Protein 4Q75 (pdb70)

Foldseek 3Di:
DALLVVQLVQFPVQQDDFLRARAQEQACLVFHTAGVLLVVLLVCLVVPQDDFEDPPPDDSRVVLNVLLLVLLVLVCVQQVPVDSLLKAKFLWLLVLLLQCLVWVLLVPAAAQAEEEEELLDDCSQVVSNVVSCVVHNYYYDYFYADPQQDGDVVSVLVVADLSYAEYEYEQAGSAQQFGDPLQVVQVSQVVNNHAYEYADAQPSLAARHHCVSSVHAKYWYGLSSNADRRIIIIGGDQVSQQVTAEDDDAPQQFDDDDPVDTHGDGGPSVHAHPGGPSSRSSSSSSSSVVCVVCNNVSQNVLQQVQLLLLVVLQVVDPQKDWRHHDDDPPTGGGSKTWIDGPPDAQVLLQVQCCNPHNYHWDKAPSSQSSCVSVPHGITIMGHDGSSHDSVSSVSSSVSSVVSVVVVVVVD/DALLVVQLVQFPVQQDAALNARAQEQACLVFNTAGPLLVVLLVCLVVPQDDFEDPDPDDSRVVLNVLLLVLLVLVCVQQVPVDSLLKAKDLWLLVLLLQCLPFVLLVPAAALAEEEEELLDDVSQVVSVVVSCVRHNYYYDYFYADPQQHGDVVVVLVPADLSYAEYEYEQAGSAQLFGDPQLVSCVSQVVSPHAYEYADAQPSLAARHHCVSSVHAKYWYGLSSNFDRRIIIIGGDQVSQQPTAEDDDAPQQFPDDDPVDTHGDGGPSVHPHPGGPSSRSSSSSSSSVVDVVCNSVSFNVSQQVQLLLLLVLQVVDPQKDWHGHHDDPVTTGGSKTWIDGPPDAQVLLQVQCCNPHSYHWDKAPSSQSSQVSVPHGITIMGHDGSNHDSVSSVSVSVSSVVSVCVVVVVD

InterPro domains:
  IPR000192 Aminotransferase class V domain [PF00266] (74-448)
  IPR010970 Cysteine desulfurase, SufS [TIGR01979] (56-459)
  IPR010970 Cysteine desulfurase, SufS [cd06453] (74-452)
  IPR015421 Pyridoxal phosphate-dependent transferase, major domain [G3DSA:3.40.640.10] (85-345)
  IPR015422 Pyridoxal phosphate-dependent transferase, small domain [G3DSA:3.90.1150.10] (57-452)
  IPR015424 Pyridoxal phosphate-dependent transferase [SSF53383] (56-455)

CATH classification: 3.90.1150.10 (+1 more: 3.40.640.10)

Solvent-accessible surface area: 27135 Å² total

GO terms:
  GO:0031071 cysteine desulfurase activity (F, EXP)
  GO:0009000 selenocysteine lyase activity (F, EXP)
  GO:0001887 selenium compound metabolic process (P, IDA)
  GO:0009507 chloroplast (C, IDA)
  GO:0031071 cysteine desulfurase activity (F, IDA)
  GO:0009000 selenocysteine lyase activity (F, IDA)
  GO:0018283 iron incorporation into metallo-sulfur cluster (P, IDA)
  GO:0006790 sulfur compound metabolic process (P, IDA)
  GO:0009507 chloroplast (C, HDA)
  GO:0010269 response to selenium ion (P, IMP)

Radius of gyration: 27.17 Å; Cα contacts (8 Å, |Δi|>4): 1907; chains: 2; bounding box: 59×78×80 Å

Structure (mmCIF, N/CA/C/O backbone):
data_4Q75
#
_entry.id   4Q75
#
_cell.length_a   81.567
_cell.length_b   68.205
_cell.length_c   87.066
_cell.angle_alpha   90.00
_cell.angle_beta   94.76
_cell.angle_gamma   90.00
#
_symmetry.space_group_name_H-M   'P 1 21 1'
#
loop_
_entity.id
_entity.type
_entity.pdbx_description
1 polymer 'Cysteine desulfurase 2, chloroplastic'
2 water water
#
loop_
_atom_site.group_PDB
_atom_site.id
_atom_site.type_symbol
_atom_site.label_atom_id
_atom_site.label_alt_id
_atom_site.label_comp_id
_atom_site.label_asym_id
_atom_site.label_entity_id
_atom_site.label_seq_id
_atom_site.pdbx_PDB_ins_code
_atom_site.Cartn_x
_atom_site.Cartn_y
_atom_site.Cartn_z
_atom_site.occupancy
_atom_site.B_iso_or_equiv
_atom_site.auth_seq_id
_atom_site.auth_comp_id
_atom_site.auth_asym_id
_atom_site.auth_atom_id
_atom_site.pdbx_PDB_model_num
ATOM 1 N N . VAL A 1 17 ? 41.943 -0.240 51.568 1.00 31.78 17 VAL A N 1
ATOM 2 C CA . VAL A 1 17 ? 41.525 0.558 50.413 1.00 29.52 17 VAL A CA 1
ATOM 3 C C . VAL A 1 17 ? 40.079 0.251 50.030 1.00 28.36 17 VAL A C 1
ATOM 4 O O . VAL A 1 17 ? 39.727 -0.901 49.766 1.00 28.15 17 VAL A O 1
ATOM 8 N N . SER A 1 18 ? 39.240 1.287 50.003 1.00 20.38 18 SER A N 1
ATOM 9 C CA . SER A 1 18 ? 37.814 1.089 49.791 1.00 18.76 18 SER A CA 1
ATOM 10 C C . SER A 1 18 ? 37.526 0.629 48.378 1.00 18.61 18 SER A C 1
ATOM 11 O O . SER A 1 18 ? 38.382 0.733 47.492 1.00 18.20 18 SER A O 1
ATOM 14 N N . LEU A 1 19 ? 36.306 0.138 48.176 1.00 16.59 19 LEU A N 1
ATOM 15 C CA . LEU A 1 19 ? 35.876 -0.363 46.876 1.00 15.61 19 LEU A CA 1
ATOM 16 C C . LEU A 1 19 ? 36.084 0.685 45.786 1.00 15.26 19 LEU A C 1
ATOM 17 O O . LEU A 1 19 ? 36.652 0.393 44.742 1.00 14.10 19 LEU A O 1
ATOM 22 N N . GLY A 1 20 ? 35.612 1.906 46.026 1.00 16.47 20 GLY A N 1
ATOM 23 C CA . GLY A 1 20 ? 35.754 2.968 45.043 1.00 13.71 20 GLY A CA 1
ATOM 24 C C . GLY A 1 20 ? 37.207 3.222 44.667 1.00 14.67 20 GLY A C 1
ATOM 25 O O . GLY A 1 20 ? 37.547 3.384 43.492 1.00 14.83 20 GLY A O 1
ATOM 26 N N . HIS A 1 21 ? 38.084 3.221 45.663 1.00 14.15 21 HIS A N 1
ATOM 27 C CA . HIS A 1 21 ? 39.492 3.486 45.391 1.00 14.45 21 HIS A CA 1
ATOM 28 C C . HIS A 1 21 ? 40.173 2.316 44.672 1.00 15.47 21 HIS A C 1
ATOM 29 O O . HIS A 1 21 ? 41.169 2.501 43.972 1.00 16.00 21 HIS A O 1
ATOM 36 N N . ARG A 1 22 ? 39.619 1.121 44.837 1.00 15.15 22 ARG A N 1
ATOM 37 C CA . ARG A 1 22 ? 40.151 -0.070 44.175 1.00 15.16 22 ARG A CA 1
ATOM 38 C C . ARG A 1 22 ? 39.716 -0.171 42.701 1.00 14.25 22 ARG A C 1
ATOM 39 O O . ARG A 1 22 ? 40.488 -0.641 41.852 1.00 15.12 22 ARG A O 1
ATOM 47 N N . VAL A 1 23 ? 38.500 0.280 42.390 1.00 14.77 23 VAL A N 1
ATOM 48 C CA . VAL A 1 23 ? 37.964 0.123 41.035 1.00 15.08 23 VAL A CA 1
ATOM 49 C C . VAL A 1 23 ? 38.129 1.359 40.143 1.00 12.50 23 VAL A C 1
ATOM 50 O O . VAL A 1 23 ? 37.987 1.265 38.916 1.00 11.99 23 VAL A O 1
ATOM 54 N N . ARG A 1 24 ? 38.420 2.516 40.738 1.00 14.94 24 ARG A N 1
ATOM 55 C CA . ARG A 1 24 ? 38.474 3.767 39.964 1.00 14.33 24 ARG A CA 1
ATOM 56 C C . ARG A 1 24 ? 39.369 3.651 38.730 1.00 14.11 24 ARG A C 1
ATOM 57 O O . ARG A 1 24 ? 39.044 4.165 37.657 1.00 13.71 24 ARG A O 1
ATOM 65 N N . LYS A 1 25 ? 40.483 2.949 38.889 1.00 13.80 25 LYS A N 1
ATOM 66 C CA . LYS A 1 25 ? 41.425 2.695 37.808 1.00 14.45 25 LYS A CA 1
ATOM 67 C C . LYS A 1 25 ? 40.785 2.095 36.546 1.00 13.15 25 LYS A C 1
ATOM 68 O O . LYS A 1 25 ? 41.307 2.271 35.448 1.00 13.37 25 LYS A O 1
ATOM 74 N N . ASP A 1 26 ? 39.685 1.363 36.707 1.00 11.14 26 ASP A N 1
ATOM 75 C CA . ASP A 1 26 ? 39.072 0.655 35.595 1.00 10.63 26 ASP A CA 1
ATOM 76 C C . ASP A 1 26 ? 38.321 1.620 34.678 1.00 9.84 26 ASP A C 1
ATOM 77 O O . ASP A 1 26 ? 38.005 1.287 33.535 1.00 10.21 26 ASP A O 1
ATOM 82 N N . PHE A 1 27 ? 38.012 2.798 35.201 1.00 9.37 27 PHE A N 1
ATOM 83 C CA . PHE A 1 27 ? 37.126 3.744 34.516 1.00 8.76 27 PHE A CA 1
ATOM 84 C C . PHE A 1 27 ? 37.932 4.929 34.008 1.00 9.13 27 PHE A C 1
ATOM 85 O O . PHE A 1 27 ? 38.176 5.883 34.747 1.00 9.47 27 PHE A O 1
ATOM 93 N N . ARG A 1 28 ? 38.345 4.850 32.745 1.00 9.61 28 ARG A N 1
ATOM 94 C CA . ARG A 1 28 ? 39.256 5.837 32.156 1.00 10.00 28 ARG A CA 1
ATOM 95 C C . ARG A 1 28 ? 38.717 7.257 32.248 1.00 9.64 28 ARG A C 1
ATOM 96 O O . ARG A 1 28 ? 39.468 8.202 32.465 1.00 10.70 28 ARG A O 1
ATOM 104 N N . ILE A 1 29 ? 37.407 7.391 32.115 1.00 9.19 29 ILE A N 1
ATOM 105 C CA . ILE A 1 29 ? 36.770 8.694 32.026 1.00 8.93 29 ILE A CA 1
ATOM 106 C C . ILE A 1 29 ? 36.898 9.514 33.310 1.00 9.18 29 ILE A C 1
ATOM 107 O O . ILE A 1 29 ? 36.867 10.736 33.276 1.00 9.71 29 ILE A O 1
ATOM 112 N N . LEU A 1 30 ? 37.028 8.841 34.447 1.00 9.11 30 LEU A N 1
ATOM 113 C CA . LEU A 1 30 ? 37.162 9.554 35.716 1.00 9.57 30 LEU A CA 1
ATOM 114 C C . LEU A 1 30 ? 38.483 10.302 35.892 1.00 11.82 30 LEU A C 1
ATOM 115 O O . LEU A 1 30 ? 38.579 11.170 36.755 1.00 12.99 30 LEU A O 1
ATOM 120 N N . HIS A 1 31 ? 39.495 9.969 35.095 1.00 10.93 31 HIS A N 1
ATOM 121 C CA . HIS A 1 31 ? 40.834 10.514 35.299 1.00 11.92 31 HIS A CA 1
ATOM 122 C C . HIS A 1 31 ? 41.124 11.629 34.320 1.00 13.66 31 HIS A C 1
ATOM 123 O O . HIS A 1 31 ? 41.957 11.500 33.421 1.00 13.80 31 HIS A O 1
ATOM 130 N N . GLN A 1 32 ? 40.408 12.728 34.518 1.00 12.87 32 GLN A N 1
ATOM 131 C CA . GLN A 1 32 ? 40.585 13.912 33.701 1.00 13.49 32 GLN A CA 1
ATOM 132 C C . GLN A 1 32 ? 40.170 15.158 34.466 1.00 14.58 32 GLN A C 1
ATOM 133 O O . GLN A 1 32 ? 39.529 15.078 35.519 1.00 13.89 32 GLN A O 1
ATOM 139 N N . GLU A 1 33 ? 40.573 16.304 33.935 1.00 18.93 33 GLU A N 1
ATOM 140 C CA . GLU A 1 33 ? 40.169 17.584 34.480 1.00 19.51 33 GLU A CA 1
ATOM 141 C C . GLU A 1 33 ? 39.125 18.198 33.569 1.00 20.18 33 GLU A C 1
ATOM 142 O O . GLU A 1 33 ? 39.261 18.140 32.343 1.00 20.47 33 GLU A O 1
ATOM 148 N N . VAL A 1 34 ? 38.080 18.767 34.160 1.00 21.25 34 VAL A N 1
ATOM 149 C CA . VAL A 1 34 ? 37.097 19.529 33.398 1.00 21.33 34 VAL A CA 1
ATOM 150 C C . VAL A 1 34 ? 37.036 20.955 33.967 1.00 22.66 34 VAL A C 1
ATOM 151 O O . VAL A 1 34 ? 37.007 21.148 35.187 1.00 22.96 34 VAL A O 1
ATOM 155 N N . ASN A 1 35 ? 37.067 21.947 33.085 1.00 29.25 35 ASN A N 1
ATOM 156 C CA . ASN A 1 35 ? 37.045 23.341 33.500 1.00 31.71 35 ASN A CA 1
ATOM 157 C C . ASN A 1 35 ? 38.113 23.701 34.554 1.00 32.91 35 ASN A C 1
ATOM 158 O O . ASN A 1 35 ? 37.883 24.542 35.428 1.00 34.54 35 ASN A O 1
ATOM 163 N N . GLY A 1 36 ? 39.268 23.045 34.485 1.00 32.00 36 GLY A N 1
ATOM 164 C CA . GLY A 1 36 ? 40.366 23.323 35.405 1.00 32.14 36 GLY A CA 1
ATOM 165 C C . GLY A 1 36 ? 40.434 22.498 36.689 1.00 31.64 36 GLY A C 1
ATOM 166 O O . GLY A 1 36 ? 41.424 22.564 37.414 1.00 33.06 36 GLY A O 1
ATOM 167 N N . SER A 1 37 ? 39.402 21.705 36.970 1.00 22.18 37 SER A N 1
ATOM 168 C CA . SER A 1 37 ? 39.328 20.970 38.236 1.00 21.45 37 SER A CA 1
ATOM 169 C C . SER A 1 37 ? 39.315 19.471 37.984 1.00 19.85 37 SER A C 1
ATOM 170 O O . SER A 1 37 ? 38.941 19.041 36.904 1.00 19.66 37 SER A O 1
ATOM 173 N N . LYS A 1 38 ? 39.715 18.679 38.974 1.00 17.87 38 LYS A N 1
ATOM 174 C CA . LYS A 1 38 ? 39.558 17.227 38.867 1.00 17.06 38 LYS A CA 1
ATOM 175 C C . LYS A 1 38 ? 38.072 16.926 38.736 1.00 15.72 38 LYS A C 1
ATOM 176 O O . LYS A 1 38 ? 37.263 17.446 39.514 1.00 15.54 38 LYS A O 1
ATOM 182 N N . LEU A 1 39 ? 37.699 16.122 37.742 1.00 14.50 39 LEU A N 1
ATOM 183 C CA . LEU A 1 39 ? 36.304 15.719 37.599 1.00 13.22 39 LEU A CA 1
ATOM 184 C C . LEU A 1 39 ? 35.835 14.975 38.839 1.00 12.91 39 LEU A C 1
ATOM 185 O O . LEU A 1 39 ? 36.540 14.103 39.347 1.00 13.05 39 LEU A O 1
ATOM 190 N N . VAL A 1 40 ? 34.657 15.357 39.331 1.00 13.11 40 VAL A N 1
ATOM 191 C CA . VAL A 1 40 ? 33.930 14.579 40.325 1.00 12.79 40 VAL A CA 1
ATOM 192 C C . VAL A 1 40 ? 32.585 14.230 39.709 1.00 11.74 40 VAL A C 1
ATOM 193 O O . VAL A 1 40 ? 31.719 15.095 39.573 1.00 11.83 40 VAL A O 1
ATOM 197 N N . TYR A 1 41 ? 32.415 12.975 39.316 1.00 10.19 41 TYR A N 1
ATOM 198 C CA . TYR A 1 41 ? 31.198 12.569 38.625 1.00 9.30 41 TYR A CA 1
ATOM 199 C C . TYR A 1 41 ? 30.159 12.034 39.600 1.00 9.30 41 TYR A C 1
ATOM 200 O O . TYR A 1 41 ? 30.348 10.979 40.218 1.00 9.29 41 TYR A O 1
ATOM 209 N N . LEU A 1 42 ? 29.063 12.778 39.737 1.00 9.80 42 LEU A N 1
ATOM 210 C CA . LEU A 1 42 ? 27.996 12.418 40.665 1.00 10.08 42 LEU A CA 1
ATOM 211 C C . LEU A 1 42 ? 26.657 12.405 39.932 1.00 9.71 42 LEU A C 1
ATOM 212 O O . LEU A 1 42 ? 25.656 12.902 40.436 1.00 10.29 42 LEU A O 1
ATOM 217 N N . ASP A 1 43 ? 26.649 11.805 38.745 1.00 12.55 43 ASP A N 1
ATOM 218 C CA . ASP A 1 43 ? 25.443 11.750 37.927 1.00 12.14 43 ASP A CA 1
ATOM 219 C C . ASP A 1 43 ? 25.173 10.326 37.433 1.00 11.44 43 ASP A C 1
ATOM 220 O O . ASP A 1 43 ? 24.664 10.136 36.325 1.00 11.27 43 ASP A O 1
ATOM 225 N N . SER A 1 44 ? 25.500 9.322 38.247 1.00 12.01 44 SER A N 1
ATOM 226 C CA . SER A 1 44 ? 25.353 7.936 37.787 1.00 12.05 44 SER A CA 1
ATOM 227 C C . SER A 1 44 ? 23.899 7.521 37.636 1.00 12.40 44 SER A C 1
ATOM 228 O O . SER A 1 44 ? 23.593 6.608 36.877 1.00 12.08 44 SER A O 1
ATOM 231 N N . ALA A 1 45 ? 22.984 8.198 38.326 1.00 13.82 45 ALA A N 1
ATOM 232 C CA . ALA A 1 45 ? 21.572 7.899 38.108 1.00 14.60 45 ALA A CA 1
ATOM 233 C C . ALA A 1 45 ? 21.102 8.307 36.710 1.00 14.18 45 ALA A C 1
ATOM 234 O O . ALA A 1 45 ? 20.125 7.774 36.206 1.00 14.81 45 ALA A O 1
ATOM 236 N N . ALA A 1 46 ? 21.782 9.255 36.080 1.00 11.32 46 ALA A N 1
ATOM 237 C CA . ALA A 1 46 ? 21.440 9.620 34.707 1.00 11.06 46 ALA A CA 1
ATOM 238 C C . ALA A 1 46 ? 22.071 8.609 33.745 1.00 10.96 46 ALA A C 1
ATOM 239 O O . ALA A 1 46 ? 21.407 8.077 32.850 1.00 11.26 46 ALA A O 1
ATOM 241 N N . THR A 1 47 ? 23.357 8.344 33.931 1.00 10.70 47 THR A N 1
ATOM 242 C CA . THR A 1 47 ? 24.001 7.218 33.251 1.00 9.99 47 THR A CA 1
ATOM 243 C C . THR A 1 47 ? 25.290 6.844 33.947 1.00 9.78 47 THR A C 1
ATOM 244 O O . THR A 1 47 ? 25.899 7.685 34.591 1.00 10.02 47 THR A O 1
ATOM 248 N N . SER A 1 48 ? 25.705 5.580 33.818 1.00 8.98 48 SER A N 1
ATOM 249 C CA . SER A 1 48 ? 26.911 5.105 34.483 1.00 9.35 48 SER A CA 1
ATOM 250 C C . SER A 1 48 ? 28.099 5.148 33.547 1.00 8.77 48 SER A C 1
ATOM 251 O O . SER A 1 48 ? 27.930 5.241 32.330 1.00 8.65 48 SER A O 1
ATOM 254 N N . GLN A 1 49 ? 29.291 5.087 34.137 1.00 8.69 49 GLN A N 1
ATOM 255 C CA . GLN A 1 49 ? 30.533 4.964 33.401 1.00 8.66 49 GLN A CA 1
ATOM 256 C C . GLN A 1 49 ? 30.955 3.493 33.213 1.00 8.66 49 GLN A C 1
ATOM 257 O O . GLN A 1 49 ? 30.412 2.602 33.876 1.00 8.98 49 GLN A O 1
ATOM 263 N N . LYS A 1 50 ? 31.872 3.252 32.279 1.00 8.02 50 LYS A N 1
ATOM 264 C CA . LYS A 1 50 ? 32.159 1.885 31.818 1.00 8.02 50 LYS A CA 1
ATOM 265 C C . LYS A 1 50 ? 33.573 1.473 32.161 1.00 8.43 50 LYS A C 1
ATOM 266 O O . LYS A 1 50 ? 34.511 2.238 31.936 1.00 8.46 50 LYS A O 1
ATOM 272 N N . PRO A 1 51 ? 33.739 0.261 32.718 1.00 9.06 51 PRO A N 1
ATOM 273 C CA . PRO A 1 51 ? 35.087 -0.249 32.993 1.00 9.75 51 PRO A CA 1
ATOM 274 C C . PRO A 1 51 ? 35.734 -0.773 31.725 1.00 9.80 51 PRO A C 1
ATOM 275 O O . PRO A 1 51 ? 35.029 -1.096 30.762 1.00 9.35 51 PRO A O 1
ATOM 279 N N . ALA A 1 52 ? 37.061 -0.853 31.731 1.00 10.68 52 ALA A N 1
ATOM 280 C CA . ALA A 1 52 ? 37.814 -1.268 30.556 1.00 11.01 52 ALA A CA 1
ATOM 281 C C . ALA A 1 52 ? 37.338 -2.611 30.034 1.00 10.78 52 ALA A C 1
ATOM 282 O O . ALA A 1 52 ? 37.303 -2.834 28.825 1.00 10.77 52 ALA A O 1
ATOM 284 N N . ALA A 1 53 ? 36.952 -3.495 30.948 1.00 12.82 53 ALA A N 1
ATOM 285 C CA . ALA A 1 53 ? 36.530 -4.843 30.568 1.00 12.98 53 ALA A CA 1
ATOM 286 C C . ALA A 1 53 ? 35.371 -4.802 29.576 1.00 12.02 53 ALA A C 1
ATOM 287 O O . ALA A 1 53 ? 35.319 -5.585 28.629 1.00 12.22 53 ALA A O 1
ATOM 289 N N . VAL A 1 54 ? 34.461 -3.862 29.781 1.00 9.21 54 VAL A N 1
ATOM 290 C CA . VAL A 1 54 ? 33.274 -3.755 28.952 1.00 8.43 54 VAL A CA 1
ATOM 291 C C . VAL A 1 54 ? 33.633 -3.182 27.582 1.00 8.31 54 VAL A C 1
ATOM 292 O O . VAL A 1 54 ? 33.221 -3.688 26.548 1.00 8.07 54 VAL A O 1
ATOM 296 N N . LEU A 1 55 ? 34.417 -2.122 27.601 1.00 9.36 55 LEU A N 1
ATOM 297 C CA . LEU A 1 55 ? 34.869 -1.477 26.374 1.00 9.03 55 LEU A CA 1
ATOM 298 C C . LEU A 1 55 ? 35.720 -2.439 25.562 1.00 9.18 55 LEU A C 1
ATOM 299 O O . LEU A 1 55 ? 35.598 -2.479 24.335 1.00 9.15 55 LEU A O 1
ATOM 304 N N . ASP A 1 56 ? 36.553 -3.220 26.255 1.00 10.64 56 ASP A N 1
ATOM 305 C CA . ASP A 1 56 ? 37.384 -4.252 25.608 1.00 11.24 56 ASP A CA 1
ATOM 306 C C . ASP A 1 56 ? 36.523 -5.293 24.885 1.00 10.88 56 ASP A C 1
ATOM 307 O O . ASP A 1 56 ? 36.847 -5.710 23.763 1.00 10.94 56 ASP A O 1
ATOM 312 N N . ALA A 1 57 ? 35.438 -5.719 25.538 1.00 10.99 57 ALA A N 1
ATOM 313 C CA . ALA A 1 57 ? 34.520 -6.724 24.991 1.00 11.30 57 ALA A CA 1
ATOM 314 C C . ALA A 1 57 ? 33.898 -6.215 23.712 1.00 10.76 57 ALA A C 1
ATOM 315 O O . ALA A 1 57 ? 33.786 -6.950 22.728 1.00 10.78 57 ALA A O 1
ATOM 317 N N . LEU A 1 58 ? 33.516 -4.943 23.747 1.00 10.13 58 LEU A N 1
ATOM 318 C CA . LEU A 1 58 ? 32.892 -4.267 22.626 1.00 10.07 58 LEU A CA 1
ATOM 319 C C . LEU A 1 58 ? 33.838 -4.168 21.436 1.00 9.74 58 LEU A C 1
ATOM 320 O O . LEU A 1 58 ? 33.459 -4.501 20.308 1.00 10.13 58 LEU A O 1
ATOM 325 N N . GLN A 1 59 ? 35.085 -3.778 21.692 1.00 8.34 59 GLN A N 1
ATOM 326 C CA . GLN A 1 59 ? 36.078 -3.675 20.631 1.00 8.82 59 GLN A CA 1
ATOM 327 C C . GLN A 1 59 ? 36.474 -5.035 20.086 1.00 8.53 59 GLN A C 1
ATOM 328 O O . GLN A 1 59 ? 36.627 -5.202 18.891 1.00 8.90 59 GLN A O 1
ATOM 334 N N . ASN A 1 60 ? 36.595 -6.021 20.964 1.00 7.63 60 ASN A N 1
ATOM 335 C CA . ASN A 1 60 ? 36.889 -7.368 20.522 1.00 8.01 60 ASN A CA 1
ATOM 336 C C . ASN A 1 60 ? 35.813 -7.935 19.587 1.00 7.94 60 ASN A C 1
ATOM 337 O O . ASN A 1 60 ? 36.127 -8.631 18.613 1.00 8.10 60 ASN A O 1
ATOM 342 N N . TYR A 1 61 ? 34.552 -7.643 19.885 1.00 8.75 61 TYR A N 1
ATOM 343 C CA . TYR A 1 61 ? 33.453 -8.079 19.027 1.00 8.54 61 TYR A CA 1
ATOM 344 C C . TYR A 1 61 ? 33.616 -7.514 17.613 1.00 8.38 61 TYR A C 1
ATOM 345 O O . TYR A 1 61 ? 33.614 -8.247 16.626 1.00 8.54 61 TYR A O 1
ATOM 354 N N . TYR A 1 62 ? 33.758 -6.196 17.518 1.00 8.98 62 TYR A N 1
ATOM 355 C CA . TYR A 1 62 ? 33.817 -5.557 16.211 1.00 8.92 62 TYR A CA 1
ATOM 356 C C . TYR A 1 62 ? 35.076 -5.901 15.444 1.00 9.61 62 TYR A C 1
ATOM 357 O O . TYR A 1 62 ? 35.042 -6.036 14.215 1.00 9.98 62 TYR A O 1
ATOM 366 N N . GLU A 1 63 ? 36.192 -6.028 16.159 1.00 7.53 63 GLU A N 1
ATOM 367 C CA . GLU A 1 63 ? 37.465 -6.346 15.515 1.00 7.87 63 GLU A CA 1
ATOM 368 C C . GLU A 1 63 ? 37.628 -7.797 15.081 1.00 8.22 63 GLU A C 1
ATOM 369 O O . GLU A 1 63 ? 38.369 -8.081 14.152 1.00 9.09 63 GLU A O 1
ATOM 375 N N . PHE A 1 64 ? 36.950 -8.727 15.746 1.00 9.47 64 PHE A N 1
ATOM 376 C CA . PHE A 1 64 ? 37.276 -10.133 15.522 1.00 9.77 64 PHE A CA 1
ATOM 377 C C . PHE A 1 64 ? 36.148 -11.048 15.089 1.00 9.68 64 PHE A C 1
ATOM 378 O O . PHE A 1 64 ? 36.397 -12.033 14.383 1.00 10.28 64 PHE A O 1
ATOM 386 N N . TYR A 1 65 ? 34.911 -10.756 15.482 1.00 10.43 65 TYR A N 1
ATOM 387 C CA . TYR A 1 65 ? 33.859 -11.686 15.088 1.00 10.35 65 TYR A CA 1
ATOM 388 C C . TYR A 1 65 ? 32.474 -11.112 14.782 1.00 9.79 65 TYR A C 1
ATOM 389 O O . TYR A 1 65 ? 31.496 -11.855 14.749 1.00 10.67 65 TYR A O 1
ATOM 398 N N . ASN A 1 66 ? 32.400 -9.814 14.494 1.00 8.43 66 ASN A N 1
ATOM 399 C CA . ASN A 1 66 ? 31.161 -9.208 14.012 1.00 8.01 66 ASN A CA 1
ATOM 400 C C . ASN A 1 66 ? 30.593 -9.920 12.777 1.00 8.34 66 ASN A C 1
ATOM 401 O O . ASN A 1 66 ? 31.297 -10.122 11.795 1.00 8.79 66 ASN A O 1
ATOM 406 N N . SER A 1 67 ? 29.307 -10.258 12.844 1.00 8.44 67 SER A N 1
ATOM 407 C CA . SER A 1 67 ? 28.563 -10.861 11.745 1.00 8.84 67 SER A CA 1
ATOM 408 C C . SER A 1 67 ? 27.123 -10.939 12.219 1.00 8.40 67 SER A C 1
ATOM 409 O O . SER A 1 67 ? 26.857 -10.859 13.424 1.00 8.48 67 SER A O 1
ATOM 412 N N . ASN A 1 68 ? 26.181 -11.072 11.299 1.00 12.09 68 ASN A N 1
ATOM 413 C CA . ASN A 1 68 ? 24.794 -11.087 11.758 1.00 12.37 68 ASN A CA 1
ATOM 414 C C . ASN A 1 68 ? 24.506 -12.438 12.408 1.00 13.39 68 ASN A C 1
ATOM 415 O O . ASN A 1 68 ? 25.193 -13.423 12.143 1.00 14.12 68 ASN A O 1
ATOM 420 N N . VAL A 1 69 ? 23.531 -12.458 13.302 1.00 11.68 69 VAL A N 1
ATOM 421 C CA . VAL A 1 69 ? 23.288 -13.612 14.157 1.00 12.55 69 VAL A CA 1
ATOM 422 C C . VAL A 1 69 ? 22.080 -14.436 13.711 1.00 13.77 69 VAL A C 1
ATOM 423 O O . VAL A 1 69 ? 21.159 -13.905 13.073 1.00 13.93 69 VAL A O 1
ATOM 427 N N . HIS A 1 70 ? 22.105 -15.723 14.063 1.00 20.36 70 HIS A N 1
ATOM 428 C CA . HIS A 1 70 ? 21.050 -16.698 13.723 1.00 21.82 70 HIS A CA 1
ATOM 429 C C . HIS A 1 70 ? 21.062 -17.068 12.222 1.00 23.23 70 HIS A C 1
ATOM 430 O O . HIS A 1 70 ? 21.265 -16.209 11.373 1.00 23.80 70 HIS A O 1
ATOM 437 N N . ARG A 1 71 ? 20.867 -18.346 11.903 1.00 44.87 71 ARG A N 1
ATOM 438 C CA . ARG A 1 71 ? 20.789 -18.804 10.504 1.00 46.33 71 ARG A CA 1
ATOM 439 C C . ARG A 1 71 ? 22.070 -18.606 9.684 1.00 45.66 71 ARG A C 1
ATOM 440 O O . ARG A 1 71 ? 22.063 -18.834 8.477 1.00 45.91 71 ARG A O 1
ATOM 448 N N . GLY A 1 72 ? 23.161 -18.191 10.321 1.00 33.97 72 GLY A N 1
ATOM 449 C CA . GLY A 1 72 ? 24.329 -17.712 9.591 1.00 32.76 72 GLY A CA 1
ATOM 450 C C . GLY A 1 72 ? 25.303 -18.713 8.993 1.00 33.26 72 GLY A C 1
ATOM 451 O O . GLY A 1 72 ? 25.865 -18.454 7.920 1.00 33.17 72 GLY A O 1
ATOM 452 N N . ILE A 1 73 ? 25.532 -19.824 9.695 1.00 25.09 73 ILE A N 1
ATOM 453 C CA . ILE A 1 73 ? 26.394 -20.914 9.223 1.00 25.52 73 ILE A CA 1
ATOM 454 C C . ILE A 1 73 ? 27.909 -20.677 9.332 1.00 24.27 73 ILE A C 1
ATOM 455 O O . ILE A 1 73 ? 28.617 -21.502 9.922 1.00 24.71 73 ILE A O 1
ATOM 460 N N . HIS A 1 74 ? 28.407 -19.554 8.809 1.00 14.69 74 HIS A N 1
ATOM 461 C CA . HIS A 1 74 ? 29.859 -19.359 8.711 1.00 14.08 74 HIS A CA 1
ATOM 462 C C . HIS A 1 74 ? 30.518 -19.036 10.053 1.00 13.42 74 HIS A C 1
ATOM 463 O O . HIS A 1 74 ? 29.838 -18.656 10.993 1.00 13.10 74 HIS A O 1
ATOM 470 N N . TYR A 1 75 ? 31.831 -19.234 10.134 1.00 13.80 75 TYR A N 1
ATOM 471 C CA . TYR A 1 75 ? 32.545 -19.183 11.410 1.00 13.43 75 TYR A CA 1
ATOM 472 C C . TYR A 1 75 ? 32.265 -17.934 12.246 1.00 12.30 75 TYR A C 1
ATOM 473 O O . TYR A 1 75 ? 31.950 -18.042 13.442 1.00 13.18 75 TYR A O 1
ATOM 482 N N . LEU A 1 76 ? 32.375 -16.753 11.633 1.00 10.46 76 LEU A N 1
ATOM 483 C CA . LEU A 1 76 ? 32.167 -15.515 12.374 1.00 9.27 76 LEU A CA 1
ATOM 484 C C . LEU A 1 76 ? 30.727 -15.410 12.859 1.00 9.21 76 LEU A C 1
ATOM 485 O O . LEU A 1 76 ? 30.479 -14.989 13.997 1.00 9.25 76 LEU A O 1
ATOM 490 N N . SER A 1 77 ? 29.786 -15.797 11.999 1.00 9.78 77 SER A N 1
ATOM 491 C CA . SER A 1 77 ? 28.359 -15.704 12.339 1.00 10.50 77 SER A CA 1
ATOM 492 C C . SER A 1 77 ? 28.023 -16.677 13.484 1.00 10.77 77 SER A C 1
ATOM 493 O O . SER A 1 77 ? 27.291 -16.355 14.425 1.00 10.76 77 SER A O 1
ATOM 496 N N . ALA A 1 78 ? 28.590 -17.868 13.414 1.00 12.05 78 ALA A N 1
ATOM 497 C CA . ALA A 1 78 ? 28.400 -18.825 14.491 1.00 13.00 78 ALA A CA 1
ATOM 498 C C . ALA A 1 78 ? 28.921 -18.295 15.826 1.00 12.53 78 ALA A C 1
ATOM 499 O O . ALA A 1 78 ? 28.275 -18.457 16.865 1.00 12.90 78 ALA A O 1
ATOM 501 N N . LYS A 1 79 ? 30.086 -17.655 15.808 1.00 11.44 79 LYS A N 1
ATOM 502 C CA . LYS A 1 79 ? 30.671 -17.134 17.041 1.00 11.57 79 LYS A CA 1
ATOM 503 C C . LYS A 1 79 ? 29.871 -15.957 17.569 1.00 10.68 79 LYS A C 1
ATOM 504 O O . LYS A 1 79 ? 29.603 -15.853 18.779 1.00 10.96 79 LYS A O 1
ATOM 510 N N . ALA A 1 80 ? 29.497 -15.068 16.655 1.00 11.58 80 ALA A N 1
ATOM 511 C CA . ALA A 1 80 ? 28.671 -13.921 17.034 1.00 10.94 80 ALA A CA 1
ATOM 512 C C . ALA A 1 80 ? 27.348 -14.398 17.654 1.00 11.67 80 ALA A C 1
ATOM 513 O O . ALA A 1 80 ? 26.921 -13.897 18.696 1.00 11.63 80 ALA A O 1
ATOM 515 N N . THR A 1 81 ? 26.728 -15.413 17.056 1.00 11.58 81 THR A N 1
ATOM 516 C CA . THR A 1 81 ? 25.466 -15.931 17.591 1.00 12.46 81 THR A CA 1
ATOM 517 C C . THR A 1 81 ? 25.649 -16.567 18.967 1.00 13.08 81 THR A C 1
ATOM 518 O O . THR A 1 81 ? 24.855 -16.334 19.885 1.00 13.31 81 THR A O 1
ATOM 522 N N . ASP A 1 82 ? 26.702 -17.359 19.107 1.00 10.83 82 ASP A N 1
ATOM 523 C CA . ASP A 1 82 ? 27.009 -17.996 20.385 1.00 11.55 82 ASP A CA 1
ATOM 524 C C . ASP A 1 82 ? 27.196 -16.953 21.487 1.00 11.47 82 ASP A C 1
ATOM 525 O O . ASP A 1 82 ? 26.655 -17.087 22.599 1.00 11.59 82 ASP A O 1
ATOM 530 N N . GLU A 1 83 ? 27.966 -15.908 21.196 1.00 12.25 83 GLU A N 1
ATOM 531 C CA . GLU A 1 83 ? 28.227 -14.900 22.217 1.00 11.27 83 GLU A CA 1
ATOM 532 C C . GLU A 1 83 ? 27.005 -14.056 22.536 1.00 11.50 83 GLU A C 1
ATOM 533 O O . GLU A 1 83 ? 26.825 -13.646 23.662 1.00 11.23 83 GLU A O 1
ATOM 539 N N . PHE A 1 84 ? 26.198 -13.771 21.518 1.00 9.78 84 PHE A N 1
ATOM 540 C CA . PHE A 1 84 ? 24.971 -13.000 21.692 1.00 9.67 84 PHE A CA 1
ATOM 541 C C . PHE A 1 84 ? 24.028 -13.763 22.617 1.00 10.61 84 PHE A C 1
ATOM 542 O O . PHE A 1 84 ? 23.540 -13.221 23.606 1.00 10.64 84 PHE A O 1
ATOM 550 N N . GLU A 1 85 ? 23.829 -15.045 22.334 1.00 12.46 85 GLU A N 1
ATOM 551 C CA . GLU A 1 85 ? 22.940 -15.864 23.161 1.00 13.02 85 GLU A CA 1
ATOM 552 C C . GLU A 1 85 ? 23.518 -16.169 24.551 1.00 13.13 85 GLU A C 1
ATOM 553 O O . GLU A 1 85 ? 22.775 -16.295 25.528 1.00 13.49 85 GLU A O 1
ATOM 559 N N . LEU A 1 86 ? 24.840 -16.248 24.659 1.00 12.20 86 LEU A N 1
ATOM 560 C CA . LEU A 1 86 ? 25.441 -16.406 25.979 1.00 12.67 86 LEU A CA 1
ATOM 561 C C . LEU A 1 86 ? 25.194 -15.148 26.825 1.00 12.37 86 LEU A C 1
ATOM 562 O O . LEU A 1 86 ? 24.930 -15.244 28.025 1.00 12.61 86 LEU A O 1
ATOM 567 N N . ALA A 1 87 ? 25.269 -13.975 26.201 1.00 10.61 87 ALA A N 1
ATOM 568 C CA . ALA A 1 87 ? 24.958 -12.727 26.900 1.00 10.15 87 ALA A CA 1
ATOM 569 C C . ALA A 1 87 ? 23.529 -12.717 27.459 1.00 10.56 87 ALA A C 1
ATOM 570 O O . ALA A 1 87 ? 23.311 -12.256 28.583 1.00 10.66 87 ALA A O 1
ATOM 572 N N . ARG A 1 88 ? 22.573 -13.244 26.689 1.00 11.03 88 ARG A N 1
ATOM 573 C CA . ARG A 1 88 ? 21.190 -13.370 27.161 1.00 11.70 88 ARG A CA 1
ATOM 574 C C . ARG A 1 88 ? 21.146 -14.264 28.413 1.00 12.40 88 ARG A C 1
ATOM 575 O O . ARG A 1 88 ? 20.459 -13.961 29.386 1.00 12.63 88 ARG A O 1
ATOM 583 N N . LYS A 1 89 ? 21.906 -15.353 28.398 1.00 14.29 89 LYS A N 1
ATOM 584 C CA . LYS A 1 89 ? 21.995 -16.209 29.582 1.00 14.81 89 LYS A CA 1
ATOM 585 C C . LYS A 1 89 ? 22.649 -15.516 30.764 1.00 14.64 89 LYS A C 1
ATOM 586 O O . LYS A 1 89 ? 22.265 -15.741 31.910 1.00 15.37 89 LYS A O 1
ATOM 592 N N . LYS A 1 90 ? 23.657 -14.699 30.489 1.00 13.23 90 LYS A N 1
ATOM 593 C CA . LYS A 1 90 ? 24.315 -13.961 31.560 1.00 13.09 90 LYS A CA 1
ATOM 594 C C . LYS A 1 90 ? 23.342 -13.031 32.260 1.00 12.90 90 LYS A C 1
ATOM 595 O O . LYS A 1 90 ? 23.332 -12.967 33.481 1.00 13.29 90 LYS A O 1
ATOM 601 N N . VAL A 1 91 ? 22.516 -12.326 31.482 1.00 11.44 91 VAL A N 1
ATOM 602 C CA . VAL A 1 91 ? 21.498 -11.438 32.052 1.00 11.35 91 VAL A CA 1
ATOM 603 C C . VAL A 1 91 ? 20.469 -12.254 32.836 1.00 12.20 91 VAL A C 1
ATOM 604 O O . VAL A 1 91 ? 20.068 -11.877 33.940 1.00 12.41 91 VAL A O 1
ATOM 608 N N . ALA A 1 92 ? 20.059 -13.385 32.270 1.00 16.69 92 ALA A N 1
ATOM 609 C CA . ALA A 1 92 ? 19.109 -14.276 32.933 1.00 17.58 92 ALA A CA 1
ATOM 610 C C . ALA A 1 92 ? 19.619 -14.677 34.310 1.00 18.48 92 ALA A C 1
ATOM 611 O O . ALA A 1 92 ? 18.892 -14.592 35.309 1.00 18.97 92 ALA A O 1
ATOM 613 N N A ARG A 1 93 ? 20.877 -15.102 34.359 0.44 15.86 93 ARG A N 1
ATOM 614 N N B ARG A 1 93 ? 20.876 -15.101 34.370 0.56 15.87 93 ARG A N 1
ATOM 615 C CA A ARG A 1 93 ? 21.490 -15.540 35.605 0.44 16.81 93 ARG A CA 1
ATOM 616 C CA B ARG A 1 93 ? 21.453 -15.546 35.632 0.56 16.82 93 ARG A CA 1
ATOM 617 C C A ARG A 1 93 ? 21.588 -14.397 36.602 0.44 16.50 93 ARG A C 1
ATOM 618 C C B ARG A 1 93 ? 21.626 -14.400 36.619 0.56 16.49 93 ARG A C 1
ATOM 619 O O A ARG A 1 93 ? 21.346 -14.582 37.791 0.44 17.26 93 ARG A O 1
ATOM 620 O O B ARG A 1 93 ? 21.474 -14.587 37.821 0.56 17.26 93 ARG A O 1
ATOM 635 N N . PHE A 1 94 ? 21.936 -13.214 36.103 1.00 16.18 94 PHE A N 1
ATOM 636 C CA . PHE A 1 94 ? 22.112 -12.024 36.938 1.00 15.83 94 PHE A CA 1
ATOM 637 C C . PHE A 1 94 ? 20.878 -11.683 37.783 1.00 16.12 94 PHE A C 1
ATOM 638 O O . PHE A 1 94 ? 21.001 -11.311 38.961 1.00 16.43 94 PHE A O 1
ATOM 646 N N . ILE A 1 95 ? 19.694 -11.813 37.187 1.00 14.60 95 ILE A N 1
ATOM 647 C CA . ILE A 1 95 ? 18.455 -11.519 37.891 1.00 15.30 95 ILE A CA 1
ATOM 648 C C . ILE A 1 95 ? 17.726 -12.780 38.371 1.00 16.11 95 ILE A C 1
ATOM 649 O O . ILE A 1 95 ? 16.600 -12.705 38.877 1.00 16.64 95 ILE A O 1
ATOM 654 N N . ASN A 1 96 ? 18.391 -13.921 38.229 1.00 21.23 96 ASN A N 1
ATOM 655 C CA . ASN A 1 96 ? 17.816 -15.217 38.589 1.00 22.85 96 ASN A CA 1
ATOM 656 C C . ASN A 1 96 ? 16.531 -15.557 37.843 1.00 23.32 96 ASN A C 1
ATOM 657 O O . ASN A 1 96 ? 15.610 -16.134 38.420 1.00 24.56 96 ASN A O 1
ATOM 662 N N . ALA A 1 97 ? 16.464 -15.218 36.560 1.00 17.90 97 ALA A N 1
ATOM 663 C CA . ALA A 1 97 ? 15.391 -15.761 35.721 1.00 18.38 97 ALA A CA 1
ATOM 664 C C . ALA A 1 97 ? 15.536 -17.288 35.624 1.00 18.84 97 ALA A C 1
ATOM 665 O O . ALA A 1 97 ? 16.637 -17.798 35.594 1.00 18.74 97 ALA A O 1
ATOM 667 N N . SER A 1 98 ? 14.431 -18.020 35.587 1.00 22.07 98 SER A N 1
ATOM 668 C CA . SER A 1 98 ? 14.517 -19.480 35.529 1.00 23.37 98 SER A CA 1
ATOM 669 C C . SER A 1 98 ? 15.010 -19.958 34.166 1.00 23.32 98 SER A C 1
ATOM 670 O O . SER A 1 98 ? 15.607 -21.026 34.051 1.00 23.92 98 SER A O 1
ATOM 673 N N . ASP A 1 99 ? 14.777 -19.144 33.142 1.00 25.59 99 ASP A N 1
ATOM 674 C CA . ASP A 1 99 ? 15.024 -19.534 31.761 1.00 24.94 99 ASP A CA 1
ATOM 675 C C . ASP A 1 99 ? 15.502 -18.316 30.995 1.00 23.88 99 ASP A C 1
ATOM 676 O O . ASP A 1 99 ? 14.927 -17.237 31.115 1.00 23.94 99 ASP A O 1
ATOM 681 N N . SER A 1 100 ? 16.558 -18.486 30.205 1.00 20.02 100 SER A N 1
ATOM 682 C CA . SER A 1 100 ? 17.118 -17.377 29.434 1.00 19.51 100 SER A CA 1
ATOM 683 C C . SER A 1 100 ? 16.126 -16.904 28.379 1.00 18.74 100 SER A C 1
ATOM 684 O O . SER A 1 100 ? 16.215 -15.779 27.884 1.00 18.00 100 SER A O 1
ATOM 687 N N . ARG A 1 101 ? 15.155 -17.750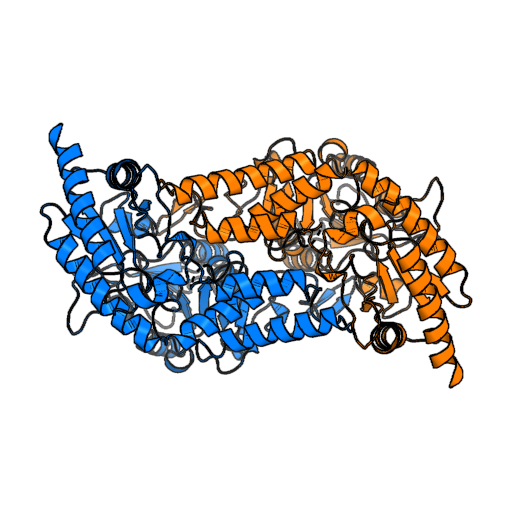 28.048 1.00 17.85 101 ARG A N 1
ATOM 688 C CA . ARG A 1 101 ? 14.170 -17.359 27.047 1.00 17.37 101 ARG A CA 1
ATOM 689 C C . ARG A 1 101 ? 13.166 -16.339 27.595 1.00 17.75 101 ARG A C 1
ATOM 690 O O . ARG A 1 101 ? 12.314 -15.851 26.860 1.00 17.70 101 ARG A O 1
ATOM 698 N N . GLU A 1 102 ? 13.280 -16.012 28.883 1.00 16.63 102 GLU A N 1
ATOM 699 C CA . GLU A 1 102 ? 12.422 -15.000 29.493 1.00 16.38 102 GLU A CA 1
ATOM 700 C C . GLU A 1 102 ? 13.059 -13.606 29.404 1.00 15.89 102 GLU A C 1
ATOM 701 O O . GLU A 1 102 ? 12.493 -12.630 29.895 1.00 15.70 102 GLU A O 1
ATOM 707 N N . ILE A 1 103 ? 14.227 -13.521 28.765 1.00 13.62 103 ILE A N 1
ATOM 708 C CA . ILE A 1 103 ? 14.922 -12.236 28.580 1.00 12.54 103 ILE A CA 1
ATOM 709 C C . ILE A 1 103 ? 14.753 -11.751 27.136 1.00 12.16 103 ILE A C 1
ATOM 710 O O . ILE A 1 103 ? 15.147 -12.447 26.202 1.00 12.24 103 ILE A O 1
ATOM 715 N N . VAL A 1 104 ? 14.160 -10.568 26.966 1.00 13.13 104 VAL A N 1
ATOM 716 C CA . VAL A 1 104 ? 13.992 -9.920 25.659 1.00 12.79 104 VAL A CA 1
ATOM 717 C C . VAL A 1 104 ? 14.866 -8.651 25.544 1.00 11.90 104 VAL A C 1
ATOM 718 O O . VAL A 1 104 ? 14.817 -7.791 26.408 1.00 11.74 104 VAL A O 1
ATOM 722 N N . PHE A 1 105 ? 15.636 -8.522 24.467 1.00 12.73 105 PHE A N 1
ATOM 723 C CA . PHE A 1 105 ? 16.508 -7.361 24.298 1.00 12.37 105 PHE A CA 1
ATOM 724 C C . PHE A 1 105 ? 15.779 -6.209 23.625 1.00 12.50 105 PHE A C 1
ATOM 725 O O . PHE A 1 105 ? 15.150 -6.388 22.575 1.00 12.44 105 PHE A O 1
ATOM 733 N N . THR A 1 106 ? 15.872 -5.031 24.245 1.00 9.49 106 THR A N 1
ATOM 734 C CA . THR A 1 106 ? 15.332 -3.786 23.718 1.00 9.48 106 THR A CA 1
ATOM 735 C C . THR A 1 106 ? 16.441 -2.729 23.649 1.00 8.80 106 THR A C 1
ATOM 736 O O . THR A 1 106 ? 17.606 -3.053 23.870 1.00 8.32 106 THR A O 1
ATOM 740 N N . ARG A 1 107 ? 16.079 -1.487 23.313 1.00 11.35 107 ARG A N 1
ATOM 741 C CA . ARG A 1 107 ? 17.041 -0.375 23.268 1.00 10.83 107 ARG A CA 1
ATOM 742 C C . ARG A 1 107 ? 17.329 0.137 24.672 1.00 11.12 107 ARG A C 1
ATOM 743 O O . ARG A 1 107 ? 18.438 0.599 24.977 1.00 10.68 107 ARG A O 1
ATOM 751 N N . ASN A 1 108 ? 16.299 0.080 25.510 1.00 11.04 108 ASN A N 1
ATOM 752 C CA . ASN A 1 108 ? 16.364 0.588 26.878 1.00 11.39 108 ASN A CA 1
ATOM 753 C C . ASN A 1 108 ? 15.183 0.095 27.678 1.00 11.71 108 ASN A C 1
ATOM 754 O O . ASN A 1 108 ? 14.285 -0.562 27.144 1.00 12.04 108 ASN A O 1
ATOM 759 N N . ALA A 1 109 ? 15.172 0.405 28.967 1.00 13.85 109 ALA A N 1
ATOM 760 C CA . ALA A 1 109 ? 14.046 0.010 29.800 1.00 14.23 109 ALA A CA 1
ATOM 761 C C . ALA A 1 109 ? 12.764 0.630 29.284 1.00 14.64 109 ALA A C 1
ATOM 762 O O . ALA A 1 109 ? 11.698 0.013 29.368 1.00 15.05 109 ALA A O 1
ATOM 764 N N . THR A 1 110 ? 12.868 1.844 28.741 1.00 12.14 110 THR A N 1
ATOM 765 C CA . THR A 1 110 ? 11.685 2.556 28.245 1.00 12.54 110 THR A CA 1
ATOM 766 C C . THR A 1 110 ? 10.970 1.740 27.176 1.00 12.97 110 THR A C 1
ATOM 767 O O . THR A 1 110 ? 9.757 1.508 27.259 1.00 13.67 110 THR A O 1
ATOM 771 N N . GLU A 1 111 ? 11.719 1.305 26.168 1.00 11.87 111 GLU A N 1
ATOM 772 C CA . GLU A 1 111 ? 11.113 0.478 25.127 1.00 12.32 111 GLU A CA 1
ATOM 773 C C . GLU A 1 111 ? 10.539 -0.819 25.704 1.00 12.61 111 GLU A C 1
ATOM 774 O O . GLU A 1 111 ? 9.458 -1.263 25.300 1.00 13.20 111 GLU A O 1
ATOM 780 N N . ALA A 1 112 ? 11.241 -1.415 26.663 1.00 14.34 112 ALA A N 1
ATOM 781 C CA . ALA A 1 112 ? 10.730 -2.617 27.338 1.00 14.60 112 ALA A CA 1
ATOM 782 C C . ALA A 1 112 ? 9.349 -2.412 28.010 1.00 15.70 112 ALA A C 1
ATOM 783 O O . ALA A 1 112 ? 8.474 -3.269 27.916 1.00 16.17 112 ALA A O 1
ATOM 785 N N . ILE A 1 113 ? 9.143 -1.272 28.665 1.00 11.37 113 ILE A N 1
ATOM 786 C CA . ILE A 1 113 ? 7.828 -0.962 29.233 1.00 12.18 113 ILE A CA 1
ATOM 787 C C . ILE A 1 113 ? 6.760 -0.792 28.152 1.00 13.12 113 ILE A C 1
ATOM 788 O O . ILE A 1 113 ? 5.625 -1.266 28.305 1.00 14.10 113 ILE A O 1
ATOM 793 N N . ASN A 1 114 ? 7.131 -0.110 27.072 1.00 15.19 114 ASN A N 1
ATOM 794 C CA . ASN A 1 114 ? 6.272 0.053 25.910 1.00 15.92 114 ASN A CA 1
ATOM 795 C C . ASN A 1 114 ? 5.899 -1.290 25.300 1.00 16.62 114 ASN A C 1
ATOM 796 O O . ASN A 1 114 ? 4.744 -1.481 24.897 1.00 16.94 114 ASN A O 1
ATOM 801 N N . LEU A 1 115 ? 6.858 -2.220 25.253 1.00 16.68 115 LEU A N 1
ATOM 802 C CA . LEU A 1 115 ? 6.569 -3.571 24.753 1.00 17.39 115 LEU A CA 1
ATOM 803 C C . LEU A 1 115 ? 5.420 -4.185 25.552 1.00 18.49 115 LEU A C 1
ATOM 804 O O . LEU A 1 115 ? 4.445 -4.697 24.985 1.00 19.35 115 LEU A O 1
ATOM 809 N N . VAL A 1 116 ? 5.534 -4.126 26.872 1.00 18.12 116 VAL A N 1
ATOM 810 C CA . VAL A 1 116 ? 4.490 -4.640 27.747 1.00 19.46 116 VAL A CA 1
ATOM 811 C C . VAL A 1 116 ? 3.156 -3.934 27.526 1.00 20.29 116 VAL A C 1
ATOM 812 O O . VAL A 1 116 ? 2.100 -4.575 27.473 1.00 21.39 116 VAL A O 1
ATOM 816 N N . ALA A 1 117 ? 3.214 -2.612 27.393 1.00 18.61 117 ALA A N 1
ATOM 817 C CA . ALA A 1 117 ? 2.020 -1.789 27.249 1.00 19.43 117 ALA A CA 1
ATOM 818 C C . ALA A 1 117 ? 1.261 -2.112 25.960 1.00 20.16 117 ALA A C 1
ATOM 819 O O . ALA A 1 117 ? 0.035 -2.273 25.972 1.00 22.10 117 ALA A O 1
ATOM 821 N N . TYR A 1 118 ? 1.987 -2.222 24.855 1.00 22.61 118 TYR A N 1
ATOM 822 C CA . TYR A 1 118 ? 1.370 -2.521 23.570 1.00 23.44 118 TYR A CA 1
ATOM 823 C C . TYR A 1 118 ? 0.958 -3.985 23.470 1.00 24.68 118 TYR A C 1
ATOM 824 O O . TYR A 1 118 ? -0.186 -4.295 23.144 1.00 25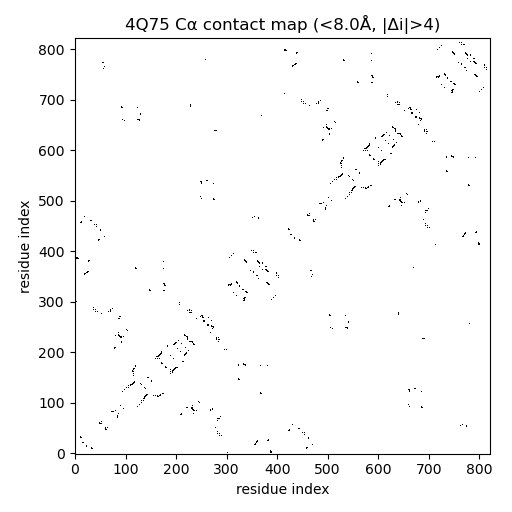.85 118 TYR A O 1
ATOM 833 N N . SER A 1 119 ? 1.891 -4.889 23.744 1.00 24.09 119 SER A N 1
ATOM 834 C CA . SER A 1 119 ? 1.624 -6.308 23.559 1.00 24.64 119 SER A CA 1
ATOM 835 C C . SER A 1 119 ? 0.689 -6.865 24.629 1.00 26.32 119 SER A C 1
ATOM 836 O O . SER A 1 119 ? -0.350 -7.448 24.308 1.00 27.80 119 SER A O 1
ATOM 839 N N . TRP A 1 120 ? 1.043 -6.687 25.895 1.00 23.19 120 TRP A N 1
ATOM 840 C CA . TRP A 1 120 ? 0.196 -7.188 26.975 1.00 24.52 120 TRP A CA 1
ATOM 841 C C . TRP A 1 120 ? -0.992 -6.281 27.300 1.00 25.81 120 TRP A C 1
ATOM 842 O O . TRP A 1 120 ? -2.120 -6.763 27.471 1.00 27.16 120 TRP A O 1
ATOM 853 N N . GLY A 1 121 ? -0.738 -4.979 27.413 1.00 25.91 121 GLY A N 1
ATOM 854 C CA . GLY A 1 121 ? -1.770 -4.044 27.831 1.00 26.64 121 GLY A CA 1
ATOM 855 C C . GLY A 1 121 ? -2.930 -3.920 26.857 1.00 27.92 121 GLY A C 1
ATOM 856 O O . GLY A 1 121 ? -4.090 -4.067 27.249 1.00 29.41 121 GLY A O 1
ATOM 857 N N . LEU A 1 122 ? -2.629 -3.649 25.589 1.00 29.24 122 LEU A N 1
ATOM 858 C CA . LEU A 1 122 ? -3.682 -3.477 24.590 1.00 30.33 122 LEU A CA 1
ATOM 859 C C . LEU A 1 122 ? -4.532 -4.739 24.409 1.00 31.81 122 LEU A C 1
ATOM 860 O O . LEU A 1 122 ? -5.703 -4.661 24.021 1.00 32.88 122 LEU A O 1
ATOM 865 N N . SER A 1 123 ? -3.966 -5.901 24.720 1.00 33.75 123 SER A N 1
ATOM 866 C CA . SER A 1 123 ? -4.702 -7.155 24.530 1.00 34.58 123 SER A CA 1
ATOM 867 C C . SER A 1 123 ? -5.380 -7.700 25.801 1.00 35.85 123 SER A C 1
ATOM 868 O O . SER A 1 123 ? -6.186 -8.635 25.723 1.00 36.73 123 SER A O 1
ATOM 871 N N . ASN A 1 124 ? -5.076 -7.126 26.964 1.00 41.51 124 ASN A N 1
ATOM 872 C CA . ASN A 1 124 ? -5.678 -7.617 28.208 1.00 42.27 124 ASN A CA 1
ATOM 873 C C . ASN A 1 124 ? -6.595 -6.633 28.953 1.00 43.29 124 ASN A C 1
ATOM 874 O O . ASN A 1 124 ? -7.542 -7.051 29.617 1.00 44.69 124 ASN A O 1
ATOM 879 N N . LEU A 1 125 ? -6.323 -5.337 28.839 1.00 36.64 125 LEU A N 1
ATOM 880 C CA . LEU A 1 125 ? -7.087 -4.327 29.572 1.00 36.98 125 LEU A CA 1
ATOM 881 C C . LEU A 1 125 ? -8.419 -3.970 28.905 1.00 38.74 125 LEU A C 1
ATOM 882 O O . LEU A 1 125 ? -8.489 -3.760 27.693 1.00 38.59 125 LEU A O 1
ATOM 887 N N . LYS A 1 126 ? -9.465 -3.902 29.723 1.00 34.54 126 LYS A N 1
ATOM 888 C CA . LYS A 1 126 ? -10.810 -3.567 29.279 1.00 36.08 126 LYS A CA 1
ATOM 889 C C . LYS A 1 126 ? -11.274 -2.290 29.984 1.00 35.96 126 LYS A C 1
ATOM 890 O O . LYS A 1 126 ? -10.654 -1.861 30.951 1.00 35.27 126 LYS A O 1
ATOM 896 N N . PRO A 1 127 ? -12.367 -1.668 29.502 1.00 42.93 127 PRO A N 1
ATOM 897 C CA . PRO A 1 127 ? -12.846 -0.456 30.178 1.00 43.16 127 PRO A CA 1
ATOM 898 C C . PRO A 1 127 ? -13.173 -0.697 31.653 1.00 43.92 127 PRO A C 1
ATOM 899 O O . PRO A 1 127 ? -13.893 -1.638 31.988 1.00 44.82 127 PRO A O 1
ATOM 903 N N . GLY A 1 128 ? -12.630 0.149 32.520 1.00 42.39 128 GLY A N 1
ATOM 904 C CA . GLY A 1 128 ? -12.834 0.012 33.948 1.00 43.36 128 GLY A CA 1
ATOM 905 C C . GLY A 1 128 ? -11.709 -0.725 34.651 1.00 42.39 128 GLY A C 1
ATOM 906 O O . GLY A 1 128 ? -11.607 -0.679 35.875 1.00 42.69 128 GLY A O 1
ATOM 907 N N . ASP A 1 129 ? -10.865 -1.413 33.886 1.00 37.32 129 ASP A N 1
ATOM 908 C CA . ASP A 1 129 ? -9.734 -2.110 34.477 1.00 36.39 129 ASP A CA 1
ATOM 909 C C . ASP A 1 129 ? -8.782 -1.073 35.034 1.00 35.30 129 ASP A C 1
ATOM 910 O O . ASP A 1 129 ? -8.609 -0.010 34.443 1.00 34.72 129 ASP A O 1
ATOM 915 N N . GLU A 1 130 ? -8.174 -1.379 36.173 1.00 30.97 130 GLU A N 1
ATOM 916 C CA . GLU A 1 130 ? -7.340 -0.402 36.857 1.00 30.06 130 GLU A CA 1
ATOM 917 C C . GLU A 1 130 ? -5.866 -0.785 36.818 1.00 28.65 130 GLU A C 1
ATOM 918 O O . GLU A 1 130 ? -5.509 -1.958 36.960 1.00 28.59 130 GLU A O 1
ATOM 924 N N . VAL A 1 131 ? -5.023 0.223 36.604 1.00 27.32 131 VAL A N 1
ATOM 925 C CA . VAL A 1 131 ? -3.578 0.065 36.669 1.00 26.19 131 VAL A CA 1
ATOM 926 C C . VAL A 1 131 ? -3.020 0.972 37.762 1.00 25.46 131 VAL A C 1
ATOM 927 O O . VAL A 1 131 ? -3.253 2.185 37.764 1.00 25.37 131 VAL A O 1
ATOM 931 N N . ILE A 1 132 ? -2.279 0.387 38.696 1.00 26.93 132 ILE A N 1
ATOM 932 C CA . ILE A 1 132 ? -1.754 1.159 39.813 1.00 26.56 132 ILE A CA 1
ATOM 933 C C . ILE A 1 132 ? -0.291 1.581 39.640 1.00 25.01 132 ILE A C 1
ATOM 934 O O . ILE A 1 132 ? 0.596 0.752 39.425 1.00 24.30 132 ILE A O 1
ATOM 939 N N . LEU A 1 133 ? -0.061 2.886 39.738 1.00 22.58 133 LEU A N 1
ATOM 940 C CA . LEU A 1 133 ? 1.276 3.466 39.728 1.00 21.25 133 LEU A CA 1
ATOM 941 C C . LEU A 1 133 ? 1.412 4.302 40.990 1.00 21.23 133 LEU A C 1
ATOM 942 O O . LEU A 1 133 ? 0.449 4.422 41.751 1.00 22.32 133 LEU A O 1
ATOM 947 N N . THR A 1 134 ? 2.593 4.863 41.229 1.00 22.68 134 THR A N 1
ATOM 948 C CA . THR A 1 134 ? 2.749 5.849 42.300 1.00 22.60 134 THR A CA 1
ATOM 949 C C . THR A 1 134 ? 3.040 7.213 41.699 1.00 22.52 134 THR A C 1
ATOM 950 O O . THR A 1 134 ? 3.423 7.310 40.531 1.00 21.35 134 THR A O 1
ATOM 954 N N . VAL A 1 135 ? 2.879 8.269 42.495 1.00 20.63 135 VAL A N 1
ATOM 955 C CA . VAL A 1 135 ? 3.202 9.608 42.009 1.00 19.90 135 VAL A CA 1
ATOM 956 C C . VAL A 1 135 ? 4.700 9.816 41.815 1.00 18.52 135 VAL A C 1
ATOM 957 O O . VAL A 1 135 ? 5.119 10.832 41.257 1.00 18.03 135 VAL A O 1
ATOM 961 N N . ALA A 1 136 ? 5.509 8.863 42.276 1.00 20.31 136 ALA A N 1
ATOM 962 C CA . ALA A 1 136 ? 6.963 8.966 42.116 1.00 18.75 136 ALA A CA 1
ATOM 963 C C . ALA A 1 136 ? 7.462 8.256 40.866 1.00 18.33 136 ALA A C 1
ATOM 964 O O . ALA A 1 136 ? 8.675 8.122 40.647 1.00 18.13 136 ALA A O 1
ATOM 966 N N . GLU A 1 137 ? 6.538 7.818 40.030 1.00 18.32 137 GLU A N 1
ATOM 967 C CA . GLU A 1 137 ? 6.936 7.062 38.846 1.00 17.85 137 GLU A CA 1
ATOM 968 C C . GLU A 1 137 ? 7.719 7.881 37.800 1.00 16.73 137 GLU A C 1
ATOM 969 O O . GLU A 1 137 ? 7.416 9.050 37.523 1.00 16.70 137 GLU A O 1
ATOM 975 N N . HIS A 1 138 ? 8.742 7.252 37.233 1.00 18.60 138 HIS A N 1
ATOM 976 C CA . HIS A 1 138 ? 9.466 7.781 36.097 1.00 18.27 138 HIS A CA 1
ATOM 977 C C . HIS A 1 138 ? 8.534 7.905 34.879 1.00 18.15 138 HIS A C 1
ATOM 978 O O . HIS A 1 138 ? 7.632 7.093 34.708 1.00 19.34 138 HIS A O 1
ATOM 985 N N . HIS A 1 139 ? 8.761 8.913 34.035 1.00 12.91 139 HIS A N 1
ATOM 986 C CA . HIS A 1 139 ? 7.930 9.148 32.842 1.00 13.30 139 HIS A CA 1
ATOM 987 C C . HIS A 1 139 ? 7.756 7.907 31.956 1.00 13.52 139 HIS A C 1
ATOM 988 O O . HIS A 1 139 ? 6.703 7.709 31.342 1.00 14.64 139 HIS A O 1
ATOM 995 N N A SER A 1 140 ? 8.783 7.072 31.885 0.60 12.73 140 SER A N 1
ATOM 996 N N B SER A 1 140 ? 8.794 7.080 31.902 0.40 12.74 140 SER A N 1
ATOM 997 C CA A SER A 1 140 ? 8.694 5.886 31.039 0.60 13.21 140 SER A CA 1
ATOM 998 C CA B SER A 1 140 ? 8.771 5.866 31.091 0.40 13.18 140 SER A CA 1
ATOM 999 C C A SER A 1 140 ? 7.732 4.853 31.604 0.60 14.10 140 SER A C 1
ATOM 1000 C C B SER A 1 140 ? 7.750 4.864 31.608 0.40 14.11 140 SER A C 1
ATOM 1001 O O A SER A 1 140 ? 7.321 3.928 30.902 0.60 14.38 140 SER A O 1
ATOM 1002 O O B SER A 1 140 ? 7.321 3.967 30.883 0.40 14.40 140 SER A O 1
ATOM 1007 N N . CYS A 1 141 ? 7.383 5.014 32.874 1.00 28.26 141 CYS A N 1
ATOM 1008 C CA . CYS A 1 141 ? 6.449 4.112 33.511 1.00 30.15 141 CYS A CA 1
ATOM 1009 C C . CYS A 1 141 ? 5.056 4.748 33.549 1.00 31.98 141 CYS A C 1
ATOM 1010 O O . CYS A 1 141 ? 4.060 4.063 33.783 1.00 34.60 141 CYS A O 1
ATOM 1013 N N . ILE A 1 142 ? 4.988 6.052 33.290 1.00 18.18 142 ILE A N 1
ATOM 1014 C CA . ILE A 1 142 ? 3.710 6.772 33.287 1.00 18.88 142 ILE A CA 1
ATOM 1015 C C . ILE A 1 142 ? 3.113 6.903 31.888 1.00 19.35 142 ILE A C 1
ATOM 1016 O O . ILE A 1 142 ? 1.977 6.474 31.638 1.00 20.74 142 ILE A O 1
ATOM 1021 N N . VAL A 1 143 ? 3.869 7.509 30.986 1.00 20.59 143 VAL A N 1
ATOM 1022 C CA . VAL A 1 143 ? 3.363 7.831 29.650 1.00 20.68 143 VAL A CA 1
ATOM 1023 C C . VAL A 1 143 ? 2.793 6.645 28.840 1.00 21.63 143 VAL A C 1
ATOM 1024 O O . VAL A 1 143 ? 1.689 6.758 28.294 1.00 22.53 143 VAL A O 1
ATOM 1028 N N . PRO A 1 144 ? 3.518 5.505 28.769 1.00 18.19 144 PRO A N 1
ATOM 1029 C CA . PRO A 1 144 ? 2.970 4.342 28.051 1.00 19.17 144 PRO A CA 1
ATOM 1030 C C . PRO A 1 144 ? 1.631 3.856 28.615 1.00 20.25 144 PRO A C 1
ATOM 1031 O O . PRO A 1 144 ? 0.785 3.370 27.857 1.00 20.92 144 PRO A O 1
ATOM 1035 N N . TRP A 1 145 ? 1.445 3.985 29.927 1.00 21.17 145 TRP A N 1
ATOM 1036 C CA . TRP A 1 145 ? 0.228 3.489 30.563 1.00 22.33 145 TRP A CA 1
ATOM 1037 C C . TRP A 1 145 ? -0.911 4.494 30.476 1.00 23.03 145 TRP A C 1
ATOM 1038 O O . TRP A 1 145 ? -2.080 4.110 30.497 1.00 24.30 145 TRP A O 1
ATOM 1049 N N . GLN A 1 146 ? -0.568 5.771 30.334 1.00 23.92 146 GLN A N 1
ATOM 1050 C CA . GLN A 1 146 ? -1.558 6.771 29.960 1.00 24.61 146 GLN A CA 1
ATOM 1051 C C . GLN A 1 146 ? -2.095 6.454 28.564 1.00 25.25 146 GLN A C 1
ATOM 1052 O O . GLN A 1 146 ? -3.298 6.469 28.334 1.00 26.11 146 GLN A O 1
ATOM 1058 N N . ILE A 1 147 ? -1.192 6.149 27.640 1.00 26.71 147 ILE A N 1
ATOM 1059 C CA . ILE A 1 147 ? -1.572 5.892 26.252 1.00 27.29 147 ILE A CA 1
ATOM 1060 C C . ILE A 1 147 ? -2.465 4.652 26.123 1.00 28.28 147 ILE A C 1
ATOM 1061 O O . ILE A 1 147 ? -3.490 4.671 25.430 1.00 29.26 147 ILE A O 1
ATOM 1066 N N . VAL A 1 148 ? -2.088 3.584 26.817 1.00 28.39 148 VAL A N 1
ATOM 1067 C CA . VAL A 1 148 ? -2.909 2.383 26.884 1.00 28.96 148 VAL A CA 1
ATOM 1068 C C . VAL A 1 148 ? -4.275 2.704 27.491 1.00 30.47 148 VAL A C 1
ATOM 1069 O O . VAL A 1 148 ? -5.304 2.248 26.996 1.00 31.86 148 VAL A O 1
ATOM 1073 N N . SER A 1 149 ? -4.279 3.496 28.558 1.00 29.94 149 SER A N 1
ATOM 1074 C CA . SER A 1 149 ? -5.524 3.916 29.214 1.00 31.84 149 SER A CA 1
ATOM 1075 C C . SER A 1 149 ? -6.470 4.646 28.262 1.00 32.32 149 SER A C 1
ATOM 1076 O O . SER A 1 149 ? -7.682 4.409 28.252 1.00 33.57 149 SER A O 1
ATOM 1079 N N . GLN A 1 150 ? -5.903 5.547 27.471 1.00 36.07 150 GLN A N 1
ATOM 1080 C CA . GLN A 1 150 ? -6.662 6.284 26.471 1.00 36.61 150 GLN A CA 1
ATOM 1081 C C . GLN A 1 150 ? -7.231 5.359 25.397 1.00 37.32 150 GLN A C 1
ATOM 1082 O O . GLN A 1 150 ? -8.314 5.609 24.858 1.00 38.08 150 GLN A O 1
ATOM 1088 N N . LYS A 1 151 ? -6.508 4.284 25.094 1.00 32.27 151 LYS A N 1
ATOM 1089 C CA . LYS A 1 151 ? -6.938 3.369 24.049 1.00 33.19 151 LYS A CA 1
ATOM 1090 C C . LYS A 1 151 ? -7.898 2.281 24.512 1.00 34.60 151 LYS A C 1
ATOM 1091 O O . LYS A 1 151 ? -8.650 1.752 23.698 1.00 35.79 151 LYS A O 1
ATOM 1097 N N . THR A 1 152 ? -7.872 1.935 25.799 1.00 31.57 152 THR A N 1
ATOM 1098 C CA . THR A 1 152 ? -8.640 0.780 26.267 1.00 32.63 152 THR A CA 1
ATOM 1099 C C . THR A 1 152 ? -9.784 1.152 27.202 1.00 34.17 152 THR A C 1
ATOM 1100 O O . THR A 1 152 ? -10.676 0.342 27.455 1.00 35.19 152 THR A O 1
ATOM 1104 N N . GLY A 1 153 ? -9.749 2.376 27.715 1.00 33.27 153 GLY A N 1
ATOM 1105 C CA . GLY A 1 153 ? -10.704 2.807 28.718 1.00 34.40 153 GLY A CA 1
ATOM 1106 C C . GLY A 1 153 ? -10.283 2.404 30.119 1.00 34.37 153 GLY A C 1
ATOM 1107 O O . GLY A 1 153 ? -11.023 2.612 31.077 1.00 35.31 153 GLY A O 1
ATOM 1108 N N . ALA A 1 154 ? -9.096 1.816 30.244 1.00 35.87 154 ALA A N 1
ATOM 1109 C CA . ALA A 1 154 ? -8.559 1.478 31.560 1.00 35.99 154 ALA A CA 1
ATOM 1110 C C . ALA A 1 154 ? -8.276 2.763 32.329 1.00 35.52 154 ALA A C 1
ATOM 1111 O O . ALA A 1 154 ? -8.114 3.826 31.732 1.00 35.23 154 ALA A O 1
ATOM 1113 N N . VAL A 1 155 ? -8.214 2.670 33.653 1.00 34.20 155 VAL A N 1
ATOM 1114 C CA . VAL A 1 155 ? -7.994 3.859 34.477 1.00 33.64 155 VAL A CA 1
ATOM 1115 C C . VAL A 1 155 ? -6.753 3.742 35.362 1.00 32.09 155 VAL A C 1
ATOM 1116 O O . VAL A 1 155 ? -6.500 2.705 35.972 1.00 32.38 155 VAL A O 1
ATOM 1120 N N . LEU A 1 156 ? -5.965 4.811 35.412 1.00 29.57 156 LEU A N 1
ATOM 1121 C CA . LEU A 1 156 ? -4.772 4.824 36.242 1.00 28.87 156 LEU A CA 1
ATOM 1122 C C . LEU A 1 156 ? -5.113 5.263 37.662 1.00 29.28 156 LEU A C 1
ATOM 1123 O O . LEU A 1 156 ? -5.797 6.268 37.865 1.00 30.31 156 LEU A O 1
ATOM 1128 N N . LYS A 1 157 ? -4.660 4.492 38.643 1.00 30.33 157 LYS A N 1
ATOM 1129 C CA . LYS A 1 157 ? -4.839 4.865 40.038 1.00 31.11 157 LYS A CA 1
ATOM 1130 C C . LYS A 1 157 ? -3.472 5.223 40.573 1.00 30.22 157 LYS A C 1
ATOM 1131 O O . LYS A 1 157 ? -2.567 4.393 40.528 1.00 29.00 157 LYS A O 1
ATOM 1137 N N . PHE A 1 158 ? -3.316 6.451 41.070 1.00 31.61 158 PHE A N 1
ATOM 1138 C CA . PHE A 1 158 ? -2.022 6.888 41.592 1.00 29.91 158 PHE A CA 1
ATOM 1139 C C . PHE A 1 158 ? -1.942 6.829 43.109 1.00 30.08 158 PHE A C 1
ATOM 1140 O O . PHE A 1 158 ? -2.846 7.277 43.818 1.00 31.13 158 PHE A O 1
ATOM 1148 N N . VAL A 1 159 ? -0.847 6.251 43.585 1.00 27.98 159 VAL A N 1
ATOM 1149 C CA . VAL A 1 159 ? -0.521 6.176 45.004 1.00 28.48 159 VAL A CA 1
ATOM 1150 C C . VAL A 1 159 ? 0.298 7.395 45.424 1.00 27.55 159 VAL A C 1
ATOM 1151 O O . VAL A 1 159 ? 1.416 7.596 44.952 1.00 25.71 159 VAL A O 1
ATOM 1155 N N . THR A 1 160 ? -0.253 8.207 46.321 1.00 26.41 160 THR A N 1
ATOM 1156 C CA . THR A 1 160 ? 0.468 9.377 46.826 1.00 25.66 160 THR A CA 1
ATOM 1157 C C . THR A 1 160 ? 1.461 9.015 47.924 1.00 24.75 160 THR A C 1
ATOM 1158 O O . THR A 1 160 ? 1.566 7.853 48.319 1.00 24.53 160 THR A O 1
ATOM 1162 N N . LEU A 1 161 ? 2.172 10.026 48.422 1.00 29.12 161 LEU A N 1
ATOM 1163 C CA . LEU A 1 161 ? 3.260 9.829 49.373 1.00 28.22 161 LEU A CA 1
ATOM 1164 C C . LEU A 1 161 ? 2.795 9.988 50.815 1.00 29.25 161 LEU A C 1
ATOM 1165 O O . LEU A 1 161 ? 1.806 10.675 51.101 1.00 30.74 161 LEU A O 1
ATOM 1170 N N . ASN A 1 162 ? 3.517 9.355 51.730 1.00 29.27 162 ASN A N 1
ATOM 1171 C CA . ASN A 1 162 ? 3.254 9.570 53.144 1.00 30.47 162 ASN A CA 1
ATOM 1172 C C . ASN A 1 162 ? 4.065 10.745 53.690 1.00 29.31 162 ASN A C 1
ATOM 1173 O O . ASN A 1 162 ? 4.687 11.486 52.926 1.00 28.88 162 ASN A O 1
ATOM 1178 N N . GLU A 1 163 ? 4.068 10.921 55.004 1.00 25.26 163 GLU A N 1
ATOM 1179 C CA . GLU A 1 163 ? 4.817 12.035 55.593 1.00 25.07 163 GLU A CA 1
ATOM 1180 C C . GLU A 1 163 ? 6.338 11.866 55.512 1.00 23.63 163 GLU A C 1
ATOM 1181 O O . GLU A 1 163 ? 7.082 12.845 55.605 1.00 22.35 163 GLU A O 1
ATOM 1187 N N . ASP A 1 164 ? 6.794 10.628 55.324 1.00 28.66 164 ASP A N 1
ATOM 1188 C CA . ASP A 1 164 ? 8.228 10.351 55.191 1.00 27.52 164 ASP A CA 1
ATOM 1189 C C . ASP A 1 164 ? 8.676 10.395 53.727 1.00 26.29 164 ASP A C 1
ATOM 1190 O O . ASP A 1 164 ? 9.799 10.014 53.401 1.00 25.31 164 ASP A O 1
ATOM 1195 N N . GLU A 1 165 ? 7.784 10.878 52.864 1.00 25.74 165 GLU A N 1
ATOM 1196 C CA . GLU A 1 165 ? 8.049 11.049 51.440 1.00 25.00 165 GLU A CA 1
ATOM 1197 C C . GLU A 1 165 ? 8.401 9.727 50.742 1.00 24.66 165 GLU A C 1
ATOM 1198 O O . GLU A 1 165 ? 9.348 9.641 49.959 1.00 23.43 165 GLU A O 1
ATOM 1204 N N . VAL A 1 166 ? 7.607 8.700 51.035 1.00 23.10 166 VAL A N 1
ATOM 1205 C CA . VAL A 1 166 ? 7.692 7.410 50.347 1.00 22.84 166 VAL A CA 1
ATOM 1206 C C . VAL A 1 166 ? 6.264 7.075 49.947 1.00 24.03 166 VAL A C 1
ATOM 1207 O O . VAL A 1 166 ? 5.336 7.435 50.672 1.00 24.49 166 VAL A O 1
ATOM 1211 N N . PRO A 1 167 ? 6.066 6.421 48.783 1.00 25.34 167 PRO A N 1
ATOM 1212 C CA . PRO A 1 167 ? 4.733 5.928 48.420 1.00 26.16 167 PRO A CA 1
ATOM 1213 C C . PRO A 1 167 ? 4.011 5.292 49.606 1.00 27.01 167 PRO A C 1
ATOM 1214 O O . PRO A 1 167 ? 4.585 4.466 50.305 1.00 27.34 167 PRO A O 1
ATOM 1218 N N . ASP A 1 168 ? 2.777 5.715 49.850 1.00 24.35 168 ASP A N 1
ATOM 1219 C CA . ASP A 1 168 ? 2.024 5.232 50.998 1.00 26.26 168 ASP A CA 1
ATOM 1220 C C . ASP A 1 168 ? 1.573 3.809 50.722 1.00 26.37 168 ASP A C 1
ATOM 1221 O O . ASP A 1 168 ? 0.619 3.591 49.979 1.00 26.88 168 ASP A O 1
ATOM 1226 N N . ILE A 1 169 ? 2.263 2.849 51.335 1.00 28.00 169 ILE A N 1
ATOM 1227 C CA . ILE A 1 169 ? 2.030 1.434 51.064 1.00 28.54 169 ILE A CA 1
ATOM 1228 C C . ILE A 1 169 ? 0.662 0.957 51.560 1.00 30.76 169 ILE A C 1
ATOM 1229 O O . ILE A 1 169 ? 0.077 0.041 50.983 1.00 30.83 169 ILE A O 1
ATOM 1234 N N . ASN A 1 170 ? 0.165 1.589 52.620 1.00 37.96 170 ASN A N 1
ATOM 1235 C CA . ASN A 1 170 ? -1.193 1.366 53.088 1.00 39.40 170 ASN A CA 1
ATOM 1236 C C . ASN A 1 170 ? -2.176 1.807 52.009 1.00 39.04 170 ASN A C 1
ATOM 1237 O O . ASN A 1 170 ? -3.225 1.183 51.811 1.00 39.51 170 ASN A O 1
ATOM 1242 N N . LYS A 1 171 ? -1.825 2.895 51.326 1.00 38.32 171 LYS A N 1
ATOM 1243 C CA . LYS A 1 171 ? -2.654 3.477 50.278 1.00 38.80 171 LYS A CA 1
ATOM 1244 C C . LYS A 1 171 ? -2.521 2.723 48.956 1.00 38.40 171 LYS A C 1
ATOM 1245 O O . LYS A 1 171 ? -3.364 2.858 48.078 1.00 39.42 171 LYS A O 1
ATOM 1251 N N A LEU A 1 172 ? -1.468 1.922 48.833 0.50 32.68 172 LEU A N 1
ATOM 1252 N N B LEU A 1 172 ? -1.475 1.917 48.818 0.50 32.68 172 LEU A N 1
ATOM 1253 C CA A LEU A 1 172 ? -1.310 1.014 47.703 0.50 32.33 172 LEU A CA 1
ATOM 1254 C CA B LEU A 1 172 ? -1.373 1.028 47.669 0.50 32.33 172 LEU A CA 1
ATOM 1255 C C A LEU A 1 172 ? -2.206 -0.204 47.910 0.50 33.48 172 LEU A C 1
ATOM 1256 C C B LEU A 1 172 ? -2.241 -0.203 47.909 0.50 33.48 172 LEU A C 1
ATOM 1257 O O A LEU A 1 172 ? -2.925 -0.624 47.000 0.50 33.56 172 LEU A O 1
ATOM 1258 O O B LEU A 1 172 ? -2.970 -0.640 47.015 0.50 33.56 172 LEU A O 1
ATOM 1267 N N . ARG A 1 173 ? -2.169 -0.752 49.120 1.00 34.58 173 ARG A N 1
ATOM 1268 C CA . ARG A 1 173 ? -2.913 -1.976 49.463 1.00 36.30 173 ARG A CA 1
ATOM 1269 C C . ARG A 1 173 ? -4.401 -1.966 49.163 1.00 37.56 173 ARG A C 1
ATOM 1270 O O . ARG A 1 173 ? -4.904 -2.866 48.500 1.00 38.24 173 ARG A O 1
ATOM 1278 N N . GLU A 1 174 ? -5.108 -0.967 49.686 1.00 41.61 174 GLU A N 1
ATOM 1279 C CA . GLU A 1 174 ? -6.571 -0.935 49.594 1.00 42.97 174 GLU A CA 1
ATOM 1280 C C . GLU A 1 174 ? -6.972 -0.354 48.257 1.00 43.21 174 GLU A C 1
ATOM 1281 O O . GLU A 1 174 ? -8.161 -0.177 47.989 1.00 44.39 174 GLU A O 1
ATOM 1287 N N . LEU A 1 175 ? -5.976 -0.042 47.425 1.00 36.85 175 LEU A N 1
ATOM 1288 C CA . LEU A 1 175 ? -6.238 0.319 46.036 1.00 36.39 175 LEU A CA 1
ATOM 1289 C C . LEU A 1 175 ? -6.378 -0.964 45.228 1.00 36.46 175 LEU A C 1
ATOM 1290 O O . LEU A 1 175 ? -7.091 -1.007 44.232 1.00 36.67 175 LEU A O 1
ATOM 1295 N N . ILE A 1 176 ? -5.696 -2.012 45.677 1.00 34.91 176 ILE A N 1
ATOM 1296 C CA . ILE A 1 176 ? -5.791 -3.318 45.042 1.00 35.08 176 ILE A CA 1
ATOM 1297 C C . ILE A 1 176 ? -7.162 -3.940 45.287 1.00 36.61 176 ILE A C 1
ATOM 1298 O O . ILE A 1 176 ? -7.589 -4.089 46.436 1.00 37.56 176 ILE A O 1
ATOM 1303 N N . SER A 1 177 ? -7.839 -4.289 44.196 1.00 35.01 177 SER A N 1
ATOM 1304 C CA . SER A 1 177 ? -9.174 -4.879 44.238 1.00 36.59 177 SER A CA 1
ATOM 1305 C C . SER A 1 177 ? -9.299 -5.883 43.093 1.00 36.58 177 SER A C 1
ATOM 1306 O O . SER A 1 177 ? -8.364 -6.048 42.314 1.00 35.36 177 SER A O 1
ATOM 1309 N N . PRO A 1 178 ? -10.447 -6.578 42.990 1.00 36.49 178 PRO A N 1
ATOM 1310 C CA . PRO A 1 178 ? -10.627 -7.433 41.809 1.00 36.51 178 PRO A CA 1
ATOM 1311 C C . PRO A 1 178 ? -10.630 -6.674 40.473 1.00 35.78 178 PRO A C 1
ATOM 1312 O O . PRO A 1 178 ? -10.576 -7.310 39.423 1.00 35.54 178 PRO A O 1
ATOM 1316 N N . LYS A 1 179 ? -10.687 -5.344 40.513 1.00 35.45 179 LYS A N 1
ATOM 1317 C CA . LYS A 1 179 ? -10.655 -4.535 39.297 1.00 34.75 179 LYS A CA 1
ATOM 1318 C C . LYS A 1 179 ? -9.221 -4.223 38.876 1.00 33.03 179 LYS A C 1
ATOM 1319 O O . LYS A 1 179 ? -8.976 -3.826 37.737 1.00 32.28 179 LYS A O 1
ATOM 1325 N N . THR A 1 180 ? -8.281 -4.411 39.796 1.00 32.46 180 THR A N 1
ATOM 1326 C CA . THR A 1 180 ? -6.873 -4.206 39.484 1.00 30.88 180 THR A CA 1
ATOM 1327 C C . THR A 1 180 ? -6.354 -5.313 38.584 1.00 30.34 180 THR A C 1
ATOM 1328 O O . THR A 1 180 ? -6.489 -6.497 38.904 1.00 30.93 180 THR A O 1
ATOM 1332 N N . LYS A 1 181 ? -5.753 -4.923 37.461 1.00 29.68 181 LYS A N 1
ATOM 1333 C CA . LYS A 1 181 ? -5.192 -5.897 36.533 1.00 29.10 181 LYS A CA 1
ATOM 1334 C C . LYS A 1 181 ? -3.687 -5.738 36.421 1.00 27.54 181 LYS A C 1
ATOM 1335 O O . LYS A 1 181 ? -3.001 -6.638 35.946 1.00 27.04 181 LYS A O 1
ATOM 1341 N N . LEU A 1 182 ? -3.168 -4.595 36.860 1.00 26.89 182 LEU A N 1
ATOM 1342 C CA . LEU A 1 182 ? -1.722 -4.394 36.816 1.00 25.43 182 LEU A CA 1
ATOM 1343 C C . LEU A 1 182 ? -1.208 -3.373 37.806 1.00 25.11 182 LEU A C 1
ATOM 1344 O O . LEU A 1 182 ? -1.781 -2.293 37.972 1.00 25.31 182 LEU A O 1
ATOM 1349 N N . VAL A 1 183 ? -0.113 -3.731 38.464 1.00 24.84 183 VAL A N 1
ATOM 1350 C CA . VAL A 1 183 ? 0.646 -2.777 39.240 1.00 23.74 183 VAL A CA 1
ATOM 1351 C C . VAL A 1 183 ? 1.968 -2.546 38.522 1.00 22.22 183 VAL A C 1
ATOM 1352 O O . VAL A 1 183 ? 2.668 -3.506 38.186 1.00 21.73 183 VAL A O 1
ATOM 1356 N N . ALA A 1 184 ? 2.307 -1.282 38.274 1.00 21.10 184 ALA A N 1
ATOM 1357 C CA . ALA A 1 184 ? 3.542 -0.949 37.549 1.00 19.68 184 ALA A CA 1
ATOM 1358 C C . ALA A 1 184 ? 4.313 0.105 38.311 1.00 18.99 184 ALA A C 1
ATOM 1359 O O . ALA A 1 184 ? 3.957 1.284 38.271 1.00 19.10 184 ALA A O 1
ATOM 1361 N N . VAL A 1 185 ? 5.346 -0.318 39.033 1.00 19.04 185 VAL A N 1
ATOM 1362 C CA . VAL A 1 185 ? 6.000 0.569 39.989 1.00 18.48 185 VAL A CA 1
ATOM 1363 C C . VAL A 1 185 ? 7.498 0.306 40.085 1.00 17.61 185 VAL A C 1
ATOM 1364 O O . VAL A 1 185 ? 7.968 -0.805 39.801 1.00 17.28 185 VAL A O 1
ATOM 1368 N N . HIS A 1 186 ? 8.235 1.340 40.480 1.00 16.96 186 HIS A N 1
ATOM 1369 C CA . HIS A 1 186 ? 9.680 1.244 40.673 1.00 15.80 186 HIS A CA 1
ATOM 1370 C C . HIS A 1 186 ? 10.054 0.279 41.787 1.00 16.15 186 HIS A C 1
ATOM 1371 O O . HIS A 1 186 ? 9.344 0.150 42.799 1.00 17.65 186 HIS A O 1
ATOM 1378 N N . HIS A 1 187 ? 11.174 -0.401 41.601 1.00 17.90 187 HIS A N 1
ATOM 1379 C CA . HIS A 1 187 ? 11.816 -1.110 42.696 1.00 18.44 187 HIS A CA 1
ATOM 1380 C C . HIS A 1 187 ? 12.453 -0.077 43.624 1.00 17.56 187 HIS A C 1
ATOM 1381 O O . HIS A 1 187 ? 12.244 -0.105 44.840 1.00 18.62 187 HIS A O 1
ATOM 1388 N N . VAL A 1 188 ? 13.203 0.846 43.028 1.00 14.84 188 VAL A N 1
ATOM 1389 C CA . VAL A 1 188 ? 13.850 1.958 43.735 1.00 14.40 188 VAL A CA 1
ATOM 1390 C C . VAL A 1 188 ? 13.590 3.263 42.984 1.00 13.74 188 VAL A C 1
ATOM 1391 O O . VAL A 1 188 ? 13.679 3.308 41.757 1.00 13.46 188 VAL A O 1
ATOM 1395 N N . SER A 1 189 ? 13.258 4.324 43.713 1.00 18.53 189 SER A N 1
ATOM 1396 C CA . SER A 1 189 ? 12.964 5.609 43.082 1.00 18.07 189 SER A CA 1
ATOM 1397 C C . SER A 1 189 ? 14.232 6.346 42.647 1.00 16.79 189 SER A C 1
ATOM 1398 O O . SER A 1 189 ? 15.197 6.460 43.398 1.00 16.35 189 SER A O 1
ATOM 1401 N N . ASN A 1 190 ? 14.209 6.877 41.435 1.00 16.30 190 ASN A N 1
ATOM 1402 C CA . ASN A 1 190 ? 15.363 7.601 40.917 1.00 14.43 190 ASN A CA 1
ATOM 1403 C C . ASN A 1 190 ? 15.488 9.027 41.478 1.00 13.98 190 ASN A C 1
ATOM 1404 O O . ASN A 1 190 ? 16.429 9.752 41.139 1.00 13.74 190 ASN A O 1
ATOM 1409 N N . VAL A 1 191 ? 14.544 9.423 42.325 1.00 13.92 191 VAL A N 1
ATOM 1410 C CA . VAL A 1 191 ? 14.531 10.775 42.883 1.00 13.72 191 VAL A CA 1
ATOM 1411 C C . VAL A 1 191 ? 14.515 10.709 44.408 1.00 14.85 191 VAL A C 1
ATOM 1412 O O . VAL A 1 191 ? 15.328 11.363 45.080 1.00 14.27 191 VAL A O 1
ATOM 1416 N N . LEU A 1 192 ? 13.597 9.905 44.944 1.00 16.81 192 LEU A N 1
ATOM 1417 C CA . LEU A 1 192 ? 13.433 9.752 46.388 1.00 17.07 192 LEU A CA 1
ATOM 1418 C C . LEU A 1 192 ? 14.484 8.834 46.991 1.00 16.91 192 LEU A C 1
ATOM 1419 O O . LEU A 1 192 ? 14.791 8.932 48.169 1.00 17.73 192 LEU A O 1
ATOM 1424 N N . ALA A 1 193 ? 15.002 7.922 46.172 1.00 16.03 193 ALA A N 1
ATOM 1425 C CA . ALA A 1 193 ? 15.968 6.892 46.589 1.00 15.52 193 ALA A CA 1
ATOM 1426 C C . ALA A 1 193 ? 15.390 5.801 47.491 1.00 16.60 193 ALA A C 1
ATOM 1427 O O . ALA A 1 193 ? 16.122 4.932 47.977 1.00 17.19 193 ALA A O 1
ATOM 1429 N N . SER A 1 194 ? 14.078 5.835 47.691 1.00 20.15 194 SER A N 1
ATOM 1430 C CA . SER A 1 194 ? 13.388 4.871 48.532 1.00 21.74 194 SER A CA 1
ATOM 1431 C C . SER A 1 194 ? 12.997 3.631 47.737 1.00 22.44 194 SER A C 1
ATOM 1432 O O . SER A 1 194 ? 12.874 3.684 46.513 1.00 22.27 194 SER A O 1
ATOM 1435 N N . SER A 1 195 ? 12.791 2.518 48.430 1.00 22.55 195 SER A N 1
ATOM 1436 C CA . SER A 1 195 ? 12.367 1.295 47.761 1.00 22.37 195 SER A CA 1
ATOM 1437 C C . SER A 1 195 ? 10.912 0.950 48.050 1.00 23.56 195 SER A C 1
ATOM 1438 O O . SER A 1 195 ? 10.285 1.511 48.951 1.00 24.02 195 SER A O 1
ATOM 1441 N N . LEU A 1 196 ? 10.365 0.051 47.249 1.00 22.89 196 LEU A N 1
ATOM 1442 C CA . LEU A 1 196 ? 9.057 -0.510 47.547 1.00 24.55 196 LEU A CA 1
ATOM 1443 C C . LEU A 1 196 ? 9.278 -1.969 47.883 1.00 25.22 196 LEU A C 1
ATOM 1444 O O . LEU A 1 196 ? 10.204 -2.584 47.358 1.00 24.80 196 LEU A O 1
ATOM 1449 N N . PRO A 1 197 ? 8.446 -2.519 48.784 1.00 20.88 197 PRO A N 1
ATOM 1450 C CA . PRO A 1 197 ? 8.443 -3.947 49.096 1.00 21.73 197 PRO A CA 1
ATOM 1451 C C . PRO A 1 197 ? 7.752 -4.706 47.964 1.00 21.93 197 PRO A C 1
ATOM 1452 O O . PRO A 1 197 ? 6.569 -5.055 48.060 1.00 23.20 197 PRO A O 1
ATOM 1456 N N . ILE A 1 198 ? 8.486 -4.934 46.882 1.00 22.32 198 ILE A N 1
ATOM 1457 C CA . ILE A 1 198 ? 7.915 -5.556 45.697 1.00 21.98 198 ILE A CA 1
ATOM 1458 C C . ILE A 1 198 ? 7.343 -6.934 46.001 1.00 23.12 198 ILE A C 1
ATOM 1459 O O . ILE A 1 198 ? 6.252 -7.272 45.541 1.00 23.87 198 ILE A O 1
ATOM 1464 N N . GLU A 1 199 ? 8.060 -7.721 46.796 1.00 24.95 199 GLU A N 1
ATOM 1465 C CA . GLU A 1 199 ? 7.633 -9.104 47.047 1.00 26.15 199 GLU A CA 1
ATOM 1466 C C . GLU A 1 199 ? 6.239 -9.202 47.677 1.00 27.44 199 GLU A C 1
ATOM 1467 O O . GLU A 1 199 ? 5.425 -10.044 47.284 1.00 27.22 199 GLU A O 1
ATOM 1473 N N . GLU A 1 200 ? 5.968 -8.329 48.644 1.00 27.60 200 GLU A N 1
ATOM 1474 C CA . GLU A 1 200 ? 4.662 -8.263 49.281 1.00 28.97 200 GLU A CA 1
ATOM 1475 C C . GLU A 1 200 ? 3.612 -7.798 48.287 1.00 28.48 200 GLU A C 1
ATOM 1476 O O . GLU A 1 200 ? 2.555 -8.406 48.153 1.00 29.98 200 GLU A O 1
ATOM 1482 N N . ILE A 1 201 ? 3.924 -6.702 47.602 1.00 25.68 201 ILE A N 1
ATOM 1483 C CA . ILE A 1 201 ? 3.064 -6.138 46.566 1.00 25.67 201 ILE A CA 1
ATOM 1484 C C . ILE A 1 201 ? 2.648 -7.186 45.548 1.00 25.97 201 ILE A C 1
ATOM 1485 O O . ILE A 1 201 ? 1.475 -7.281 45.184 1.00 26.79 201 ILE A O 1
ATOM 1490 N N . VAL A 1 202 ? 3.603 -7.996 45.111 1.00 24.85 202 VAL A N 1
ATOM 1491 C CA . VAL A 1 202 ? 3.299 -9.043 44.142 1.00 25.06 202 VAL A CA 1
ATOM 1492 C C . VAL A 1 202 ? 2.297 -10.060 44.709 1.00 26.96 202 VAL A C 1
ATOM 1493 O O . VAL A 1 202 ? 1.409 -10.532 43.990 1.00 27.18 202 VAL A O 1
ATOM 1497 N N . VAL A 1 203 ? 2.430 -10.388 45.993 1.00 26.88 203 VAL A N 1
ATOM 1498 C CA . VAL A 1 203 ? 1.479 -11.307 46.639 1.00 28.41 203 VAL A CA 1
ATOM 1499 C C . VAL A 1 203 ? 0.062 -10.733 46.642 1.00 29.30 203 VAL A C 1
ATOM 1500 O O . VAL A 1 203 ? -0.898 -11.425 46.302 1.00 30.32 203 VAL A O 1
ATOM 1504 N N . TRP A 1 204 ? -0.060 -9.463 47.021 1.00 32.49 204 TRP A N 1
ATOM 1505 C CA . TRP A 1 204 ? -1.357 -8.796 47.073 1.00 33.35 204 TRP A CA 1
ATOM 1506 C C . TRP A 1 204 ? -1.970 -8.698 45.681 1.00 33.31 204 TRP A C 1
ATOM 1507 O O . TRP A 1 204 ? -3.178 -8.844 45.509 1.00 34.19 204 TRP A O 1
ATOM 1518 N N . ALA A 1 205 ? -1.123 -8.439 44.691 1.00 33.33 205 ALA A N 1
ATOM 1519 C CA . ALA A 1 205 ? -1.577 -8.315 43.309 1.00 32.99 205 ALA A CA 1
ATOM 1520 C C . ALA A 1 205 ? -2.045 -9.649 42.739 1.00 33.25 205 ALA A C 1
ATOM 1521 O O . ALA A 1 205 ? -3.070 -9.711 42.067 1.00 34.34 205 ALA A O 1
ATOM 1523 N N . HIS A 1 206 ? -1.278 -10.708 42.987 1.00 29.14 206 HIS A N 1
ATOM 1524 C CA . HIS A 1 206 ? -1.625 -12.040 42.504 1.00 29.78 206 HIS A CA 1
ATOM 1525 C C . HIS A 1 206 ? -2.914 -12.537 43.155 1.00 31.45 206 HIS A C 1
ATOM 1526 O O . HIS A 1 206 ? -3.648 -13.325 42.558 1.00 32.19 206 HIS A O 1
ATOM 1533 N N . ASP A 1 207 ? -3.176 -12.063 44.370 1.00 33.92 207 ASP A N 1
ATOM 1534 C CA . ASP A 1 207 ? -4.367 -12.470 45.114 1.00 36.58 207 ASP A CA 1
ATOM 1535 C C . ASP A 1 207 ? -5.656 -12.024 44.426 1.00 37.05 207 ASP A C 1
ATOM 1536 O O . ASP A 1 207 ? -6.723 -12.572 44.687 1.00 38.75 207 ASP A O 1
ATOM 1541 N N . VAL A 1 208 ? -5.554 -11.037 43.541 1.00 35.92 208 VAL A N 1
ATOM 1542 C CA . VAL A 1 208 ? -6.719 -10.563 42.802 1.00 36.45 208 VAL A CA 1
ATOM 1543 C C . VAL A 1 208 ? -6.581 -10.800 41.301 1.00 36.14 208 VAL A C 1
ATOM 1544 O O . VAL A 1 208 ? -7.443 -10.394 40.519 1.00 37.04 208 VAL A O 1
ATOM 1548 N N . GLY A 1 209 ? -5.500 -11.461 40.906 1.00 32.29 209 GLY A N 1
ATOM 1549 C CA . GLY A 1 209 ? -5.295 -11.803 39.514 1.00 31.69 209 GLY A CA 1
ATOM 1550 C C . GLY A 1 209 ? -4.562 -10.734 38.720 1.00 30.36 209 GLY A C 1
ATOM 1551 O O . GLY A 1 209 ? -4.435 -10.843 37.502 1.00 29.89 209 GLY A O 1
ATOM 1552 N N . ALA A 1 210 ? -4.086 -9.697 39.399 1.00 30.54 210 ALA A N 1
ATOM 1553 C CA . ALA A 1 210 ? -3.354 -8.627 38.724 1.00 29.27 210 ALA A CA 1
ATOM 1554 C C . ALA A 1 210 ? -1.919 -9.054 38.475 1.00 27.92 210 ALA A C 1
ATOM 1555 O O . ALA A 1 210 ? -1.385 -9.902 39.191 1.00 27.91 210 ALA A O 1
ATOM 1557 N N . LYS A 1 211 ? -1.303 -8.467 37.449 1.00 27.24 211 LYS A N 1
ATOM 1558 C CA . LYS A 1 211 ? 0.101 -8.705 37.148 1.00 25.74 211 LYS A CA 1
ATOM 1559 C C . LYS A 1 211 ? 0.918 -7.557 37.725 1.00 24.91 211 LYS A C 1
ATOM 1560 O O . LYS A 1 211 ? 0.377 -6.478 37.981 1.00 25.42 211 LYS A O 1
ATOM 1566 N N . VAL A 1 212 ? 2.207 -7.790 37.955 1.00 24.91 212 VAL A N 1
ATOM 1567 C CA . VAL A 1 212 ? 3.106 -6.731 38.420 1.00 23.91 212 VAL A CA 1
ATOM 1568 C C . VAL A 1 212 ? 4.286 -6.515 37.471 1.00 22.49 212 VAL A C 1
ATOM 1569 O O . VAL A 1 212 ? 5.023 -7.449 37.151 1.00 22.02 212 VAL A O 1
ATOM 1573 N N . LEU A 1 213 ? 4.436 -5.277 37.013 1.00 20.05 213 LEU A N 1
ATOM 1574 C CA . LEU A 1 213 ? 5.597 -4.864 36.244 1.00 18.83 213 LEU A CA 1
ATOM 1575 C C . LEU A 1 213 ? 6.509 -4.103 37.197 1.00 17.92 213 LEU A C 1
ATOM 1576 O O . LEU A 1 213 ? 6.077 -3.150 37.859 1.00 18.23 213 LEU A O 1
ATOM 1581 N N . VAL A 1 214 ? 7.767 -4.533 37.279 1.00 21.75 214 VAL A N 1
ATOM 1582 C CA . VAL A 1 214 ? 8.745 -3.866 38.132 1.00 21.01 214 VAL A CA 1
ATOM 1583 C C . VAL A 1 214 ? 9.732 -3.040 37.328 1.00 19.74 214 VAL A C 1
ATOM 1584 O O . VAL A 1 214 ? 10.502 -3.571 36.519 1.00 19.16 214 VAL A O 1
ATOM 1588 N N . ASP A 1 215 ? 9.705 -1.735 37.563 1.00 15.40 215 ASP A N 1
ATOM 1589 C CA . ASP A 1 215 ? 10.671 -0.839 36.972 1.00 14.17 215 ASP A CA 1
ATOM 1590 C C . ASP A 1 215 ? 11.926 -0.934 37.845 1.00 13.42 215 ASP A C 1
ATOM 1591 O O . ASP A 1 215 ? 12.033 -0.272 38.888 1.00 13.89 215 ASP A O 1
ATOM 1596 N N . ALA A 1 216 ? 12.869 -1.764 37.407 1.00 19.13 216 ALA A N 1
ATOM 1597 C CA . ALA A 1 216 ? 14.047 -2.096 38.205 1.00 18.44 216 ALA A CA 1
ATOM 1598 C C . ALA A 1 216 ? 15.326 -1.392 37.749 1.00 17.46 216 ALA A C 1
ATOM 1599 O O . ALA A 1 216 ? 16.436 -1.848 38.041 1.00 17.31 216 ALA A O 1
ATOM 1601 N N . CYS A 1 217 ? 15.167 -0.260 37.069 1.00 15.33 217 CYS A N 1
ATOM 1602 C CA . CYS A 1 217 ? 16.291 0.509 36.549 1.00 14.02 217 CYS A CA 1
ATOM 1603 C C . CYS A 1 217 ? 17.299 0.971 37.584 1.00 13.14 217 CYS A C 1
ATOM 1604 O O . CYS A 1 217 ? 18.473 1.144 37.259 1.00 12.98 217 CYS A O 1
ATOM 1607 N N . GLN A 1 218 ? 16.830 1.216 38.806 1.00 16.81 218 GLN A N 1
ATOM 1608 C CA . GLN A 1 218 ? 17.672 1.690 39.894 1.00 17.46 218 GLN A CA 1
ATOM 1609 C C . GLN A 1 218 ? 17.999 0.614 40.923 1.00 18.26 218 GLN A C 1
ATOM 1610 O O . GLN A 1 218 ? 18.634 0.907 41.932 1.00 18.09 218 GLN A O 1
ATOM 1616 N N . SER A 1 219 ? 17.568 -0.623 40.685 1.00 15.77 219 SER A N 1
ATOM 1617 C CA . SER A 1 219 ? 17.928 -1.707 41.599 1.00 16.58 219 SER A CA 1
ATOM 1618 C C . SER A 1 219 ? 18.907 -2.679 40.952 1.00 16.40 219 SER A C 1
ATOM 1619 O O . SER A 1 219 ? 19.898 -3.069 41.570 1.00 15.91 219 SER A O 1
ATOM 1622 N N . VAL A 1 220 ? 18.623 -3.060 39.706 1.00 15.51 220 VAL A N 1
ATOM 1623 C CA . VAL A 1 220 ? 19.502 -3.953 38.952 1.00 14.79 220 VAL A CA 1
ATOM 1624 C C . VAL A 1 220 ? 20.993 -3.535 38.933 1.00 13.61 220 VAL A C 1
ATOM 1625 O O . VAL A 1 220 ? 21.874 -4.391 39.066 1.00 14.06 220 VAL A O 1
ATOM 1629 N N . PRO A 1 221 ? 21.289 -2.230 38.796 1.00 13.19 221 PRO A N 1
ATOM 1630 C CA . PRO A 1 221 ? 22.712 -1.844 38.825 1.00 12.59 221 PRO A CA 1
ATOM 1631 C C . PRO A 1 221 ? 23.343 -1.892 40.222 1.00 13.21 221 PRO A C 1
ATOM 1632 O O . PRO A 1 221 ? 24.575 -1.871 40.316 1.00 12.72 221 PRO A O 1
ATOM 1636 N N . HIS A 1 222 ? 22.525 -1.957 41.275 1.00 13.59 222 HIS A N 1
ATOM 1637 C CA . HIS A 1 222 ? 22.973 -1.529 42.606 1.00 13.67 222 HIS A CA 1
ATOM 1638 C C . HIS A 1 222 ? 22.829 -2.552 43.736 1.00 15.03 222 HIS A C 1
ATOM 1639 O O . HIS A 1 222 ? 23.473 -2.420 44.779 1.00 15.45 222 HIS A O 1
ATOM 1646 N N . MET A 1 223 ? 21.974 -3.547 43.540 1.00 13.89 223 MET A N 1
ATOM 1647 C CA . MET A 1 223 ? 21.729 -4.556 44.567 1.00 15.23 223 MET A CA 1
ATOM 1648 C C . MET A 1 223 ? 21.356 -5.878 43.907 1.00 16.12 223 MET A C 1
ATOM 1649 O O . MET A 1 223 ? 21.022 -5.916 42.714 1.00 15.21 223 MET A O 1
ATOM 1654 N N . VAL A 1 224 ? 21.418 -6.962 44.680 1.00 18.13 224 VAL A N 1
ATOM 1655 C CA . VAL A 1 224 ? 20.967 -8.263 44.184 1.00 18.69 224 VAL A CA 1
ATOM 1656 C C . VAL A 1 224 ? 19.499 -8.187 43.819 1.00 19.01 224 VAL A C 1
ATOM 1657 O O . VAL A 1 224 ? 18.683 -7.729 44.616 1.00 20.20 224 VAL A O 1
ATOM 1661 N N . VAL A 1 225 ? 19.170 -8.622 42.606 1.00 18.36 225 VAL A N 1
ATOM 1662 C CA . VAL A 1 225 ? 17.778 -8.722 42.170 1.00 18.74 225 VAL A CA 1
ATOM 1663 C C . VAL A 1 225 ? 17.468 -10.178 41.819 1.00 19.83 225 VAL A C 1
ATOM 1664 O O . VAL A 1 225 ? 18.174 -10.783 41.026 1.00 18.88 225 VAL A O 1
ATOM 1668 N N . ASP A 1 226 ? 16.421 -10.733 42.430 1.00 16.76 226 ASP A N 1
ATOM 1669 C CA . ASP A 1 226 ? 16.027 -12.132 42.218 1.00 17.72 226 ASP A CA 1
ATOM 1670 C C . ASP A 1 226 ? 14.577 -12.156 41.771 1.00 18.09 226 ASP A C 1
ATOM 1671 O O . ASP A 1 226 ? 13.680 -12.048 42.598 1.00 19.00 226 ASP A O 1
ATOM 1676 N N . VAL A 1 227 ? 14.339 -12.291 40.467 1.00 16.99 227 VAL A N 1
ATOM 1677 C CA . VAL A 1 227 ? 12.975 -12.191 39.951 1.00 17.36 227 VAL A CA 1
ATOM 1678 C C . VAL A 1 227 ? 12.096 -13.370 40.386 1.00 18.72 227 VAL A C 1
ATOM 1679 O O . VAL A 1 227 ? 10.868 -13.276 40.401 1.00 19.93 227 VAL A O 1
ATOM 1683 N N . GLN A 1 228 ? 12.722 -14.485 40.729 1.00 18.86 228 GLN A N 1
ATOM 1684 C CA . GLN A 1 228 ? 11.942 -15.617 41.217 1.00 20.14 228 GLN A CA 1
ATOM 1685 C C . GLN A 1 228 ? 11.529 -15.381 42.665 1.00 21.09 228 GLN A C 1
ATOM 1686 O O . GLN A 1 228 ? 10.430 -15.761 43.074 1.00 22.65 228 GLN A O 1
ATOM 1692 N N . LYS A 1 229 ? 12.404 -14.747 43.435 1.00 25.07 229 LYS A N 1
ATOM 1693 C CA . LYS A 1 229 ? 12.073 -14.381 44.806 1.00 25.68 229 LYS A CA 1
ATOM 1694 C C . LYS A 1 229 ? 10.957 -13.342 44.808 1.00 25.95 229 LYS A C 1
ATOM 1695 O O . LYS A 1 229 ? 9.994 -13.473 45.549 1.00 27.14 229 LYS A O 1
ATOM 1701 N N . LEU A 1 230 ? 11.081 -12.319 43.965 1.00 24.40 230 LEU A N 1
ATOM 1702 C CA . LEU A 1 230 ? 10.043 -11.292 43.866 1.00 24.85 230 LEU A CA 1
ATOM 1703 C C . LEU A 1 230 ? 8.752 -11.870 43.327 1.00 25.26 230 LEU A C 1
ATOM 1704 O O . LEU A 1 230 ? 7.654 -11.454 43.713 1.00 26.58 230 LEU A O 1
ATOM 1709 N N . ASN A 1 231 ? 8.906 -12.840 42.431 1.00 24.69 231 ASN A N 1
ATOM 1710 C CA . ASN A 1 231 ? 7.802 -13.448 41.694 1.00 25.41 231 ASN A CA 1
ATOM 1711 C C . ASN A 1 231 ? 7.108 -12.463 40.755 1.00 25.04 231 ASN A C 1
ATOM 1712 O O . ASN A 1 231 ? 5.964 -12.679 40.352 1.00 26.19 231 ASN A O 1
ATOM 1717 N N . ALA A 1 232 ? 7.815 -11.390 40.411 1.00 23.40 232 ALA A N 1
ATOM 1718 C CA . ALA A 1 232 ? 7.312 -10.376 39.490 1.00 22.68 232 ALA A CA 1
ATOM 1719 C C . ALA A 1 232 ? 6.987 -10.981 38.136 1.00 22.28 232 ALA A C 1
ATOM 1720 O O . ALA A 1 232 ? 7.653 -11.912 37.692 1.00 21.66 232 ALA A O 1
ATOM 1722 N N . ASP A 1 233 ? 5.974 -10.430 37.477 1.00 23.33 233 ASP A N 1
ATOM 1723 C CA . ASP A 1 233 ? 5.563 -10.913 36.163 1.00 23.70 233 ASP A CA 1
ATOM 1724 C C . ASP A 1 233 ? 6.386 -10.301 35.037 1.00 21.61 233 ASP A C 1
ATOM 1725 O O . ASP A 1 233 ? 6.708 -10.971 34.056 1.00 21.55 233 ASP A O 1
ATOM 1730 N N . PHE A 1 234 ? 6.664 -9.015 35.161 1.00 18.33 234 PHE A N 1
ATOM 1731 C CA . PHE A 1 234 ? 7.555 -8.332 34.237 1.00 17.09 234 PHE A CA 1
ATOM 1732 C C . PHE A 1 234 ? 8.615 -7.564 35.039 1.00 16.19 234 PHE A C 1
ATOM 1733 O O . PHE A 1 234 ? 8.347 -7.086 36.143 1.00 16.59 234 PHE A O 1
ATOM 1741 N N . LEU A 1 235 ? 9.817 -7.440 34.487 1.00 15.98 235 LEU A N 1
ATOM 1742 C CA . LEU A 1 235 ? 10.839 -6.584 35.091 1.00 15.04 235 LEU A CA 1
ATOM 1743 C C . LEU A 1 235 ? 11.654 -5.925 33.993 1.00 13.88 235 LEU A C 1
ATOM 1744 O O . LEU A 1 235 ? 11.983 -6.560 33.003 1.00 13.54 235 LEU A O 1
ATOM 1749 N N . VAL A 1 236 ? 11.971 -4.650 34.173 1.00 12.47 236 VAL A N 1
ATOM 1750 C CA . VAL A 1 236 ? 12.708 -3.896 33.162 1.00 11.40 236 VAL A CA 1
ATOM 1751 C C . VAL A 1 236 ? 13.962 -3.209 33.721 1.00 10.37 236 VAL A C 1
ATOM 1752 O O . VAL A 1 236 ? 13.998 -2.831 34.896 1.00 10.52 236 VAL A O 1
ATOM 1756 N N . ALA A 1 237 ? 14.958 -3.048 32.842 1.00 11.31 237 ALA A N 1
ATOM 1757 C CA . ALA A 1 237 ? 16.251 -2.410 33.154 1.00 10.38 237 ALA A CA 1
ATOM 1758 C C . ALA A 1 237 ? 17.008 -1.946 31.903 1.00 9.46 237 ALA A C 1
ATOM 1759 O O . ALA A 1 237 ? 16.764 -2.440 30.798 1.00 9.49 237 ALA A O 1
ATOM 1761 N N . SER A 1 238 ? 17.920 -0.985 32.085 1.00 12.82 238 SER A N 1
ATOM 1762 C CA . SER A 1 238 ? 18.736 -0.455 31.000 1.00 12.20 238 SER A CA 1
ATOM 1763 C C . SER A 1 238 ? 20.204 -0.727 31.245 1.00 11.27 238 SER A C 1
ATOM 1764 O O . SER A 1 238 ? 20.696 -0.565 32.362 1.00 11.32 238 SER A O 1
ATOM 1767 N N . SER A 1 239 ? 20.894 -1.095 30.173 1.00 7.80 239 SER A N 1
ATOM 1768 C CA . SER A 1 239 ? 22.316 -1.376 30.205 1.00 7.46 239 SER A CA 1
ATOM 1769 C C . SER A 1 239 ? 23.128 -0.157 30.608 1.00 6.86 239 SER A C 1
ATOM 1770 O O . SER A 1 239 ? 24.107 -0.284 31.341 1.00 6.86 239 SER A O 1
ATOM 1773 N N . HIS A 1 240 ? 22.711 1.031 30.166 1.00 8.28 240 HIS A N 1
ATOM 1774 C CA . HIS A 1 240 ? 23.577 2.208 30.332 1.00 8.17 240 HIS A CA 1
ATOM 1775 C C . HIS A 1 240 ? 23.739 2.643 31.788 1.00 8.48 240 HIS A C 1
ATOM 1776 O O . HIS A 1 240 ? 24.673 3.340 32.126 1.00 8.00 240 HIS A O 1
ATOM 1807 N N . MET A 1 242 ? 24.130 0.341 34.200 1.00 10.16 242 MET A N 1
ATOM 1808 C CA . MET A 1 242 ? 24.795 -0.751 34.921 1.00 10.57 242 MET A CA 1
ATOM 1809 C C . MET A 1 242 ? 26.128 -1.115 34.291 1.00 10.53 242 MET A C 1
ATOM 1810 O O . MET A 1 242 ? 26.447 -2.289 34.143 1.00 10.05 242 MET A O 1
ATOM 1815 N N . CYS A 1 243 ? 26.898 -0.084 33.934 1.00 9.36 243 CYS A N 1
ATOM 1816 C CA . CYS A 1 243 ? 28.246 -0.233 33.354 1.00 9.00 243 CYS A CA 1
ATOM 1817 C C . CYS A 1 243 ? 28.276 -0.795 31.932 1.00 8.94 243 CYS A C 1
ATOM 1818 O O . CYS A 1 243 ? 29.346 -1.142 31.431 1.00 8.70 243 CYS A O 1
ATOM 1821 N N . GLY A 1 244 ? 27.119 -0.869 31.289 1.00 8.59 244 GLY A N 1
ATOM 1822 C CA . GLY A 1 244 ? 27.051 -1.409 29.944 1.00 8.92 244 GLY A CA 1
ATOM 1823 C C . GLY A 1 244 ? 26.874 -0.308 28.917 1.00 8.36 244 GLY A C 1
ATOM 1824 O O . GLY A 1 244 ? 26.683 0.848 29.270 1.00 7.73 244 GLY A O 1
ATOM 1825 N N . PRO A 1 245 ? 26.914 -0.677 27.634 1.00 5.85 245 PRO A N 1
ATOM 1826 C CA . PRO A 1 245 ? 26.821 0.314 26.565 1.00 5.51 245 PRO A CA 1
ATOM 1827 C C . PRO A 1 245 ? 25.419 0.890 26.510 1.00 5.68 245 PRO A C 1
ATOM 1828 O O . PRO A 1 245 ? 24.460 0.291 27.021 1.00 6.13 245 PRO A O 1
ATOM 1832 N N . THR A 1 246 ? 25.319 2.054 25.889 1.00 11.41 246 THR A N 1
ATOM 1833 C CA . THR A 1 246 ? 24.032 2.598 25.557 1.00 10.95 246 THR A CA 1
ATOM 1834 C C . THR A 1 246 ? 23.468 1.738 24.411 1.00 11.12 246 THR A C 1
ATOM 1835 O O . THR A 1 246 ? 24.184 0.914 23.805 1.00 12.29 246 THR A O 1
ATOM 1839 N N . GLY A 1 247 ? 22.183 1.876 24.146 1.00 11.54 247 GLY A N 1
ATOM 1840 C CA . GLY A 1 247 ? 21.573 1.189 23.024 1.00 11.30 247 GLY A CA 1
ATOM 1841 C C . GLY A 1 247 ? 21.016 -0.187 23.330 1.00 12.00 247 GLY A C 1
ATOM 1842 O O . GLY A 1 247 ? 20.480 -0.853 22.439 1.00 12.80 247 GLY A O 1
ATOM 1843 N N . ILE A 1 248 ? 21.128 -0.628 24.577 1.00 9.20 248 ILE A N 1
ATOM 1844 C CA . ILE A 1 248 ? 20.477 -1.887 24.922 1.00 9.96 248 ILE A CA 1
ATOM 1845 C C . ILE A 1 248 ? 19.869 -1.862 26.324 1.00 10.75 248 ILE A C 1
ATOM 1846 O O . ILE A 1 248 ? 20.294 -1.095 27.179 1.00 10.11 248 ILE A O 1
ATOM 1851 N N . GLY A 1 249 ? 18.811 -2.643 26.505 1.00 9.93 249 GLY A N 1
ATOM 1852 C CA . GLY A 1 249 ? 18.200 -2.874 27.799 1.00 10.36 249 GLY A CA 1
ATOM 1853 C C . GLY A 1 249 ? 17.468 -4.186 27.684 1.00 10.93 249 GLY A C 1
ATOM 1854 O O . GLY A 1 249 ? 17.624 -4.898 26.693 1.00 10.79 249 GLY A O 1
ATOM 1855 N N . PHE A 1 250 ? 16.643 -4.509 28.672 1.00 9.16 250 PHE A N 1
ATOM 1856 C CA . PHE A 1 250 ? 15.887 -5.766 28.564 1.00 10.04 250 PHE A CA 1
ATOM 1857 C C . PHE A 1 250 ? 14.553 -5.737 29.262 1.00 10.99 250 PHE A C 1
ATOM 1858 O O . PHE A 1 250 ? 14.321 -4.918 30.165 1.00 11.14 250 PHE A O 1
ATOM 1866 N N . LEU A 1 251 ? 13.676 -6.630 28.794 1.00 12.67 251 LEU A N 1
ATOM 1867 C CA . LEU A 1 251 ? 12.432 -7.000 29.458 1.00 14.21 251 LEU A CA 1
ATOM 1868 C C . LEU A 1 251 ? 12.555 -8.414 29.958 1.00 14.35 251 LEU A C 1
ATOM 1869 O O . LEU A 1 251 ? 12.792 -9.322 29.169 1.00 14.25 251 LEU A O 1
ATOM 1874 N N . TYR A 1 252 ? 12.397 -8.602 31.260 1.00 12.65 252 TYR A N 1
ATOM 1875 C CA . TYR A 1 252 ? 12.152 -9.933 31.788 1.00 13.35 252 TYR A CA 1
ATOM 1876 C C . TYR A 1 252 ? 10.642 -10.148 31.840 1.00 14.52 252 TYR A C 1
ATOM 1877 O O . TYR A 1 252 ? 9.911 -9.254 32.262 1.00 14.94 252 TYR A O 1
ATOM 1886 N N . GLY A 1 253 ? 10.169 -11.326 31.431 1.00 18.08 253 GLY A N 1
ATOM 1887 C CA . GLY A 1 253 ? 8.768 -11.675 31.617 1.00 19.45 253 GLY A CA 1
ATOM 1888 C C . GLY A 1 253 ? 8.590 -13.176 31.812 1.00 20.00 253 GLY A C 1
ATOM 1889 O O . GLY A 1 253 ? 9.306 -13.969 31.200 1.00 19.58 253 GLY A O 1
ATOM 1890 N N . LYS A 1 254 ? 7.660 -13.566 32.676 1.00 21.92 254 LYS A N 1
ATOM 1891 C CA . LYS A 1 254 ? 7.408 -14.987 32.893 1.00 23.25 254 LYS A CA 1
ATOM 1892 C C . LYS A 1 254 ? 7.123 -15.657 31.556 1.00 22.96 254 LYS A C 1
ATOM 1893 O O . LYS A 1 254 ? 6.378 -15.120 30.739 1.00 23.04 254 LYS A O 1
ATOM 1899 N N . SER A 1 255 ? 7.738 -16.816 31.330 1.00 27.46 255 SER A N 1
ATOM 1900 C CA . SER A 1 255 ? 7.589 -17.538 30.066 1.00 27.59 255 SER A CA 1
ATOM 1901 C C . SER A 1 255 ? 6.131 -17.645 29.630 1.00 28.86 255 SER A C 1
ATOM 1902 O O . SER A 1 255 ? 5.789 -17.280 28.506 1.00 28.25 255 SER A O 1
ATOM 1905 N N . ASP A 1 256 ? 5.280 -18.125 30.536 1.00 27.88 256 ASP A N 1
ATOM 1906 C CA . ASP A 1 256 ? 3.858 -18.318 30.251 1.00 29.49 256 ASP A CA 1
ATOM 1907 C C . ASP A 1 256 ? 3.189 -17.036 29.770 1.00 29.72 256 ASP A C 1
ATOM 1908 O O . ASP A 1 256 ? 2.278 -17.075 28.939 1.00 30.30 256 ASP A O 1
ATOM 1913 N N . LEU A 1 257 ? 3.638 -15.898 30.295 1.00 22.91 257 LEU A N 1
ATOM 1914 C CA . LEU A 1 257 ? 3.066 -14.620 29.905 1.00 22.26 257 LEU A CA 1
ATOM 1915 C C . LEU A 1 257 ? 3.579 -14.205 28.545 1.00 21.69 257 LEU A C 1
ATOM 1916 O O . LEU A 1 257 ? 2.808 -13.773 27.692 1.00 22.08 257 LEU A O 1
ATOM 1921 N N . LEU A 1 258 ? 4.889 -14.318 28.355 1.00 21.62 258 LEU A N 1
ATOM 1922 C CA . LEU A 1 258 ? 5.492 -13.988 27.066 1.00 21.11 258 LEU A CA 1
ATOM 1923 C C . LEU A 1 258 ? 4.836 -14.807 25.977 1.00 21.27 258 LEU A C 1
ATOM 1924 O O . LEU A 1 258 ? 4.517 -14.293 24.911 1.00 20.95 258 LEU A O 1
ATOM 1929 N N . HIS A 1 259 ? 4.609 -16.083 26.261 1.00 20.98 259 HIS A N 1
ATOM 1930 C CA . HIS A 1 259 ? 3.998 -16.963 25.277 1.00 21.49 259 HIS A CA 1
ATOM 1931 C C . HIS A 1 259 ? 2.574 -16.535 24.930 1.00 22.50 259 HIS A C 1
ATOM 1932 O O . HIS A 1 259 ? 2.115 -16.740 23.807 1.00 22.64 259 HIS A O 1
ATOM 1939 N N . SER A 1 260 ? 1.890 -15.927 25.889 1.00 24.37 260 SER A N 1
ATOM 1940 C CA . SER A 1 260 ? 0.521 -15.484 25.673 1.00 25.34 260 SER A CA 1
ATOM 1941 C C . SER A 1 260 ? 0.475 -14.190 24.883 1.00 24.45 260 SER A C 1
ATOM 1942 O O . SER A 1 260 ? -0.556 -13.832 24.341 1.00 25.51 260 SER A O 1
ATOM 1945 N N . MET A 1 261 ? 1.596 -13.485 24.819 1.00 22.05 261 MET A N 1
ATOM 1946 C CA . MET A 1 261 ? 1.621 -12.153 24.213 1.00 21.74 261 MET A CA 1
ATOM 1947 C C . MET A 1 261 ? 1.873 -12.105 22.697 1.00 21.14 261 MET A C 1
ATOM 1948 O O . MET A 1 261 ? 2.745 -12.801 22.172 1.00 20.43 261 MET A O 1
ATOM 1953 N N . PRO A 1 262 ? 1.115 -11.254 21.992 1.00 22.14 262 PRO A N 1
ATOM 1954 C CA . PRO A 1 262 ? 1.287 -11.077 20.545 1.00 21.86 262 PRO A CA 1
ATOM 1955 C C . PRO A 1 262 ? 2.500 -10.202 20.237 1.00 20.86 262 PRO A C 1
ATOM 1956 O O . PRO A 1 262 ? 2.978 -9.490 21.127 1.00 19.86 262 PRO A O 1
ATOM 1960 N N . PRO A 1 263 ? 2.986 -10.243 18.987 1.00 24.02 263 PRO A N 1
ATOM 1961 C CA . PRO A 1 263 ? 4.147 -9.431 18.619 1.00 22.69 263 PRO A CA 1
ATOM 1962 C C . PRO A 1 263 ? 3.902 -7.948 18.800 1.00 22.90 263 PRO A C 1
ATOM 1963 O O . PRO A 1 263 ? 2.778 -7.456 18.662 1.00 23.70 263 PRO A O 1
ATOM 1967 N N . PHE A 1 264 ? 4.971 -7.248 19.135 1.00 21.25 264 PHE A N 1
ATOM 1968 C CA . PHE A 1 264 ? 4.990 -5.799 19.141 1.00 21.56 264 PHE A CA 1
ATOM 1969 C C . PHE A 1 264 ? 5.547 -5.352 17.791 1.00 20.48 264 PHE A C 1
ATOM 1970 O O . PHE A 1 264 ? 4.792 -5.022 16.876 1.00 21.59 264 PHE A O 1
ATOM 1978 N N . LEU A 1 265 ? 6.867 -5.378 17.655 1.00 15.80 265 LEU A N 1
ATOM 1979 C CA . LEU A 1 265 ? 7.518 -4.972 16.406 1.00 15.21 265 LEU A CA 1
ATOM 1980 C C . LEU A 1 265 ? 7.535 -6.145 15.442 1.00 15.59 265 LEU A C 1
ATOM 1981 O O . LEU A 1 265 ? 7.802 -7.277 15.847 1.00 15.66 265 LEU A O 1
ATOM 1986 N N . GLY A 1 266 ? 7.245 -5.878 14.173 1.00 16.65 266 GLY A N 1
ATOM 1987 C CA . GLY A 1 266 ? 7.250 -6.929 13.173 1.00 16.86 266 GLY A CA 1
ATOM 1988 C C . GLY A 1 266 ? 8.394 -6.849 12.179 1.00 15.84 266 GLY A C 1
ATOM 1989 O O . GLY A 1 266 ? 8.918 -5.773 11.885 1.00 15.27 266 GLY A O 1
ATOM 1990 N N . GLY A 1 267 ? 8.787 -8.004 11.652 1.00 14.71 267 GLY A N 1
ATOM 1991 C CA . GLY A 1 267 ? 9.786 -8.034 10.607 1.00 14.00 267 GLY A CA 1
ATOM 1992 C C . GLY A 1 267 ? 10.652 -9.264 10.608 1.00 13.83 267 GLY A C 1
ATOM 1993 O O . GLY A 1 267 ? 10.229 -10.344 11.029 1.00 14.07 267 GLY A O 1
ATOM 1994 N N . GLY A 1 268 ? 11.877 -9.094 10.128 1.00 17.27 268 GLY A N 1
ATOM 1995 C CA . GLY A 1 268 ? 12.850 -10.159 10.123 1.00 16.75 268 GLY A CA 1
ATOM 1996 C C . GLY A 1 268 ? 13.057 -10.767 11.491 1.00 15.98 268 GLY A C 1
ATOM 1997 O O . GLY A 1 268 ? 12.888 -10.101 12.534 1.00 16.10 268 GLY A O 1
ATOM 1998 N N . GLU A 1 269 ? 13.396 -12.049 11.474 1.00 21.62 269 GLU A N 1
ATOM 1999 C CA . GLU A 1 269 ? 13.873 -12.771 12.645 1.00 22.05 269 GLU A CA 1
ATOM 2000 C C . GLU A 1 269 ? 12.795 -13.159 13.653 1.00 23.00 269 GLU A C 1
ATOM 2001 O O . GLU A 1 269 ? 12.889 -14.221 14.271 1.00 23.90 269 GLU A O 1
ATOM 2007 N N . MET A 1 270 ? 11.776 -12.315 13.819 1.00 16.55 270 MET A N 1
ATOM 2008 C CA . MET A 1 270 ? 10.667 -12.630 14.723 1.00 17.06 270 MET A CA 1
ATOM 2009 C C . MET A 1 270 ? 9.562 -13.524 14.128 1.00 18.25 270 MET A C 1
ATOM 2010 O O . MET A 1 270 ? 8.617 -13.903 14.825 1.00 19.61 270 MET A O 1
ATOM 2015 N N . ILE A 1 271 ? 9.674 -13.847 12.844 1.00 12.87 271 ILE A N 1
ATOM 2016 C CA . ILE A 1 271 ? 8.683 -14.688 12.182 1.00 13.82 271 ILE A CA 1
ATOM 2017 C C . ILE A 1 271 ? 9.124 -16.147 12.157 1.00 13.84 271 ILE A C 1
ATOM 2018 O O . ILE A 1 271 ? 10.309 -16.454 12.359 1.00 13.03 271 ILE A O 1
ATOM 2023 N N . SER A 1 272 ? 8.191 -17.040 11.859 1.00 19.66 272 SER A N 1
ATOM 2024 C CA . SER A 1 272 ? 8.547 -18.419 11.549 1.00 20.04 272 SER A CA 1
ATOM 2025 C C . SER A 1 272 ? 8.477 -18.603 10.045 1.00 20.16 272 SER A C 1
ATOM 2026 O O . SER A 1 272 ? 9.443 -19.034 9.411 1.00 19.83 272 SER A O 1
ATOM 2029 N N . ASP A 1 273 ? 7.320 -18.269 9.485 1.00 16.77 273 ASP A N 1
ATOM 2030 C CA . ASP A 1 273 ? 7.141 -18.205 8.047 1.00 16.94 273 ASP A CA 1
ATOM 2031 C C . ASP A 1 273 ? 6.390 -16.937 7.670 1.00 17.58 273 ASP A C 1
ATOM 2032 O O . ASP A 1 273 ? 5.535 -16.447 8.426 1.00 18.11 273 ASP A O 1
ATOM 2037 N N . VAL A 1 274 ? 6.734 -16.407 6.502 1.00 16.56 274 VAL A N 1
ATOM 2038 C CA . VAL A 1 274 ? 6.078 -15.247 5.922 1.00 16.84 274 VAL A CA 1
ATOM 2039 C C . VAL A 1 274 ? 5.461 -15.618 4.574 1.00 17.46 274 VAL A C 1
ATOM 2040 O O . VAL A 1 274 ? 6.149 -16.080 3.664 1.00 17.07 274 VAL A O 1
ATOM 2044 N N . PHE A 1 275 ? 4.152 -15.441 4.466 1.00 18.74 275 PHE A N 1
ATOM 2045 C CA . PHE A 1 275 ? 3.455 -15.607 3.199 1.00 19.42 275 PHE A CA 1
ATOM 2046 C C . PHE A 1 275 ? 2.917 -14.237 2.814 1.00 19.67 275 PHE A C 1
ATOM 2047 O O . PHE A 1 275 ? 2.902 -13.323 3.644 1.00 19.46 275 PHE A O 1
ATOM 2055 N N . LEU A 1 276 ? 2.503 -14.078 1.561 1.00 25.81 276 LEU A N 1
ATOM 2056 C CA . LEU A 1 276 ? 1.983 -12.791 1.111 1.00 26.20 276 LEU A CA 1
ATOM 2057 C C . LEU A 1 276 ? 0.784 -12.353 1.950 1.00 27.19 276 LEU A C 1
ATOM 2058 O O . LEU A 1 276 ? 0.675 -11.192 2.327 1.00 26.90 276 LEU A O 1
ATOM 2063 N N . ASP A 1 277 ? -0.100 -13.300 2.249 1.00 28.51 277 ASP A N 1
ATOM 2064 C CA . ASP A 1 277 ? -1.356 -13.011 2.937 1.00 30.12 277 ASP A CA 1
ATOM 2065 C C . ASP A 1 277 ? -1.240 -12.877 4.458 1.00 29.61 277 ASP A C 1
ATOM 2066 O O . ASP A 1 277 ? -2.014 -12.142 5.078 1.00 29.83 277 ASP A O 1
ATOM 2071 N N . HIS A 1 278 ? -0.269 -13.572 5.053 1.00 24.58 278 HIS A N 1
ATOM 2072 C CA . HIS A 1 278 ? -0.082 -13.546 6.507 1.00 24.02 278 HIS A CA 1
ATOM 2073 C C . HIS A 1 278 ? 1.274 -14.142 6.904 1.00 22.21 278 HIS A C 1
ATOM 2074 O O . HIS A 1 278 ? 1.921 -14.815 6.106 1.00 21.83 278 HIS A O 1
ATOM 2081 N N . SER A 1 279 ? 1.703 -13.881 8.135 1.00 20.04 279 SER A N 1
ATOM 2082 C CA . SER A 1 279 ? 2.902 -14.515 8.655 1.00 19.10 279 SER A CA 1
ATOM 2083 C C . SER A 1 279 ? 2.594 -15.212 9.972 1.00 19.62 279 SER A C 1
ATOM 2084 O O . SER A 1 279 ? 1.650 -14.845 10.672 1.00 20.59 279 SER A O 1
ATOM 2087 N N . THR A 1 280 ? 3.390 -16.225 10.294 1.00 20.75 280 THR A N 1
ATOM 2088 C CA . THR A 1 280 ? 3.356 -16.856 11.600 1.00 21.32 280 THR A CA 1
ATOM 2089 C C . THR A 1 280 ? 4.593 -16.425 12.377 1.00 20.40 280 THR A C 1
ATOM 2090 O O . THR A 1 280 ? 5.601 -16.003 11.794 1.00 19.32 280 THR A O 1
ATOM 2094 N N . TYR A 1 281 ? 4.518 -16.541 13.696 1.00 18.30 281 TYR A N 1
ATOM 2095 C CA . TYR A 1 281 ? 5.502 -15.900 14.548 1.00 17.32 281 TYR A CA 1
ATOM 2096 C C . TYR A 1 281 ? 6.268 -16.915 15.364 1.00 17.26 281 TYR A C 1
ATOM 2097 O O . TYR A 1 281 ? 5.738 -17.972 15.721 1.00 18.01 281 TYR A O 1
ATOM 2106 N N . ALA A 1 282 ? 7.524 -16.587 15.632 1.00 16.31 282 ALA A N 1
ATOM 2107 C CA . ALA A 1 282 ? 8.381 -17.410 16.465 1.00 16.27 282 ALA A CA 1
ATOM 2108 C C . ALA A 1 282 ? 7.890 -17.347 17.905 1.00 16.56 282 ALA A C 1
ATOM 2109 O O . ALA A 1 282 ? 7.074 -16.501 18.252 1.00 17.05 282 ALA A O 1
ATOM 2111 N N . GLU A 1 283 ? 8.392 -18.245 18.742 1.00 17.85 283 GLU A N 1
ATOM 2112 C CA . GLU A 1 283 ? 8.105 -18.197 20.174 1.00 18.40 283 GLU A CA 1
ATOM 2113 C C . GLU A 1 283 ? 9.031 -17.181 20.863 1.00 17.55 283 GLU A C 1
ATOM 2114 O O . GLU A 1 283 ? 10.021 -16.747 20.267 1.00 16.34 283 GLU A O 1
ATOM 2120 N N . PRO A 1 284 ? 8.707 -16.792 22.115 1.00 17.67 284 PRO A N 1
ATOM 2121 C CA . PRO A 1 284 ? 9.602 -15.889 22.850 1.00 16.89 284 PRO A CA 1
ATOM 2122 C C . PRO A 1 284 ? 10.973 -16.525 23.070 1.00 16.25 284 PRO A C 1
ATOM 2123 O O . PRO A 1 284 ? 11.070 -17.746 23.189 1.00 16.64 284 PRO A O 1
ATOM 2127 N N . PRO A 1 285 ? 12.032 -15.709 23.142 1.00 14.37 285 PRO A N 1
ATOM 2128 C CA . PRO A 1 285 ? 12.014 -14.242 23.084 1.00 13.82 285 PRO A CA 1
ATOM 2129 C C . PRO A 1 285 ? 12.114 -13.726 21.659 1.00 13.32 285 PRO A C 1
ATOM 2130 O O . PRO A 1 285 ? 11.974 -12.532 21.430 1.00 13.04 285 PRO A O 1
ATOM 2134 N N . SER A 1 286 ? 12.344 -14.626 20.709 1.00 14.98 286 SER A N 1
ATOM 2135 C CA . SER A 1 286 ? 12.563 -14.223 19.325 1.00 15.13 286 SER A CA 1
ATOM 2136 C C . SER A 1 286 ? 11.370 -13.462 18.742 1.00 16.05 286 SER A C 1
ATOM 2137 O O . SER A 1 286 ? 11.540 -12.559 17.913 1.00 15.60 286 SER A O 1
ATOM 2140 N N . ARG A 1 287 ? 10.174 -13.847 19.188 1.00 13.68 287 ARG A N 1
ATOM 2141 C CA . ARG A 1 287 ? 8.921 -13.224 18.785 1.00 14.45 287 ARG A CA 1
ATOM 2142 C C . ARG A 1 287 ? 8.966 -11.709 18.945 1.00 14.03 287 ARG A C 1
ATOM 2143 O O . ARG A 1 287 ? 8.278 -10.981 18.228 1.00 14.29 287 ARG A O 1
ATOM 2151 N N . PHE A 1 288 ? 9.783 -11.252 19.888 1.00 13.56 288 PHE A N 1
ATOM 2152 C CA . PHE A 1 288 ? 9.780 -9.859 20.303 1.00 13.07 288 PHE A CA 1
ATOM 2153 C C . PHE A 1 288 ? 11.040 -9.126 19.873 1.00 11.91 288 PHE A C 1
ATOM 2154 O O . PHE A 1 288 ? 11.227 -7.979 20.252 1.00 12.17 288 PHE A O 1
ATOM 2162 N N . GLU A 1 289 ? 11.883 -9.785 19.082 1.00 13.95 289 GLU A N 1
ATOM 2163 C CA . GLU A 1 289 ? 13.151 -9.182 18.652 1.00 13.19 289 GLU A CA 1
ATOM 2164 C C . GLU A 1 289 ? 13.182 -9.060 17.132 1.00 13.18 289 GLU A C 1
ATOM 2165 O O . GLU A 1 289 ? 13.583 -9.989 16.437 1.00 13.54 289 GLU A O 1
ATOM 2171 N N . ALA A 1 290 ? 12.738 -7.908 16.630 1.00 12.86 290 ALA A N 1
ATOM 2172 C CA . ALA A 1 290 ? 12.529 -7.711 15.195 1.00 12.82 290 ALA A CA 1
ATOM 2173 C C . ALA A 1 290 ? 13.740 -7.087 14.527 1.00 11.89 290 ALA A C 1
ATOM 2174 O O . ALA A 1 290 ? 14.204 -6.014 14.943 1.00 11.23 290 ALA A O 1
ATOM 2176 N N . GLY A 1 291 ? 14.245 -7.773 13.499 1.00 13.06 291 GLY A N 1
ATOM 2177 C CA . GLY A 1 291 ? 15.396 -7.311 12.745 1.00 12.41 291 GLY A CA 1
ATOM 2178 C C . GLY A 1 291 ? 16.695 -7.482 13.499 1.00 12.43 291 GLY A C 1
ATOM 2179 O O . GLY A 1 291 ? 16.741 -8.073 14.584 1.00 12.75 291 GLY A O 1
ATOM 2180 N N . THR A 1 292 ? 17.763 -6.973 12.896 1.00 9.49 292 THR A N 1
ATOM 2181 C CA . THR A 1 292 ? 19.109 -7.174 13.412 1.00 9.61 292 THR A CA 1
ATOM 2182 C C . THR A 1 292 ? 19.230 -6.493 14.756 1.00 9.50 292 THR A C 1
ATOM 2183 O O . THR A 1 292 ? 19.030 -5.287 14.861 1.00 9.57 292 THR A O 1
ATOM 2187 N N . PRO A 1 293 ? 19.564 -7.262 15.790 1.00 10.06 293 PRO A N 1
ATOM 2188 C CA . PRO A 1 293 ? 19.638 -6.691 17.135 1.00 9.81 293 PRO A CA 1
ATOM 2189 C C . PRO A 1 293 ? 20.913 -5.884 17.384 1.00 9.09 293 PRO A C 1
ATOM 2190 O O . PRO A 1 293 ? 21.784 -5.781 16.518 1.00 9.16 293 PRO A O 1
ATOM 2194 N N . ALA A 1 294 ? 21.001 -5.286 18.564 1.00 10.13 294 ALA A N 1
ATOM 2195 C CA . ALA A 1 294 ? 22.227 -4.622 18.983 1.00 10.10 294 ALA A CA 1
ATOM 2196 C C . ALA A 1 294 ? 23.257 -5.670 19.446 1.00 9.66 294 ALA A C 1
ATOM 2197 O O . ALA A 1 294 ? 23.501 -5.838 20.643 1.00 9.92 294 ALA A O 1
ATOM 2199 N N . ILE A 1 295 ? 23.844 -6.392 18.486 1.00 8.57 295 ILE A N 1
ATOM 2200 C CA . ILE A 1 295 ? 24.677 -7.569 18.784 1.00 8.84 295 ILE A CA 1
ATOM 2201 C C . ILE A 1 295 ? 25.899 -7.244 19.640 1.00 8.74 295 ILE A C 1
ATOM 2202 O O . ILE A 1 295 ? 26.131 -7.858 20.673 1.00 8.89 295 ILE A O 1
ATOM 2207 N N . GLY A 1 296 ? 26.705 -6.295 19.185 1.00 8.81 296 GLY A N 1
ATOM 2208 C CA . GLY A 1 296 ? 27.895 -5.922 19.933 1.00 8.54 296 GLY A CA 1
ATOM 2209 C C . GLY A 1 296 ? 27.541 -5.418 21.318 1.00 8.84 296 GLY A C 1
ATOM 2210 O O . GLY A 1 296 ? 28.222 -5.705 22.304 1.00 9.31 296 GLY A O 1
ATOM 2211 N N . GLU A 1 297 ? 26.457 -4.666 21.391 1.00 7.34 297 GLU A N 1
ATOM 2212 C CA . GLU A 1 297 ? 26.066 -4.019 22.635 1.00 7.80 297 GLU A CA 1
ATOM 2213 C C . GLU A 1 297 ? 25.528 -5.052 23.627 1.00 7.90 297 GLU A C 1
ATOM 2214 O O . GLU A 1 297 ? 25.764 -4.956 24.829 1.00 8.05 297 GLU A O 1
ATOM 2220 N N . ALA A 1 298 ? 24.817 -6.051 23.113 1.00 7.85 298 ALA A N 1
ATOM 2221 C CA . ALA A 1 298 ? 24.374 -7.166 23.945 1.00 8.75 298 ALA A CA 1
ATOM 2222 C C . ALA A 1 298 ? 25.559 -7.904 24.540 1.00 8.59 298 ALA A C 1
ATOM 2223 O O . ALA A 1 298 ? 25.558 -8.243 25.724 1.00 8.67 298 ALA A O 1
ATOM 2225 N N . ILE A 1 299 ? 26.549 -8.198 23.701 1.00 7.01 299 ILE A N 1
ATOM 2226 C CA . ILE A 1 299 ? 27.765 -8.866 24.170 1.00 7.31 299 ILE A CA 1
ATOM 2227 C C . ILE A 1 299 ? 28.485 -8.052 25.261 1.00 7.90 299 ILE A C 1
ATOM 2228 O O . ILE A 1 299 ? 28.888 -8.608 26.291 1.00 8.32 299 ILE A O 1
ATOM 2233 N N . ALA A 1 300 ? 28.604 -6.743 25.056 1.00 8.26 300 ALA A N 1
ATOM 2234 C CA . ALA A 1 300 ? 29.213 -5.865 26.055 1.00 8.49 300 ALA A CA 1
ATOM 2235 C C . ALA A 1 300 ? 28.385 -5.758 27.343 1.00 8.83 300 ALA A C 1
ATOM 2236 O O . ALA A 1 300 ? 28.951 -5.562 28.420 1.00 9.15 300 ALA A O 1
ATOM 2238 N N . LEU A 1 301 ? 27.061 -5.877 27.236 1.00 7.22 301 LEU A N 1
ATOM 2239 C CA . LEU A 1 301 ? 26.207 -5.901 28.421 1.00 7.42 301 LEU A CA 1
ATOM 2240 C C . LEU A 1 301 ? 26.507 -7.161 29.225 1.00 8.23 301 LEU A C 1
ATOM 2241 O O . LEU A 1 301 ? 26.545 -7.129 30.456 1.00 8.61 301 LEU A O 1
ATOM 2246 N N . GLY A 1 302 ? 26.729 -8.268 28.517 1.00 8.88 302 GLY A N 1
ATOM 2247 C CA . GLY A 1 302 ? 27.135 -9.500 29.153 1.00 9.71 302 GLY A CA 1
ATOM 2248 C C . GLY A 1 302 ? 28.436 -9.308 29.901 1.00 9.70 302 GLY A C 1
ATOM 2249 O O . GLY A 1 302 ? 28.598 -9.800 31.015 1.00 10.15 302 GLY A O 1
ATOM 2250 N N . ALA A 1 303 ? 29.358 -8.568 29.294 1.00 8.69 303 ALA A N 1
ATOM 2251 C CA . ALA A 1 303 ? 30.623 -8.270 29.953 1.00 8.73 303 ALA A CA 1
ATOM 2252 C C . ALA A 1 303 ? 30.402 -7.394 31.181 1.00 8.78 303 ALA A C 1
ATOM 2253 O O . ALA A 1 303 ? 31.088 -7.553 32.192 1.00 9.15 303 ALA A O 1
ATOM 2255 N N . ALA A 1 304 ? 29.435 -6.485 31.111 1.00 8.48 304 ALA A N 1
ATOM 2256 C CA . ALA A 1 304 ? 29.120 -5.641 32.247 1.00 8.66 304 ALA A CA 1
ATOM 2257 C C . ALA A 1 304 ? 28.578 -6.485 33.402 1.00 9.28 304 ALA A C 1
ATOM 2258 O O . ALA A 1 304 ? 28.924 -6.276 34.554 1.00 9.62 304 ALA A O 1
ATOM 2260 N N . VAL A 1 305 ? 27.715 -7.438 33.074 1.00 8.95 305 VAL A N 1
ATOM 2261 C CA . VAL A 1 305 ? 27.217 -8.374 34.064 1.00 9.52 305 VAL A CA 1
ATOM 2262 C C . VAL A 1 305 ? 28.349 -9.165 34.725 1.00 9.81 305 VAL A C 1
ATOM 2263 O O . VAL A 1 305 ? 28.351 -9.328 35.955 1.00 10.31 305 VAL A O 1
ATOM 2267 N N . ASP A 1 306 ? 29.307 -9.637 33.924 1.00 13.22 306 ASP A N 1
ATOM 2268 C CA . ASP A 1 306 ? 30.447 -10.392 34.451 1.00 13.79 306 ASP A CA 1
ATOM 2269 C C . ASP A 1 306 ? 31.301 -9.529 35.375 1.00 13.79 306 ASP A C 1
ATOM 2270 O O . ASP A 1 306 ? 31.804 -10.013 36.394 1.00 14.44 306 ASP A O 1
ATOM 2275 N N . TYR A 1 307 ? 31.490 -8.270 34.974 1.00 10.34 307 TYR A N 1
ATOM 2276 C CA . TYR A 1 307 ? 32.247 -7.300 35.751 1.00 10.28 307 TYR A CA 1
ATOM 2277 C C . TYR A 1 307 ? 31.576 -7.057 37.116 1.00 11.00 307 TYR A C 1
ATOM 2278 O O . TYR A 1 307 ? 32.224 -7.143 38.164 1.00 11.57 307 TYR A O 1
ATOM 2287 N N . LEU A 1 308 ? 30.283 -6.734 37.103 1.00 11.39 308 LEU A N 1
ATOM 2288 C CA . LEU A 1 308 ? 29.561 -6.493 38.353 1.00 11.88 308 LEU A CA 1
ATOM 2289 C C . LEU A 1 308 ? 29.530 -7.737 39.231 1.00 12.50 308 LEU A C 1
ATOM 2290 O O . LEU A 1 308 ? 29.628 -7.638 40.456 1.00 13.17 308 LEU A O 1
ATOM 2295 N N . SER A 1 309 ? 29.350 -8.896 38.596 1.00 12.61 309 SER A N 1
ATOM 2296 C CA . SER A 1 309 ? 29.317 -10.174 39.308 1.00 13.19 309 SER A CA 1
ATOM 2297 C C . SER A 1 309 ? 30.666 -10.501 39.965 1.00 13.85 309 SER A C 1
ATOM 2298 O O . SER A 1 309 ? 30.715 -11.106 41.060 1.00 14.39 309 SER A O 1
ATOM 2301 N N . GLY A 1 310 ? 31.745 -10.088 39.301 1.00 17.74 310 GLY A N 1
ATOM 2302 C CA . GLY A 1 310 ? 33.098 -10.326 39.778 1.00 18.16 310 GLY A CA 1
ATOM 2303 C C . GLY A 1 310 ? 33.376 -9.534 41.043 1.00 18.95 310 GLY A C 1
ATOM 2304 O O . GLY A 1 310 ? 33.949 -10.050 42.006 1.00 20.08 310 GLY A O 1
ATOM 2305 N N . ILE A 1 311 ? 32.972 -8.268 41.046 1.00 16.16 311 ILE A N 1
ATOM 2306 C CA . ILE A 1 311 ? 33.022 -7.485 42.273 1.00 16.37 311 ILE A CA 1
ATOM 2307 C C . ILE A 1 311 ? 32.113 -8.139 43.310 1.00 17.14 311 ILE A C 1
ATOM 2308 O O . ILE A 1 311 ? 32.525 -8.423 44.445 1.00 18.06 311 ILE A O 1
ATOM 2313 N N . GLY A 1 312 ? 30.878 -8.400 42.899 1.00 15.38 312 GLY A N 1
ATOM 2314 C CA . GLY A 1 312 ? 29.885 -9.020 43.749 1.00 16.84 312 GLY A CA 1
ATOM 2315 C C . GLY A 1 312 ? 28.802 -8.024 44.097 1.00 16.03 312 GLY A C 1
ATOM 2316 O O . GLY A 1 312 ? 29.086 -6.975 44.653 1.00 16.07 312 GLY A O 1
ATOM 2317 N N . MET A 1 313 ? 27.552 -8.345 43.775 1.00 19.53 313 MET A N 1
ATOM 2318 C CA . MET A 1 313 ? 26.457 -7.415 44.053 1.00 19.33 313 MET A CA 1
ATOM 2319 C C . MET A 1 313 ? 26.193 -7.167 45.550 1.00 20.00 313 MET A C 1
ATOM 2320 O O . MET A 1 313 ? 25.878 -6.034 45.930 1.00 20.51 313 MET A O 1
ATOM 2325 N N . PRO A 1 314 ? 26.309 -8.209 46.407 1.00 18.15 314 PRO A N 1
ATOM 2326 C CA . PRO A 1 314 ? 26.226 -7.877 47.837 1.00 18.85 314 PRO A CA 1
ATOM 2327 C C . PRO A 1 314 ? 27.280 -6.853 48.257 1.00 18.74 314 PRO A C 1
ATOM 2328 O O . PRO A 1 314 ? 26.958 -5.911 48.981 1.00 18.96 314 PRO A O 1
ATOM 2332 N N . LYS A 1 315 ? 28.509 -7.027 47.794 1.00 20.47 315 LYS A N 1
ATOM 2333 C CA . LYS A 1 315 ? 29.596 -6.090 48.087 1.00 20.91 315 LYS A CA 1
ATOM 2334 C C . LYS A 1 315 ? 29.314 -4.658 47.579 1.00 20.27 315 LYS A C 1
ATOM 2335 O O . LYS A 1 315 ? 29.537 -3.673 48.286 1.00 20.09 315 LYS A O 1
ATOM 2341 N N . ILE A 1 316 ? 28.838 -4.554 46.343 1.00 18.53 316 ILE A N 1
ATOM 2342 C CA . ILE A 1 316 ? 28.448 -3.263 45.768 1.00 17.48 316 ILE A CA 1
ATOM 2343 C C . ILE A 1 316 ? 27.371 -2.591 46.627 1.00 17.75 316 ILE A C 1
ATOM 2344 O O . ILE A 1 316 ? 27.507 -1.424 47.016 1.00 17.19 316 ILE A O 1
ATOM 2349 N N . HIS A 1 317 ? 26.335 -3.350 46.975 1.00 18.34 317 HIS A N 1
ATOM 2350 C CA . HIS A 1 317 ? 25.227 -2.821 47.768 1.00 18.66 317 HIS A CA 1
ATOM 2351 C C . HIS A 1 317 ? 25.627 -2.358 49.175 1.00 19.37 317 HIS A C 1
ATOM 2352 O O . HIS A 1 317 ? 25.179 -1.307 49.650 1.00 19.59 317 HIS A O 1
ATOM 2359 N N . GLU A 1 318 ? 26.466 -3.139 49.844 1.00 20.52 318 GLU A N 1
ATOM 2360 C CA . GLU A 1 318 ? 26.913 -2.763 51.177 1.00 21.65 318 GLU A CA 1
ATOM 2361 C C . GLU A 1 318 ? 27.744 -1.485 51.088 1.00 21.29 318 GLU A C 1
ATOM 2362 O O . GLU A 1 318 ? 27.605 -0.586 51.924 1.00 21.19 318 GLU A O 1
ATOM 2368 N N . TYR A 1 319 ? 28.578 -1.394 50.056 1.00 19.85 319 TYR A N 1
ATOM 2369 C CA . TYR A 1 319 ? 29.393 -0.203 49.832 1.00 19.70 319 TYR A CA 1
ATOM 2370 C C . TYR A 1 319 ? 28.527 1.021 49.545 1.00 19.26 319 TYR A C 1
ATOM 2371 O O . TYR A 1 319 ? 28.782 2.103 50.067 1.00 18.90 319 TYR A O 1
ATOM 2380 N N . GLU A 1 320 ? 27.494 0.838 48.725 1.00 18.81 320 GLU A N 1
ATOM 2381 C CA . GLU A 1 320 ? 26.592 1.929 48.381 1.00 17.62 320 GLU A CA 1
ATOM 2382 C C . GLU A 1 320 ? 25.802 2.406 49.592 1.00 18.70 320 GLU A C 1
ATOM 2383 O O . GLU A 1 320 ? 25.542 3.600 49.735 1.00 18.72 320 GLU A O 1
ATOM 2389 N N . VAL A 1 321 ? 25.410 1.472 50.458 1.00 18.51 321 VAL A N 1
ATOM 2390 C CA . VAL A 1 321 ? 24.704 1.832 51.681 1.00 19.06 321 VAL A CA 1
ATOM 2391 C C . VAL A 1 321 ? 25.556 2.802 52.495 1.00 19.07 321 VAL A C 1
ATOM 2392 O O . VAL A 1 321 ? 25.065 3.830 52.950 1.00 19.52 321 VAL A O 1
ATOM 2396 N N . GLU A 1 322 ? 26.837 2.485 52.627 1.00 23.56 322 GLU A N 1
ATOM 2397 C CA . GLU A 1 322 ? 27.775 3.302 53.397 1.00 24.76 322 GLU A CA 1
ATOM 2398 C C . GLU A 1 322 ? 28.013 4.688 52.798 1.00 23.88 322 GLU A C 1
ATOM 2399 O O . GLU A 1 322 ? 27.896 5.697 53.493 1.00 23.77 322 GLU A O 1
ATOM 2405 N N . ILE A 1 323 ? 28.371 4.747 51.517 1.00 21.28 323 ILE A N 1
ATOM 2406 C CA . ILE A 1 323 ? 28.596 6.050 50.897 1.00 19.67 323 ILE A CA 1
ATOM 2407 C C . ILE A 1 323 ? 27.293 6.829 50.744 1.00 19.55 323 ILE A C 1
ATOM 2408 O O . ILE A 1 323 ? 27.294 8.047 50.822 1.00 19.56 323 ILE A O 1
ATOM 2413 N N . GLY A 1 324 ? 26.184 6.126 50.539 1.00 19.46 324 GLY A N 1
ATOM 2414 C CA . GLY A 1 324 ? 24.889 6.779 50.479 1.00 19.76 324 GLY A CA 1
ATOM 2415 C C . GLY A 1 324 ? 24.541 7.476 51.782 1.00 20.39 324 GLY A C 1
ATOM 2416 O O . GLY A 1 324 ? 24.124 8.630 51.783 1.00 20.03 324 GLY A O 1
ATOM 2417 N N . LYS A 1 325 ? 24.719 6.766 52.891 1.00 19.66 325 LYS A N 1
ATOM 2418 C CA . LYS A 1 325 ? 24.480 7.332 54.209 1.00 20.77 325 LYS A CA 1
ATOM 2419 C C . LYS A 1 325 ? 25.378 8.546 54.411 1.00 20.18 325 LYS A C 1
ATOM 2420 O O . LYS A 1 325 ? 24.926 9.591 54.868 1.00 19.89 325 LYS A O 1
ATOM 2426 N N . TYR A 1 326 ? 26.644 8.399 54.027 1.00 20.85 326 TYR A N 1
ATOM 2427 C CA . TYR A 1 326 ? 27.634 9.453 54.187 1.00 20.49 326 TYR A CA 1
ATOM 2428 C C . TYR A 1 326 ? 27.208 10.713 53.432 1.00 19.97 326 TYR A C 1
ATOM 2429 O O . TYR A 1 326 ? 27.221 11.817 53.985 1.00 20.02 326 TYR A O 1
ATOM 2438 N N . LEU A 1 327 ? 26.800 10.533 52.179 1.00 18.15 327 LEU A N 1
ATOM 2439 C CA . LEU A 1 327 ? 26.285 11.634 51.373 1.00 18.04 327 LEU A CA 1
ATOM 2440 C C . LEU A 1 327 ? 25.078 12.278 52.037 1.00 18.12 327 LEU A C 1
ATOM 2441 O O . LEU A 1 327 ? 25.018 13.502 52.153 1.00 18.00 327 LEU A O 1
ATOM 2446 N N . TYR A 1 328 ? 24.129 11.461 52.487 1.00 19.60 328 TYR A N 1
ATOM 2447 C CA . TYR A 1 328 ? 22.916 11.984 53.110 1.00 19.61 328 TYR A CA 1
ATOM 2448 C C . TYR A 1 328 ? 23.246 12.793 54.357 1.00 20.21 328 TYR A C 1
ATOM 2449 O O . TYR A 1 328 ? 22.714 13.880 54.550 1.00 20.11 328 TYR A O 1
ATOM 2458 N N . GLU A 1 329 ? 24.122 12.255 55.199 1.00 17.32 329 GLU A N 1
ATOM 2459 C CA . GLU A 1 329 ? 24.460 12.902 56.464 1.00 18.28 329 GLU A CA 1
ATOM 2460 C C . GLU A 1 329 ? 25.147 14.239 56.231 1.00 17.68 329 GLU A C 1
ATOM 2461 O O . GLU A 1 329 ? 24.806 15.232 56.872 1.00 17.75 329 GLU A O 1
ATOM 2467 N N . LYS A 1 330 ? 26.104 14.262 55.306 1.00 20.94 330 LYS A N 1
ATOM 2468 C CA . LYS A 1 330 ? 26.889 15.468 55.069 1.00 20.49 330 LYS A CA 1
ATOM 2469 C C . LYS A 1 330 ? 26.075 16.532 54.356 1.00 19.82 330 LYS A C 1
ATOM 2470 O O . LYS A 1 330 ? 26.183 17.716 54.666 1.00 19.52 330 LYS A O 1
ATOM 2476 N N . LEU A 1 331 ? 25.260 16.099 53.402 1.00 17.88 331 LEU A N 1
ATOM 2477 C CA . LEU A 1 331 ? 24.397 17.009 52.671 1.00 17.07 331 LEU A CA 1
ATOM 2478 C C . LEU A 1 331 ? 23.388 17.654 53.621 1.00 17.74 331 LEU A C 1
ATOM 2479 O O . LEU A 1 331 ? 23.178 18.866 53.583 1.00 17.57 331 LEU A O 1
ATOM 2484 N N . SER A 1 332 ? 22.787 16.846 54.486 1.00 24.73 332 SER A N 1
ATOM 2485 C CA . SER A 1 332 ? 21.727 17.326 55.370 1.00 25.96 332 SER A CA 1
ATOM 2486 C C . SER A 1 332 ? 22.258 18.205 56.501 1.00 26.33 332 SER A C 1
ATOM 2487 O O . SER A 1 332 ? 21.488 18.883 57.188 1.00 27.50 332 SER A O 1
ATOM 2490 N N . SER A 1 333 ? 23.572 18.199 56.696 1.00 30.28 333 SER A N 1
ATOM 2491 C CA . SER A 1 333 ? 24.171 19.020 57.741 1.00 30.98 333 SER A CA 1
ATOM 2492 C C . SER A 1 333 ? 24.349 20.464 57.279 1.00 30.49 333 SER A C 1
ATOM 2493 O O . SER A 1 333 ? 24.608 21.355 58.085 1.00 31.46 333 SER A O 1
ATOM 2496 N N . LEU A 1 334 ? 24.207 20.702 55.980 1.00 24.00 334 LEU A N 1
ATOM 2497 C CA . LEU A 1 334 ? 24.302 22.057 55.462 1.00 23.44 334 LEU A CA 1
ATOM 2498 C C . LEU A 1 334 ? 22.983 22.763 55.704 1.00 24.31 334 LEU A C 1
ATOM 2499 O O . LEU A 1 334 ? 21.927 22.215 55.411 1.00 24.09 334 LEU A O 1
ATOM 2504 N N . PRO A 1 335 ? 23.035 23.985 56.256 1.00 25.84 335 PRO A N 1
ATOM 2505 C CA . PRO A 1 335 ? 21.784 24.710 56.477 1.00 26.68 335 PRO A CA 1
ATOM 2506 C C . PRO A 1 335 ? 21.112 25.048 55.154 1.00 25.69 335 PRO A C 1
ATOM 2507 O O . PRO A 1 335 ? 21.795 25.158 54.133 1.00 25.45 335 PRO A O 1
ATOM 2511 N N . ASP A 1 336 ? 19.790 25.177 55.188 1.00 23.94 336 ASP A N 1
ATOM 2512 C CA . ASP A 1 336 ? 18.974 25.524 54.026 1.00 24.00 336 ASP A CA 1
ATOM 2513 C C . ASP A 1 336 ? 18.827 24.405 53.001 1.00 22.71 336 ASP A C 1
ATOM 2514 O O . ASP A 1 336 ? 18.221 24.606 51.961 1.00 22.24 336 ASP A O 1
ATOM 2519 N N . VAL A 1 337 ? 19.394 23.242 53.283 1.00 21.88 337 VAL A N 1
ATOM 2520 C CA . VAL A 1 337 ? 19.220 22.082 52.401 1.00 21.71 337 VAL A CA 1
ATOM 2521 C C . VAL A 1 337 ? 18.000 21.249 52.795 1.00 22.09 337 VAL A C 1
ATOM 2522 O O . VAL A 1 337 ? 17.799 20.935 53.967 1.00 23.43 337 VAL A O 1
ATOM 2526 N N . ARG A 1 338 ? 17.172 20.908 51.817 1.00 15.93 338 ARG A N 1
ATOM 2527 C CA . ARG A 1 338 ? 16.149 19.890 52.027 1.00 16.53 338 ARG A CA 1
ATOM 2528 C C . ARG A 1 338 ? 16.414 18.737 51.081 1.00 16.18 338 ARG A C 1
ATOM 2529 O O . ARG A 1 338 ? 16.590 18.961 49.894 1.00 15.65 338 ARG A O 1
ATOM 2537 N N . ILE A 1 339 ? 16.464 17.519 51.613 1.00 17.57 339 ILE A N 1
ATOM 2538 C CA . ILE A 1 339 ? 16.648 16.326 50.785 1.00 17.17 339 ILE A CA 1
ATOM 2539 C C . ILE A 1 339 ? 15.313 15.612 50.717 1.00 17.79 339 ILE A C 1
ATOM 2540 O O . ILE A 1 339 ? 14.691 15.351 51.745 1.00 18.88 339 ILE A O 1
ATOM 2545 N N . TYR A 1 340 ? 14.870 15.300 49.508 1.00 15.43 340 TYR A N 1
ATOM 2546 C CA . TYR A 1 340 ? 13.556 14.701 49.341 1.00 16.26 340 TYR A CA 1
ATOM 2547 C C . TYR A 1 340 ? 13.623 13.213 49.635 1.00 17.03 340 TYR A C 1
ATOM 2548 O O . TYR A 1 340 ? 14.669 12.585 49.445 1.00 16.53 340 TYR A O 1
ATOM 2557 N N . GLY A 1 341 ? 12.516 12.644 50.108 1.00 17.68 341 GLY A N 1
ATOM 2558 C CA . GLY A 1 341 ? 12.489 11.233 50.451 1.00 18.08 341 GLY A CA 1
ATOM 2559 C C . GLY A 1 341 ? 12.720 10.928 51.928 1.00 18.86 341 GLY A C 1
ATOM 2560 O O . GLY A 1 341 ? 12.811 11.843 52.760 1.00 19.13 341 GLY A O 1
ATOM 2561 N N . PRO A 1 342 ? 12.825 9.628 52.263 1.00 20.44 342 PRO A N 1
ATOM 2562 C CA . PRO A 1 342 ? 12.896 9.124 53.640 1.00 21.48 342 PRO A CA 1
ATOM 2563 C C . PRO A 1 342 ? 14.249 9.348 54.309 1.00 21.14 342 PRO A C 1
ATOM 2564 O O . PRO A 1 342 ? 15.260 9.508 53.630 1.00 20.45 342 PRO A O 1
ATOM 2568 N N . ARG A 1 343 ? 14.257 9.394 55.640 1.00 28.22 343 ARG A N 1
ATOM 2569 C CA . ARG A 1 343 ? 15.514 9.381 56.385 1.00 29.04 343 ARG A CA 1
ATOM 2570 C C . ARG A 1 343 ? 16.064 7.961 56.459 1.00 29.15 343 ARG A C 1
ATOM 2571 O O . ARG A 1 343 ? 15.318 7.015 56.698 1.00 30.18 343 ARG A O 1
ATOM 2579 N N . PRO A 1 344 ? 17.377 7.802 56.249 1.00 31.08 344 PRO A N 1
ATOM 2580 C CA . PRO A 1 344 ? 17.962 6.462 56.341 1.00 32.14 344 PRO A CA 1
ATOM 2581 C C . PRO A 1 344 ? 17.984 5.988 57.792 1.00 33.08 344 PRO A C 1
ATOM 2582 O O . PRO A 1 344 ? 18.119 6.807 58.703 1.00 33.20 344 PRO A O 1
ATOM 2586 N N . SER A 1 345 ? 17.837 4.684 57.996 1.00 44.87 345 SER A N 1
ATOM 2587 C CA . SER A 1 345 ? 17.857 4.109 59.333 1.00 45.84 345 SER A CA 1
ATOM 2588 C C . SER A 1 345 ? 18.000 2.597 59.256 1.00 46.80 345 SER A C 1
ATOM 2589 O O . SER A 1 345 ? 18.259 2.037 58.191 1.00 46.86 345 SER A O 1
ATOM 2592 N N . GLU A 1 346 ? 17.820 1.945 60.398 1.00 55.07 346 GLU A N 1
ATOM 2593 C CA . GLU A 1 346 ? 17.915 0.497 60.489 1.00 55.77 346 GLU A CA 1
ATOM 2594 C C . GLU A 1 346 ? 16.884 -0.190 59.594 1.00 55.17 346 GLU A C 1
ATOM 2595 O O . GLU A 1 346 ? 17.138 -1.264 59.043 1.00 55.02 346 GLU A O 1
ATOM 2601 N N . SER A 1 347 ? 15.730 0.450 59.435 1.00 56.57 347 SER A N 1
ATOM 2602 C CA . SER A 1 347 ? 14.586 -0.164 58.772 1.00 56.58 347 SER A CA 1
ATOM 2603 C C . SER A 1 347 ? 14.379 0.333 57.344 1.00 55.88 347 SER A C 1
ATOM 2604 O O . SER A 1 347 ? 13.920 -0.418 56.481 1.00 56.15 347 SER A O 1
ATOM 2607 N N . VAL A 1 348 ? 14.729 1.592 57.096 1.00 42.72 348 VAL A N 1
ATOM 2608 C CA . VAL A 1 348 ? 14.433 2.227 55.815 1.00 41.48 348 VAL A CA 1
ATOM 2609 C C . VAL A 1 348 ? 15.686 2.438 54.968 1.00 41.18 348 VAL A C 1
ATOM 2610 O O . VAL A 1 348 ? 16.613 3.142 55.369 1.00 41.06 348 VAL A O 1
ATOM 2614 N N . HIS A 1 349 ? 15.698 1.817 53.793 1.00 42.18 349 HIS A N 1
ATOM 2615 C CA . HIS A 1 349 ? 16.855 1.833 52.910 1.00 42.04 349 HIS A CA 1
ATOM 2616 C C . HIS A 1 349 ? 16.805 3.006 51.942 1.00 40.66 349 HIS A C 1
ATOM 2617 O O . HIS A 1 349 ? 15.733 3.392 51.475 1.00 40.74 349 HIS A O 1
ATOM 2624 N N . ARG A 1 350 ? 17.970 3.581 51.656 1.00 22.80 350 ARG A N 1
ATOM 2625 C CA . ARG A 1 350 ? 18.085 4.591 50.608 1.00 22.09 350 ARG A CA 1
ATOM 2626 C C . ARG A 1 350 ? 19.111 4.155 49.573 1.00 21.14 350 ARG A C 1
ATOM 2627 O O . ARG A 1 350 ? 20.186 3.663 49.922 1.00 21.44 350 ARG A O 1
ATOM 2635 N N . GLY A 1 351 ? 18.778 4.340 48.302 1.00 18.00 351 GLY A N 1
ATOM 2636 C CA . GLY A 1 351 ? 19.771 4.236 47.253 1.00 16.97 351 GLY A CA 1
ATOM 2637 C C . GLY A 1 351 ? 20.820 5.321 47.446 1.00 16.98 351 GLY A C 1
ATOM 2638 O O . GLY A 1 351 ? 20.628 6.251 48.233 1.00 17.07 351 GLY A O 1
ATOM 2639 N N . ALA A 1 352 ? 21.926 5.222 46.716 1.00 18.19 352 ALA A N 1
ATOM 2640 C CA . ALA A 1 352 ? 23.046 6.140 46.902 1.00 17.87 352 ALA A CA 1
ATOM 2641 C C . ALA A 1 352 ? 22.864 7.407 46.086 1.00 15.86 352 ALA A C 1
ATOM 2642 O O . ALA A 1 352 ? 23.716 7.763 45.272 1.00 14.91 352 ALA A O 1
ATOM 2644 N N . LEU A 1 353 ? 21.743 8.084 46.291 1.00 17.30 353 LEU A N 1
ATOM 2645 C CA . LEU A 1 353 ? 21.514 9.360 45.635 1.00 16.58 353 LEU A CA 1
ATOM 2646 C C . LEU A 1 353 ? 20.713 10.241 46.561 1.00 16.53 353 LEU A C 1
ATOM 2647 O O . LEU A 1 353 ? 19.985 9.748 47.427 1.00 17.13 353 LEU A O 1
ATOM 2652 N N . CYS A 1 354 ? 20.862 11.547 46.370 1.00 14.42 354 CYS A N 1
ATOM 2653 C CA . CYS A 1 354 ? 20.056 12.535 47.050 1.00 14.81 354 CYS A CA 1
ATOM 2654 C C . CYS A 1 354 ? 19.556 13.581 46.062 1.00 14.39 354 CYS A C 1
ATOM 2655 O O . CYS A 1 354 ? 20.339 14.187 45.330 1.00 14.35 354 CYS A O 1
ATOM 2658 N N . SER A 1 355 ? 18.250 13.791 46.051 1.00 15.71 355 SER A N 1
ATOM 2659 C CA . SER A 1 355 ? 17.667 14.874 45.285 1.00 15.72 355 SER A CA 1
ATOM 2660 C C . SER A 1 355 ? 17.330 15.953 46.308 1.00 16.20 355 SER A C 1
ATOM 2661 O O . SER A 1 355 ? 16.805 15.652 47.370 1.00 16.75 355 SER A O 1
ATOM 2664 N N . PHE A 1 356 ? 17.658 17.201 46.002 1.00 13.15 356 PHE A N 1
ATOM 2665 C CA . PHE A 1 356 ? 17.611 18.238 47.026 1.00 13.82 356 PHE A CA 1
ATOM 2666 C C . PHE A 1 356 ? 17.436 19.630 46.431 1.00 14.06 356 PHE A C 1
ATOM 2667 O O . PHE A 1 356 ? 17.598 19.837 45.229 1.00 13.64 356 PHE A O 1
ATOM 2675 N N . ASN A 1 357 ? 17.068 20.574 47.284 1.00 16.29 357 ASN A N 1
ATOM 2676 C CA . ASN A 1 357 ? 17.075 21.988 46.919 1.00 16.73 357 ASN A CA 1
ATOM 2677 C C . ASN A 1 357 ? 17.633 22.801 48.072 1.00 17.46 357 ASN A C 1
ATOM 2678 O O . ASN A 1 357 ? 17.668 22.326 49.207 1.00 17.94 357 ASN A O 1
ATOM 2683 N N . VAL A 1 358 ? 18.094 24.009 47.768 1.00 17.76 358 VAL A N 1
ATOM 2684 C CA . VAL A 1 358 ? 18.636 24.907 48.775 1.00 18.54 358 VAL A CA 1
ATOM 2685 C C . VAL A 1 358 ? 17.785 26.155 48.743 1.00 19.86 358 VAL A C 1
ATOM 2686 O O . VAL A 1 358 ? 17.486 26.677 47.672 1.00 19.37 358 VAL A O 1
ATOM 2690 N N . GLU A 1 359 ? 17.370 26.601 49.926 1.00 20.74 359 GLU A N 1
ATOM 2691 C CA . GLU A 1 359 ? 16.410 27.691 50.066 1.00 22.42 359 GLU A CA 1
ATOM 2692 C C . GLU A 1 359 ? 16.800 28.930 49.262 1.00 22.48 359 GLU A C 1
ATOM 2693 O O . GLU A 1 359 ? 17.934 29.415 49.350 1.00 21.98 359 GLU A O 1
ATOM 2699 N N . GLY A 1 360 ? 15.852 29.422 48.470 1.00 26.04 360 GLY A N 1
ATOM 2700 C CA . GLY A 1 360 ? 16.034 30.633 47.688 1.00 27.06 360 GLY A CA 1
ATOM 2701 C C . GLY A 1 360 ? 16.920 30.496 46.462 1.00 25.76 360 GLY A C 1
ATOM 2702 O O . GLY A 1 360 ? 17.123 31.470 45.733 1.00 25.79 360 GLY A O 1
ATOM 2703 N N . LEU A 1 361 ? 17.453 29.299 46.225 1.00 22.20 361 LEU A N 1
ATOM 2704 C CA . LEU A 1 361 ? 18.346 29.092 45.092 1.00 20.68 361 LEU A CA 1
ATOM 2705 C C . LEU A 1 361 ? 17.775 28.092 44.099 1.00 20.06 361 LEU A C 1
ATOM 2706 O O . LEU A 1 361 ? 17.163 27.106 44.490 1.00 19.69 361 LEU A O 1
ATOM 2711 N N 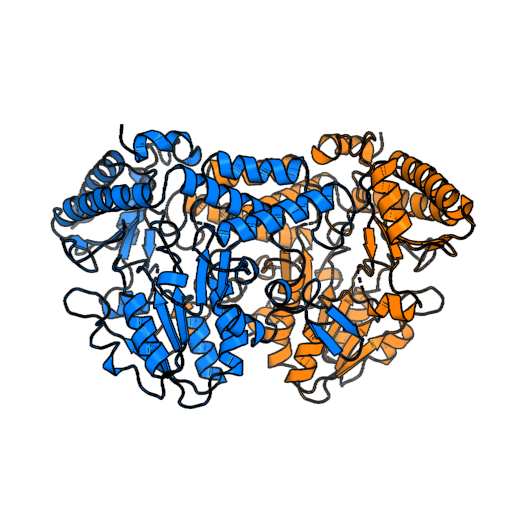. HIS A 1 362 ? 18.000 28.354 42.815 1.00 21.26 362 HIS A N 1
ATOM 2712 C CA . HIS A 1 362 ? 17.521 27.491 41.750 1.00 21.01 362 HIS A CA 1
ATOM 2713 C C . HIS A 1 362 ? 18.546 26.395 41.513 1.00 19.43 362 HIS A C 1
ATOM 2714 O O . HIS A 1 362 ? 19.729 26.690 41.351 1.00 18.73 362 HIS A O 1
ATOM 2721 N N . PRO A 1 363 ? 18.102 25.129 41.487 1.00 19.16 363 PRO A N 1
ATOM 2722 C CA . PRO A 1 363 ? 19.065 24.025 41.334 1.00 18.05 363 PRO A CA 1
ATOM 2723 C C . PRO A 1 363 ? 19.892 24.069 40.045 1.00 17.78 363 PRO A C 1
ATOM 2724 O O . PRO A 1 363 ? 20.992 23.519 40.019 1.00 17.05 363 PRO A O 1
ATOM 2728 N N . THR A 1 364 ? 19.376 24.689 38.989 1.00 18.39 364 THR A N 1
ATOM 2729 C CA . THR A 1 364 ? 20.159 24.826 37.765 1.00 18.55 364 THR A CA 1
ATOM 2730 C C . THR A 1 364 ? 21.369 25.748 37.976 1.00 18.09 364 THR A C 1
ATOM 2731 O O . THR A 1 364 ? 22.461 25.472 37.476 1.00 18.43 364 THR A O 1
ATOM 2735 N N . ASP A 1 365 ? 21.189 26.825 38.736 1.00 16.80 365 ASP A N 1
ATOM 2736 C CA . ASP A 1 365 ? 22.322 27.673 39.098 1.00 17.03 365 ASP A CA 1
ATOM 2737 C C . ASP A 1 365 ? 23.363 26.887 39.902 1.00 16.37 365 ASP A C 1
ATOM 2738 O O . ASP A 1 365 ? 24.572 27.022 39.676 1.00 16.19 365 ASP A O 1
ATOM 2743 N N . LEU A 1 366 ? 22.896 26.064 40.839 1.00 15.21 366 LEU A N 1
ATOM 2744 C CA . LEU A 1 366 ? 23.799 25.210 41.608 1.00 14.65 366 LEU A CA 1
ATOM 2745 C C . LEU A 1 366 ? 24.607 24.280 40.703 1.00 13.81 366 LEU A C 1
ATOM 2746 O O . LEU A 1 366 ? 25.829 24.219 40.796 1.00 13.95 366 LEU A O 1
ATOM 2751 N N . ALA A 1 367 ? 23.922 23.566 39.823 1.00 13.82 367 ALA A N 1
ATOM 2752 C CA . ALA A 1 367 ? 24.582 22.591 38.956 1.00 13.54 367 ALA A CA 1
ATOM 2753 C C . ALA A 1 367 ? 25.552 23.250 37.987 1.00 13.79 367 ALA A C 1
ATOM 2754 O O . ALA A 1 367 ? 26.647 22.723 37.742 1.00 13.50 367 ALA A O 1
ATOM 2756 N N . THR A 1 368 ? 25.160 24.408 37.445 1.00 12.75 368 THR A N 1
ATOM 2757 C CA . THR A 1 368 ? 26.004 25.124 36.500 1.00 13.10 368 THR A CA 1
ATOM 2758 C C . THR A 1 368 ? 27.308 25.607 37.143 1.00 13.09 368 THR A C 1
ATOM 2759 O O . THR A 1 368 ? 28.398 25.375 36.612 1.00 13.20 368 THR A O 1
ATOM 2763 N N . PHE A 1 369 ? 27.190 26.260 38.295 1.00 14.50 369 PHE A N 1
ATOM 2764 C CA . PHE A 1 369 ? 28.360 26.752 39.008 1.00 14.80 369 PHE A CA 1
ATOM 2765 C C . PHE A 1 369 ? 29.214 25.578 39.481 1.00 14.51 369 PHE A C 1
ATOM 2766 O O . PHE A 1 369 ? 30.434 25.630 39.394 1.00 14.80 369 PHE A O 1
ATOM 2774 N N . LEU A 1 370 ? 28.583 24.508 39.960 1.00 13.31 370 LEU A N 1
ATOM 2775 C CA . LEU A 1 370 ? 29.348 23.337 40.404 1.00 13.18 370 LEU A CA 1
ATOM 2776 C C . LEU A 1 370 ? 30.240 22.788 39.301 1.00 13.34 370 LEU A C 1
ATOM 2777 O O . LEU A 1 370 ? 31.388 22.446 39.547 1.00 13.32 370 LEU A O 1
ATOM 2782 N N . ASP A 1 371 ? 29.703 22.730 38.086 1.00 13.15 371 ASP A N 1
ATOM 2783 C CA . ASP A 1 371 ? 30.415 22.172 36.948 1.00 13.42 371 ASP A CA 1
ATOM 2784 C C . ASP A 1 371 ? 31.503 23.122 36.495 1.00 13.80 371 ASP A C 1
ATOM 2785 O O . ASP A 1 371 ? 32.673 22.748 36.370 1.00 13.97 371 ASP A O 1
ATOM 2790 N N . GLN A 1 372 ? 31.110 24.370 36.267 1.00 14.14 372 GLN A N 1
ATOM 2791 C CA . GLN A 1 372 ? 32.036 25.362 35.723 1.00 14.70 372 GLN A CA 1
ATOM 2792 C C . GLN A 1 372 ? 33.191 25.756 36.645 1.00 15.41 372 GLN A C 1
ATOM 2793 O O . GLN A 1 372 ? 34.297 26.013 36.162 1.00 15.60 372 GLN A O 1
ATOM 2799 N N . GLN A 1 373 ? 32.953 25.808 37.956 1.00 14.80 373 GLN A N 1
ATOM 2800 C CA . GLN A 1 373 ? 33.989 26.316 38.859 1.00 15.59 373 GLN A CA 1
ATOM 2801 C C . GLN A 1 373 ? 34.699 25.241 39.679 1.00 15.57 373 GLN A C 1
ATOM 2802 O O . GLN A 1 373 ? 35.819 25.461 40.181 1.00 15.93 373 GLN A O 1
ATOM 2808 N N . HIS A 1 374 ? 34.070 24.069 39.767 1.00 15.05 374 HIS A N 1
ATOM 2809 C CA . HIS A 1 374 ? 34.530 23.002 40.645 1.00 14.88 374 HIS A CA 1
ATOM 2810 C C . HIS A 1 374 ? 34.684 21.644 39.954 1.00 14.58 374 HIS A C 1
ATOM 2811 O O . HIS A 1 374 ? 35.231 20.702 40.536 1.00 14.61 374 HIS A O 1
ATOM 2818 N N . GLY A 1 375 ? 34.194 21.546 38.721 1.00 15.35 375 GLY A N 1
ATOM 2819 C CA . GLY A 1 375 ? 34.302 20.318 37.954 1.00 15.20 375 GLY A CA 1
ATOM 2820 C C . GLY A 1 375 ? 33.456 19.189 38.500 1.00 15.07 375 GLY A C 1
ATOM 2821 O O . GLY A 1 375 ? 33.696 18.016 38.207 1.00 14.55 375 GLY A O 1
ATOM 2822 N N . VAL A 1 376 ? 32.455 19.548 39.293 1.00 14.08 376 VAL A N 1
ATOM 2823 C CA . VAL A 1 376 ? 31.544 18.572 39.891 1.00 13.56 376 VAL A CA 1
ATOM 2824 C C . VAL A 1 376 ? 30.340 18.381 38.963 1.00 13.51 376 VAL A C 1
ATOM 2825 O O . VAL A 1 376 ? 29.704 19.362 38.548 1.00 13.72 376 VAL A O 1
ATOM 2829 N N . ALA A 1 377 ? 30.030 17.126 38.626 1.00 10.20 377 ALA A N 1
ATOM 2830 C CA . ALA A 1 377 ? 28.909 16.817 37.732 1.00 10.50 377 ALA A CA 1
ATOM 2831 C C . ALA A 1 377 ? 27.685 16.276 38.460 1.00 10.32 377 ALA A C 1
ATOM 2832 O O . ALA A 1 377 ? 27.676 15.135 38.904 1.00 10.22 377 ALA A O 1
ATOM 2834 N N . ILE A 1 378 ? 26.661 17.114 38.579 1.00 12.31 378 ILE A N 1
ATOM 2835 C CA . ILE A 1 378 ? 25.358 16.684 39.079 1.00 11.97 378 ILE A CA 1
ATOM 2836 C C . ILE A 1 378 ? 24.296 17.101 38.078 1.00 12.51 378 ILE A C 1
ATOM 2837 O O . ILE A 1 378 ? 24.602 17.673 37.028 1.00 12.87 378 ILE A O 1
ATOM 2842 N N . ARG A 1 379 ? 23.044 16.795 38.388 1.00 13.18 379 ARG A N 1
ATOM 2843 C CA . ARG A 1 379 ? 21.976 17.063 37.445 1.00 14.54 379 ARG A CA 1
ATOM 2844 C C . ARG A 1 379 ? 20.908 17.912 38.115 1.00 14.51 379 ARG A C 1
ATOM 2845 O O . ARG A 1 379 ? 20.699 17.828 39.334 1.00 14.79 379 ARG A O 1
ATOM 2853 N N . SER A 1 380 ? 20.280 18.769 37.322 1.00 15.66 380 SER A N 1
ATOM 2854 C CA . SER A 1 380 ? 19.193 19.617 37.785 1.00 16.07 380 SER A CA 1
ATOM 2855 C C . SER A 1 380 ? 18.027 19.462 36.818 1.00 16.61 380 SER A C 1
ATOM 2856 O O . SER A 1 380 ? 18.209 19.482 35.600 1.00 16.34 380 SER A O 1
ATOM 2859 N N . GLY A 1 381 ? 16.830 19.319 37.363 1.00 16.70 381 GLY A N 1
ATOM 2860 C CA . GLY A 1 381 ? 15.630 19.154 36.559 1.00 17.63 381 GLY A CA 1
ATOM 2861 C C . GLY A 1 381 ? 14.601 18.351 37.333 1.00 17.57 381 GLY A C 1
ATOM 2862 O O . GLY A 1 381 ? 14.708 18.218 38.558 1.00 17.84 381 GLY A O 1
ATOM 2863 N N . HIS A 1 382 ? 13.606 17.815 36.631 1.00 15.39 382 HIS A N 1
ATOM 2864 C CA . HIS A 1 382 ? 12.606 16.964 37.267 1.00 15.76 382 HIS A CA 1
ATOM 2865 C C . HIS A 1 382 ? 12.975 15.484 37.204 1.00 15.54 382 HIS A C 1
ATOM 2866 O O . HIS A 1 382 ? 12.249 14.647 37.728 1.00 16.44 382 HIS A O 1
ATOM 2873 N N . HIS A 1 383 ? 14.095 15.180 36.541 1.00 14.49 383 HIS A N 1
ATOM 2874 C CA . HIS A 1 383 ? 14.635 13.821 36.458 1.00 14.08 383 HIS A CA 1
ATOM 2875 C C . HIS A 1 383 ? 13.633 12.786 35.940 1.00 15.60 383 HIS A C 1
ATOM 2876 O O . HIS A 1 383 ? 13.631 11.634 36.389 1.00 14.74 383 HIS A O 1
ATOM 2890 N N . ALA A 1 385 ? 10.542 12.875 36.413 1.00 19.59 385 ALA A N 1
ATOM 2891 C CA . ALA A 1 385 ? 9.493 12.649 37.401 1.00 19.51 385 ALA A CA 1
ATOM 2892 C C . ALA A 1 385 ? 8.834 13.978 37.719 1.00 20.46 385 ALA A C 1
ATOM 2893 O O . ALA A 1 385 ? 8.904 14.495 38.846 1.00 20.21 385 ALA A O 1
ATOM 2895 N N . GLN A 1 386 ? 8.195 14.534 36.700 1.00 19.27 386 GLN A N 1
ATOM 2896 C CA . GLN A 1 386 ? 7.518 15.811 36.828 1.00 19.57 386 GLN A CA 1
ATOM 2897 C C . GLN A 1 386 ? 6.355 15.794 37.837 1.00 20.35 386 GLN A C 1
ATOM 2898 O O . GLN A 1 386 ? 6.267 16.703 38.663 1.00 20.36 386 GLN A O 1
ATOM 2904 N N . PRO A 1 387 ? 5.468 14.769 37.794 1.00 21.57 387 PRO A N 1
ATOM 2905 C CA . PRO A 1 387 ? 4.393 14.837 38.793 1.00 22.55 387 PRO A CA 1
ATOM 2906 C C . PRO A 1 387 ? 4.920 14.763 40.226 1.00 22.13 387 PRO A C 1
ATOM 2907 O O . PRO A 1 387 ? 4.322 15.374 41.122 1.00 22.55 387 PRO A O 1
ATOM 2911 N N . LEU A 1 388 ? 6.009 14.023 40.427 1.00 19.09 388 LEU A N 1
ATOM 2912 C CA . LEU A 1 388 ? 6.634 13.912 41.738 1.00 18.33 388 LEU A CA 1
ATOM 2913 C C . LEU A 1 388 ? 7.103 15.264 42.224 1.00 17.91 388 LEU A C 1
ATOM 2914 O O . LEU A 1 388 ? 6.869 15.626 43.372 1.00 18.40 388 LEU A O 1
ATOM 2919 N N . HIS A 1 389 ? 7.779 16.004 41.353 1.00 19.60 389 HIS A N 1
ATOM 2920 C CA . HIS A 1 389 ? 8.236 17.343 41.702 1.00 19.55 389 HIS A CA 1
ATOM 2921 C C . HIS A 1 389 ? 7.065 18.291 41.925 1.00 21.28 389 HIS A C 1
ATOM 2922 O O . HIS A 1 389 ? 7.110 19.139 42.818 1.00 21.27 389 HIS A O 1
ATOM 2929 N N . ARG A 1 390 ? 6.019 18.138 41.121 1.00 21.04 390 ARG A N 1
ATOM 2930 C CA . ARG A 1 390 ? 4.765 18.866 41.338 1.00 21.43 390 ARG A CA 1
ATOM 2931 C C . ARG A 1 390 ? 4.179 18.605 42.727 1.00 21.85 390 ARG A C 1
ATOM 2932 O O . ARG A 1 390 ? 3.795 19.546 43.444 1.00 22.46 390 ARG A O 1
ATOM 2940 N N . TYR A 1 391 ? 4.095 17.331 43.098 1.00 23.77 391 TYR A N 1
ATOM 2941 C CA . TYR A 1 391 ? 3.553 16.923 44.389 1.00 23.85 391 TYR A CA 1
ATOM 2942 C C . TYR A 1 391 ? 4.350 17.535 45.527 1.00 24.10 391 TYR A C 1
ATOM 2943 O O . TYR A 1 391 ? 3.781 17.960 46.527 1.00 24.81 391 TYR A O 1
ATOM 2952 N N . LEU A 1 392 ? 5.667 17.598 45.359 1.00 23.65 392 LEU A N 1
ATOM 2953 C CA . LEU A 1 392 ? 6.560 18.132 46.387 1.00 23.83 392 LEU A CA 1
ATOM 2954 C C . LEU A 1 392 ? 6.649 19.657 46.365 1.00 24.32 392 LEU A C 1
ATOM 2955 O O . LEU A 1 392 ? 7.368 20.254 47.174 1.00 24.24 392 LEU A O 1
ATOM 2960 N N . GLY A 1 393 ? 5.947 20.279 45.423 1.00 25.34 393 GLY A N 1
ATOM 2961 C CA . GLY A 1 393 ? 5.869 21.729 45.350 1.00 25.95 393 GLY A CA 1
ATOM 2962 C C . GLY A 1 393 ? 6.990 22.454 44.618 1.00 25.24 393 GLY A C 1
ATOM 2963 O O . GLY A 1 393 ? 7.170 23.662 44.804 1.00 25.63 393 GLY A O 1
ATOM 2964 N N . VAL A 1 394 ? 7.736 21.740 43.779 1.00 23.47 394 VAL A N 1
ATOM 2965 C CA . VAL A 1 394 ? 8.835 22.365 43.034 1.00 22.32 394 VAL A CA 1
ATOM 2966 C C . VAL A 1 394 ? 8.808 21.989 41.551 1.00 22.12 394 VAL A C 1
ATOM 2967 O O . VAL A 1 394 ? 8.120 21.049 41.164 1.00 22.06 394 VAL A O 1
ATOM 2971 N N . ASN A 1 395 ? 9.540 22.734 40.725 1.00 21.43 395 ASN A N 1
ATOM 2972 C CA . ASN A 1 395 ? 9.632 22.424 39.297 1.00 21.74 395 ASN A CA 1
ATOM 2973 C C . ASN A 1 395 ? 10.870 21.598 38.985 1.00 20.79 395 ASN A C 1
ATOM 2974 O O . ASN A 1 395 ? 10.943 20.916 37.957 1.00 20.73 395 ASN A O 1
ATOM 2979 N N . ALA A 1 396 ? 11.840 21.663 39.885 1.00 19.47 396 ALA A N 1
ATOM 2980 C CA . ALA A 1 396 ? 13.116 21.004 39.678 1.00 19.02 396 ALA A CA 1
ATOM 2981 C C . ALA A 1 396 ? 13.838 20.770 41.001 1.00 18.64 396 ALA A C 1
ATOM 2982 O O . ALA A 1 396 ? 13.545 21.417 42.019 1.00 18.79 396 ALA A O 1
ATOM 2984 N N . SER A 1 397 ? 14.783 19.834 40.969 1.00 16.05 397 SER A N 1
ATOM 2985 C CA . SER A 1 397 ? 15.642 19.572 42.110 1.00 16.43 397 SER A CA 1
ATOM 2986 C C . SER A 1 397 ? 17.059 19.308 41.616 1.00 14.96 397 SER A C 1
ATOM 2987 O O . SER A 1 397 ? 17.262 18.940 40.454 1.00 15.61 397 SER A O 1
ATOM 2990 N N . ALA A 1 398 ? 18.040 19.487 42.496 1.00 17.69 398 ALA A N 1
ATOM 2991 C CA . ALA A 1 398 ? 19.409 19.081 42.213 1.00 17.19 398 ALA A CA 1
ATOM 2992 C C . ALA A 1 398 ? 19.571 17.637 42.654 1.00 17.32 398 ALA A C 1
ATOM 2993 O O . ALA A 1 398 ? 19.014 17.236 43.677 1.00 17.89 398 ALA A O 1
ATOM 2995 N N . ARG A 1 399 ? 20.321 16.848 41.891 1.00 13.32 399 ARG A N 1
ATOM 2996 C CA . ARG A 1 399 ? 20.531 15.458 42.278 1.00 13.08 399 ARG A CA 1
ATOM 2997 C C . ARG A 1 399 ? 21.984 15.032 42.150 1.00 12.56 399 ARG A C 1
ATOM 2998 O O . ARG A 1 399 ? 22.586 15.122 41.068 1.00 12.77 399 ARG A O 1
ATOM 3006 N N . ALA A 1 400 ? 22.532 14.571 43.266 1.00 13.10 400 ALA A N 1
ATOM 3007 C CA . ALA A 1 400 ? 23.852 13.956 43.310 1.00 13.15 400 ALA A CA 1
ATOM 3008 C C . ALA A 1 400 ? 23.651 12.450 43.465 1.00 13.15 400 ALA A C 1
ATOM 3009 O O . ALA A 1 400 ? 23.023 11.987 44.422 1.00 13.50 400 ALA A O 1
ATOM 3011 N N . SER A 1 401 ? 24.172 11.680 42.521 1.00 14.86 401 SER A N 1
ATOM 3012 C CA . SER A 1 401 ? 23.958 10.248 42.561 1.00 15.08 401 SER A CA 1
ATOM 3013 C C . SER A 1 401 ? 25.275 9.492 42.415 1.00 15.30 401 SER A C 1
ATOM 3014 O O . SER A 1 401 ? 26.116 9.839 41.585 1.00 15.12 401 SER A O 1
ATOM 3017 N N . LEU A 1 402 ? 25.431 8.444 43.210 1.00 14.84 402 LEU A N 1
ATOM 3018 C CA . LEU A 1 402 ? 26.694 7.725 43.308 1.00 14.90 402 LEU A CA 1
ATOM 3019 C C . LEU A 1 402 ? 26.623 6.336 42.698 1.00 14.75 402 LEU A C 1
ATOM 3020 O O . LEU A 1 402 ? 25.543 5.764 42.520 1.00 14.89 402 LEU A O 1
ATOM 3025 N N . TYR A 1 403 ? 27.795 5.794 42.397 1.00 11.15 403 TYR A N 1
ATOM 3026 C CA . TYR A 1 403 ? 27.925 4.378 42.047 1.00 11.01 403 TYR A CA 1
ATOM 3027 C C . TYR A 1 403 ? 29.167 3.897 42.790 1.00 11.34 403 TYR A C 1
ATOM 3028 O O . TYR A 1 403 ? 29.779 4.671 43.528 1.00 11.48 403 TYR A O 1
ATOM 3037 N N . PHE A 1 404 ? 29.567 2.641 42.587 1.00 10.11 404 PHE A N 1
ATOM 3038 C CA . PHE A 1 404 ? 30.618 2.041 43.415 1.00 10.41 404 PHE A CA 1
ATOM 3039 C C . PHE A 1 404 ? 32.024 2.521 43.055 1.00 10.41 404 PHE A C 1
ATOM 3040 O O . PHE A 1 404 ? 32.984 2.225 43.771 1.00 10.95 404 PHE A O 1
ATOM 3048 N N . TYR A 1 405 ? 32.151 3.264 41.946 1.00 12.08 405 TYR A N 1
ATOM 3049 C CA . TYR A 1 405 ? 33.425 3.919 41.626 1.00 11.75 405 TYR A CA 1
ATOM 3050 C C . TYR A 1 405 ? 33.594 5.282 42.289 1.00 12.55 405 TYR A C 1
ATOM 3051 O O . TYR A 1 405 ? 34.641 5.910 42.137 1.00 12.70 405 TYR A O 1
ATOM 3060 N N . ASN A 1 406 ? 32.570 5.739 43.006 1.00 13.74 406 ASN A N 1
ATOM 3061 C CA . ASN A 1 406 ? 32.693 6.950 43.834 1.00 14.18 406 ASN A CA 1
ATOM 3062 C C . ASN A 1 406 ? 33.251 6.627 45.211 1.00 14.92 406 ASN A C 1
ATOM 3063 O O . ASN A 1 406 ? 33.223 5.474 45.651 1.00 14.80 406 ASN A O 1
ATOM 3068 N N . THR A 1 407 ? 33.742 7.653 45.891 1.00 14.54 407 THR A N 1
ATOM 3069 C CA . THR A 1 407 ? 34.396 7.489 47.182 1.00 14.78 407 THR A CA 1
ATOM 3070 C C . THR A 1 407 ? 33.911 8.553 48.164 1.00 15.59 407 THR A C 1
ATOM 3071 O O . THR A 1 407 ? 33.268 9.522 47.773 1.00 15.27 407 THR A O 1
ATOM 3075 N N . LYS A 1 408 ? 34.233 8.377 49.441 1.00 16.42 408 LYS A N 1
ATOM 3076 C CA . LYS A 1 408 ? 33.949 9.421 50.434 1.00 16.51 408 LYS A CA 1
ATOM 3077 C C . LYS A 1 408 ? 34.695 10.707 50.096 1.00 16.89 408 LYS A C 1
ATOM 3078 O O . LYS A 1 408 ? 34.215 11.812 50.387 1.00 17.12 408 LYS A O 1
ATOM 3084 N N . ASP A 1 409 ? 35.866 10.561 49.480 1.00 17.61 409 ASP A N 1
ATOM 3085 C CA . ASP A 1 409 ? 36.609 11.710 48.968 1.00 17.40 409 ASP A CA 1
ATOM 3086 C C . ASP A 1 409 ? 35.775 12.531 47.978 1.00 17.09 409 ASP A C 1
ATOM 3087 O O . ASP A 1 409 ? 35.793 13.764 48.024 1.00 16.85 409 ASP A O 1
ATOM 3092 N N . ASP A 1 410 ? 35.059 11.845 47.084 1.00 14.97 410 ASP A N 1
ATOM 3093 C CA . ASP A 1 410 ? 34.176 12.510 46.126 1.00 14.60 410 ASP A CA 1
ATOM 3094 C C . ASP A 1 410 ? 33.070 13.254 46.850 1.00 14.17 410 ASP A C 1
ATOM 3095 O O . ASP A 1 410 ? 32.732 14.387 46.496 1.00 14.11 410 ASP A O 1
ATOM 3100 N N . VAL A 1 411 ? 32.486 12.604 47.851 1.00 14.19 411 VAL A N 1
ATOM 3101 C CA . VAL A 1 411 ? 31.430 13.242 48.623 1.00 14.23 411 VAL A CA 1
ATOM 3102 C C . VAL A 1 411 ? 31.962 14.492 49.309 1.00 15.04 411 VAL A C 1
ATOM 3103 O O . VAL A 1 411 ? 31.318 15.550 49.280 1.00 14.77 411 VAL A O 1
ATOM 3107 N N . ASP A 1 412 ? 33.133 14.360 49.931 1.00 16.45 412 ASP A N 1
ATOM 3108 C CA . ASP A 1 412 ? 33.774 15.478 50.611 1.00 17.49 412 ASP A CA 1
ATOM 3109 C C . ASP A 1 412 ? 34.000 16.651 49.664 1.00 17.11 412 ASP A C 1
ATOM 3110 O O . ASP A 1 412 ? 33.713 17.788 50.009 1.00 16.97 412 ASP A O 1
ATOM 3115 N N . ALA A 1 413 ? 34.504 16.361 48.469 1.00 16.24 413 ALA A N 1
ATOM 3116 C CA . ALA A 1 413 ? 34.732 17.392 47.467 1.00 16.18 413 ALA A CA 1
ATOM 3117 C C . ALA A 1 413 ? 33.426 18.074 47.067 1.00 15.72 413 ALA A C 1
ATOM 3118 O O . ALA A 1 413 ? 33.375 19.293 46.953 1.00 16.00 413 ALA A O 1
ATOM 3120 N N . PHE A 1 414 ? 32.382 17.277 46.862 1.00 13.32 414 PHE A N 1
ATOM 3121 C CA . PHE A 1 414 ? 31.054 17.792 46.522 1.00 13.28 414 PHE A CA 1
ATOM 3122 C C . PHE A 1 414 ? 30.538 18.763 47.586 1.00 13.65 414 PHE A C 1
ATOM 3123 O O . PHE A 1 414 ? 30.045 19.852 47.270 1.00 13.83 414 PHE A O 1
ATOM 3131 N N . ILE A 1 415 ? 30.625 18.340 48.842 1.00 14.16 415 ILE A N 1
ATOM 3132 C CA . ILE A 1 415 ? 30.109 19.127 49.957 1.00 14.99 415 ILE A CA 1
ATOM 3133 C C . ILE A 1 415 ? 30.841 20.468 50.082 1.00 15.31 415 ILE A C 1
ATOM 3134 O O . ILE A 1 415 ? 30.210 21.512 50.267 1.00 15.96 415 ILE A O 1
ATOM 3139 N N . VAL A 1 416 ? 32.163 20.437 49.946 1.00 13.33 416 VAL A N 1
ATOM 3140 C CA . VAL A 1 416 ? 32.962 21.664 49.958 1.00 14.08 416 VAL A CA 1
ATOM 3141 C C . VAL A 1 416 ? 32.535 22.581 48.803 1.00 13.47 416 VAL A C 1
ATOM 3142 O O . VAL A 1 416 ? 32.299 23.777 49.005 1.00 14.03 416 VAL A O 1
ATOM 3146 N N . ALA A 1 417 ? 32.429 22.005 47.607 1.00 14.97 417 ALA A N 1
ATOM 3147 C CA . ALA A 1 417 ? 32.053 22.761 46.413 1.00 14.27 417 ALA A CA 1
ATOM 3148 C C . ALA A 1 417 ? 30.628 23.301 46.522 1.00 14.16 417 ALA A C 1
ATOM 3149 O O . ALA A 1 417 ? 30.359 24.435 46.127 1.00 14.58 417 ALA A O 1
ATOM 3151 N N . LEU A 1 418 ? 29.712 22.493 47.049 1.00 15.01 418 LEU A N 1
ATOM 3152 C CA . LEU A 1 418 ? 28.333 22.944 47.182 1.00 14.67 418 LEU A CA 1
ATOM 3153 C C . LEU A 1 418 ? 28.245 24.104 48.175 1.00 15.91 418 LEU A C 1
ATOM 3154 O O . LEU A 1 418 ? 27.577 25.112 47.914 1.00 16.25 418 LEU A O 1
ATOM 3159 N N . ALA A 1 419 ? 28.944 23.980 49.298 1.00 14.50 419 ALA A N 1
ATOM 3160 C CA . ALA A 1 419 ? 28.993 25.068 50.273 1.00 15.28 419 ALA A CA 1
ATOM 3161 C C . ALA A 1 419 ? 29.496 26.369 49.639 1.00 15.19 419 ALA A C 1
ATOM 3162 O O . ALA A 1 419 ? 28.947 27.441 49.897 1.00 15.80 419 ALA A O 1
ATOM 3164 N N . ASP A 1 420 ? 30.526 26.257 48.802 1.00 14.71 420 ASP A N 1
ATOM 3165 C CA . ASP A 1 420 ? 31.077 27.410 48.098 1.00 14.90 420 ASP A CA 1
ATOM 3166 C C . ASP A 1 420 ? 30.061 28.015 47.145 1.00 14.99 420 ASP A C 1
ATOM 3167 O O . ASP A 1 420 ? 29.885 29.230 47.087 1.00 15.22 420 ASP A O 1
ATOM 3172 N N . THR A 1 421 ? 29.385 27.143 46.407 1.00 15.55 421 THR A N 1
ATOM 3173 C CA . THR A 1 421 ? 28.388 27.561 45.426 1.00 15.49 421 THR A CA 1
ATOM 3174 C C . THR A 1 421 ? 27.212 28.300 46.075 1.00 16.76 421 THR A C 1
ATOM 3175 O O . THR A 1 421 ? 26.782 29.348 45.585 1.00 17.03 421 THR A O 1
ATOM 3179 N N . VAL A 1 422 ? 26.705 27.757 47.178 1.00 15.04 422 VAL A N 1
ATOM 3180 C CA . VAL A 1 422 ? 25.645 28.404 47.952 1.00 16.19 422 VAL A CA 1
ATOM 3181 C C . VAL A 1 422 ? 26.125 29.763 48.474 1.00 17.07 422 VAL A C 1
ATOM 3182 O O . VAL A 1 422 ? 25.410 30.764 48.399 1.00 17.54 422 VAL A O 1
ATOM 3186 N N . SER A 1 423 ? 27.349 29.790 48.989 1.00 14.73 423 SER A N 1
ATOM 3187 C CA . SER A 1 423 ? 27.946 31.032 49.460 1.00 15.77 423 SER A CA 1
ATOM 3188 C C . SER A 1 423 ? 27.980 32.079 48.349 1.00 15.67 423 SER A C 1
ATOM 3189 O O . SER A 1 423 ? 27.639 33.252 48.568 1.00 16.58 423 SER A O 1
ATOM 3192 N N . PHE A 1 424 ? 28.405 31.656 47.167 1.00 14.72 424 PHE A N 1
ATOM 3193 C CA . PHE A 1 424 ? 28.476 32.554 46.019 1.00 14.72 424 PHE A CA 1
ATOM 3194 C C . PHE A 1 424 ? 27.133 33.194 45.663 1.00 15.00 424 PHE A C 1
ATOM 3195 O O . PHE A 1 424 ? 27.031 34.420 45.580 1.00 15.81 424 PHE A O 1
ATOM 3203 N N . PHE A 1 425 ? 26.096 32.385 45.460 1.00 19.46 425 PHE A N 1
ATOM 3204 C CA . PHE A 1 425 ? 24.813 32.962 45.057 1.00 19.79 425 PHE A CA 1
ATOM 3205 C C . PHE A 1 425 ? 24.175 33.776 46.181 1.00 20.65 425 PHE A C 1
ATOM 3206 O O . PHE A 1 425 ? 23.496 34.764 45.921 1.00 21.73 425 PHE A O 1
ATOM 3214 N N . ASN A 1 426 ? 24.428 33.398 47.428 1.00 17.64 426 ASN A N 1
ATOM 3215 C CA . ASN A 1 426 ? 23.872 34.160 48.540 1.00 18.61 426 ASN A CA 1
ATOM 3216 C C . ASN A 1 426 ? 24.571 35.499 48.798 1.00 19.92 426 ASN A C 1
ATOM 3217 O O . ASN A 1 426 ? 24.018 36.379 49.460 1.00 21.00 426 ASN A O 1
ATOM 3222 N N . SER A 1 427 ? 25.771 35.658 48.246 1.00 19.70 427 SER A N 1
ATOM 3223 C CA . SER A 1 427 ? 26.546 36.877 48.438 1.00 20.58 427 SER A CA 1
ATOM 3224 C C . SER A 1 427 ? 25.924 38.102 47.764 1.00 22.44 427 SER A C 1
ATOM 3225 O O . SER A 1 427 ? 26.202 39.237 48.154 1.00 24.04 427 SER A O 1
ATOM 3228 N N . PHE A 1 428 ? 25.090 37.868 46.755 1.00 35.95 428 PHE A N 1
ATOM 3229 C CA . PHE A 1 428 ? 24.442 38.951 46.020 1.00 37.30 428 PHE A CA 1
ATOM 3230 C C . PHE A 1 428 ? 23.103 39.335 46.638 1.00 38.20 428 PHE A C 1
ATOM 3231 O O . PHE A 1 428 ? 22.412 40.218 46.132 1.00 39.60 428 PHE A O 1
ATOM 3239 N N . LYS A 1 429 ? 22.728 38.658 47.717 1.00 37.21 429 LYS A N 1
ATOM 3240 C CA . LYS A 1 429 ? 21.433 38.887 48.350 1.00 38.83 429 LYS A CA 1
ATOM 3241 C C . LYS A 1 429 ? 21.572 39.749 49.598 1.00 40.57 429 LYS A C 1
ATOM 3242 O O . LYS A 1 429 ? 22.570 39.664 50.312 1.00 41.07 429 LYS A O 1
ATOM 3248 N N . VAL B 1 17 ? 46.632 0.360 -7.425 1.00 30.53 17 VAL B N 1
ATOM 3249 C CA . VAL B 1 17 ? 46.041 -0.185 -6.195 1.00 27.44 17 VAL B CA 1
ATOM 3250 C C . VAL B 1 17 ? 44.539 0.069 -6.156 1.00 26.50 17 VAL B C 1
ATOM 3251 O O . VAL B 1 17 ? 44.104 1.219 -6.051 1.00 26.93 17 VAL B O 1
ATOM 3255 N N . SER B 1 18 ? 43.744 -0.999 -6.219 1.00 20.63 18 SER B N 1
ATOM 3256 C CA . SER B 1 18 ? 42.294 -0.840 -6.240 1.00 19.16 18 SER B CA 1
ATOM 3257 C C . SER B 1 18 ? 41.757 -0.312 -4.905 1.00 17.92 18 SER B C 1
ATOM 3258 O O . SER B 1 18 ? 42.455 -0.335 -3.888 1.00 17.70 18 SER B O 1
ATOM 3261 N N . LEU B 1 19 ? 40.516 0.162 -4.903 1.00 16.84 19 LEU B N 1
ATOM 3262 C CA . LEU B 1 19 ? 39.931 0.698 -3.676 1.00 15.69 19 LEU B CA 1
ATOM 3263 C C . LEU B 1 19 ? 39.953 -0.331 -2.537 1.00 15.67 19 LEU B C 1
ATOM 3264 O O . LEU B 1 19 ? 40.354 -0.017 -1.414 1.00 14.21 19 LEU B O 1
ATOM 3269 N N . GLY B 1 20 ? 39.506 -1.555 -2.831 1.00 14.75 20 GLY B N 1
ATOM 3270 C CA . GLY B 1 20 ? 39.524 -2.636 -1.858 1.00 12.78 20 GLY B CA 1
ATOM 3271 C C . GLY B 1 20 ? 40.897 -2.883 -1.259 1.00 14.26 20 GLY B C 1
ATOM 3272 O O . GLY B 1 20 ? 41.026 -3.070 -0.052 1.00 13.23 20 GLY B O 1
ATOM 3273 N N . HIS B 1 21 ? 41.934 -2.851 -2.095 1.00 13.18 21 HIS B N 1
ATOM 3274 C CA . HIS B 1 21 ? 43.276 -3.107 -1.601 1.00 13.82 21 HIS B CA 1
ATOM 3275 C C . HIS B 1 21 ? 43.811 -1.924 -0.797 1.00 13.80 21 HIS B C 1
ATOM 3276 O O . HIS B 1 21 ? 44.697 -2.094 0.031 1.00 14.58 21 HIS B O 1
ATOM 3283 N N . ARG B 1 22 ? 43.270 -0.733 -1.042 1.00 18.23 22 ARG B N 1
ATOM 3284 C CA . ARG B 1 22 ? 43.677 0.460 -0.297 1.00 17.98 22 ARG B CA 1
ATOM 3285 C C . ARG B 1 22 ? 43.023 0.536 1.095 1.00 17.76 22 ARG B C 1
ATOM 3286 O O . ARG B 1 22 ? 43.643 1.004 2.053 1.00 17.82 22 ARG B O 1
ATOM 3294 N N . VAL B 1 23 ? 41.782 0.077 1.209 1.00 11.94 23 VAL B N 1
ATOM 3295 C CA . VAL B 1 23 ? 41.044 0.241 2.461 1.00 11.03 23 VAL B CA 1
ATOM 3296 C C . VAL B 1 23 ? 41.073 -0.996 3.356 1.00 10.04 23 VAL B C 1
ATOM 3297 O O . VAL B 1 23 ? 40.784 -0.899 4.549 1.00 9.87 23 VAL B O 1
ATOM 3301 N N . ARG B 1 24 ? 41.421 -2.160 2.805 1.00 15.58 24 ARG B N 1
ATOM 3302 C CA . ARG B 1 24 ? 41.398 -3.405 3.595 1.00 14.34 24 ARG B CA 1
ATOM 3303 C C . ARG B 1 24 ? 42.116 -3.310 4.946 1.00 14.76 24 ARG B C 1
ATOM 3304 O O . ARG B 1 24 ? 41.686 -3.898 5.941 1.00 14.27 24 ARG B O 1
ATOM 3312 N N . LYS B 1 25 ? 43.211 -2.560 4.971 1.00 14.02 25 LYS B N 1
ATOM 3313 C CA . LYS B 1 25 ? 43.977 -2.330 6.186 1.00 14.05 25 LYS B CA 1
ATOM 3314 C C . LYS B 1 25 ? 43.148 -1.746 7.332 1.00 13.02 25 LYS B C 1
ATOM 3315 O O . LYS B 1 25 ? 43.501 -1.934 8.496 1.00 13.68 25 LYS B O 1
ATOM 3321 N N . ASP B 1 26 ? 42.078 -1.021 7.003 1.00 12.87 26 ASP B N 1
ATOM 3322 C CA . ASP B 1 26 ? 41.272 -0.313 8.000 1.00 12.45 26 ASP B CA 1
ATOM 3323 C C . ASP B 1 26 ? 40.399 -1.273 8.790 1.00 11.94 26 ASP B C 1
ATOM 3324 O O . ASP B 1 26 ? 39.904 -0.935 9.872 1.00 11.40 26 ASP B O 1
ATOM 3329 N N . PHE B 1 27 ? 40.193 -2.467 8.236 1.00 8.73 27 PHE B N 1
ATOM 3330 C CA . PHE B 1 27 ? 39.219 -3.409 8.789 1.00 7.79 27 PHE B CA 1
ATOM 3331 C C . PHE B 1 27 ? 39.925 -4.591 9.431 1.00 8.08 27 PHE B C 1
ATOM 3332 O O . PHE B 1 27 ? 40.285 -5.551 8.745 1.00 9.23 27 PHE B O 1
ATOM 3340 N N . ARG B 1 28 ? 40.130 -4.502 10.744 1.00 9.64 28 ARG B N 1
ATOM 3341 C CA . ARG B 1 28 ? 40.937 -5.488 11.470 1.00 10.01 28 ARG B CA 1
ATOM 3342 C C . ARG B 1 28 ? 40.449 -6.904 11.247 1.00 9.44 28 ARG B C 1
ATOM 3343 O O . ARG B 1 28 ? 41.252 -7.826 11.115 1.00 10.41 28 ARG B O 1
ATOM 3351 N N . ILE B 1 29 ? 39.134 -7.060 11.162 1.00 9.55 29 ILE B N 1
ATOM 3352 C CA . ILE B 1 29 ? 38.497 -8.372 11.118 1.00 9.76 29 ILE B CA 1
ATOM 3353 C C . ILE B 1 29 ? 38.838 -9.200 9.869 1.00 9.70 29 ILE B C 1
ATOM 3354 O O . ILE B 1 29 ? 38.757 -10.431 9.887 1.00 10.65 29 ILE B O 1
ATOM 3359 N N . LEU B 1 30 ? 39.193 -8.534 8.778 1.00 10.32 30 LEU B N 1
ATOM 3360 C CA . LEU B 1 30 ? 39.471 -9.267 7.547 1.00 10.84 30 LEU B CA 1
ATOM 3361 C C . LEU B 1 30 ? 40.817 -9.975 7.602 1.00 12.12 30 LEU B C 1
ATOM 3362 O O . LEU B 1 30 ? 41.110 -10.825 6.761 1.00 14.17 30 LEU B O 1
ATOM 3367 N N . HIS B 1 31 ? 41.654 -9.622 8.570 1.00 12.21 31 HIS B N 1
ATOM 3368 C CA . HIS B 1 31 ? 43.000 -10.193 8.586 1.00 13.42 31 HIS B CA 1
ATOM 3369 C C . HIS B 1 31 ? 43.108 -11.306 9.600 1.00 13.90 31 HIS B C 1
ATOM 3370 O O . HIS B 1 31 ? 43.776 -11.179 10.632 1.00 15.03 31 HIS B O 1
ATOM 3377 N N . GLN B 1 32 ? 42.422 -12.400 9.293 1.00 12.27 32 GLN B N 1
ATOM 3378 C CA . GLN B 1 32 ? 42.510 -13.589 10.115 1.00 13.13 32 GLN B CA 1
ATOM 3379 C C . GLN B 1 32 ? 42.260 -14.839 9.299 1.00 13.83 32 GLN B C 1
ATOM 3380 O O . GLN B 1 32 ? 41.801 -14.767 8.159 1.00 13.36 32 GLN B O 1
ATOM 3386 N N . GLU B 1 33 ? 42.602 -15.978 9.887 1.00 17.46 33 GLU B N 1
ATOM 3387 C CA . GLU B 1 33 ? 42.307 -17.263 9.288 1.00 18.80 33 GLU B CA 1
ATOM 3388 C C . GLU B 1 33 ? 41.127 -17.867 10.022 1.00 19.36 33 GLU B C 1
ATOM 3389 O O . GLU B 1 33 ? 41.017 -17.749 11.244 1.00 19.98 33 GLU B O 1
ATOM 3395 N N . VAL B 1 34 ? 40.235 -18.500 9.276 1.00 19.64 34 VAL B N 1
ATOM 3396 C CA . VAL B 1 34 ? 39.171 -19.270 9.896 1.00 19.34 34 VAL B CA 1
ATOM 3397 C C . VAL B 1 34 ? 39.219 -20.662 9.290 1.00 20.62 34 VAL B C 1
ATOM 3398 O O . VAL B 1 34 ? 39.368 -20.819 8.070 1.00 21.59 34 VAL B O 1
ATOM 3402 N N . ASN B 1 35 ? 39.160 -21.668 10.158 1.00 26.99 35 ASN B N 1
ATOM 3403 C CA . ASN B 1 35 ? 39.170 -23.062 9.742 1.00 29.49 35 ASN B CA 1
ATOM 3404 C C . ASN B 1 35 ? 40.398 -23.401 8.880 1.00 30.37 35 ASN B C 1
ATOM 3405 O O . ASN B 1 35 ? 40.328 -24.217 7.957 1.00 31.37 35 ASN B O 1
ATOM 3410 N N . GLY B 1 36 ? 41.520 -22.757 9.186 1.00 27.37 36 GLY B N 1
ATOM 3411 C CA . GLY B 1 36 ? 42.772 -23.016 8.493 1.00 27.58 36 GLY B CA 1
ATOM 3412 C C . GLY B 1 36 ? 42.969 -22.272 7.186 1.00 27.98 36 GLY B C 1
ATOM 3413 O O . GLY B 1 36 ? 44.002 -22.436 6.530 1.00 29.69 36 GLY B O 1
ATOM 3414 N N . SER B 1 37 ? 42.001 -21.440 6.806 1.00 23.62 37 SER B N 1
ATOM 3415 C CA . SER B 1 37 ? 42.059 -20.725 5.533 1.00 23.74 37 SER B CA 1
ATOM 3416 C C . SER B 1 37 ? 41.958 -19.222 5.763 1.00 22.63 37 SER B C 1
ATOM 3417 O O . SER B 1 37 ? 41.315 -18.787 6.715 1.00 22.35 37 SER B O 1
ATOM 3420 N N . LYS B 1 38 ? 42.580 -18.422 4.900 1.00 18.05 38 LYS B N 1
ATOM 3421 C CA . LYS B 1 38 ? 42.392 -16.979 5.026 1.00 17.24 38 LYS B CA 1
ATOM 3422 C C . LYS B 1 38 ? 40.907 -16.643 4.855 1.00 15.51 38 LYS B C 1
ATOM 3423 O O . LYS B 1 38 ? 40.249 -17.142 3.936 1.00 16.08 38 LYS B O 1
ATOM 3429 N N . LEU B 1 39 ? 40.371 -15.841 5.769 1.00 13.67 39 LEU B N 1
ATOM 3430 C CA . LEU B 1 39 ? 38.977 -15.413 5.660 1.00 12.38 39 LEU B CA 1
ATOM 3431 C C . LEU B 1 39 ? 38.714 -14.702 4.339 1.00 12.09 39 LEU B C 1
ATOM 3432 O O . LEU B 1 39 ? 39.492 -13.839 3.932 1.00 12.26 39 LEU B O 1
ATOM 3437 N N . VAL B 1 40 ? 37.618 -15.075 3.675 1.00 12.67 40 VAL B N 1
ATOM 3438 C CA . VAL B 1 40 ? 37.092 -14.316 2.555 1.00 12.32 40 VAL B CA 1
ATOM 3439 C C . VAL B 1 40 ? 35.665 -13.952 2.940 1.00 11.13 40 VAL B C 1
ATOM 3440 O O . VAL B 1 40 ? 34.779 -14.803 2.904 1.00 11.09 40 VAL B O 1
ATOM 3444 N N . TYR B 1 41 ? 35.453 -12.706 3.348 1.00 11.24 41 TYR B N 1
ATOM 3445 C CA . TYR B 1 41 ? 34.134 -12.275 3.798 1.00 10.21 41 TYR B CA 1
ATOM 3446 C C . TYR B 1 41 ? 33.293 -11.766 2.626 1.00 10.01 41 TYR B C 1
ATOM 3447 O O . TYR B 1 41 ? 33.594 -10.714 2.040 1.00 10.03 41 TYR B O 1
ATOM 3456 N N . LEU B 1 42 ? 32.237 -12.515 2.294 1.00 7.83 42 LEU B N 1
ATOM 3457 C CA . LEU B 1 42 ? 31.304 -12.125 1.239 1.00 7.78 42 LEU B CA 1
ATOM 3458 C C . LEU B 1 42 ? 29.865 -12.164 1.751 1.00 7.16 42 LEU B C 1
ATOM 3459 O O . LEU B 1 42 ? 28.971 -12.721 1.093 1.00 7.39 42 LEU B O 1
ATOM 3464 N N . ASP B 1 43 ? 29.635 -11.537 2.908 1.00 11.82 43 ASP B N 1
ATOM 3465 C CA . ASP B 1 43 ? 28.318 -11.515 3.535 1.00 11.54 43 ASP B CA 1
ATOM 3466 C C . ASP B 1 43 ? 27.959 -10.107 4.036 1.00 11.09 43 ASP B C 1
ATOM 3467 O O . ASP B 1 43 ? 27.310 -9.952 5.074 1.00 10.73 43 ASP B O 1
ATOM 3472 N N . SER B 1 44 ? 28.382 -9.080 3.299 1.00 11.66 44 SER B N 1
ATOM 3473 C CA . SER B 1 44 ? 28.153 -7.697 3.722 1.00 11.50 44 SER B CA 1
ATOM 3474 C C . SER B 1 44 ? 26.680 -7.280 3.649 1.00 11.24 44 SER B C 1
ATOM 3475 O O . SER B 1 44 ? 26.246 -6.368 4.368 1.00 11.03 44 SER B O 1
ATOM 3478 N N . ALA B 1 45 ? 25.892 -7.943 2.805 1.00 14.20 45 ALA B N 1
ATOM 3479 C CA . ALA B 1 45 ? 24.464 -7.651 2.809 1.00 14.32 45 ALA B CA 1
ATOM 3480 C C . ALA B 1 45 ? 23.778 -8.114 4.099 1.00 14.61 45 ALA B C 1
ATOM 3481 O O . ALA B 1 45 ? 22.735 -7.596 4.447 1.00 14.62 45 ALA B O 1
ATOM 3483 N N . ALA B 1 46 ? 24.347 -9.090 4.805 1.00 11.78 46 ALA B N 1
ATOM 3484 C CA . ALA B 1 46 ? 23.829 -9.449 6.121 1.00 11.54 46 ALA B CA 1
ATOM 3485 C C . ALA B 1 46 ? 24.315 -8.427 7.155 1.00 11.49 46 ALA B C 1
ATOM 3486 O O . ALA B 1 46 ? 23.534 -7.924 7.952 1.00 11.52 46 ALA B O 1
ATOM 3488 N N . THR B 1 47 ? 25.604 -8.118 7.130 1.00 8.20 47 THR B N 1
ATOM 3489 C CA . THR B 1 47 ? 26.117 -6.980 7.907 1.00 8.12 47 THR B CA 1
ATOM 3490 C C . THR B 1 47 ? 27.499 -6.598 7.417 1.00 8.30 47 THR B C 1
ATOM 3491 O O . THR B 1 47 ? 28.229 -7.445 6.913 1.00 8.58 47 THR B O 1
ATOM 3495 N N . SER B 1 48 ? 27.856 -5.326 7.569 1.00 7.56 48 SER B N 1
ATOM 3496 C CA . SER B 1 48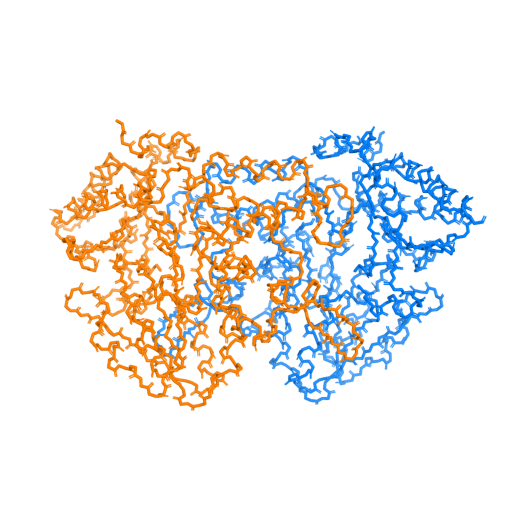 ? 29.162 -4.852 7.122 1.00 7.65 48 SER B CA 1
ATOM 3497 C C . SER B 1 48 ? 30.172 -4.904 8.253 1.00 7.69 48 SER B C 1
ATOM 3498 O O . SER B 1 48 ? 29.800 -5.005 9.428 1.00 7.69 48 SER B O 1
ATOM 3501 N N . GLN B 1 49 ? 31.448 -4.865 7.880 1.00 8.46 49 GLN B N 1
ATOM 3502 C CA . GLN B 1 49 ? 32.543 -4.709 8.818 1.00 8.59 49 GLN B CA 1
ATOM 3503 C C . GLN B 1 49 ? 32.896 -3.225 9.063 1.00 8.50 49 GLN B C 1
ATOM 3504 O O . GLN B 1 49 ? 32.459 -2.344 8.309 1.00 8.74 49 GLN B O 1
ATOM 3510 N N . LYS B 1 50 ? 33.659 -2.967 10.129 1.00 8.12 50 LYS B N 1
ATOM 3511 C CA . LYS B 1 50 ? 33.863 -1.606 10.630 1.00 8.11 50 LYS B CA 1
ATOM 3512 C C . LYS B 1 50 ? 35.326 -1.204 10.534 1.00 8.33 50 LYS B C 1
ATOM 3513 O O . LYS B 1 50 ? 36.214 -1.989 10.922 1.00 8.54 50 LYS B O 1
ATOM 3519 N N . PRO B 1 51 ? 35.593 0.013 9.999 1.00 7.32 51 PRO B N 1
ATOM 3520 C CA . PRO B 1 51 ? 36.960 0.539 9.953 1.00 7.96 51 PRO B CA 1
ATOM 3521 C C . PRO B 1 51 ? 37.396 1.065 11.311 1.00 7.91 51 PRO B C 1
ATOM 3522 O O . PRO B 1 51 ? 36.566 1.398 12.157 1.00 7.48 51 PRO B O 1
ATOM 3526 N N . ALA B 1 52 ? 38.701 1.131 11.516 1.00 10.40 52 ALA B N 1
ATOM 3527 C CA . ALA B 1 52 ? 39.228 1.560 12.802 1.00 10.55 52 ALA B CA 1
ATOM 3528 C C . ALA B 1 52 ? 38.696 2.925 13.217 1.00 10.46 52 ALA B C 1
ATOM 3529 O O . ALA B 1 52 ? 38.497 3.172 14.406 1.00 10.32 52 ALA B O 1
ATOM 3531 N N . ALA B 1 53 ? 38.459 3.804 12.245 1.00 11.60 53 ALA B N 1
ATOM 3532 C CA . ALA B 1 53 ? 37.974 5.154 12.551 1.00 11.86 53 ALA B CA 1
ATOM 3533 C C . ALA B 1 53 ? 36.678 5.125 13.338 1.00 10.64 53 ALA B C 1
ATOM 3534 O O . ALA B 1 53 ? 36.497 5.907 14.265 1.00 10.88 53 ALA B O 1
ATOM 3536 N N . VAL B 1 54 ? 35.792 4.206 12.970 1.00 9.30 54 VAL B N 1
ATOM 3537 C CA . VAL B 1 54 ? 34.492 4.055 13.618 1.00 8.58 54 VAL B CA 1
ATOM 3538 C C . VAL B 1 54 ? 34.650 3.465 15.012 1.00 8.55 54 VAL B C 1
ATOM 3539 O O . VAL B 1 54 ? 34.029 3.918 15.984 1.00 8.77 54 VAL B O 1
ATOM 3543 N N . LEU B 1 55 ? 35.516 2.472 15.118 1.00 9.23 55 LEU B N 1
ATOM 3544 C CA . LEU B 1 55 ? 35.710 1.815 16.403 1.00 9.32 55 LEU B CA 1
ATOM 3545 C C . LEU B 1 55 ? 36.376 2.768 17.391 1.00 9.66 55 LEU B C 1
ATOM 3546 O O . LEU B 1 55 ? 36.033 2.769 18.589 1.00 9.33 55 LEU B O 1
ATOM 3551 N N . ASP B 1 56 ? 37.290 3.595 16.869 1.00 12.07 56 ASP B N 1
ATOM 3552 C CA . ASP B 1 56 ? 37.980 4.624 17.650 1.00 12.51 56 ASP B CA 1
ATOM 3553 C C . ASP B 1 56 ? 36.988 5.635 18.218 1.00 12.83 56 ASP B C 1
ATOM 3554 O O . ASP B 1 56 ? 37.100 6.026 19.390 1.00 12.66 56 ASP B O 1
ATOM 3559 N N . ALA B 1 57 ? 36.051 6.080 17.373 1.00 9.89 57 ALA B N 1
ATOM 3560 C CA . ALA B 1 57 ? 35.026 7.051 17.779 1.00 9.83 57 ALA B CA 1
ATOM 3561 C C . ALA B 1 57 ? 34.201 6.508 18.930 1.00 9.03 57 ALA B C 1
ATOM 3562 O O . ALA B 1 57 ? 33.924 7.215 19.900 1.00 9.26 57 ALA B O 1
ATOM 3564 N N . LEU B 1 58 ? 33.827 5.236 18.819 1.00 11.06 58 LEU B N 1
ATOM 3565 C CA . LEU B 1 58 ? 33.026 4.567 19.827 1.00 11.10 58 LEU B CA 1
ATOM 3566 C C . LEU B 1 58 ? 33.785 4.494 21.155 1.00 10.90 58 LEU B C 1
ATOM 3567 O O . LEU B 1 58 ? 33.272 4.884 22.209 1.00 10.90 58 LEU B O 1
ATOM 3572 N N . GLN B 1 59 ? 35.031 4.041 21.090 1.00 8.93 59 GLN B N 1
ATOM 3573 C CA . GLN B 1 59 ? 35.876 3.966 22.278 1.00 9.05 59 GLN B CA 1
ATOM 3574 C C . GLN B 1 59 ? 36.160 5.324 22.892 1.00 9.33 59 GLN B C 1
ATOM 3575 O O . GLN B 1 59 ? 36.159 5.475 24.106 1.00 9.35 59 GLN B O 1
ATOM 3581 N N . ASN B 1 60 ? 36.379 6.319 22.041 1.00 9.29 60 ASN B N 1
ATOM 3582 C CA . ASN B 1 60 ? 36.686 7.645 22.526 1.00 9.72 60 ASN B CA 1
ATOM 3583 C C . ASN B 1 60 ? 35.483 8.227 23.280 1.00 9.27 60 ASN B C 1
ATOM 3584 O O . ASN B 1 60 ? 35.643 8.931 24.284 1.00 9.75 60 ASN B O 1
ATOM 3589 N N . TYR B 1 61 ? 34.283 7.906 22.799 1.00 7.43 61 TYR B N 1
ATOM 3590 C CA . TYR B 1 61 ? 33.053 8.348 23.440 1.00 7.12 61 TYR B CA 1
ATOM 3591 C C . TYR B 1 61 ? 32.996 7.799 24.857 1.00 7.12 61 TYR B C 1
ATOM 3592 O O . TYR B 1 61 ? 32.851 8.543 25.829 1.00 7.33 61 TYR B O 1
ATOM 3601 N N . TYR B 1 62 ? 33.119 6.479 24.973 1.00 9.97 62 TYR B N 1
ATOM 3602 C CA . TYR B 1 62 ? 32.963 5.843 26.273 1.00 10.23 62 TYR B CA 1
ATOM 3603 C C . TYR B 1 62 ? 34.065 6.191 27.263 1.00 10.93 62 TYR B C 1
ATOM 3604 O O . TYR B 1 62 ? 33.799 6.330 28.459 1.00 11.63 62 TYR B O 1
ATOM 3613 N N . GLU B 1 63 ? 35.296 6.314 26.770 1.00 8.56 63 GLU B N 1
ATOM 3614 C CA . GLU B 1 63 ? 36.438 6.664 27.621 1.00 8.95 63 GLU B CA 1
ATOM 3615 C C . GLU B 1 63 ? 36.484 8.116 28.045 1.00 9.20 63 GLU B C 1
ATOM 3616 O O . GLU B 1 63 ? 37.040 8.424 29.086 1.00 9.94 63 GLU B O 1
ATOM 3622 N N . PHE B 1 64 ? 35.923 9.019 27.252 1.00 8.01 64 PHE B N 1
ATOM 3623 C CA . PHE B 1 64 ? 36.173 10.433 27.522 1.00 8.87 64 PHE B CA 1
ATOM 3624 C C . PHE B 1 64 ? 34.973 11.337 27.769 1.00 8.59 64 PHE B C 1
ATOM 3625 O O . PHE B 1 64 ? 35.099 12.336 28.479 1.00 9.24 64 PHE B O 1
ATOM 3633 N N . TYR B 1 65 ? 33.813 11.043 27.196 1.00 9.43 65 TYR B N 1
ATOM 3634 C CA . TYR B 1 65 ? 32.716 11.986 27.430 1.00 9.76 65 TYR B CA 1
ATOM 3635 C C . TYR B 1 65 ? 31.310 11.394 27.482 1.00 9.13 65 TYR B C 1
ATOM 3636 O O . TYR B 1 65 ? 30.324 12.107 27.312 1.00 9.58 65 TYR B O 1
ATOM 3645 N N . ASN B 1 66 ? 31.216 10.100 27.767 1.00 9.54 66 ASN B N 1
ATOM 3646 C CA . ASN B 1 66 ? 29.916 9.470 28.005 1.00 9.56 66 ASN B CA 1
ATOM 3647 C C . ASN B 1 66 ? 29.164 10.161 29.154 1.00 10.24 66 ASN B C 1
ATOM 3648 O O . ASN B 1 66 ? 29.729 10.383 30.226 1.00 10.59 66 ASN B O 1
ATOM 3653 N N . SER B 1 67 ? 27.910 10.527 28.900 1.00 9.73 67 SER B N 1
ATOM 3654 C CA . SER B 1 67 ? 27.019 11.119 29.907 1.00 10.40 67 SER B CA 1
ATOM 3655 C C . SER B 1 67 ? 25.647 11.183 29.236 1.00 10.42 67 SER B C 1
ATOM 3656 O O . SER B 1 67 ? 25.558 11.128 28.012 1.00 10.10 67 SER B O 1
ATOM 3659 N N . ASN B 1 68 ? 24.569 11.270 30.001 1.00 11.66 68 ASN B N 1
ATOM 3660 C CA . ASN B 1 68 ? 23.281 11.269 29.325 1.00 11.70 68 ASN B CA 1
ATOM 3661 C C . ASN B 1 68 ? 23.085 12.605 28.607 1.00 12.09 68 ASN B C 1
ATOM 3662 O O . ASN B 1 68 ? 23.734 13.607 28.937 1.00 12.85 68 ASN B O 1
ATOM 3667 N N . VAL B 1 69 ? 22.213 12.609 27.611 1.00 14.47 69 VAL B N 1
ATOM 3668 C CA . VAL B 1 69 ? 22.080 13.752 26.723 1.00 14.82 69 VAL B CA 1
ATOM 3669 C C . VAL B 1 69 ? 20.802 14.553 26.940 1.00 16.06 69 VAL B C 1
ATOM 3670 O O . VAL B 1 69 ? 19.799 14.029 27.438 1.00 15.82 69 VAL B O 1
ATOM 3674 N N . HIS B 1 70 ? 20.871 15.832 26.571 1.00 19.10 70 HIS B N 1
ATOM 3675 C CA . HIS B 1 70 ? 19.775 16.782 26.755 1.00 21.13 70 HIS B CA 1
ATOM 3676 C C . HIS B 1 70 ? 19.534 17.072 28.252 1.00 22.55 70 HIS B C 1
ATOM 3677 O O . HIS B 1 70 ? 19.691 16.191 29.084 1.00 24.69 70 HIS B O 1
ATOM 3684 N N . ARG B 1 71 ? 19.160 18.303 28.585 1.00 35.29 71 ARG B N 1
ATOM 3685 C CA . ARG B 1 71 ? 18.869 18.706 29.974 1.00 37.41 71 ARG B CA 1
ATOM 3686 C C . ARG B 1 71 ? 20.061 18.596 30.935 1.00 36.89 71 ARG B C 1
ATOM 3687 O O . ARG B 1 71 ? 19.866 18.651 32.146 1.00 36.99 71 ARG B O 1
ATOM 3695 N N . GLY B 1 72 ? 21.279 18.448 30.415 1.00 33.94 72 GLY B N 1
ATOM 3696 C CA . GLY B 1 72 ? 22.393 17.961 31.223 1.00 33.31 72 GLY B CA 1
ATOM 3697 C C . GLY B 1 72 ? 23.299 18.924 31.979 1.00 35.01 72 GLY B C 1
ATOM 3698 O O . GLY B 1 72 ? 23.795 18.579 33.058 1.00 36.47 72 GLY B O 1
ATOM 3699 N N . ILE B 1 73 ? 23.543 20.100 31.404 1.00 27.40 73 ILE B N 1
ATOM 3700 C CA . ILE B 1 73 ? 24.369 21.155 32.007 1.00 27.50 73 ILE B CA 1
ATOM 3701 C C . ILE B 1 73 ? 25.884 20.896 32.136 1.00 25.83 73 ILE B C 1
ATOM 3702 O O . ILE B 1 73 ? 26.681 21.718 31.679 1.00 26.21 73 ILE B O 1
ATOM 3707 N N . HIS B 1 74 ? 26.294 19.790 32.763 1.00 17.86 74 HIS B N 1
ATOM 3708 C CA . HIS B 1 74 ? 27.720 19.614 33.071 1.00 17.34 74 HIS B CA 1
ATOM 3709 C C . HIS B 1 74 ? 28.579 19.285 31.854 1.00 16.61 74 HIS B C 1
ATOM 3710 O O . HIS B 1 74 ? 28.049 18.922 30.805 1.00 16.23 74 HIS B O 1
ATOM 3717 N N . TYR B 1 75 ? 29.900 19.415 32.001 1.00 14.56 75 TYR B N 1
ATOM 3718 C CA . TYR B 1 75 ? 30.797 19.420 30.845 1.00 14.42 75 TYR B CA 1
ATOM 3719 C C . TYR B 1 75 ? 30.665 18.187 29.952 1.00 13.57 75 TYR B C 1
ATOM 3720 O O . TYR B 1 75 ? 30.510 18.308 28.734 1.00 13.85 75 TYR B O 1
ATOM 3729 N N . LEU B 1 76 ? 30.731 17.007 30.557 1.00 11.51 76 LEU B N 1
ATOM 3730 C CA . LEU B 1 76 ? 30.614 15.772 29.787 1.00 10.63 76 LEU B CA 1
ATOM 3731 C C . LEU B 1 76 ? 29.252 15.658 29.111 1.00 10.48 76 LEU B C 1
ATOM 3732 O O . LEU B 1 76 ? 29.155 15.223 27.961 1.00 10.39 76 LEU B O 1
ATOM 3737 N N . SER B 1 77 ? 28.200 16.044 29.823 1.00 10.36 77 SER B N 1
ATOM 3738 C CA . SER B 1 77 ? 26.858 15.999 29.243 1.00 10.25 77 SER B CA 1
ATOM 3739 C C . SER B 1 77 ? 26.729 16.957 28.044 1.00 11.11 77 SER B C 1
ATOM 3740 O O . SER B 1 77 ? 26.187 16.590 26.996 1.00 10.63 77 SER B O 1
ATOM 3743 N N . ALA B 1 78 ? 27.209 18.190 28.194 1.00 12.20 78 ALA B N 1
ATOM 3744 C CA . ALA B 1 78 ? 27.208 19.108 27.055 1.00 13.03 78 ALA B CA 1
ATOM 3745 C C . ALA B 1 78 ? 27.912 18.520 25.835 1.00 12.50 78 ALA B C 1
ATOM 3746 O O . ALA B 1 78 ? 27.414 18.615 24.715 1.00 12.85 78 ALA B O 1
ATOM 3748 N N . LYS B 1 79 ? 29.074 17.919 26.057 1.00 12.10 79 LYS B N 1
ATOM 3749 C CA . LYS B 1 79 ? 29.865 17.372 24.961 1.00 12.65 79 LYS B CA 1
ATOM 3750 C C . LYS B 1 79 ? 29.148 16.200 24.303 1.00 11.77 79 LYS B C 1
ATOM 3751 O O . LYS B 1 79 ? 29.062 16.120 23.073 1.00 11.50 79 LYS B O 1
ATOM 3757 N N . ALA B 1 80 ? 28.630 15.298 25.128 1.00 10.16 80 ALA B N 1
ATOM 3758 C CA . ALA B 1 80 ? 27.881 14.154 24.611 1.00 9.46 80 ALA B CA 1
ATOM 3759 C C . ALA B 1 80 ? 26.689 14.624 23.788 1.00 10.22 80 ALA B C 1
ATOM 3760 O O . ALA B 1 80 ? 26.397 14.062 22.727 1.00 10.08 80 ALA B O 1
ATOM 3762 N N . THR B 1 81 ? 26.021 15.678 24.254 1.00 11.14 81 THR B N 1
ATOM 3763 C CA . THR B 1 81 ? 24.828 16.171 23.569 1.00 12.03 81 THR B CA 1
ATOM 3764 C C . THR B 1 81 ? 25.242 16.803 22.250 1.00 12.94 81 THR B C 1
ATOM 3765 O O . THR B 1 81 ? 24.614 16.571 21.216 1.00 12.89 81 THR B O 1
ATOM 3769 N N . ASP B 1 82 ? 26.304 17.598 22.289 1.00 11.66 82 ASP B N 1
ATOM 3770 C CA . ASP B 1 82 ? 26.798 18.236 21.072 1.00 12.39 82 ASP B CA 1
ATOM 3771 C C . ASP B 1 82 ? 27.135 17.183 20.011 1.00 11.92 82 ASP B C 1
ATOM 3772 O O . ASP B 1 82 ? 26.745 17.324 18.844 1.00 12.50 82 ASP B O 1
ATOM 3777 N N . GLU B 1 83 ? 27.869 16.146 20.414 1.00 10.33 83 GLU B N 1
ATOM 3778 C CA . GLU B 1 83 ? 28.292 15.113 19.469 1.00 9.81 83 GLU B CA 1
ATOM 3779 C C . GLU B 1 83 ? 27.113 14.276 18.972 1.00 9.55 83 GLU B C 1
ATOM 3780 O O . GLU B 1 83 ? 27.053 13.920 17.794 1.00 9.46 83 GLU B O 1
ATOM 3786 N N . PHE B 1 84 ? 26.172 13.987 19.868 1.00 10.97 84 PHE B N 1
ATOM 3787 C CA . PHE B 1 84 ? 24.974 13.227 19.509 1.00 10.81 84 PHE B CA 1
ATOM 3788 C C . PHE B 1 84 ? 24.126 13.977 18.474 1.00 11.86 84 PHE B C 1
ATOM 3789 O O . PHE B 1 84 ? 23.659 13.396 17.497 1.00 11.88 84 PHE B O 1
ATOM 3797 N N . GLU B 1 85 ? 23.949 15.276 18.672 1.00 10.95 85 GLU B N 1
ATOM 3798 C CA . GLU B 1 85 ? 23.180 16.057 17.716 1.00 12.07 85 GLU B CA 1
ATOM 3799 C C . GLU B 1 85 ? 23.982 16.357 16.445 1.00 12.68 85 GLU B C 1
ATOM 3800 O O . GLU B 1 85 ? 23.412 16.510 15.363 1.00 13.37 85 GLU B O 1
ATOM 3806 N N . LEU B 1 86 ? 25.302 16.456 16.571 1.00 12.36 86 LEU B N 1
ATOM 3807 C CA . LEU B 1 86 ? 26.132 16.629 15.382 1.00 12.90 86 LEU B CA 1
ATOM 3808 C C . LEU B 1 86 ? 26.042 15.374 14.506 1.00 12.62 86 LEU B C 1
ATOM 3809 O O . LEU B 1 86 ? 26.024 15.455 13.276 1.00 12.99 86 LEU B O 1
ATOM 3814 N N . ALA B 1 87 ? 25.987 14.214 15.143 1.00 9.83 87 ALA B N 1
ATOM 3815 C CA . ALA B 1 87 ? 25.806 12.961 14.404 1.00 9.19 87 ALA B CA 1
ATOM 3816 C C . ALA B 1 87 ? 24.485 12.939 13.617 1.00 9.85 87 ALA B C 1
ATOM 3817 O O . ALA B 1 87 ? 24.447 12.482 12.468 1.00 10.02 87 ALA B O 1
ATOM 3819 N N . ARG B 1 88 ? 23.407 13.453 14.217 1.00 11.41 88 ARG B N 1
ATOM 3820 C CA . ARG B 1 88 ? 22.122 13.555 13.517 1.00 12.13 88 ARG B CA 1
ATOM 3821 C C . ARG B 1 88 ? 22.265 14.425 12.260 1.00 13.33 88 ARG B C 1
ATOM 3822 O O . ARG B 1 88 ? 21.764 14.073 11.192 1.00 13.25 88 ARG B O 1
ATOM 3830 N N . LYS B 1 89 ? 22.961 15.553 12.386 1.00 12.97 89 LYS B N 1
ATOM 3831 C CA . LYS B 1 89 ? 23.254 16.400 11.227 1.00 13.89 89 LYS B CA 1
ATOM 3832 C C . LYS B 1 89 ? 24.106 15.696 10.159 1.00 13.72 89 LYS B C 1
ATOM 3833 O O . LYS B 1 89 ? 23.872 15.879 8.958 1.00 14.25 89 LYS B O 1
ATOM 3839 N N . LYS B 1 90 ? 25.093 14.910 10.585 1.00 12.45 90 LYS B N 1
ATOM 3840 C CA . LYS B 1 90 ? 25.923 14.188 9.630 1.00 12.24 90 LYS B CA 1
ATOM 3841 C C . LYS B 1 90 ? 25.071 13.241 8.807 1.00 12.04 90 LYS B C 1
ATOM 3842 O O . LYS B 1 90 ? 25.251 13.139 7.604 1.00 12.39 90 LYS B O 1
ATOM 3848 N N . VAL B 1 91 ? 24.134 12.561 9.461 1.00 11.55 91 VAL B N 1
ATOM 3849 C CA . VAL B 1 91 ? 23.237 11.647 8.756 1.00 11.39 91 VAL B CA 1
ATOM 3850 C C . VAL B 1 91 ? 22.313 12.415 7.792 1.00 12.28 91 VAL B C 1
ATOM 3851 O O . VAL B 1 91 ? 22.150 12.045 6.628 1.00 12.50 91 VAL B O 1
ATOM 3855 N N . ALA B 1 92 ? 21.726 13.497 8.281 1.00 15.42 92 ALA B N 1
ATOM 3856 C CA . ALA B 1 92 ? 20.857 14.305 7.449 1.00 16.42 92 ALA B CA 1
ATOM 3857 C C . ALA B 1 92 ? 21.597 14.788 6.200 1.00 17.07 92 ALA B C 1
ATOM 3858 O O . ALA B 1 92 ? 21.042 14.761 5.100 1.00 17.99 92 ALA B O 1
ATOM 3860 N N . ARG B 1 93 ? 22.850 15.215 6.373 1.00 15.30 93 ARG B N 1
ATOM 3861 C CA . ARG B 1 93 ? 23.661 15.698 5.253 1.00 16.47 93 ARG B CA 1
ATOM 3862 C C . ARG B 1 93 ? 23.945 14.567 4.267 1.00 15.87 93 ARG B C 1
ATOM 3863 O O . ARG B 1 93 ? 23.893 14.762 3.058 1.00 16.44 93 ARG B O 1
ATOM 3871 N N . PHE B 1 94 ? 24.253 13.389 4.804 1.00 14.79 94 PHE B N 1
ATOM 3872 C CA . PHE B 1 94 ? 24.552 12.197 3.998 1.00 14.38 94 PHE B CA 1
ATOM 3873 C C . PHE B 1 94 ? 23.454 11.878 2.985 1.00 14.82 94 PHE B C 1
ATOM 3874 O O . PHE B 1 94 ? 23.738 11.534 1.840 1.00 15.44 94 PHE B O 1
ATOM 3882 N N . ILE B 1 95 ? 22.199 11.992 3.402 1.00 15.87 95 ILE B N 1
ATOM 3883 C CA . ILE B 1 95 ? 21.097 11.652 2.513 1.00 16.50 95 ILE B CA 1
ATOM 3884 C C . ILE B 1 95 ? 20.427 12.900 1.944 1.00 17.85 95 ILE B C 1
ATOM 3885 O O . ILE B 1 95 ? 19.383 12.807 1.296 1.00 18.68 95 ILE B O 1
ATOM 3890 N N . ASN B 1 96 ? 21.054 14.052 2.179 1.00 18.06 96 ASN B N 1
ATOM 3891 C CA . ASN B 1 96 ? 20.547 15.354 1.750 1.00 19.50 96 ASN B CA 1
ATOM 3892 C C . ASN B 1 96 ? 19.146 15.668 2.265 1.00 20.47 96 ASN B C 1
ATOM 3893 O O . ASN B 1 96 ? 18.303 16.199 1.532 1.00 21.86 96 ASN B O 1
ATOM 3898 N N . ALA B 1 97 ? 18.889 15.348 3.530 1.00 19.85 97 ALA B N 1
ATOM 3899 C CA . ALA B 1 97 ? 17.656 15.805 4.147 1.00 19.82 97 ALA B CA 1
ATOM 3900 C C . ALA B 1 97 ? 17.728 17.330 4.268 1.00 21.00 97 ALA B C 1
ATOM 3901 O O . ALA B 1 97 ? 18.814 17.899 4.393 1.00 20.74 97 ALA B O 1
ATOM 3903 N N . SER B 1 98 ? 16.585 17.999 4.206 1.00 20.75 98 SER B N 1
ATOM 3904 C CA . SER B 1 98 ? 16.608 19.460 4.231 1.00 22.25 98 SER B CA 1
ATOM 3905 C C . SER B 1 98 ? 16.833 19.981 5.643 1.00 21.81 98 SER B C 1
ATOM 3906 O O . SER B 1 98 ? 17.317 21.092 5.836 1.00 22.47 98 SER B O 1
ATOM 3909 N N . ASP B 1 99 ? 16.512 19.150 6.629 1.00 24.48 99 ASP B N 1
ATOM 3910 C CA . ASP B 1 99 ? 16.530 19.560 8.024 1.00 23.83 99 ASP B CA 1
ATOM 3911 C C . ASP B 1 99 ? 16.980 18.356 8.829 1.00 22.31 99 ASP B C 1
ATOM 3912 O O . ASP B 1 99 ? 16.437 17.263 8.654 1.00 22.05 99 ASP B O 1
ATOM 3917 N N . SER B 1 100 ? 17.964 18.549 9.705 1.00 18.24 100 SER B N 1
ATOM 3918 C CA . SER B 1 100 ? 18.394 17.477 10.605 1.00 16.72 100 SER B CA 1
ATOM 3919 C C . SER B 1 100 ? 17.249 16.987 11.498 1.00 16.11 100 SER B C 1
ATOM 3920 O O . SER B 1 100 ? 17.269 15.854 11.977 1.00 15.27 100 SER B O 1
ATOM 3923 N N . ARG B 1 101 ? 16.232 17.816 11.702 1.00 15.96 101 ARG B N 1
ATOM 3924 C CA . ARG B 1 101 ? 15.110 17.394 12.534 1.00 15.55 101 ARG B CA 1
ATOM 3925 C C . ARG B 1 101 ? 14.211 16.363 11.828 1.00 15.78 101 ARG B C 1
ATOM 3926 O O . ARG B 1 101 ? 13.251 15.869 12.412 1.00 15.89 101 ARG B O 1
ATOM 3934 N N . GLU B 1 102 ? 14.522 16.056 10.573 1.00 15.62 102 GLU B N 1
ATOM 3935 C CA . GLU B 1 102 ? 13.809 15.022 9.827 1.00 15.76 102 GLU B CA 1
ATOM 3936 C C . GLU B 1 102 ? 14.440 13.635 9.986 1.00 14.67 102 GLU B C 1
ATOM 3937 O O . GLU B 1 102 ? 14.032 12.670 9.331 1.00 14.60 102 GLU B O 1
ATOM 3943 N N . ILE B 1 103 ? 15.430 13.540 10.867 1.00 13.97 103 ILE B N 1
ATOM 3944 C CA . ILE B 1 103 ? 16.097 12.260 11.130 1.00 12.83 103 ILE B CA 1
ATOM 3945 C C . ILE B 1 103 ? 15.730 11.781 12.529 1.00 12.17 103 ILE B C 1
ATOM 3946 O O . ILE B 1 103 ? 15.951 12.482 13.509 1.00 12.01 103 ILE B O 1
ATOM 3951 N N . VAL B 1 104 ? 15.172 10.579 12.612 1.00 10.44 104 VAL B N 1
ATOM 3952 C CA . VAL B 1 104 ? 14.797 9.968 13.884 1.00 9.85 104 VAL B CA 1
ATOM 3953 C C . VAL B 1 104 ? 15.623 8.704 14.131 1.00 8.76 104 VAL B C 1
ATOM 3954 O O . VAL B 1 104 ? 15.636 7.804 13.304 1.00 8.68 104 VAL B O 1
ATOM 3958 N N . PHE B 1 105 ? 16.288 8.638 15.278 1.00 11.67 105 PHE B N 1
ATOM 3959 C CA . PHE B 1 105 ? 17.128 7.489 15.620 1.00 10.65 105 PHE B CA 1
ATOM 3960 C C . PHE B 1 105 ? 16.303 6.312 16.136 1.00 11.13 105 PHE B C 1
ATOM 3961 O O . PHE B 1 105 ? 15.483 6.470 17.040 1.00 10.74 105 PHE B O 1
ATOM 3969 N N . THR B 1 106 ? 16.545 5.131 15.557 1.00 11.86 106 THR B N 1
ATOM 3970 C CA . THR B 1 106 ? 15.881 3.884 15.942 1.00 11.56 106 THR B CA 1
ATOM 3971 C C . THR B 1 106 ? 16.945 2.800 16.207 1.00 10.92 106 THR B C 1
ATOM 3972 O O . THR B 1 106 ? 18.127 3.105 16.144 1.00 10.66 106 THR B O 1
ATOM 3976 N N . ARG B 1 107 ? 16.539 1.558 16.510 1.00 11.29 107 ARG B N 1
ATOM 3977 C CA . ARG B 1 107 ? 17.496 0.452 16.702 1.00 10.67 107 ARG B CA 1
ATOM 3978 C C . ARG B 1 107 ? 18.004 -0.046 15.358 1.00 11.18 107 ARG B C 1
ATOM 3979 O O . ARG B 1 107 ? 19.148 -0.468 15.227 1.00 10.11 107 ARG B O 1
ATOM 3987 N N . ASN B 1 108 ? 17.122 0.009 14.367 1.00 10.37 108 ASN B N 1
ATOM 3988 C CA . ASN B 1 108 ? 17.422 -0.507 13.038 1.00 10.33 108 ASN B CA 1
ATOM 3989 C C . ASN B 1 108 ? 16.349 -0.061 12.064 1.00 11.56 108 ASN B C 1
ATOM 3990 O O . ASN B 1 108 ? 15.361 0.566 12.469 1.00 11.93 108 ASN B O 1
ATOM 3995 N N . ALA B 1 109 ? 16.546 -0.348 10.778 1.00 9.61 109 ALA B N 1
ATOM 3996 C CA . ALA B 1 109 ? 15.548 0.042 9.786 1.00 10.89 109 ALA B CA 1
ATOM 3997 C C . ALA B 1 109 ? 14.214 -0.620 10.095 1.00 11.40 109 ALA B C 1
ATOM 3998 O O . ALA B 1 109 ? 13.152 -0.048 9.844 1.00 12.47 109 ALA B O 1
ATOM 4000 N N . THR B 1 110 ? 14.270 -1.832 10.636 1.00 10.65 110 THR B N 1
ATOM 4001 C CA . THR B 1 110 ? 13.042 -2.563 10.973 1.00 11.16 110 THR B CA 1
ATOM 4002 C C . THR B 1 110 ? 12.175 -1.746 11.932 1.00 11.61 110 THR B C 1
ATOM 4003 O O . THR B 1 110 ? 10.980 -1.530 11.685 1.00 12.54 110 THR B O 1
ATOM 4007 N N . GLU B 1 111 ? 12.773 -1.273 13.020 1.00 11.44 111 GLU B N 1
ATOM 4008 C CA . GLU B 1 111 ? 12.011 -0.445 13.948 1.00 11.88 111 GLU B CA 1
ATOM 4009 C C . GLU B 1 111 ? 11.490 0.818 13.247 1.00 12.69 111 GLU B C 1
ATOM 4010 O O . GLU B 1 111 ? 10.354 1.221 13.465 1.00 13.66 111 GLU B O 1
ATOM 4016 N N . ALA B 1 112 ? 12.311 1.421 12.384 1.00 10.87 112 ALA B N 1
ATOM 4017 C CA . ALA B 1 112 ? 11.885 2.630 11.668 1.00 12.06 112 ALA B CA 1
ATOM 4018 C C . ALA B 1 112 ? 10.635 2.382 10.809 1.00 13.14 112 ALA B C 1
ATOM 4019 O O . ALA B 1 112 ? 9.759 3.248 10.696 1.00 14.11 112 ALA B O 1
ATOM 4021 N N . ILE B 1 113 ? 10.546 1.204 10.201 1.00 12.60 113 ILE B N 1
ATOM 4022 C CA . ILE B 1 113 ? 9.356 0.854 9.423 1.00 13.55 113 ILE B CA 1
ATOM 4023 C C . ILE B 1 113 ? 8.146 0.657 10.334 1.00 13.97 113 ILE B C 1
ATOM 4024 O O . ILE B 1 113 ? 7.037 1.130 10.034 1.00 14.98 113 ILE B O 1
ATOM 4029 N N . ASN B 1 114 ? 8.359 -0.047 11.438 1.00 14.83 114 ASN B N 1
ATOM 4030 C CA . ASN B 1 114 ? 7.351 -0.175 12.491 1.00 14.89 114 ASN B CA 1
ATOM 4031 C C . ASN B 1 114 ? 6.836 1.152 13.051 1.00 16.07 114 ASN B C 1
ATOM 4032 O O . ASN B 1 114 ? 5.639 1.281 13.327 1.00 16.45 114 ASN B O 1
ATOM 4037 N N . LEU B 1 115 ? 7.729 2.130 13.206 1.00 15.14 115 LEU B N 1
ATOM 4038 C CA . LEU B 1 115 ? 7.326 3.467 13.645 1.00 15.75 115 LEU B CA 1
ATOM 4039 C C . LEU B 1 115 ? 6.317 4.051 12.648 1.00 16.94 115 LEU B C 1
ATOM 4040 O O . LEU B 1 115 ? 5.258 4.557 13.033 1.00 17.81 115 LEU B O 1
ATOM 4045 N N . VAL B 1 116 ? 6.636 3.975 11.360 1.00 17.24 116 VAL B N 1
ATOM 4046 C CA . VAL B 1 116 ? 5.709 4.451 10.341 1.00 18.42 116 VAL B CA 1
ATOM 4047 C C . VAL B 1 116 ? 4.392 3.668 10.383 1.00 18.87 116 VAL B C 1
ATOM 4048 O O . VAL B 1 116 ? 3.313 4.255 10.344 1.00 19.90 116 VAL B O 1
ATOM 4052 N N . ALA B 1 117 ? 4.487 2.346 10.475 1.00 18.39 117 ALA B N 1
ATOM 4053 C CA . ALA B 1 117 ? 3.298 1.491 10.507 1.00 18.99 117 ALA B CA 1
ATOM 4054 C C . ALA B 1 117 ? 2.334 1.850 11.645 1.00 19.41 117 ALA B C 1
ATOM 4055 O O . ALA B 1 117 ? 1.119 1.993 11.435 1.00 20.51 117 ALA B O 1
ATOM 4057 N N . TYR B 1 118 ? 2.876 1.961 12.851 1.00 21.11 118 TYR B N 1
ATOM 4058 C CA . TYR B 1 118 ? 2.079 2.280 14.034 1.00 21.55 118 TYR B CA 1
ATOM 4059 C C . TYR B 1 118 ? 1.597 3.728 14.094 1.00 22.42 118 TYR B C 1
ATOM 4060 O O . TYR B 1 118 ? 0.404 3.985 14.274 1.00 23.68 118 TYR B O 1
ATOM 4069 N N . SER B 1 119 ? 2.519 4.675 13.952 1.00 21.21 119 SER B N 1
ATOM 4070 C CA . SER B 1 119 ? 2.183 6.088 14.101 1.00 21.87 119 SER B CA 1
ATOM 4071 C C . SER B 1 119 ? 1.392 6.645 12.909 1.00 23.97 119 SER B C 1
ATOM 4072 O O . SER B 1 119 ? 0.319 7.265 13.079 1.00 25.01 119 SER B O 1
ATOM 4075 N N . TRP B 1 120 ? 1.916 6.436 11.706 1.00 22.41 120 TRP B N 1
ATOM 4076 C CA . TRP B 1 120 ? 1.258 6.925 10.492 1.00 23.22 120 TRP B CA 1
ATOM 4077 C C . TRP B 1 120 ? 0.186 5.966 9.977 1.00 24.07 120 TRP B C 1
ATOM 4078 O O . TRP B 1 120 ? -0.931 6.387 9.665 1.00 25.73 120 TRP B O 1
ATOM 4089 N N . GLY B 1 121 ? 0.518 4.682 9.898 1.00 21.25 121 GLY B N 1
ATOM 4090 C CA . GLY B 1 121 ? -0.392 3.699 9.326 1.00 21.89 121 GLY B CA 1
ATOM 4091 C C . GLY B 1 121 ? -1.699 3.565 10.092 1.00 22.73 121 GLY B C 1
ATOM 4092 O O . GLY B 1 121 ? -2.778 3.644 9.495 1.00 23.92 121 GLY B O 1
ATOM 4093 N N . LEU B 1 122 ? -1.607 3.373 11.410 1.00 27.17 122 LEU B N 1
ATOM 4094 C CA . LEU B 1 122 ? -2.793 3.135 12.232 1.00 28.05 122 LEU B CA 1
ATOM 4095 C C . LEU B 1 122 ? -3.682 4.369 12.321 1.00 29.14 122 LEU B C 1
ATOM 4096 O O . LEU B 1 122 ? -4.894 4.260 12.520 1.00 29.82 122 LEU B O 1
ATOM 4101 N N . SER B 1 123 ? -3.086 5.544 12.161 1.00 27.18 123 SER B N 1
ATOM 4102 C CA . SER B 1 123 ? -3.844 6.782 12.285 1.00 28.40 123 SER B CA 1
ATOM 4103 C C . SER B 1 123 ? -4.364 7.310 10.940 1.00 29.31 123 SER B C 1
ATOM 4104 O O . SER B 1 123 ? -5.143 8.269 10.911 1.00 30.54 123 SER B O 1
ATOM 4107 N N . ASN B 1 124 ? -3.961 6.681 9.835 1.00 31.77 124 ASN B N 1
ATOM 4108 C CA . ASN B 1 124 ? -4.345 7.165 8.505 1.00 33.09 124 ASN B CA 1
ATOM 4109 C C . ASN B 1 124 ? -4.990 6.146 7.563 1.00 34.61 124 ASN B C 1
ATOM 4110 O O . ASN B 1 124 ? -5.582 6.525 6.552 1.00 36.09 124 ASN B O 1
ATOM 4115 N N . LEU B 1 125 ? -4.870 4.860 7.873 1.00 30.03 125 LEU B N 1
ATOM 4116 C CA . LEU B 1 125 ? -5.415 3.840 6.983 1.00 30.09 125 LEU B CA 1
ATOM 4117 C C . LEU B 1 125 ? -6.822 3.416 7.402 1.00 30.97 125 LEU B C 1
ATOM 4118 O O . LEU B 1 125 ? -7.077 3.131 8.574 1.00 30.51 125 LEU B O 1
ATOM 4123 N N . LYS B 1 126 ? -7.728 3.391 6.431 1.00 35.31 126 LYS B N 1
ATOM 4124 C CA . LYS B 1 126 ? -9.123 3.046 6.679 1.00 36.86 126 LYS B CA 1
ATOM 4125 C C . LYS B 1 126 ? -9.483 1.790 5.872 1.00 37.37 126 LYS B C 1
ATOM 4126 O O . LYS B 1 126 ? -8.724 1.393 4.985 1.00 36.69 126 LYS B O 1
ATOM 4132 N N . PRO B 1 127 ? -10.624 1.143 6.189 1.00 35.34 127 PRO B N 1
ATOM 4133 C CA . PRO B 1 127 ? -10.967 -0.083 5.458 1.00 35.58 127 PRO B CA 1
ATOM 4134 C C . PRO B 1 127 ? -11.021 0.145 3.953 1.00 36.22 127 PRO B C 1
ATOM 4135 O O . PRO B 1 127 ? -11.606 1.131 3.509 1.00 37.67 127 PRO B O 1
ATOM 4139 N N . GLY B 1 128 ? -10.399 -0.745 3.188 1.00 35.49 128 GLY B N 1
ATOM 4140 C CA . GLY B 1 128 ? -10.373 -0.620 1.743 1.00 36.52 128 GLY B CA 1
ATOM 4141 C C . GLY B 1 128 ? -9.143 0.094 1.210 1.00 35.72 128 GLY B C 1
ATOM 4142 O O . GLY B 1 128 ? -8.789 -0.081 0.045 1.00 35.79 128 GLY B O 1
ATOM 4143 N N . ASP B 1 129 ? -8.505 0.908 2.051 1.00 33.09 129 ASP B N 1
ATOM 4144 C CA . ASP B 1 129 ? -7.275 1.598 1.666 1.00 31.87 129 ASP B CA 1
ATOM 4145 C C . ASP B 1 129 ? -6.233 0.569 1.262 1.00 30.79 129 ASP B C 1
ATOM 4146 O O . ASP B 1 129 ? -6.137 -0.498 1.869 1.00 30.16 129 ASP B O 1
ATOM 4151 N N . GLU B 1 130 ? -5.458 0.885 0.233 1.00 27.23 130 GLU B N 1
ATOM 4152 C CA . GLU B 1 130 ? -4.472 -0.065 -0.274 1.00 26.28 130 GLU B CA 1
ATOM 4153 C C . GLU B 1 130 ? -3.034 0.382 -0.020 1.00 24.99 130 GLU B C 1
ATOM 4154 O O . GLU B 1 130 ? -2.728 1.571 -0.006 1.00 25.12 130 GLU B O 1
ATOM 4160 N N . VAL B 1 131 ? -2.162 -0.597 0.195 1.00 25.94 131 VAL B N 1
ATOM 4161 C CA . VAL B 1 131 ? -0.737 -0.357 0.374 1.00 24.68 131 VAL B CA 1
ATOM 4162 C C . VAL B 1 131 ? -0.024 -1.227 -0.646 1.00 24.53 131 VAL B C 1
ATOM 4163 O O . VAL B 1 131 ? -0.267 -2.433 -0.709 1.00 24.19 131 VAL B O 1
ATOM 4167 N N . ILE B 1 132 ? 0.841 -0.628 -1.457 1.00 24.44 132 ILE B N 1
ATOM 4168 C CA . ILE B 1 132 ? 1.538 -1.383 -2.496 1.00 24.24 132 ILE B CA 1
ATOM 4169 C C . ILE B 1 132 ? 2.945 -1.811 -2.081 1.00 22.70 132 ILE B C 1
ATOM 4170 O O . ILE B 1 132 ? 3.739 -1.002 -1.613 1.00 22.06 132 ILE B O 1
ATOM 4175 N N . LEU B 1 133 ? 3.240 -3.099 -2.241 1.00 21.05 133 LEU B N 1
ATOM 4176 C CA . LEU B 1 133 ? 4.578 -3.635 -2.002 1.00 19.78 133 LEU B CA 1
ATOM 4177 C C . LEU B 1 133 ? 4.936 -4.548 -3.166 1.00 19.70 133 LEU B C 1
ATOM 4178 O O . LEU B 1 133 ? 4.085 -4.826 -4.004 1.00 20.77 133 LEU B O 1
ATOM 4183 N N . THR B 1 134 ? 6.189 -5.003 -3.240 1.00 18.39 134 THR B N 1
ATOM 4184 C CA . THR B 1 134 ? 6.552 -5.990 -4.264 1.00 18.40 134 THR B CA 1
ATOM 4185 C C . THR B 1 134 ? 6.765 -7.369 -3.639 1.00 17.47 134 THR B C 1
ATOM 4186 O O . THR B 1 134 ? 6.993 -7.482 -2.437 1.00 16.62 134 THR B O 1
ATOM 4190 N N . VAL B 1 135 ? 6.698 -8.419 -4.452 1.00 19.53 135 VAL B N 1
ATOM 4191 C CA . VAL B 1 135 ? 6.961 -9.761 -3.932 1.00 18.74 135 VAL B CA 1
ATOM 4192 C C . VAL B 1 135 ? 8.408 -9.941 -3.440 1.00 17.36 135 VAL B C 1
ATOM 4193 O O . VAL B 1 135 ? 8.725 -10.930 -2.772 1.00 16.58 135 VAL B O 1
ATOM 4197 N N . ALA B 1 136 ? 9.277 -8.988 -3.773 1.00 17.73 136 ALA B N 1
ATOM 4198 C CA . ALA B 1 136 ? 10.679 -9.039 -3.363 1.00 16.60 136 ALA B CA 1
ATOM 4199 C C . ALA B 1 136 ? 10.976 -8.240 -2.099 1.00 16.03 136 ALA B C 1
ATOM 4200 O O . ALA B 1 136 ? 12.151 -8.089 -1.711 1.00 14.98 136 ALA B O 1
ATOM 4202 N N . GLU B 1 137 ? 9.930 -7.753 -1.443 1.00 16.72 137 GLU B N 1
ATOM 4203 C CA . GLU B 1 137 ? 10.113 -7.031 -0.179 1.00 16.06 137 GLU B CA 1
ATOM 4204 C C . GLU B 1 137 ? 10.750 -7.875 0.937 1.00 15.26 137 GLU B C 1
ATOM 4205 O O . GLU B 1 137 ? 10.472 -9.069 1.080 1.00 15.05 137 GLU B O 1
ATOM 4211 N N . HIS B 1 138 ? 11.639 -7.234 1.692 1.00 15.57 138 HIS B N 1
ATOM 4212 C CA . HIS B 1 138 ? 12.200 -7.773 2.926 1.00 15.30 138 HIS B CA 1
ATOM 4213 C C . HIS B 1 138 ? 11.070 -7.951 3.950 1.00 14.90 138 HIS B C 1
ATOM 4214 O O . HIS B 1 138 ? 10.098 -7.205 3.925 1.00 16.17 138 HIS B O 1
ATOM 4221 N N . HIS B 1 139 ? 11.203 -8.926 4.848 1.00 13.64 139 HIS B N 1
ATOM 4222 C CA . HIS B 1 139 ? 10.178 -9.181 5.878 1.00 14.12 139 HIS B CA 1
ATOM 4223 C C . HIS B 1 139 ? 9.862 -7.965 6.756 1.00 14.16 139 HIS B C 1
ATOM 4224 O O . HIS B 1 139 ? 8.737 -7.809 7.247 1.00 15.15 139 HIS B O 1
ATOM 4231 N N A SER B 1 140 ? 10.852 -7.107 6.970 0.53 12.53 140 SER B N 1
ATOM 4232 N N B SER B 1 140 ? 10.850 -7.091 6.934 0.47 12.55 140 SER B N 1
ATOM 4233 C CA A SER B 1 140 ? 10.649 -5.954 7.840 0.53 12.23 140 SER B CA 1
ATOM 4234 C CA B SER B 1 140 ? 10.649 -5.852 7.683 0.47 12.31 140 SER B CA 1
ATOM 4235 C C A SER B 1 140 ? 9.772 -4.885 7.204 0.53 13.22 140 SER B C 1
ATOM 4236 C C B SER B 1 140 ? 9.713 -4.903 6.955 0.47 13.35 140 SER B C 1
ATOM 4237 O O A SER B 1 140 ? 9.300 -3.971 7.879 0.53 13.72 140 SER B O 1
ATOM 4238 O O B SER B 1 140 ? 9.167 -3.979 7.556 0.47 13.93 140 SER B O 1
ATOM 4243 N N A CYS B 1 141 ? 9.560 -5.005 5.899 0.53 14.31 141 CYS B N 1
ATOM 4244 N N B CYS B 1 141 ? 9.555 -5.120 5.652 0.47 14.37 141 CYS B N 1
ATOM 4245 C CA A CYS B 1 141 ? 8.519 -4.248 5.245 0.53 15.39 141 CYS B CA 1
ATOM 4246 C CA B CYS B 1 141 ? 8.690 -4.292 4.832 0.47 15.41 141 CYS B CA 1
ATOM 4247 C C A CYS B 1 141 ? 7.231 -5.024 5.393 0.53 17.05 141 CYS B C 1
ATOM 4248 C C B CYS B 1 141 ? 7.488 -5.103 4.335 0.47 17.24 141 CYS B C 1
ATOM 4249 O O A CYS B 1 141 ? 6.257 -4.535 5.938 0.53 18.80 141 CYS B O 1
ATOM 4250 O O B CYS B 1 141 ? 6.796 -4.689 3.416 0.47 19.32 141 CYS B O 1
ATOM 4255 N N . ILE B 1 142 ? 7.257 -6.265 4.941 1.00 17.09 142 ILE B N 1
ATOM 4256 C CA . ILE B 1 142 ? 6.017 -7.021 4.758 1.00 17.39 142 ILE B CA 1
ATOM 4257 C C . ILE B 1 142 ? 5.218 -7.200 6.044 1.00 17.78 142 ILE B C 1
ATOM 4258 O O . ILE B 1 142 ? 4.018 -6.961 6.066 1.00 18.89 142 ILE B O 1
ATOM 4263 N N . VAL B 1 143 ? 5.882 -7.609 7.118 1.00 16.61 143 VAL B N 1
ATOM 4264 C CA . VAL B 1 143 ? 5.170 -7.960 8.338 1.00 16.45 143 VAL B CA 1
ATOM 4265 C C . VAL B 1 143 ? 4.450 -6.783 9.020 1.00 17.36 143 VAL B C 1
ATOM 4266 O O . VAL B 1 143 ? 3.276 -6.913 9.383 1.00 17.69 143 VAL B O 1
ATOM 4270 N N . PRO B 1 144 ? 5.136 -5.632 9.200 1.00 17.15 144 PRO B N 1
ATOM 4271 C CA . PRO B 1 144 ? 4.420 -4.490 9.791 1.00 17.78 144 PRO B CA 1
ATOM 4272 C C . PRO B 1 144 ? 3.172 -4.056 9.006 1.00 18.74 144 PRO B C 1
ATOM 4273 O O . PRO B 1 144 ? 2.176 -3.656 9.625 1.00 19.86 144 PRO B O 1
ATOM 4277 N N . TRP B 1 145 ? 3.212 -4.135 7.675 1.00 17.58 145 TRP B N 1
ATOM 4278 C CA . TRP B 1 145 ? 2.054 -3.744 6.869 1.00 19.00 145 TRP B CA 1
ATOM 4279 C C . TRP B 1 145 ? 0.951 -4.795 6.932 1.00 19.70 145 TRP B C 1
ATOM 4280 O O . TRP B 1 145 ? -0.234 -4.453 6.887 1.00 20.80 145 TRP B O 1
ATOM 4291 N N . GLN B 1 146 ? 1.340 -6.066 7.032 1.00 23.57 146 GLN B N 1
ATOM 4292 C CA . GLN B 1 146 ? 0.363 -7.127 7.263 1.00 23.77 146 GLN B CA 1
ATOM 4293 C C . GLN B 1 146 ? -0.409 -6.840 8.545 1.00 24.44 146 GLN B C 1
ATOM 4294 O O . GLN B 1 146 ? -1.636 -6.890 8.570 1.00 25.06 146 GLN B O 1
ATOM 4300 N N . ILE B 1 147 ? 0.324 -6.541 9.614 1.00 29.59 147 ILE B N 1
ATOM 4301 C CA . ILE B 1 147 ? -0.284 -6.283 10.917 1.00 29.53 147 ILE B CA 1
ATOM 4302 C C . ILE B 1 147 ? -1.181 -5.035 10.886 1.00 30.07 147 ILE B C 1
ATOM 4303 O O . ILE B 1 147 ? -2.311 -5.042 11.407 1.00 30.84 147 ILE B O 1
ATOM 4308 N N . VAL B 1 148 ? -0.695 -3.974 10.249 1.00 21.22 148 VAL B N 1
ATOM 4309 C CA . VAL B 1 148 ? -1.518 -2.785 10.027 1.00 22.22 148 VAL B CA 1
ATOM 4310 C C . VAL B 1 148 ? -2.811 -3.116 9.265 1.00 23.68 148 VAL B C 1
ATOM 4311 O O . VAL B 1 148 ? -3.903 -2.622 9.598 1.00 24.69 148 VAL B O 1
ATOM 4315 N N . SER B 1 149 ? -2.686 -3.944 8.236 1.00 24.90 149 SER B N 1
ATOM 4316 C CA . SER B 1 149 ? -3.843 -4.387 7.465 1.00 25.92 149 SER B CA 1
ATOM 4317 C C . SER B 1 149 ? -4.863 -5.106 8.346 1.00 26.49 149 SER B C 1
ATOM 4318 O O . SER B 1 149 ? -6.073 -4.899 8.218 1.00 28.04 149 SER B O 1
ATOM 4321 N N . GLN B 1 150 ? -4.365 -5.961 9.231 1.00 31.86 150 GLN B N 1
ATOM 4322 C CA . GLN B 1 150 ? -5.223 -6.739 10.114 1.00 32.32 150 GLN B CA 1
ATOM 4323 C C . GLN B 1 150 ? -5.976 -5.831 11.088 1.00 32.56 150 GLN B C 1
ATOM 4324 O O . GLN B 1 150 ? -7.140 -6.076 11.413 1.00 33.07 150 GLN B O 1
ATOM 4330 N N . LYS B 1 151 ? -5.322 -4.759 11.522 1.00 28.59 151 LYS B N 1
ATOM 4331 C CA . LYS B 1 151 ? -5.934 -3.832 12.471 1.00 28.96 151 LYS B CA 1
ATOM 4332 C C . LYS B 1 151 ? -6.857 -2.767 11.855 1.00 30.26 151 LYS B C 1
ATOM 4333 O O . LYS B 1 151 ? -7.767 -2.290 12.528 1.00 31.26 151 LYS B O 1
ATOM 4339 N N . THR B 1 152 ? -6.642 -2.397 10.591 1.00 26.99 152 THR B N 1
ATOM 4340 C CA . THR B 1 152 ? -7.333 -1.230 10.021 1.00 28.30 152 THR B CA 1
ATOM 4341 C C . THR B 1 152 ? -8.295 -1.536 8.878 1.00 29.53 152 THR B C 1
ATOM 4342 O O . THR B 1 152 ? -9.075 -0.676 8.474 1.00 30.56 152 THR B O 1
ATOM 4346 N N . GLY B 1 153 ? -8.225 -2.750 8.349 1.00 28.41 153 GLY B N 1
ATOM 4347 C CA . GLY B 1 153 ? -9.035 -3.125 7.207 1.00 29.58 153 GLY B CA 1
ATOM 4348 C C . GLY B 1 153 ? -8.387 -2.749 5.888 1.00 29.62 153 GLY B C 1
ATOM 4349 O O . GLY B 1 153 ? -8.971 -2.960 4.828 1.00 30.61 153 GLY B O 1
ATOM 4350 N N . ALA B 1 154 ? -7.181 -2.186 5.954 1.00 28.67 154 ALA B N 1
ATOM 4351 C CA . ALA B 1 154 ? -6.409 -1.876 4.750 1.00 28.58 154 ALA B CA 1
ATOM 4352 C C . ALA B 1 154 ? -6.059 -3.145 3.979 1.00 28.27 154 ALA B C 1
ATOM 4353 O O . ALA B 1 154 ? -6.056 -4.243 4.539 1.00 27.73 154 ALA B O 1
ATOM 4355 N N . VAL B 1 155 ? -5.746 -2.999 2.695 1.00 28.67 155 VAL B N 1
ATOM 4356 C CA . VAL B 1 155 ? -5.446 -4.160 1.858 1.00 28.47 155 VAL B CA 1
ATOM 4357 C C . VAL B 1 155 ? -4.085 -4.052 1.160 1.00 27.70 155 VAL B C 1
ATOM 4358 O O . VAL B 1 155 ? -3.761 -3.027 0.557 1.00 27.66 155 VAL B O 1
ATOM 4362 N N . LEU B 1 156 ? -3.292 -5.116 1.253 1.00 26.11 156 LEU B N 1
ATOM 4363 C CA . LEU B 1 156 ? -1.989 -5.164 0.604 1.00 25.21 156 LEU B CA 1
ATOM 4364 C C . LEU B 1 156 ? -2.089 -5.616 -0.852 1.00 25.71 156 LEU B C 1
ATOM 4365 O O . LEU B 1 156 ? -2.735 -6.619 -1.167 1.00 26.41 156 LEU B O 1
ATOM 4370 N N . LYS B 1 157 ? -1.440 -4.866 -1.731 1.00 27.86 157 LYS B N 1
ATOM 4371 C CA . LYS B 1 157 ? -1.348 -5.213 -3.141 1.00 28.57 157 LYS B CA 1
ATOM 4372 C C . LYS B 1 157 ? 0.109 -5.510 -3.490 1.00 27.61 157 LYS B C 1
ATOM 4373 O O . LYS B 1 157 ? 0.978 -4.658 -3.297 1.00 27.36 157 LYS B O 1
ATOM 4379 N N . PHE B 1 158 ? 0.387 -6.715 -3.985 1.00 29.56 158 PHE B N 1
ATOM 4380 C CA . PHE B 1 158 ? 1.767 -7.092 -4.297 1.00 29.02 158 PHE B CA 1
ATOM 4381 C C . PHE B 1 158 ? 2.103 -7.033 -5.786 1.00 29.90 158 PHE B C 1
ATOM 4382 O O . PHE B 1 158 ? 1.353 -7.531 -6.632 1.00 30.95 158 PHE B O 1
ATOM 4390 N N . VAL B 1 159 ? 3.243 -6.421 -6.089 1.00 21.83 159 VAL B N 1
ATOM 4391 C CA . VAL B 1 159 ? 3.754 -6.365 -7.448 1.00 22.34 159 VAL B CA 1
ATOM 4392 C C . VAL B 1 159 ? 4.604 -7.602 -7.746 1.00 21.53 159 VAL B C 1
ATOM 4393 O O . VAL B 1 159 ? 5.572 -7.905 -7.037 1.00 20.24 159 VAL B O 1
ATOM 4397 N N A THR B 1 160 ? 4.227 -8.345 -8.783 0.84 23.27 160 THR B N 1
ATOM 4398 N N B THR B 1 160 ? 4.238 -8.277 -8.831 0.16 23.31 160 THR B N 1
ATOM 4399 C CA A THR B 1 160 ? 4.980 -9.536 -9.161 0.84 22.65 160 THR B CA 1
ATOM 4400 C CA B THR B 1 160 ? 4.872 -9.504 -9.293 0.16 22.83 160 THR B CA 1
ATOM 4401 C C A THR B 1 160 ? 6.190 -9.155 -10.005 0.84 22.38 160 THR B C 1
ATOM 4402 C C B THR B 1 160 ? 6.123 -9.169 -10.120 0.16 22.50 160 THR B C 1
ATOM 4403 O O A THR B 1 160 ? 6.394 -7.979 -10.324 0.84 22.76 160 THR B O 1
ATOM 4404 O O B THR B 1 160 ? 6.306 -8.020 -10.524 0.16 22.97 160 THR B O 1
ATOM 4411 N N . LEU B 1 161 ? 6.989 -10.156 -10.357 1.00 24.32 161 LEU B N 1
ATOM 4412 C CA . LEU B 1 161 ? 8.194 -9.939 -11.154 1.00 24.46 161 LEU B CA 1
ATOM 4413 C C . LEU B 1 161 ? 7.937 -10.085 -12.652 1.00 25.98 161 LEU B C 1
ATOM 4414 O O . LEU B 1 161 ? 6.989 -10.753 -13.068 1.00 26.41 161 LEU B O 1
ATOM 4419 N N . ASN B 1 162 ? 8.792 -9.468 -13.462 1.00 26.22 162 ASN B N 1
ATOM 4420 C CA . ASN B 1 162 ? 8.741 -9.685 -14.905 1.00 27.57 162 ASN B CA 1
ATOM 4421 C C . ASN B 1 162 ? 9.712 -10.777 -15.350 1.00 27.40 162 ASN B C 1
ATOM 4422 O O . ASN B 1 162 ? 10.313 -11.463 -14.520 1.00 26.54 162 ASN B O 1
ATOM 4427 N N . GLU B 1 163 ? 9.865 -10.926 -16.662 1.00 29.98 163 GLU B N 1
ATOM 4428 C CA . GLU B 1 163 ? 10.742 -11.949 -17.229 1.00 29.36 163 GLU B CA 1
ATOM 4429 C C . GLU B 1 163 ? 12.214 -11.779 -16.848 1.00 28.13 163 GLU B C 1
ATOM 4430 O O . GLU B 1 163 ? 12.984 -12.736 -16.900 1.00 27.78 163 GLU B O 1
ATOM 4436 N N . ASP B 1 164 ? 12.598 -10.567 -16.456 1.00 25.16 164 ASP B N 1
ATOM 4437 C CA . ASP B 1 164 ? 13.982 -10.293 -16.084 1.00 24.32 164 ASP B CA 1
ATOM 4438 C C . ASP B 1 164 ? 14.162 -10.342 -14.568 1.00 23.00 164 ASP B C 1
ATOM 4439 O O . ASP B 1 164 ? 15.190 -9.915 -14.037 1.00 22.40 164 ASP B O 1
ATOM 4444 N N . GLU B 1 165 ? 13.155 -10.884 -13.887 1.00 25.78 165 GLU B N 1
ATOM 4445 C CA . GLU B 1 165 ? 13.197 -11.095 -12.441 1.00 24.66 165 GLU B CA 1
ATOM 4446 C C . GLU B 1 165 ? 13.401 -9.788 -11.678 1.00 23.95 165 GLU B C 1
ATOM 4447 O O . GLU B 1 165 ? 14.193 -9.704 -10.741 1.00 22.76 165 GLU B O 1
ATOM 4453 N N . VAL B 1 166 ? 12.662 -8.769 -12.110 1.00 21.93 166 VAL B N 1
ATOM 4454 C CA . VAL B 1 166 ? 12.631 -7.470 -11.446 1.00 22.08 166 VAL B CA 1
ATOM 4455 C C . VAL B 1 166 ? 11.143 -7.159 -11.286 1.00 22.66 166 VAL B C 1
ATOM 4456 O O . VAL B 1 166 ? 10.353 -7.549 -12.146 1.00 23.21 166 VAL B O 1
ATOM 4460 N N . PRO B 1 167 ? 10.744 -6.504 -10.178 1.00 21.17 167 PRO B N 1
ATOM 4461 C CA . PRO B 1 167 ? 9.331 -6.135 -10.023 1.00 21.74 167 PRO B CA 1
ATOM 4462 C C . PRO B 1 167 ? 8.802 -5.408 -11.256 1.00 23.41 167 PRO B C 1
ATOM 4463 O O . PRO B 1 167 ? 9.454 -4.506 -11.780 1.00 23.84 167 PRO B O 1
ATOM 4467 N N . ASP B 1 168 ? 7.634 -5.828 -11.722 1.00 22.16 168 ASP B N 1
ATOM 4468 C CA . ASP B 1 168 ? 7.097 -5.358 -12.993 1.00 23.74 168 ASP B CA 1
ATOM 4469 C C . ASP B 1 168 ? 6.574 -3.942 -12.833 1.00 24.46 168 ASP B C 1
ATOM 4470 O O . ASP B 1 168 ? 5.508 -3.730 -12.264 1.00 24.83 168 ASP B O 1
ATOM 4475 N N . ILE B 1 169 ? 7.327 -2.979 -13.356 1.00 25.11 169 ILE B N 1
ATOM 4476 C CA . ILE B 1 169 ? 7.010 -1.571 -13.161 1.00 25.85 169 ILE B CA 1
ATOM 4477 C C . ILE B 1 169 ? 5.674 -1.183 -13.807 1.00 27.79 169 ILE B C 1
ATOM 4478 O O . ILE B 1 169 ? 4.990 -0.275 -13.331 1.00 28.37 169 ILE B O 1
ATOM 4483 N N . ASN B 1 170 ? 5.296 -1.885 -14.872 1.00 29.96 170 ASN B N 1
ATOM 4484 C CA . ASN B 1 170 ? 4.000 -1.661 -15.499 1.00 31.61 170 ASN B CA 1
ATOM 4485 C C . ASN B 1 170 ? 2.865 -2.043 -14.555 1.00 31.02 170 ASN B C 1
ATOM 4486 O O . ASN B 1 170 ? 1.867 -1.326 -14.452 1.00 32.20 170 ASN B O 1
ATOM 4491 N N . LYS B 1 171 ? 3.027 -3.172 -13.866 1.00 28.32 171 LYS B N 1
ATOM 4492 C CA . LYS B 1 171 ? 2.010 -3.648 -12.936 1.00 28.16 171 LYS B CA 1
ATOM 4493 C C . LYS B 1 171 ? 1.969 -2.768 -11.701 1.00 27.55 171 LYS B C 1
ATOM 4494 O O . LYS B 1 171 ? 0.909 -2.553 -11.113 1.00 28.03 171 LYS B O 1
ATOM 4500 N N . LEU B 1 172 ? 3.134 -2.268 -11.307 1.00 27.84 172 LEU B N 1
ATOM 4501 C CA . LEU B 1 172 ? 3.233 -1.346 -10.181 1.00 27.26 172 LEU B CA 1
ATOM 4502 C C . LEU B 1 172 ? 2.404 -0.097 -10.466 1.00 29.00 172 LEU B C 1
ATOM 4503 O O . LEU B 1 172 ? 1.547 0.286 -9.664 1.00 29.34 172 LEU B O 1
ATOM 4508 N N . ARG B 1 173 ? 2.651 0.526 -11.613 1.00 30.38 173 ARG B N 1
ATOM 4509 C CA . ARG B 1 173 ? 1.979 1.777 -11.945 1.00 32.25 173 ARG B CA 1
ATOM 4510 C C . ARG B 1 173 ? 0.477 1.574 -12.091 1.00 33.19 173 ARG B C 1
ATOM 4511 O 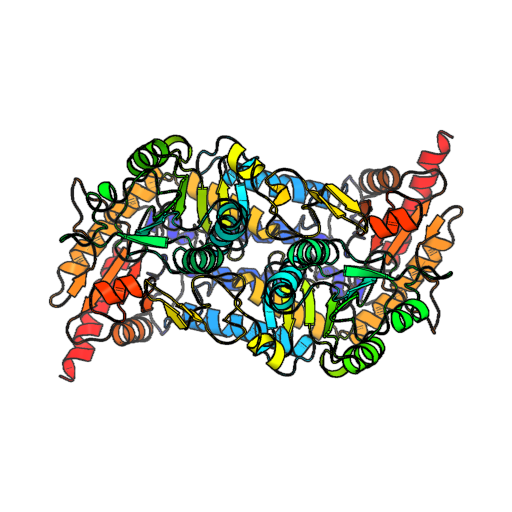O . ARG B 1 173 ? -0.316 2.419 -11.674 1.00 34.15 173 ARG B O 1
ATOM 4519 N N . GLU B 1 174 ? 0.093 0.440 -12.669 1.00 33.47 174 GLU B N 1
ATOM 4520 C CA . GLU B 1 174 ? -1.318 0.146 -12.891 1.00 34.84 174 GLU B CA 1
ATOM 4521 C C . GLU B 1 174 ? -2.063 -0.103 -11.585 1.00 34.23 174 GLU B C 1
ATOM 4522 O O . GLU B 1 174 ? -3.271 0.109 -11.506 1.00 34.82 174 GLU B O 1
ATOM 4528 N N . LEU B 1 175 ? -1.341 -0.546 -10.558 1.00 36.79 175 LEU B N 1
ATOM 4529 C CA . LEU B 1 175 ? -1.946 -0.768 -9.246 1.00 36.03 175 LEU B CA 1
ATOM 4530 C C . LEU B 1 175 ? -2.225 0.543 -8.517 1.00 36.49 175 LEU B C 1
ATOM 4531 O O . LEU B 1 175 ? -3.062 0.597 -7.609 1.00 36.69 175 LEU B O 1
ATOM 4536 N N . ILE B 1 176 ? -1.514 1.597 -8.900 1.00 31.64 176 ILE B N 1
ATOM 4537 C CA . ILE B 1 176 ? -1.729 2.891 -8.279 1.00 32.55 176 ILE B CA 1
ATOM 4538 C C . ILE B 1 176 ? -3.111 3.427 -8.657 1.00 34.39 176 ILE B C 1
ATOM 4539 O O . ILE B 1 176 ? -3.443 3.537 -9.840 1.00 35.93 176 ILE B O 1
ATOM 4544 N N . SER B 1 177 ? -3.917 3.732 -7.644 1.00 32.10 177 SER B N 1
ATOM 4545 C CA . SER B 1 177 ? -5.299 4.163 -7.855 1.00 33.70 177 SER B CA 1
ATOM 4546 C C . SER B 1 177 ? -5.683 5.135 -6.748 1.00 33.64 177 SER B C 1
ATOM 4547 O O . SER B 1 177 ? -4.900 5.363 -5.831 1.00 32.35 177 SER B O 1
ATOM 4550 N N . PRO B 1 178 ? -6.879 5.742 -6.842 1.00 35.83 178 PRO B N 1
ATOM 4551 C CA . PRO B 1 178 ? -7.368 6.592 -5.754 1.00 35.82 178 PRO B CA 1
ATOM 4552 C C . PRO B 1 178 ? -7.455 5.871 -4.409 1.00 34.70 178 PRO B C 1
ATOM 4553 O O . PRO B 1 178 ? -7.594 6.531 -3.378 1.00 34.44 178 PRO B O 1
ATOM 4557 N N . LYS B 1 179 ? -7.392 4.544 -4.418 1.00 35.49 179 LYS B N 1
ATOM 4558 C CA . LYS B 1 179 ? -7.476 3.773 -3.183 1.00 34.75 179 LYS B CA 1
ATOM 4559 C C . LYS B 1 179 ? -6.093 3.558 -2.558 1.00 32.51 179 LYS B C 1
ATOM 4560 O O . LYS B 1 179 ? -5.980 3.105 -1.421 1.00 31.97 179 LYS B O 1
ATOM 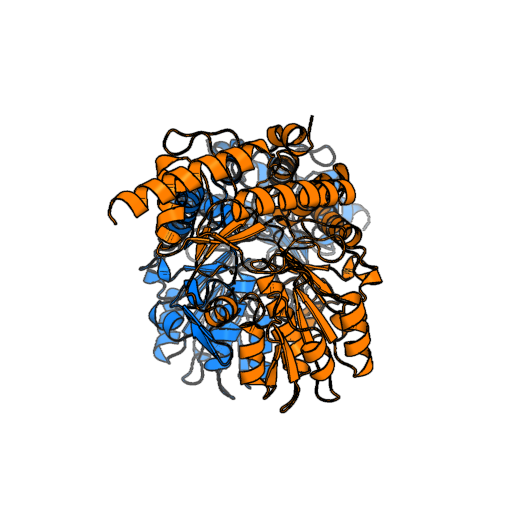4566 N N . THR B 1 180 ? -5.049 3.910 -3.304 1.00 29.87 180 THR B N 1
ATOM 4567 C CA . THR B 1 180 ? -3.660 3.756 -2.845 1.00 28.27 180 THR B CA 1
ATOM 4568 C C . THR B 1 180 ? -3.263 4.840 -1.841 1.00 27.75 180 THR B C 1
ATOM 4569 O O . THR B 1 180 ? -3.293 6.034 -2.158 1.00 28.51 180 THR B O 1
ATOM 4573 N N . LYS B 1 181 ? -2.882 4.422 -0.638 1.00 26.74 181 LYS B N 1
ATOM 4574 C CA . LYS B 1 181 ? -2.489 5.355 0.419 1.00 26.17 181 LYS B CA 1
ATOM 4575 C C . LYS B 1 181 ? -0.987 5.345 0.671 1.00 24.73 181 LYS B C 1
ATOM 4576 O O . LYS B 1 181 ? -0.414 6.349 1.101 1.00 24.41 181 LYS B O 1
ATOM 4582 N N . LEU B 1 182 ? -0.363 4.202 0.402 1.00 23.85 182 LEU B N 1
ATOM 4583 C CA . LEU B 1 182 ? 1.064 4.031 0.651 1.00 22.47 182 LEU B CA 1
ATOM 4584 C C . LEU B 1 182 ? 1.692 3.073 -0.345 1.00 22.10 182 LEU B C 1
ATOM 4585 O O . LEU B 1 182 ? 1.111 2.039 -0.674 1.00 22.30 182 LEU B O 1
ATOM 4590 N N . VAL B 1 183 ? 2.885 3.429 -0.815 1.00 23.85 183 VAL B N 1
ATOM 4591 C CA . VAL B 1 183 ? 3.735 2.519 -1.560 1.00 23.23 183 VAL B CA 1
ATOM 4592 C C . VAL B 1 183 ? 4.967 2.318 -0.697 1.00 21.69 183 VAL B C 1
ATOM 4593 O O . VAL B 1 183 ? 5.641 3.285 -0.361 1.00 21.40 183 VAL B O 1
ATOM 4597 N N . ALA B 1 184 ? 5.243 1.079 -0.307 1.00 21.79 184 ALA B N 1
ATOM 4598 C CA . ALA B 1 184 ? 6.412 0.805 0.536 1.00 20.65 184 ALA B CA 1
ATOM 4599 C C . ALA B 1 184 ? 7.320 -0.169 -0.177 1.00 19.77 184 ALA B C 1
ATOM 4600 O O . ALA B 1 184 ? 7.022 -1.355 -0.246 1.00 19.82 184 ALA B O 1
ATOM 4602 N N . VAL B 1 185 ? 8.424 0.325 -0.728 1.00 16.52 185 VAL B N 1
ATOM 4603 C CA . VAL B 1 185 ? 9.264 -0.523 -1.566 1.00 16.09 185 VAL B CA 1
ATOM 4604 C C . VAL B 1 185 ? 10.740 -0.254 -1.362 1.00 15.04 185 VAL B C 1
ATOM 4605 O O . VAL B 1 185 ? 11.141 0.822 -0.903 1.00 14.92 185 VAL B O 1
ATOM 4609 N N . HIS B 1 186 ? 11.544 -1.261 -1.694 1.00 16.82 186 HIS B N 1
ATOM 4610 C CA . HIS B 1 186 ? 12.995 -1.160 -1.627 1.00 16.01 186 HIS B CA 1
ATOM 4611 C C . HIS B 1 186 ? 13.523 -0.211 -2.683 1.00 17.06 186 HIS B C 1
ATOM 4612 O O . HIS B 1 186 ? 12.948 -0.076 -3.775 1.00 17.61 186 HIS B O 1
ATOM 4619 N N . HIS B 1 187 ? 14.615 0.461 -2.347 1.00 17.31 187 HIS B N 1
ATOM 4620 C CA . HIS B 1 187 ? 15.405 1.177 -3.332 1.00 18.21 187 HIS B CA 1
ATOM 4621 C C . HIS B 1 187 ? 16.212 0.152 -4.138 1.00 17.61 187 HIS B C 1
ATOM 4622 O O . HIS B 1 187 ? 16.201 0.174 -5.367 1.00 18.26 187 HIS B O 1
ATOM 4629 N N . VAL B 1 188 ? 16.911 -0.731 -3.424 1.00 13.98 188 VAL B N 1
ATOM 4630 C CA . VAL B 1 188 ? 17.655 -1.844 -4.012 1.00 13.48 188 VAL B CA 1
ATOM 4631 C C . VAL B 1 188 ? 17.299 -3.139 -3.277 1.00 12.65 188 VAL B C 1
ATOM 4632 O O . VAL B 1 188 ? 17.181 -3.146 -2.043 1.00 11.95 188 VAL B O 1
ATOM 4636 N N . SER B 1 189 ? 17.107 -4.218 -4.032 1.00 15.14 189 SER B N 1
ATOM 4637 C CA . SER B 1 189 ? 16.686 -5.504 -3.471 1.00 14.33 189 SER B CA 1
ATOM 4638 C C . SER B 1 189 ? 17.874 -6.250 -2.850 1.00 13.83 189 SER B C 1
ATOM 4639 O O . SER B 1 189 ? 18.966 -6.299 -3.431 1.00 13.59 189 SER B O 1
ATOM 4642 N N . ASN B 1 190 ? 17.664 -6.833 -1.673 1.00 13.59 190 ASN B N 1
ATOM 4643 C CA . ASN B 1 190 ? 18.754 -7.509 -0.965 1.00 12.12 190 ASN B CA 1
ATOM 4644 C C . ASN B 1 190 ? 19.003 -8.926 -1.486 1.00 11.98 190 ASN B C 1
ATOM 4645 O O . ASN B 1 190 ? 19.860 -9.652 -0.972 1.00 11.44 190 ASN B O 1
ATOM 4650 N N . VAL B 1 191 ? 18.242 -9.317 -2.503 1.00 11.51 191 VAL B N 1
ATOM 4651 C CA . VAL B 1 191 ? 18.355 -10.657 -3.073 1.00 11.53 191 VAL B CA 1
ATOM 4652 C C . VAL B 1 191 ? 18.600 -10.596 -4.568 1.00 12.65 191 VAL B C 1
ATOM 4653 O O . VAL B 1 191 ? 19.515 -11.242 -5.088 1.00 12.34 191 VAL B O 1
ATOM 4657 N N . LEU B 1 192 ? 17.758 -9.822 -5.248 1.00 16.01 192 LEU B N 1
ATOM 4658 C CA . LEU B 1 192 ? 17.804 -9.669 -6.700 1.00 17.29 192 LEU B CA 1
ATOM 4659 C C . LEU B 1 192 ? 18.910 -8.716 -7.162 1.00 17.20 192 LEU B C 1
ATOM 4660 O O . LEU B 1 192 ? 19.343 -8.771 -8.316 1.00 18.00 192 LEU B O 1
ATOM 4665 N N . ALA B 1 193 ? 19.341 -7.828 -6.260 1.00 13.35 193 ALA B N 1
ATOM 4666 C CA . ALA B 1 193 ? 20.333 -6.779 -6.554 1.00 13.41 193 ALA B CA 1
ATOM 4667 C C . ALA B 1 193 ? 19.818 -5.705 -7.518 1.00 14.85 193 ALA B C 1
ATOM 4668 O O . ALA B 1 193 ? 20.562 -4.808 -7.909 1.00 15.36 193 ALA B O 1
ATOM 4670 N N . SER B 1 194 ? 18.546 -5.802 -7.887 1.00 17.96 194 SER B N 1
ATOM 4671 C CA . SER B 1 194 ? 17.918 -4.842 -8.786 1.00 19.05 194 SER B CA 1
ATOM 4672 C C . SER B 1 194 ? 17.469 -3.614 -8.024 1.00 19.85 194 SER B C 1
ATOM 4673 O O . SER B 1 194 ? 17.315 -3.659 -6.810 1.00 18.98 194 SER B O 1
ATOM 4676 N N . SER B 1 195 ? 17.259 -2.511 -8.733 1.00 20.46 195 SER B N 1
ATOM 4677 C CA . SER B 1 195 ? 16.761 -1.308 -8.094 1.00 20.49 195 SER B CA 1
ATOM 4678 C C . SER B 1 195 ? 15.395 -0.943 -8.653 1.00 20.99 195 SER B C 1
ATOM 4679 O O . SER B 1 195 ? 14.973 -1.489 -9.672 1.00 22.31 195 SER B O 1
ATOM 4682 N N . LEU B 1 196 ? 14.700 -0.037 -7.978 1.00 18.15 196 LEU B N 1
ATOM 4683 C CA . LEU B 1 196 ? 13.418 0.473 -8.475 1.00 19.75 196 LEU B CA 1
ATOM 4684 C C . LEU B 1 196 ? 13.574 1.952 -8.803 1.00 20.97 196 LEU B C 1
ATOM 4685 O O . LEU B 1 196 ? 14.373 2.637 -8.171 1.00 20.10 196 LEU B O 1
ATOM 4690 N N . PRO B 1 197 ? 12.825 2.443 -9.808 1.00 23.48 197 PRO B N 1
ATOM 4691 C CA . PRO B 1 197 ? 12.823 3.870 -10.160 1.00 24.25 197 PRO B CA 1
ATOM 4692 C C . PRO B 1 197 ? 12.045 4.707 -9.145 1.00 23.97 197 PRO B C 1
ATOM 4693 O O . PRO B 1 197 ? 10.953 5.187 -9.444 1.00 25.03 197 PRO B O 1
ATOM 4697 N N . ILE B 1 198 ? 12.623 4.888 -7.962 1.00 20.25 198 ILE B N 1
ATOM 4698 C CA . ILE B 1 198 ? 11.941 5.550 -6.853 1.00 20.15 198 ILE B CA 1
ATOM 4699 C C . ILE B 1 198 ? 11.429 6.949 -7.173 1.00 21.47 198 ILE B C 1
ATOM 4700 O O . ILE B 1 198 ? 10.277 7.270 -6.877 1.00 22.14 198 ILE B O 1
ATOM 4705 N N . GLU B 1 199 ? 12.281 7.777 -7.774 1.00 22.45 199 GLU B N 1
ATOM 4706 C CA . GLU B 1 199 ? 11.896 9.152 -8.103 1.00 23.83 199 GLU B CA 1
ATOM 4707 C C . GLU B 1 199 ? 10.641 9.177 -8.977 1.00 25.16 199 GLU B C 1
ATOM 4708 O O . GLU B 1 199 ? 9.716 9.950 -8.735 1.00 25.86 199 GLU B O 1
ATOM 4714 N N . GLU B 1 200 ? 10.615 8.313 -9.985 1.00 25.61 200 GLU B N 1
ATOM 4715 C CA . GLU B 1 200 ? 9.454 8.182 -10.849 1.00 27.08 200 GLU B CA 1
ATOM 4716 C C . GLU B 1 200 ? 8.233 7.674 -10.074 1.00 27.02 200 GLU B C 1
ATOM 4717 O O . GLU B 1 200 ? 7.135 8.215 -10.199 1.00 28.15 200 GLU B O 1
ATOM 4723 N N . ILE B 1 201 ? 8.436 6.639 -9.266 1.00 24.82 201 ILE B N 1
ATOM 4724 C CA . ILE B 1 201 ? 7.358 6.043 -8.478 1.00 24.60 201 ILE B CA 1
ATOM 4725 C C . ILE B 1 201 ? 6.726 7.045 -7.517 1.00 24.83 201 ILE B C 1
ATOM 4726 O O . ILE B 1 201 ? 5.514 7.027 -7.290 1.00 25.52 201 ILE B O 1
ATOM 4731 N N . VAL B 1 202 ? 7.554 7.925 -6.966 1.00 24.31 202 VAL B N 1
ATOM 4732 C CA . VAL B 1 202 ? 7.081 8.974 -6.079 1.00 24.55 202 VAL B CA 1
ATOM 4733 C C . VAL B 1 202 ? 6.127 9.922 -6.812 1.00 26.28 202 VAL B C 1
ATOM 4734 O O . VAL B 1 202 ? 5.103 10.334 -6.260 1.00 26.81 202 VAL B O 1
ATOM 4738 N N . VAL B 1 203 ? 6.460 10.246 -8.060 1.00 27.19 203 VAL B N 1
ATOM 4739 C CA . VAL B 1 203 ? 5.599 11.108 -8.871 1.00 28.93 203 VAL B CA 1
ATOM 4740 C C . VAL B 1 203 ? 4.209 10.495 -9.041 1.00 29.72 203 VAL B C 1
ATOM 4741 O O . VAL B 1 203 ? 3.201 11.171 -8.837 1.00 30.71 203 VAL B O 1
ATOM 4745 N N . TRP B 1 204 ? 4.160 9.213 -9.397 1.00 29.37 204 TRP B N 1
ATOM 4746 C CA . TRP B 1 204 ? 2.886 8.539 -9.628 1.00 30.10 204 TRP B CA 1
ATOM 4747 C C . TRP B 1 204 ? 2.071 8.439 -8.344 1.00 29.69 204 TRP B C 1
ATOM 4748 O O . TRP B 1 204 ? 0.854 8.594 -8.357 1.00 30.77 204 TRP B O 1
ATOM 4759 N N . ALA B 1 205 ? 2.749 8.181 -7.233 1.00 28.12 205 ALA B N 1
ATOM 4760 C CA . ALA B 1 205 ? 2.066 8.019 -5.957 1.00 27.61 205 ALA B CA 1
ATOM 4761 C C . ALA B 1 205 ? 1.481 9.343 -5.464 1.00 28.37 205 ALA B C 1
ATOM 4762 O O . ALA B 1 205 ? 0.342 9.399 -4.999 1.00 28.91 205 ALA B O 1
ATOM 4764 N N . HIS B 1 206 ? 2.267 10.407 -5.564 1.00 28.44 206 HIS B N 1
ATOM 4765 C CA . HIS B 1 206 ? 1.832 11.710 -5.086 1.00 29.17 206 HIS B CA 1
ATOM 4766 C C . HIS B 1 206 ? 0.643 12.221 -5.898 1.00 30.99 206 HIS B C 1
ATOM 4767 O O . HIS B 1 206 ? -0.172 12.996 -5.402 1.00 31.72 206 HIS B O 1
ATOM 4774 N N . ASP B 1 207 ? 0.541 11.754 -7.137 1.00 31.75 207 ASP B N 1
ATOM 4775 C CA . ASP B 1 207 ? -0.534 12.182 -8.030 1.00 33.55 207 ASP B CA 1
ATOM 4776 C C . ASP B 1 207 ? -1.903 11.628 -7.634 1.00 34.04 207 ASP B C 1
ATOM 4777 O O . ASP B 1 207 ? -2.934 12.095 -8.126 1.00 35.55 207 ASP B O 1
ATOM 4782 N N . VAL B 1 208 ? -1.919 10.628 -6.757 1.00 33.58 208 VAL B N 1
ATOM 4783 C CA . VAL B 1 208 ? -3.175 10.104 -6.232 1.00 33.97 208 VAL B CA 1
ATOM 4784 C C . VAL B 1 208 ? -3.270 10.330 -4.723 1.00 33.07 208 VAL B C 1
ATOM 4785 O O . VAL B 1 208 ? -4.212 9.870 -4.074 1.00 33.20 208 VAL B O 1
ATOM 4789 N N . GLY B 1 209 ? -2.293 11.046 -4.176 1.00 31.43 209 GLY B N 1
ATOM 4790 C CA . GLY B 1 209 ? -2.295 11.394 -2.768 1.00 30.64 209 GLY B CA 1
ATOM 4791 C C . GLY B 1 209 ? -1.732 10.320 -1.859 1.00 28.99 209 GLY B C 1
ATOM 4792 O O . GLY B 1 209 ? -1.978 10.334 -0.654 1.00 28.41 209 GLY B O 1
ATOM 4793 N N . ALA B 1 210 ? -0.982 9.385 -2.432 1.00 28.27 210 ALA B N 1
ATOM 4794 C CA . ALA B 1 210 ? -0.344 8.341 -1.637 1.00 26.72 210 ALA B CA 1
ATOM 4795 C C . ALA B 1 210 ? 1.019 8.800 -1.115 1.00 25.53 210 ALA B C 1
ATOM 4796 O O . ALA B 1 210 ? 1.645 9.694 -1.683 1.00 25.87 210 ALA B O 1
ATOM 4798 N N . LYS B 1 211 ? 1.467 8.188 -0.024 1.00 25.45 211 LYS B N 1
ATOM 4799 C CA . LYS B 1 211 ? 2.827 8.411 0.464 1.00 24.24 211 LYS B CA 1
ATOM 4800 C C . LYS B 1 211 ? 3.740 7.284 -0.015 1.00 23.25 211 LYS B C 1
ATOM 4801 O O . LYS B 1 211 ? 3.280 6.185 -0.328 1.00 23.26 211 LYS B O 1
ATOM 4807 N N . VAL B 1 212 ? 5.036 7.560 -0.080 1.00 21.19 212 VAL B N 1
ATOM 4808 C CA . VAL B 1 212 ? 6.014 6.534 -0.424 1.00 20.20 212 VAL B CA 1
ATOM 4809 C C . VAL B 1 212 ? 6.995 6.371 0.732 1.00 18.74 212 VAL B C 1
ATOM 4810 O O . VAL B 1 212 ? 7.556 7.357 1.213 1.00 18.51 212 VAL B O 1
ATOM 4814 N N . LEU B 1 213 ? 7.154 5.136 1.201 1.00 18.78 213 LEU B N 1
ATOM 4815 C CA . LEU B 1 213 ? 8.209 4.794 2.149 1.00 17.37 213 LEU B CA 1
ATOM 4816 C C . LEU B 1 213 ? 9.271 4.006 1.387 1.00 17.40 213 LEU B C 1
ATOM 4817 O O . LEU B 1 213 ? 8.967 2.970 0.768 1.00 17.02 213 LEU B O 1
ATOM 4822 N N . VAL B 1 214 ? 10.514 4.488 1.430 1.00 17.38 214 VAL B N 1
ATOM 4823 C CA . VAL B 1 214 ? 11.614 3.827 0.742 1.00 16.34 214 VAL B CA 1
ATOM 4824 C C . VAL B 1 214 ? 12.455 3.004 1.714 1.00 14.93 214 VAL B C 1
ATOM 4825 O O . VAL B 1 214 ? 13.012 3.528 2.670 1.00 14.09 214 VAL B O 1
ATOM 4829 N N . ASP B 1 215 ? 12.508 1.705 1.476 1.00 14.87 215 ASP B N 1
ATOM 4830 C CA . ASP B 1 215 ? 13.392 0.850 2.231 1.00 13.58 215 ASP B CA 1
ATOM 4831 C C . ASP B 1 215 ? 14.763 0.968 1.571 1.00 13.84 215 ASP B C 1
ATOM 4832 O O . ASP B 1 215 ? 15.030 0.328 0.547 1.00 13.29 215 ASP B O 1
ATOM 4837 N N . ALA B 1 216 ? 15.627 1.779 2.167 1.00 14.76 216 ALA B N 1
ATOM 4838 C CA . ALA B 1 216 ? 16.898 2.132 1.549 1.00 14.25 216 ALA B CA 1
ATOM 4839 C C . ALA B 1 216 ? 18.085 1.421 2.185 1.00 12.97 216 ALA B C 1
ATOM 4840 O O . ALA B 1 216 ? 19.222 1.874 2.067 1.00 12.80 216 ALA B O 1
ATOM 4842 N N . CYS B 1 217 ? 17.828 0.282 2.822 1.00 13.20 217 CYS B N 1
ATOM 4843 C CA . CYS B 1 217 ? 18.886 -0.456 3.500 1.00 12.36 217 CYS B CA 1
ATOM 4844 C C . CYS B 1 217 ? 20.072 -0.847 2.619 1.00 11.77 217 CYS B C 1
ATOM 4845 O O . CYS B 1 217 ? 21.212 -0.861 3.087 1.00 11.04 217 CYS B O 1
ATOM 4848 N N . GLN B 1 218 ? 19.800 -1.152 1.355 1.00 14.08 218 GLN B N 1
ATOM 4849 C CA . GLN B 1 218 ? 20.834 -1.587 0.425 1.00 14.27 218 GLN B CA 1
ATOM 4850 C C . GLN B 1 218 ? 21.289 -0.502 -0.549 1.00 15.37 218 GLN B C 1
ATOM 4851 O O . GLN B 1 218 ? 22.106 -0.765 -1.435 1.00 15.47 218 GLN B O 1
ATOM 4857 N N . SER B 1 219 ? 20.758 0.713 -0.412 1.00 13.13 219 SER B N 1
ATOM 4858 C CA . SER B 1 219 ? 21.240 1.826 -1.231 1.00 13.98 219 SER B CA 1
ATOM 4859 C C . SER B 1 219 ? 22.104 2.808 -0.436 1.00 14.01 219 SER B C 1
ATOM 4860 O O . SER B 1 219 ? 23.187 3.192 -0.878 1.00 13.86 219 SER B O 1
ATOM 4863 N N . VAL B 1 220 ? 21.630 3.204 0.741 1.00 11.41 220 VAL B N 1
ATOM 4864 C CA . VAL B 1 220 ? 22.391 4.127 1.593 1.00 11.10 220 VAL B CA 1
ATOM 4865 C C . VAL B 1 220 ? 23.867 3.739 1.804 1.00 10.24 220 VAL B C 1
ATOM 4866 O O . VAL B 1 220 ? 24.746 4.612 1.756 1.00 10.46 220 VAL B O 1
ATOM 4870 N N . PRO B 1 221 ? 24.155 2.439 2.030 1.00 13.20 221 PRO B N 1
ATOM 4871 C CA . PRO B 1 221 ? 25.567 2.061 2.211 1.00 12.49 221 PRO B CA 1
ATOM 4872 C C . PRO B 1 221 ? 26.390 2.089 0.927 1.00 13.09 221 PRO B C 1
ATOM 4873 O O . PRO B 1 221 ? 27.611 2.062 1.015 1.00 13.01 221 PRO B O 1
ATOM 4877 N N . HIS B 1 222 ? 25.744 2.117 -0.235 1.00 13.98 222 HIS B N 1
ATOM 4878 C CA . HIS B 1 222 ? 26.447 1.780 -1.469 1.00 14.72 222 HIS B CA 1
ATOM 4879 C C . HIS B 1 222 ? 26.470 2.831 -2.572 1.00 16.08 222 HIS B C 1
ATOM 4880 O O . HIS B 1 222 ? 27.286 2.737 -3.492 1.00 16.84 222 HIS B O 1
ATOM 4887 N N . MET B 1 223 ? 25.564 3.797 -2.509 1.00 13.23 223 MET B N 1
ATOM 4888 C CA . MET B 1 223 ? 25.465 4.791 -3.570 1.00 14.78 223 MET B CA 1
ATOM 4889 C C . MET B 1 223 ? 24.979 6.107 -3.004 1.00 15.51 223 MET B C 1
ATOM 4890 O O . MET B 1 223 ? 24.471 6.155 -1.881 1.00 14.47 223 MET B O 1
ATOM 4895 N N . VAL B 1 224 ? 25.141 7.186 -3.775 1.00 17.33 224 VAL B N 1
ATOM 4896 C CA . VAL B 1 224 ? 24.576 8.462 -3.368 1.00 17.52 224 VAL B CA 1
ATOM 4897 C C . VAL B 1 224 ? 23.067 8.350 -3.244 1.00 17.84 224 VAL B C 1
ATOM 4898 O O . VAL B 1 224 ? 22.388 7.845 -4.144 1.00 18.57 224 VAL B O 1
ATOM 4902 N N . VAL B 1 225 ? 22.553 8.800 -2.108 1.00 16.20 225 VAL B N 1
ATOM 4903 C CA . VAL B 1 225 ? 21.127 8.807 -1.845 1.00 16.72 225 VAL B CA 1
ATOM 4904 C C . VAL B 1 225 ? 20.744 10.244 -1.501 1.00 17.70 225 VAL B C 1
ATOM 4905 O O . VAL B 1 225 ? 21.352 10.855 -0.634 1.00 16.72 225 VAL B O 1
ATOM 4909 N N . ASP B 1 226 ? 19.764 10.785 -2.223 1.00 16.62 226 ASP B N 1
ATOM 4910 C CA . ASP B 1 226 ? 19.359 12.184 -2.083 1.00 17.60 226 ASP B CA 1
ATOM 4911 C C . ASP B 1 226 ? 17.847 12.219 -1.931 1.00 18.07 226 ASP B C 1
ATOM 4912 O O . ASP B 1 226 ? 17.123 12.103 -2.918 1.00 18.94 226 ASP B O 1
ATOM 4917 N N . VAL B 1 227 ? 17.375 12.394 -0.698 1.00 17.14 227 VAL B N 1
ATOM 4918 C CA . VAL B 1 227 ? 15.949 12.279 -0.412 1.00 17.65 227 VAL B CA 1
ATOM 4919 C C . VAL B 1 227 ? 15.139 13.438 -0.969 1.00 19.41 227 VAL B C 1
ATOM 4920 O O . VAL B 1 227 ? 13.927 13.317 -1.163 1.00 20.38 227 VAL B O 1
ATOM 4924 N N . GLN B 1 228 ? 15.794 14.564 -1.217 1.00 19.53 228 GLN B N 1
ATOM 4925 C CA . GLN B 1 228 ? 15.095 15.694 -1.840 1.00 21.02 228 GLN B CA 1
ATOM 4926 C C . GLN B 1 228 ? 14.909 15.471 -3.339 1.00 22.17 228 GLN B C 1
ATOM 4927 O O . GLN B 1 228 ? 13.929 15.956 -3.940 1.00 23.40 228 GLN B O 1
ATOM 4933 N N . LYS B 1 229 ? 15.861 14.766 -3.943 1.00 24.38 229 LYS B N 1
ATOM 4934 C CA . LYS B 1 229 ? 15.774 14.416 -5.353 1.00 24.60 229 LYS B CA 1
ATOM 4935 C C . LYS B 1 229 ? 14.679 13.381 -5.523 1.00 24.70 229 LYS B C 1
ATOM 4936 O O . LYS B 1 229 ? 13.795 13.526 -6.367 1.00 25.81 229 LYS B O 1
ATOM 4942 N N . LEU B 1 230 ? 14.733 12.340 -4.698 1.00 21.64 230 LEU B N 1
ATOM 4943 C CA . LEU B 1 230 ? 13.729 11.286 -4.725 1.00 21.50 230 LEU B CA 1
ATOM 4944 C C . LEU B 1 230 ? 12.368 11.840 -4.364 1.00 22.30 230 LEU B C 1
ATOM 4945 O O . LEU B 1 230 ? 11.337 11.403 -4.891 1.00 22.99 230 LEU B O 1
ATOM 4950 N N . ASN B 1 231 ? 12.384 12.798 -3.445 1.00 22.05 231 ASN B N 1
ATOM 4951 C CA . ASN B 1 231 ? 11.176 13.412 -2.899 1.00 22.74 231 ASN B CA 1
ATOM 4952 C C . ASN B 1 231 ? 10.315 12.412 -2.135 1.00 22.10 231 ASN B C 1
ATOM 4953 O O . ASN B 1 231 ? 9.103 12.566 -2.030 1.00 22.87 231 ASN B O 1
ATOM 4958 N N . ALA B 1 232 ? 10.951 11.377 -1.597 1.00 20.32 232 ALA B N 1
ATOM 4959 C CA . ALA B 1 232 ? 10.219 10.380 -0.832 1.00 19.64 232 ALA B CA 1
ATOM 4960 C C . ALA B 1 232 ? 9.713 10.942 0.501 1.00 19.45 232 ALA B C 1
ATOM 4961 O O . ALA B 1 232 ? 10.299 11.868 1.069 1.00 19.25 232 ALA B O 1
ATOM 4963 N N . ASP B 1 233 ? 8.619 10.369 0.990 1.00 19.52 233 ASP B N 1
ATOM 4964 C CA . ASP B 1 233 ? 8.013 10.812 2.238 1.00 19.43 233 ASP B CA 1
ATOM 4965 C C . ASP B 1 233 ? 8.727 10.213 3.450 1.00 17.95 233 ASP B C 1
ATOM 4966 O O . ASP B 1 233 ? 8.978 10.909 4.429 1.00 17.61 233 ASP B O 1
ATOM 4971 N N . PHE B 1 234 ? 9.008 8.919 3.381 1.00 17.26 234 PHE B N 1
ATOM 4972 C CA . PHE B 1 234 ? 9.793 8.252 4.413 1.00 15.90 234 PHE B CA 1
ATOM 4973 C C . PHE B 1 234 ? 10.967 7.506 3.775 1.00 15.14 234 PHE B C 1
ATOM 4974 O O . PHE B 1 234 ? 10.873 6.996 2.646 1.00 15.51 234 PHE B O 1
ATOM 4982 N N . LEU B 1 235 ? 12.078 7.430 4.498 1.00 16.05 235 LEU B N 1
ATOM 4983 C CA . LEU B 1 235 ? 13.180 6.574 4.078 1.00 15.66 235 LEU B CA 1
ATOM 4984 C C . LEU B 1 235 ? 13.820 5.932 5.315 1.00 14.09 235 LEU B C 1
ATOM 4985 O O . LEU B 1 235 ? 13.948 6.582 6.362 1.00 13.61 235 LEU B O 1
ATOM 4990 N N . VAL B 1 236 ? 14.183 4.656 5.202 1.00 13.22 236 VAL B N 1
ATOM 4991 C CA . VAL B 1 236 ? 14.811 3.925 6.299 1.00 12.04 236 VAL B CA 1
ATOM 4992 C C . VAL B 1 236 ? 16.148 3.278 5.914 1.00 11.19 236 VAL B C 1
ATOM 4993 O O . VAL B 1 236 ? 16.360 2.893 4.757 1.00 11.46 236 VAL B O 1
ATOM 4997 N N . ALA B 1 237 ? 17.042 3.191 6.904 1.00 13.03 237 ALA B N 1
ATOM 4998 C CA . ALA B 1 237 ? 18.346 2.528 6.769 1.00 11.69 237 ALA B CA 1
ATOM 4999 C C . ALA B 1 237 ? 18.864 2.043 8.123 1.00 10.67 237 ALA B C 1
ATOM 5000 O O . ALA B 1 237 ? 18.418 2.533 9.159 1.00 10.82 237 ALA B O 1
ATOM 5002 N N . SER B 1 238 ? 19.785 1.069 8.099 1.00 10.57 238 SER B N 1
ATOM 5003 C CA . SER B 1 238 ? 20.436 0.523 9.296 1.00 9.86 238 SER B CA 1
ATOM 5004 C C . SER B 1 238 ? 21.943 0.808 9.314 1.00 9.40 238 SER B C 1
ATOM 5005 O O . SER B 1 238 ? 22.638 0.636 8.308 1.00 9.16 238 SER B O 1
ATOM 5008 N N . SER B 1 239 ? 22.440 1.183 10.487 1.00 9.38 239 SER B N 1
ATOM 5009 C CA . SER B 1 239 ? 23.832 1.553 10.668 1.00 8.88 239 SER B CA 1
ATOM 5010 C C . SER B 1 239 ? 24.720 0.363 10.405 1.00 8.16 239 SER B C 1
ATOM 5011 O O . SER B 1 239 ? 25.768 0.497 9.783 1.00 8.04 239 SER B O 1
ATOM 5014 N N . HIS B 1 240 ? 24.281 -0.817 10.838 1.00 9.06 240 HIS B N 1
ATOM 5015 C CA . HIS B 1 240 ? 25.177 -1.973 10.790 1.00 8.50 240 HIS B CA 1
ATOM 5016 C C . HIS B 1 240 ? 25.569 -2.377 9.369 1.00 8.67 240 HIS B C 1
ATOM 5017 O O . HIS B 1 240 ? 26.572 -3.047 9.182 1.00 8.34 240 HIS B O 1
ATOM 5048 N N . MET B 1 242 ? 26.298 -0.097 6.973 1.00 9.04 242 MET B N 1
ATOM 5049 C CA . MET B 1 242 ? 27.044 0.987 6.363 1.00 9.77 242 MET B CA 1
ATOM 5050 C C . MET B 1 242 ? 28.246 1.372 7.205 1.00 9.37 242 MET B C 1
ATOM 5051 O O . MET B 1 242 ? 28.522 2.554 7.402 1.00 9.40 242 MET B O 1
ATOM 5056 N N . CYS B 1 243 ? 28.959 0.349 7.688 1.00 9.45 243 CYS B N 1
ATOM 5057 C CA . CYS B 1 243 ? 30.196 0.492 8.497 1.00 9.00 243 CYS B CA 1
ATOM 5058 C C . CYS B 1 243 ? 30.008 1.029 9.922 1.00 8.96 243 CYS B C 1
ATOM 5059 O O . CYS B 1 243 ? 30.990 1.316 10.611 1.00 9.38 243 CYS B O 1
ATOM 5062 N N . GLY B 1 244 ? 28.765 1.136 10.357 1.00 6.53 244 GLY B N 1
ATOM 5063 C CA . GLY B 1 244 ? 28.451 1.645 11.677 1.00 6.79 244 GLY B CA 1
ATOM 5064 C C . GLY B 1 244 ? 28.151 0.523 12.662 1.00 6.64 244 GLY B C 1
ATOM 5065 O O . GLY B 1 244 ? 28.050 -0.637 12.298 1.00 6.36 244 GLY B O 1
ATOM 5066 N N . PRO B 1 245 ? 27.995 0.878 13.933 1.00 5.80 245 PRO B N 1
ATOM 5067 C CA . PRO B 1 245 ? 27.743 -0.125 14.967 1.00 5.70 245 PRO B CA 1
ATOM 5068 C C . PRO B 1 245 ? 26.348 -0.726 14.814 1.00 5.68 245 PRO B C 1
ATOM 5069 O O . PRO B 1 245 ? 25.458 -0.141 14.185 1.00 5.74 245 PRO B O 1
ATOM 5073 N N . THR B 1 246 ? 26.166 -1.895 15.404 1.00 12.36 246 THR B N 1
ATOM 5074 C CA . THR B 1 246 ? 24.848 -2.453 15.528 1.00 12.25 246 THR B CA 1
ATOM 5075 C C . THR B 1 246 ? 24.107 -1.584 16.536 1.00 12.86 246 THR B C 1
ATOM 5076 O O . THR B 1 246 ? 24.721 -0.766 17.226 1.00 13.43 246 THR B O 1
ATOM 5080 N N . GLY B 1 247 ? 22.793 -1.697 16.595 1.00 11.23 247 GLY B N 1
ATOM 5081 C CA . GLY B 1 247 ? 22.074 -1.025 17.664 1.00 10.74 247 GLY B CA 1
ATOM 5082 C C . GLY B 1 247 ? 21.495 0.323 17.307 1.00 10.94 247 GLY B C 1
ATOM 5083 O O . GLY B 1 247 ? 20.798 0.926 18.123 1.00 11.26 247 GLY B O 1
ATOM 5084 N N . ILE B 1 248 ? 21.759 0.787 16.090 1.00 8.48 248 ILE B N 1
ATOM 5085 C CA . ILE B 1 248 ? 21.171 2.036 15.633 1.00 8.71 248 ILE B CA 1
ATOM 5086 C C . ILE B 1 248 ? 20.837 2.050 14.134 1.00 9.09 248 ILE B C 1
ATOM 5087 O O . ILE B 1 248 ? 21.472 1.366 13.331 1.00 8.90 248 ILE B O 1
ATOM 5092 N N . GLY B 1 249 ? 19.785 2.781 13.793 1.00 10.37 249 GLY B N 1
ATOM 5093 C CA . GLY B 1 249 ? 19.306 2.916 12.425 1.00 11.52 249 GLY B CA 1
ATOM 5094 C C . GLY B 1 249 ? 18.554 4.225 12.406 1.00 11.73 249 GLY B C 1
ATOM 5095 O O . GLY B 1 249 ? 18.564 4.943 13.406 1.00 11.80 249 GLY B O 1
ATOM 5096 N N . PHE B 1 250 ? 17.909 4.559 11.296 1.00 9.49 250 PHE B N 1
ATOM 5097 C CA . PHE B 1 250 ? 17.144 5.803 11.302 1.00 11.06 250 PHE B CA 1
ATOM 5098 C C . PHE B 1 250 ? 15.933 5.774 10.398 1.00 12.27 250 PHE B C 1
ATOM 5099 O O . PHE B 1 250 ? 15.858 4.988 9.448 1.00 11.86 250 PHE B O 1
ATOM 5107 N N . LEU B 1 251 ? 14.974 6.623 10.746 1.00 12.35 251 LEU B N 1
ATOM 5108 C CA . LEU B 1 251 ? 13.868 6.984 9.870 1.00 13.47 251 LEU B CA 1
ATOM 5109 C C . LEU B 1 251 ? 14.090 8.402 9.418 1.00 14.22 251 LEU B C 1
ATOM 5110 O O . LEU B 1 251 ? 14.327 9.268 10.252 1.00 14.18 251 LEU B O 1
ATOM 5115 N N . TYR B 1 252 ? 14.053 8.635 8.110 1.00 12.37 252 TYR B N 1
ATOM 5116 C CA . TYR B 1 252 ? 13.898 9.988 7.588 1.00 13.39 252 TYR B CA 1
ATOM 5117 C C . TYR B 1 252 ? 12.417 10.195 7.303 1.00 14.47 252 TYR B C 1
ATOM 5118 O O . TYR B 1 252 ? 11.756 9.296 6.778 1.00 14.65 252 TYR B O 1
ATOM 5127 N N . GLY B 1 253 ? 11.895 11.381 7.614 1.00 14.38 253 GLY B N 1
ATOM 5128 C CA . GLY B 1 253 ? 10.507 11.680 7.304 1.00 15.53 253 GLY B CA 1
ATOM 5129 C C . GLY B 1 253 ? 10.368 13.153 7.004 1.00 16.55 253 GLY B C 1
ATOM 5130 O O . GLY B 1 253 ? 11.019 13.979 7.646 1.00 16.27 253 GLY B O 1
ATOM 5131 N N . LYS B 1 254 ? 9.539 13.494 6.025 1.00 18.77 254 LYS B N 1
ATOM 5132 C CA . LYS B 1 254 ? 9.270 14.901 5.764 1.00 19.98 254 LYS B CA 1
ATOM 5133 C C . LYS B 1 254 ? 8.766 15.567 7.030 1.00 19.91 254 LYS B C 1
ATOM 5134 O O . LYS B 1 254 ? 7.936 15.004 7.750 1.00 20.18 254 LYS B O 1
ATOM 5140 N N . SER B 1 255 ? 9.294 16.756 7.307 1.00 21.41 255 SER B N 1
ATOM 5141 C CA . SER B 1 255 ? 8.996 17.459 8.548 1.00 21.95 255 SER B CA 1
ATOM 5142 C C . SER B 1 255 ? 7.499 17.603 8.767 1.00 22.62 255 SER B C 1
ATOM 5143 O O . SER B 1 255 ? 6.994 17.315 9.854 1.00 22.24 255 SER B O 1
ATOM 5146 N N . ASP B 1 256 ? 6.793 18.032 7.724 1.00 26.01 256 ASP B N 1
ATOM 5147 C CA . ASP B 1 256 ? 5.348 18.208 7.791 1.00 27.26 256 ASP B CA 1
ATOM 5148 C C . ASP B 1 256 ? 4.642 16.915 8.183 1.00 26.72 256 ASP B C 1
ATOM 5149 O O . ASP B 1 256 ? 3.665 16.922 8.938 1.00 27.02 256 ASP B O 1
ATOM 5154 N N . LEU B 1 257 ? 5.167 15.805 7.679 1.00 22.68 257 LEU B N 1
ATOM 5155 C CA . LEU B 1 257 ? 4.587 14.497 7.911 1.00 22.64 257 LEU B CA 1
ATOM 5156 C C . LEU B 1 257 ? 4.853 14.059 9.342 1.00 21.33 257 LEU B C 1
ATOM 5157 O O . LEU B 1 257 ? 3.947 13.610 10.039 1.00 21.45 257 LEU B O 1
ATOM 5162 N N . LEU B 1 258 ? 6.106 14.203 9.781 1.00 18.60 258 LEU B N 1
ATOM 5163 C CA . LEU B 1 258 ? 6.476 13.881 11.151 1.00 17.69 258 LEU B CA 1
ATOM 5164 C C . LEU B 1 258 ? 5.663 14.686 12.171 1.00 18.13 258 LEU B C 1
ATOM 5165 O O . LEU B 1 258 ? 5.249 14.151 13.199 1.00 17.69 258 LEU B O 1
ATOM 5170 N N . HIS B 1 259 ? 5.429 15.961 11.874 1.00 22.93 259 HIS B N 1
ATOM 5171 C CA . HIS B 1 259 ? 4.655 16.824 12.767 1.00 23.38 259 HIS B CA 1
ATOM 5172 C C . HIS B 1 259 ? 3.201 16.358 12.895 1.00 23.88 259 HIS B C 1
ATOM 5173 O O . HIS B 1 259 ? 2.581 16.526 13.944 1.00 24.30 259 HIS B O 1
ATOM 5180 N N . SER B 1 260 ? 2.671 15.754 11.838 1.00 25.95 260 SER B N 1
ATOM 5181 C CA . SER B 1 260 ? 1.289 15.275 11.844 1.00 26.76 260 SER B CA 1
ATOM 5182 C C . SER B 1 260 ? 1.117 13.954 12.590 1.00 25.88 260 SER B C 1
ATOM 5183 O O . SER B 1 260 ? 0.004 13.573 12.935 1.00 27.22 260 SER B O 1
ATOM 5186 N N . MET B 1 261 ? 2.218 13.245 12.819 1.00 21.04 261 MET B N 1
ATOM 5187 C CA . MET B 1 261 ? 2.164 11.900 13.392 1.00 20.38 261 MET B CA 1
ATOM 5188 C C . MET B 1 261 ? 2.189 11.853 14.915 1.00 19.75 261 MET B C 1
ATOM 5189 O O . MET B 1 261 ? 2.952 12.583 15.568 1.00 19.56 261 MET B O 1
ATOM 5194 N N . PRO B 1 262 ? 1.376 10.962 15.495 1.00 20.58 262 PRO B N 1
ATOM 5195 C CA . PRO B 1 262 ? 1.331 10.820 16.950 1.00 20.44 262 PRO B CA 1
ATOM 5196 C C . PRO B 1 262 ? 2.530 10.033 17.458 1.00 19.30 262 PRO B C 1
ATOM 5197 O O . PRO B 1 262 ? 3.171 9.339 16.671 1.00 18.70 262 PRO B O 1
ATOM 5201 N N . PRO B 1 263 ? 2.839 10.145 18.759 1.00 24.12 263 PRO B N 1
ATOM 5202 C CA . PRO B 1 263 ? 3.966 9.388 19.312 1.00 22.55 263 PRO B CA 1
ATOM 5203 C C . PRO B 1 263 ? 3.776 7.885 19.171 1.00 22.59 263 PRO B C 1
ATOM 5204 O O . PRO B 1 263 ? 2.648 7.378 19.112 1.00 23.22 263 PRO B O 1
ATOM 5208 N N . PHE B 1 264 ? 4.896 7.182 19.093 1.00 22.99 264 PHE B N 1
ATOM 5209 C CA . PHE B 1 264 ? 4.900 5.732 19.037 1.00 22.82 264 PHE B CA 1
ATOM 5210 C C . PHE B 1 264 ? 5.279 5.231 20.422 1.00 21.81 264 PHE B C 1
ATOM 5211 O O . PHE B 1 264 ? 4.421 4.863 21.222 1.00 22.16 264 PHE B O 1
ATOM 5219 N N . LEU B 1 265 ? 6.569 5.263 20.724 1.00 15.19 265 LEU B N 1
ATOM 5220 C CA . LEU B 1 265 ? 7.040 4.883 22.036 1.00 14.34 265 LEU B CA 1
ATOM 5221 C C . LEU B 1 265 ? 6.871 6.061 22.966 1.00 14.60 265 LEU B C 1
ATOM 5222 O O . LEU B 1 265 ? 7.151 7.196 22.585 1.00 14.91 265 LEU B O 1
ATOM 5227 N N . GLY B 1 266 ? 6.422 5.798 24.187 1.00 17.13 266 GLY B N 1
ATOM 5228 C CA . GLY B 1 266 ? 6.251 6.867 25.157 1.00 17.23 266 GLY B CA 1
ATOM 5229 C C . GLY B 1 266 ? 7.183 6.781 26.346 1.00 16.17 266 GLY B C 1
ATOM 5230 O O . GLY B 1 266 ? 7.688 5.705 26.702 1.00 15.64 266 GLY B O 1
ATOM 5231 N N . GLY B 1 267 ? 7.417 7.933 26.972 1.00 17.23 267 GLY B N 1
ATOM 5232 C CA . GLY B 1 267 ? 8.293 7.997 28.130 1.00 16.96 267 GLY B CA 1
ATOM 5233 C C . GLY B 1 267 ? 9.102 9.275 28.198 1.00 16.92 267 GLY B C 1
ATOM 5234 O O . GLY B 1 267 ? 8.678 10.326 27.701 1.00 17.14 267 GLY B O 1
ATOM 5235 N N . GLY B 1 268 ? 10.275 9.172 28.812 1.00 21.06 268 GLY B N 1
ATOM 5236 C CA . GLY B 1 268 ? 11.168 10.297 28.975 1.00 20.41 268 GLY B CA 1
ATOM 5237 C C . GLY B 1 268 ? 11.629 10.894 27.666 1.00 19.79 268 GLY B C 1
ATOM 5238 O O . GLY B 1 268 ? 11.715 10.199 26.639 1.00 19.89 268 GLY B O 1
ATOM 5239 N N . GLU B 1 269 ? 11.917 12.191 27.723 1.00 27.66 269 GLU B N 1
ATOM 5240 C CA . GLU B 1 269 ? 12.492 12.972 26.629 1.00 28.47 269 GLU B CA 1
ATOM 5241 C C . GLU B 1 269 ? 11.525 13.273 25.483 1.00 29.26 269 GLU B C 1
ATOM 5242 O O . GLU B 1 269 ? 11.589 14.350 24.878 1.00 30.52 269 GLU B O 1
ATOM 5248 N N . MET B 1 270 ? 10.607 12.353 25.198 1.00 14.45 270 MET B N 1
ATOM 5249 C CA . MET B 1 270 ? 9.659 12.587 24.111 1.00 15.32 270 MET B CA 1
ATOM 5250 C C . MET B 1 270 ? 8.492 13.472 24.545 1.00 16.21 270 MET B C 1
ATOM 5251 O O . MET B 1 270 ? 7.654 13.839 23.729 1.00 17.11 27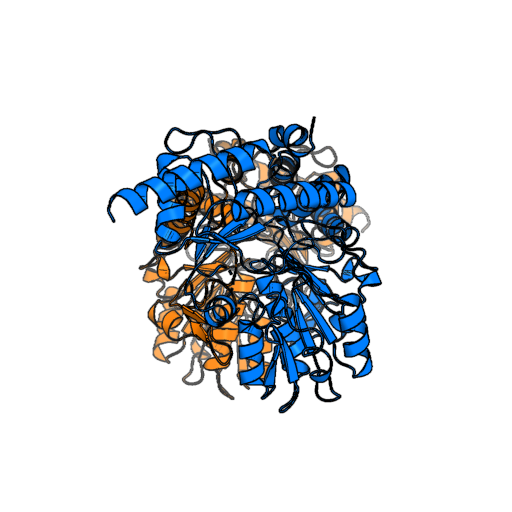0 MET B O 1
ATOM 5256 N N . ILE B 1 271 ? 8.447 13.804 25.833 1.00 17.45 271 ILE B N 1
ATOM 5257 C CA . ILE B 1 271 ? 7.357 14.618 26.370 1.00 18.43 271 ILE B CA 1
ATOM 5258 C C . ILE B 1 271 ? 7.743 16.097 26.425 1.00 19.05 271 ILE B C 1
ATOM 5259 O O . ILE B 1 271 ? 8.939 16.440 26.391 1.00 18.26 271 ILE B O 1
ATOM 5264 N N . SER B 1 272 ? 6.729 16.957 26.502 1.00 23.05 272 SER B N 1
ATOM 5265 C CA . SER B 1 272 ? 6.912 18.366 26.860 1.00 23.54 272 SER B CA 1
ATOM 5266 C C . SER B 1 272 ? 6.597 18.540 28.342 1.00 23.69 272 SER B C 1
ATOM 5267 O O . SER B 1 272 ? 7.418 19.031 29.106 1.00 23.44 272 SER B O 1
ATOM 5270 N N . ASP B 1 273 ? 5.400 18.129 28.738 1.00 19.67 273 ASP B N 1
ATOM 5271 C CA . ASP B 1 273 ? 5.039 18.070 30.150 1.00 19.65 273 ASP B CA 1
ATOM 5272 C C . ASP B 1 273 ? 4.335 16.748 30.465 1.00 19.64 273 ASP B C 1
ATOM 5273 O O . ASP B 1 273 ? 3.618 16.192 29.625 1.00 20.01 273 ASP B O 1
ATOM 5278 N N . VAL B 1 274 ? 4.562 16.237 31.669 1.00 18.94 274 VAL B N 1
ATOM 5279 C CA . VAL B 1 274 ? 3.820 15.081 32.158 1.00 18.91 274 VAL B CA 1
ATOM 5280 C C . VAL B 1 274 ? 2.990 15.431 33.404 1.00 19.42 274 VAL B C 1
ATOM 5281 O O . VAL B 1 274 ? 3.519 15.935 34.405 1.00 19.06 274 VAL B O 1
ATOM 5285 N N . PHE B 1 275 ? 1.692 15.156 33.339 1.00 26.43 275 PHE B N 1
ATOM 5286 C CA . PHE B 1 275 ? 0.824 15.264 34.505 1.00 26.94 275 PHE B CA 1
ATOM 5287 C C . PHE B 1 275 ? 0.256 13.880 34.804 1.00 27.06 275 PHE B C 1
ATOM 5288 O O . PHE B 1 275 ? 0.345 12.977 33.971 1.00 26.79 275 PHE B O 1
ATOM 5296 N N . LEU B 1 276 ? -0.323 13.708 35.987 1.00 31.02 276 LEU B N 1
ATOM 5297 C CA . LEU B 1 276 ? -0.954 12.438 36.339 1.00 31.38 276 LEU B CA 1
ATOM 5298 C C . LEU B 1 276 ? -2.003 11.992 35.317 1.00 32.04 276 LEU B C 1
ATOM 5299 O O . LEU B 1 276 ? -2.080 10.815 34.976 1.00 32.06 276 LEU B O 1
ATOM 5304 N N . ASP B 1 277 ? -2.803 12.932 34.826 1.00 28.20 277 ASP B N 1
ATOM 5305 C CA . ASP B 1 277 ? -3.933 12.574 33.972 1.00 29.90 277 ASP B CA 1
ATOM 5306 C C . ASP B 1 277 ? -3.611 12.549 32.474 1.00 29.61 277 ASP B C 1
ATOM 5307 O O . ASP B 1 277 ? -4.266 11.832 31.715 1.00 29.95 277 ASP B O 1
ATOM 5312 N N . HIS B 1 278 ? -2.616 13.324 32.044 1.00 32.36 278 HIS B N 1
ATOM 5313 C CA . HIS B 1 278 ? -2.209 13.313 30.635 1.00 32.50 278 HIS B CA 1
ATOM 5314 C C . HIS B 1 278 ? -0.806 13.878 30.416 1.00 31.18 278 HIS B C 1
ATOM 5315 O O . HIS B 1 278 ? -0.235 14.517 31.300 1.00 30.50 278 HIS B O 1
ATOM 5322 N N . SER B 1 279 ? -0.260 13.633 29.227 1.00 21.98 279 SER B N 1
ATOM 5323 C CA . SER B 1 279 ? 0.991 14.256 28.819 1.00 21.29 279 SER B CA 1
ATOM 5324 C C . SER B 1 279 ? 0.870 15.019 27.511 1.00 21.90 279 SER B C 1
ATOM 5325 O O . SER B 1 279 ? 0.040 14.697 26.649 1.00 22.57 279 SER B O 1
ATOM 5328 N N . THR B 1 280 ? 1.701 16.042 27.375 1.00 20.66 280 THR B N 1
ATOM 5329 C CA . THR B 1 280 ? 1.893 16.700 26.098 1.00 21.09 280 THR B CA 1
ATOM 5330 C C . THR B 1 280 ? 3.240 16.247 25.555 1.00 20.08 280 THR B C 1
ATOM 5331 O O . THR B 1 280 ? 4.135 15.858 26.322 1.00 19.08 280 THR B O 1
ATOM 5335 N N . TYR B 1 281 ? 3.391 16.299 24.239 1.00 20.67 281 TYR B N 1
ATOM 5336 C CA . TYR B 1 281 ? 4.553 15.692 23.604 1.00 19.80 281 TYR B CA 1
ATOM 5337 C C . TYR B 1 281 ? 5.435 16.720 22.900 1.00 20.07 281 TYR B C 1
ATOM 5338 O O . TYR B 1 281 ? 4.956 17.765 22.449 1.00 21.50 281 TYR B O 1
ATOM 5347 N N . ALA B 1 282 ? 6.727 16.418 22.821 1.00 21.48 282 ALA B N 1
ATOM 5348 C CA . ALA B 1 282 ? 7.671 17.279 22.130 1.00 21.70 282 ALA B CA 1
ATOM 5349 C C . ALA B 1 282 ? 7.397 17.255 20.639 1.00 22.07 282 ALA B C 1
ATOM 5350 O O . ALA B 1 282 ? 6.624 16.431 20.149 1.00 22.88 282 ALA B O 1
ATOM 5352 N N . GLU B 1 283 ? 8.023 18.174 19.919 1.00 17.17 283 GLU B N 1
ATOM 5353 C CA . GLU B 1 283 ? 8.001 18.142 18.466 1.00 17.78 283 GLU B CA 1
ATOM 5354 C C . GLU B 1 283 ? 9.048 17.140 17.937 1.00 16.86 283 GLU B C 1
ATOM 5355 O O . GLU B 1 283 ? 9.938 16.699 18.679 1.00 15.87 283 GLU B O 1
ATOM 5361 N N . PRO B 1 284 ? 8.937 16.765 16.652 1.00 19.55 284 PRO B N 1
ATOM 5362 C CA . PRO B 1 284 ? 9.953 15.865 16.087 1.00 18.69 284 PRO B CA 1
ATOM 5363 C C . PRO B 1 284 ? 11.322 16.537 16.025 1.00 18.26 284 PRO B C 1
ATOM 5364 O O . PRO B 1 284 ? 11.379 17.751 15.888 1.00 18.94 284 PRO B O 1
ATOM 5368 N N . PRO B 1 285 ? 12.416 15.756 16.104 1.00 18.56 285 PRO B N 1
ATOM 5369 C CA . PRO B 1 285 ? 12.417 14.294 16.197 1.00 17.56 285 PRO B CA 1
ATOM 5370 C C . PRO B 1 285 ? 12.270 13.760 17.616 1.00 16.95 285 PRO B C 1
ATOM 5371 O O . PRO B 1 285 ? 12.054 12.563 17.777 1.00 16.92 285 PRO B O 1
ATOM 5375 N N A SER B 1 286 ? 12.359 14.639 18.615 0.53 15.11 286 SER B N 1
ATOM 5376 N N B SER B 1 286 ? 12.354 14.636 18.615 0.47 15.12 286 SER B N 1
ATOM 5377 C CA A SER B 1 286 ? 12.299 14.234 20.021 0.53 14.54 286 SER B CA 1
ATOM 5378 C CA B SER B 1 286 ? 12.310 14.217 20.014 0.47 14.54 286 SER B CA 1
ATOM 5379 C C A SER B 1 286 ? 11.053 13.419 20.337 0.53 14.60 286 SER B C 1
ATOM 5380 C C B SER B 1 286 ? 11.050 13.424 20.346 0.47 14.61 286 SER B C 1
ATOM 5381 O O A SER B 1 286 ? 11.107 12.452 21.115 0.53 14.19 286 SER B O 1
ATOM 5382 O O B SER B 1 286 ? 11.093 12.474 21.143 0.47 14.19 286 SER B O 1
ATOM 5387 N N . ARG B 1 287 ? 9.943 13.815 19.713 1.00 13.69 287 ARG B N 1
ATOM 5388 C CA . ARG B 1 287 ? 8.647 13.172 19.891 1.00 14.16 287 ARG B CA 1
ATOM 5389 C C . ARG B 1 287 ? 8.708 11.655 19.740 1.00 13.54 287 ARG B C 1
ATOM 5390 O O . ARG B 1 287 ? 7.923 10.937 20.361 1.00 13.58 287 ARG B O 1
ATOM 5398 N N . PHE B 1 288 ? 9.641 11.183 18.918 1.00 14.45 288 PHE B N 1
ATOM 5399 C CA . PHE B 1 288 ? 9.726 9.763 18.574 1.00 13.94 288 PHE B CA 1
ATOM 5400 C C . PHE B 1 288 ? 10.942 9.079 19.173 1.00 12.75 288 PHE B C 1
ATOM 5401 O O . PHE B 1 288 ? 11.267 7.943 18.796 1.00 12.26 288 PHE B O 1
ATOM 5409 N N . GLU B 1 289 ? 11.615 9.759 20.092 1.00 13.92 289 GLU B N 1
ATOM 5410 C CA . GLU B 1 289 ? 12.831 9.201 20.693 1.00 12.97 289 GLU B CA 1
ATOM 5411 C C . GLU B 1 289 ? 12.651 9.089 22.206 1.00 13.16 289 GLU B C 1
ATOM 5412 O O . GLU B 1 289 ? 12.938 10.033 22.964 1.00 13.31 289 GLU B O 1
ATOM 5418 N N . ALA B 1 290 ? 12.138 7.937 22.628 1.00 13.59 290 ALA B N 1
ATOM 5419 C CA . ALA B 1 290 ? 11.725 7.724 24.003 1.00 13.17 290 ALA B CA 1
ATOM 5420 C C . ALA B 1 290 ? 12.833 7.121 24.837 1.00 12.84 290 ALA B C 1
ATOM 5421 O O . ALA B 1 290 ? 13.429 6.103 24.473 1.00 11.78 290 ALA B O 1
ATOM 5423 N N . GLY B 1 291 ? 13.100 7.761 25.972 1.00 15.77 291 GLY B N 1
ATOM 5424 C CA . GLY B 1 291 ? 14.169 7.331 26.854 1.00 14.58 291 GLY B CA 1
ATOM 5425 C C . GLY B 1 291 ? 15.563 7.563 26.307 1.00 13.93 291 GLY B C 1
ATOM 5426 O O . GLY B 1 291 ? 15.751 8.179 25.258 1.00 14.39 291 GLY B O 1
ATOM 5427 N N . THR B 1 292 ? 16.545 7.081 27.059 1.00 11.60 292 THR B N 1
ATOM 5428 C CA . THR B 1 292 ? 17.956 7.265 26.737 1.00 11.88 292 THR B CA 1
ATOM 5429 C C . THR B 1 292 ? 18.291 6.585 25.412 1.00 11.30 292 THR B C 1
ATOM 5430 O O . THR B 1 292 ? 18.144 5.371 25.275 1.00 11.36 292 THR B O 1
ATOM 5434 N N . PRO B 1 293 ? 18.754 7.366 24.434 1.00 11.56 293 PRO B N 1
ATOM 5435 C CA . PRO B 1 293 ? 19.064 6.795 23.119 1.00 11.57 293 PRO B CA 1
ATOM 5436 C C . PRO B 1 293 ? 20.389 6.030 23.092 1.00 10.61 293 PRO B C 1
ATOM 5437 O O . PRO B 1 293 ? 21.107 5.985 24.096 1.00 10.42 293 PRO B O 1
ATOM 5441 N N . ALA B 1 294 ? 20.706 5.440 21.941 1.00 10.34 294 ALA B N 1
ATOM 5442 C CA . ALA B 1 294 ? 21.975 4.756 21.748 1.00 10.00 294 ALA B CA 1
ATOM 5443 C C . ALA B 1 294 ? 23.039 5.823 21.474 1.00 9.74 294 ALA B C 1
ATOM 5444 O O . ALA B 1 294 ? 23.466 6.000 20.333 1.00 10.31 294 ALA B O 1
ATOM 5446 N N . ILE B 1 295 ? 23.443 6.545 22.525 1.00 8.12 295 ILE B N 1
ATOM 5447 C CA . ILE B 1 295 ? 24.290 7.719 22.353 1.00 8.18 295 ILE B CA 1
ATOM 5448 C C . ILE B 1 295 ? 25.622 7.423 21.675 1.00 8.27 295 ILE B C 1
ATOM 5449 O O . ILE B 1 295 ? 25.978 8.044 20.673 1.00 8.37 295 ILE B O 1
ATOM 5454 N N . GLY B 1 296 ? 26.376 6.485 22.232 1.00 9.62 296 GLY B N 1
ATOM 5455 C CA . GLY B 1 296 ? 27.664 6.134 21.671 1.00 9.42 296 GLY B CA 1
ATOM 5456 C C . GLY B 1 296 ? 27.531 5.641 20.248 1.00 9.43 296 GLY B C 1
ATOM 5457 O O . GLY B 1 296 ? 28.337 5.973 19.390 1.00 9.56 296 GLY B O 1
ATOM 5458 N N . GLU B 1 297 ? 26.493 4.855 20.003 1.00 7.11 297 GLU B N 1
ATOM 5459 C CA . GLU B 1 297 ? 26.295 4.218 18.709 1.00 7.22 297 GLU B CA 1
ATOM 5460 C C . GLU B 1 297 ? 25.935 5.271 17.649 1.00 7.08 297 GLU B C 1
ATOM 5461 O O . GLU B 1 297 ? 26.400 5.189 16.519 1.00 7.33 297 GLU B O 1
ATOM 5467 N N . ALA B 1 298 ? 25.128 6.266 18.020 1.00 7.31 298 ALA B N 1
ATOM 5468 C CA . ALA B 1 298 ? 24.821 7.357 17.105 1.00 8.17 298 ALA B CA 1
ATOM 5469 C C . ALA B 1 298 ? 26.090 8.107 16.737 1.00 8.30 298 ALA B C 1
ATOM 5470 O O . ALA B 1 298 ? 26.305 8.450 15.583 1.00 8.88 298 ALA B O 1
ATOM 5472 N N . ILE B 1 299 ? 26.905 8.413 17.742 1.00 7.06 299 ILE B N 1
ATOM 5473 C CA . ILE B 1 299 ? 28.166 9.101 17.477 1.00 7.17 299 ILE B CA 1
ATOM 5474 C C . ILE B 1 299 ? 29.075 8.301 16.533 1.00 7.12 299 ILE B C 1
ATOM 5475 O O . ILE B 1 299 ? 29.675 8.861 15.610 1.00 7.43 299 ILE B O 1
ATOM 5480 N N . ALA B 1 300 ? 29.145 6.981 16.729 1.00 8.39 300 ALA B N 1
ATOM 5481 C CA . ALA B 1 300 ? 29.935 6.128 15.858 1.00 8.11 300 ALA B CA 1
ATOM 5482 C C . ALA B 1 300 ? 29.343 6.026 14.456 1.00 8.53 300 ALA B C 1
ATOM 5483 O O . ALA B 1 300 ? 30.065 5.852 13.478 1.00 8.64 300 ALA B O 1
ATOM 5485 N N . LEU B 1 301 ? 28.023 6.115 14.360 1.00 7.43 301 LEU B N 1
ATOM 5486 C CA . LEU B 1 301 ? 27.387 6.126 13.055 1.00 7.69 301 LEU B CA 1
ATOM 5487 C C . LEU B 1 301 ? 27.800 7.389 12.298 1.00 8.36 301 LEU B C 1
ATOM 5488 O O . LEU B 1 301 ? 28.008 7.365 11.080 1.00 8.83 301 LEU B O 1
ATOM 5493 N N . GLY B 1 302 ? 27.896 8.493 13.026 1.00 9.60 302 GLY B N 1
ATOM 5494 C CA . GLY B 1 302 ? 28.360 9.738 12.449 1.00 10.04 302 GLY B CA 1
ATOM 5495 C C . GLY B 1 302 ? 29.775 9.555 11.946 1.00 9.95 302 GLY B C 1
ATOM 5496 O O . GLY B 1 302 ? 30.107 10.021 10.869 1.00 10.23 302 GLY B O 1
ATOM 5497 N N . ALA B 1 303 ? 30.599 8.841 12.706 1.00 8.72 303 ALA B N 1
ATOM 5498 C CA . ALA B 1 303 ? 31.957 8.539 12.251 1.00 8.64 303 ALA B CA 1
ATOM 5499 C C . ALA B 1 303 ? 31.946 7.660 10.998 1.00 8.75 303 ALA B C 1
ATOM 5500 O O . ALA B 1 303 ? 32.780 7.834 10.125 1.00 9.21 303 ALA B O 1
ATOM 5502 N N . ALA B 1 304 ? 31.003 6.735 10.906 1.00 8.19 304 ALA B N 1
ATOM 5503 C CA . ALA B 1 304 ? 30.860 5.905 9.709 1.00 8.42 304 ALA B CA 1
ATOM 5504 C C . ALA B 1 304 ? 30.521 6.753 8.484 1.00 9.38 304 ALA B C 1
ATOM 5505 O O . ALA B 1 304 ? 31.092 6.584 7.401 1.00 9.77 304 ALA B O 1
ATOM 5507 N N . VAL B 1 305 ? 29.586 7.677 8.672 1.00 8.33 305 VAL B N 1
ATOM 5508 C CA . VAL B 1 305 ? 29.226 8.598 7.619 1.00 9.42 305 VAL B CA 1
ATOM 5509 C C . VAL B 1 305 ? 30.451 9.388 7.165 1.00 9.93 305 VAL B C 1
ATOM 5510 O O . VAL B 1 305 ? 30.674 9.544 5.966 1.00 10.65 305 VAL B O 1
ATOM 5514 N N . ASP B 1 306 ? 31.253 9.849 8.122 1.00 12.37 306 ASP B N 1
ATOM 5515 C CA . ASP B 1 306 ? 32.446 10.631 7.807 1.00 12.79 306 ASP B CA 1
ATOM 5516 C C . ASP B 1 306 ? 33.433 9.798 7.009 1.00 13.11 306 ASP B C 1
ATOM 5517 O O . ASP B 1 306 ? 34.069 10.291 6.066 1.00 13.64 306 ASP B O 1
ATOM 5522 N N . TYR B 1 307 ? 33.580 8.542 7.423 1.00 13.14 307 TYR B N 1
ATOM 5523 C CA . TYR B 1 307 ? 34.496 7.611 6.792 1.00 13.18 307 TYR B CA 1
ATOM 5524 C C . TYR B 1 307 ? 34.057 7.340 5.346 1.00 13.83 307 TYR B C 1
ATOM 5525 O O . TYR B 1 307 ? 34.866 7.423 4.422 1.00 14.46 307 TYR B O 1
ATOM 5534 N N . LEU B 1 308 ? 32.784 7.013 5.147 1.00 11.39 308 LEU B N 1
ATOM 5535 C CA . LEU B 1 308 ? 32.279 6.775 3.788 1.00 12.00 308 LEU B CA 1
ATOM 5536 C C . LEU B 1 308 ? 32.380 8.027 2.926 1.00 13.19 308 LEU B C 1
ATOM 5537 O O . LEU B 1 308 ? 32.747 7.954 1.754 1.00 14.42 308 LEU B O 1
ATOM 5542 N N . SER B 1 309 ? 32.045 9.170 3.512 1.00 11.16 309 SER B N 1
ATOM 5543 C CA . SER B 1 309 ? 32.113 10.443 2.804 1.00 12.32 309 SER B CA 1
ATOM 5544 C C . SER B 1 309 ? 33.547 10.803 2.402 1.00 12.68 309 SER B C 1
ATOM 5545 O O . SER B 1 309 ? 33.767 11.451 1.362 1.00 13.74 309 SER B O 1
ATOM 5548 N N . GLY B 1 310 ? 34.509 10.370 3.212 1.00 19.86 310 GLY B N 1
ATOM 5549 C CA . GLY B 1 310 ? 35.912 10.626 2.953 1.00 20.45 310 GLY B CA 1
ATOM 5550 C C . GLY B 1 310 ? 36.407 9.835 1.753 1.00 20.76 310 GLY B C 1
ATOM 5551 O O . GLY B 1 310 ? 37.217 10.318 0.956 1.00 21.40 310 GLY B O 1
ATOM 5552 N N . ILE B 1 311 ? 35.918 8.609 1.618 1.00 17.32 311 ILE B N 1
ATOM 5553 C CA . ILE B 1 311 ? 36.231 7.815 0.437 1.00 17.66 311 ILE B CA 1
ATOM 5554 C C . ILE B 1 311 ? 35.505 8.436 -0.748 1.00 18.81 311 ILE B C 1
ATOM 5555 O O . ILE B 1 311 ? 36.093 8.676 -1.813 1.00 19.61 311 ILE B O 1
ATOM 5560 N N . GLY B 1 312 ? 34.220 8.711 -0.542 1.00 16.97 312 GLY B N 1
ATOM 5561 C CA . GLY B 1 312 ? 33.376 9.289 -1.561 1.00 18.29 312 GLY B CA 1
ATOM 5562 C C . GLY B 1 312 ? 32.360 8.282 -2.051 1.00 17.96 312 GLY B C 1
ATOM 5563 O O . GLY B 1 312 ? 32.720 7.230 -2.588 1.00 17.93 312 GLY B O 1
ATOM 5564 N N . MET B 1 313 ? 31.081 8.593 -1.869 1.00 17.40 313 MET B N 1
ATOM 5565 C CA . MET B 1 313 ? 30.039 7.668 -2.311 1.00 17.33 313 MET B CA 1
ATOM 5566 C C . MET B 1 313 ? 30.052 7.408 -3.831 1.00 18.20 313 MET B C 1
ATOM 5567 O O . MET B 1 313 ? 29.783 6.286 -4.253 1.00 17.50 313 MET B O 1
ATOM 5572 N N . PRO B 1 314 ? 30.375 8.432 -4.656 1.00 20.20 314 PRO B N 1
ATOM 5573 C CA . PRO B 1 314 ? 30.586 8.105 -6.072 1.00 21.18 314 PRO B CA 1
ATOM 5574 C C . PRO B 1 314 ? 31.726 7.116 -6.329 1.00 20.79 314 PRO B C 1
ATOM 5575 O O . PRO B 1 314 ? 31.538 6.222 -7.147 1.00 21.15 314 PRO B O 1
ATOM 5579 N N . LYS B 1 315 ? 32.876 7.275 -5.681 1.00 21.50 315 LYS B N 1
ATOM 5580 C CA . LYS B 1 315 ? 33.974 6.315 -5.834 1.00 21.09 315 LYS B CA 1
ATOM 5581 C C . LYS B 1 315 ? 33.544 4.909 -5.427 1.00 20.15 315 LYS B C 1
ATOM 5582 O O . LYS B 1 315 ? 33.867 3.926 -6.099 1.00 19.94 315 LYS B O 1
ATOM 5588 N N . ILE B 1 316 ? 32.839 4.821 -4.304 1.00 17.45 316 ILE B N 1
ATOM 5589 C CA . ILE B 1 316 ? 32.338 3.540 -3.812 1.00 16.12 316 ILE B CA 1
ATOM 5590 C C . ILE B 1 316 ? 31.383 2.878 -4.803 1.00 16.93 316 ILE B C 1
ATOM 5591 O O . ILE B 1 316 ? 31.546 1.706 -5.140 1.00 16.30 316 ILE B O 1
ATOM 5596 N N . HIS B 1 317 ? 30.389 3.628 -5.266 1.00 17.40 317 HIS B N 1
ATOM 5597 C CA . HIS B 1 317 ? 29.400 3.087 -6.194 1.00 17.74 317 HIS B CA 1
ATOM 5598 C C . HIS B 1 317 ? 30.041 2.591 -7.491 1.00 18.35 317 HIS B C 1
ATOM 5599 O O . HIS B 1 317 ? 29.749 1.490 -7.962 1.00 17.78 317 HIS B O 1
ATOM 5606 N N . GLU B 1 318 ? 30.924 3.411 -8.051 1.00 20.39 318 GLU B N 1
ATOM 5607 C CA . GLU B 1 318 ? 31.684 3.056 -9.250 1.00 21.43 318 GLU B CA 1
ATOM 5608 C C . GLU B 1 318 ? 32.502 1.783 -9.027 1.00 20.65 318 GLU B C 1
ATOM 5609 O O . GLU B 1 318 ? 32.573 0.916 -9.898 1.00 20.01 318 GLU B O 1
ATOM 5615 N N . TYR B 1 319 ? 33.126 1.676 -7.858 1.00 22.26 319 TYR B N 1
ATOM 5616 C CA . TYR B 1 319 ? 33.913 0.488 -7.533 1.00 21.20 319 TYR B CA 1
ATOM 5617 C C . TYR B 1 319 ? 33.028 -0.755 -7.413 1.00 20.64 319 TYR B C 1
ATOM 5618 O O . TYR B 1 319 ? 33.354 -1.814 -7.955 1.00 20.19 319 TYR B O 1
ATOM 5627 N N . GLU B 1 320 ? 31.906 -0.617 -6.715 1.00 18.45 320 GLU B N 1
ATOM 5628 C CA . GLU B 1 320 ? 30.956 -1.712 -6.563 1.00 17.63 320 GLU B CA 1
ATOM 5629 C C . GLU B 1 320 ? 30.375 -2.154 -7.909 1.00 18.85 320 GLU B C 1
ATOM 5630 O O . GLU B 1 320 ? 30.145 -3.342 -8.130 1.00 18.27 320 GLU B O 1
ATOM 5636 N N . VAL B 1 321 ? 30.109 -1.199 -8.799 1.00 19.30 321 VAL B N 1
ATOM 5637 C CA . VAL B 1 321 ? 29.604 -1.554 -10.126 1.00 20.09 321 VAL B CA 1
ATOM 5638 C C . VAL B 1 321 ? 30.622 -2.438 -10.835 1.00 20.14 321 VAL B C 1
ATOM 5639 O O . VAL B 1 321 ? 30.264 -3.431 -11.479 1.00 20.66 321 VAL B O 1
ATOM 5643 N N . GLU B 1 322 ? 31.896 -2.100 -10.685 1.00 18.96 322 GLU B N 1
ATOM 5644 C CA . GLU B 1 322 ? 32.964 -2.886 -11.304 1.00 19.78 322 GLU B CA 1
ATOM 5645 C C . GLU B 1 322 ? 33.111 -4.287 -10.700 1.00 18.43 322 GLU B C 1
ATOM 5646 O O . GLU B 1 322 ? 33.134 -5.280 -11.424 1.00 18.80 322 GLU B O 1
ATOM 5652 N N . ILE B 1 323 ? 33.186 -4.382 -9.377 1.00 17.87 323 ILE B N 1
ATOM 5653 C CA . ILE B 1 323 ? 33.365 -5.708 -8.763 1.00 16.02 323 ILE B CA 1
ATOM 5654 C C . ILE B 1 323 ? 32.083 -6.542 -8.770 1.00 16.40 323 ILE B C 1
ATOM 5655 O O . ILE B 1 323 ? 32.141 -7.768 -8.840 1.00 16.18 323 ILE B O 1
ATOM 5660 N N . GLY B 1 324 ? 30.930 -5.875 -8.698 1.00 15.28 324 GLY B N 1
ATOM 5661 C CA . GLY B 1 324 ? 29.655 -6.555 -8.847 1.00 15.22 324 GLY B CA 1
ATOM 5662 C C . GLY B 1 324 ? 29.546 -7.240 -10.199 1.00 16.24 324 GLY B C 1
ATOM 5663 O O . GLY B 1 324 ? 29.166 -8.405 -10.283 1.00 15.76 324 GLY B O 1
ATOM 5664 N N . LYS B 1 325 ? 29.887 -6.507 -11.257 1.00 18.53 325 LYS B N 1
ATOM 5665 C CA . LYS B 1 325 ? 29.882 -7.044 -12.614 1.00 19.05 325 LYS B CA 1
ATOM 5666 C C . LYS B 1 325 ? 30.835 -8.228 -12.741 1.00 19.10 325 LYS B C 1
ATOM 5667 O O . LYS B 1 325 ? 30.491 -9.266 -13.321 1.00 19.17 325 LYS B O 1
ATOM 5673 N N . TYR B 1 326 ? 32.037 -8.064 -12.196 1.00 19.51 326 TYR B N 1
ATOM 5674 C CA . TYR B 1 326 ? 33.043 -9.122 -12.200 1.00 19.20 326 TYR B CA 1
ATOM 5675 C C . TYR B 1 326 ? 32.516 -10.403 -11.545 1.00 18.52 326 TYR B C 1
ATOM 5676 O O . TYR B 1 326 ? 32.640 -11.496 -12.109 1.00 18.78 326 TYR B O 1
ATOM 5685 N N . LEU B 1 327 ? 31.925 -10.256 -10.361 1.00 16.68 327 LEU B N 1
ATOM 5686 C CA . LEU B 1 327 ? 31.320 -11.377 -9.641 1.00 15.96 327 LEU B CA 1
ATOM 5687 C C . LEU B 1 327 ? 30.208 -12.036 -10.456 1.00 16.33 327 LEU B C 1
ATOM 5688 O O . LEU B 1 327 ? 30.142 -13.267 -10.541 1.00 15.86 327 LEU B O 1
ATOM 5693 N N . TYR B 1 328 ? 29.347 -11.220 -11.067 1.00 16.15 328 TYR B N 1
ATOM 5694 C CA . TYR B 1 328 ? 28.263 -11.756 -11.889 1.00 16.98 328 TYR B CA 1
ATOM 5695 C C . TYR B 1 328 ? 28.805 -12.581 -13.051 1.00 17.54 328 TYR B C 1
ATOM 5696 O O . TYR B 1 328 ? 28.321 -13.680 -13.329 1.00 17.66 328 TYR B O 1
ATOM 5705 N N . GLU B 1 329 ? 29.800 -12.036 -13.736 1.00 17.47 329 GLU B N 1
ATOM 5706 C CA . GLU B 1 329 ? 30.392 -12.706 -14.894 1.00 18.27 329 GLU B CA 1
ATOM 5707 C C . GLU B 1 329 ? 31.062 -14.019 -14.511 1.00 17.24 329 GLU B C 1
ATOM 5708 O O . GLU B 1 329 ? 30.823 -15.045 -15.150 1.00 17.62 329 GLU B O 1
ATOM 5714 N N . LYS B 1 330 ? 31.887 -13.994 -13.468 1.00 21.59 330 LYS B N 1
ATOM 5715 C CA . LYS B 1 330 ? 32.597 -15.200 -13.038 1.00 21.63 330 LYS B CA 1
ATOM 5716 C C . LYS B 1 330 ? 31.640 -16.267 -12.507 1.00 21.14 330 LYS B C 1
ATOM 5717 O O . LYS B 1 330 ? 31.800 -17.464 -12.785 1.00 20.92 330 LYS B O 1
ATOM 5723 N N . LEU B 1 331 ? 30.630 -15.824 -11.768 1.00 15.96 331 LEU B N 1
ATOM 5724 C CA . LEU B 1 331 ? 29.651 -16.737 -11.201 1.00 15.55 331 LEU B CA 1
ATOM 5725 C C . LEU B 1 331 ? 28.797 -17.378 -12.294 1.00 16.47 331 LEU B C 1
ATOM 5726 O O . LEU B 1 331 ? 28.588 -18.589 -12.294 1.00 16.45 331 LEU B O 1
ATOM 5731 N N . SER B 1 332 ? 28.320 -16.566 -13.234 1.00 23.39 332 SER B N 1
ATOM 5732 C CA . SER B 1 332 ? 27.452 -17.059 -14.303 1.00 24.70 332 SER B CA 1
ATOM 5733 C C . SER B 1 332 ? 28.198 -17.928 -15.317 1.00 25.36 332 SER B C 1
ATOM 5734 O O . SER B 1 332 ? 27.579 -18.624 -16.125 1.00 26.76 332 SER B O 1
ATOM 5737 N N . SER B 1 333 ? 29.525 -17.896 -15.270 1.00 23.90 333 SER B N 1
ATOM 5738 C CA . SER B 1 333 ? 30.334 -18.720 -16.175 1.00 24.92 333 SER B CA 1
ATOM 5739 C C . SER B 1 333 ? 30.387 -20.179 -15.720 1.00 24.11 333 SER B C 1
ATOM 5740 O O . SER B 1 333 ? 30.696 -21.067 -16.510 1.00 24.38 333 SER B O 1
ATOM 5743 N N . LEU B 1 334 ? 30.093 -20.433 -14.447 1.00 23.85 334 LEU B N 1
ATOM 5744 C CA . LEU B 1 334 ? 30.090 -21.800 -13.945 1.00 23.47 334 LEU B CA 1
ATOM 5745 C C . LEU B 1 334 ? 28.830 -22.532 -14.380 1.00 24.15 334 LEU B C 1
ATOM 5746 O O . LEU B 1 334 ? 27.721 -22.001 -14.259 1.00 24.14 334 LEU B O 1
ATOM 5751 N N . PRO B 1 335 ? 28.988 -23.761 -14.896 1.00 25.43 335 PRO B N 1
ATOM 5752 C CA . PRO B 1 335 ? 27.809 -24.499 -15.354 1.00 26.16 335 PRO B CA 1
ATOM 5753 C C . PRO B 1 335 ? 26.851 -24.754 -14.200 1.00 25.40 335 PRO B C 1
ATOM 5754 O O . PRO B 1 335 ? 27.286 -24.816 -13.047 1.00 24.23 335 PRO B O 1
ATOM 5758 N N . ASP B 1 336 ? 25.567 -24.870 -14.519 1.00 22.16 336 ASP B N 1
ATOM 5759 C CA . ASP B 1 336 ? 24.531 -25.245 -13.556 1.00 21.90 336 ASP B CA 1
ATOM 5760 C C . ASP B 1 336 ? 24.259 -24.200 -12.479 1.00 20.69 336 ASP B C 1
ATOM 5761 O O . ASP B 1 336 ? 23.549 -24.480 -11.519 1.00 20.04 336 ASP B O 1
ATOM 5766 N N . VAL B 1 337 ? 24.831 -23.010 -12.638 1.00 21.12 337 VAL B N 1
ATOM 5767 C CA . VAL B 1 337 ? 24.569 -21.905 -11.719 1.00 20.45 337 VAL B CA 1
ATOM 5768 C C . VAL B 1 337 ? 23.447 -21.050 -12.279 1.00 21.62 337 VAL B C 1
ATOM 5769 O O . VAL B 1 337 ? 23.481 -20.680 -13.456 1.00 22.94 337 VAL B O 1
ATOM 5773 N N . ARG B 1 338 ? 22.457 -20.750 -11.441 1.00 14.06 338 ARG B N 1
ATOM 5774 C CA . ARG B 1 338 ? 21.409 -19.791 -11.784 1.00 14.91 338 ARG B CA 1
ATOM 5775 C C . ARG B 1 338 ? 21.476 -18.625 -10.811 1.00 14.31 338 ARG B C 1
ATOM 5776 O O . ARG B 1 338 ? 21.376 -18.827 -9.613 1.00 13.46 338 ARG B O 1
ATOM 5784 N N . ILE B 1 339 ? 21.677 -17.418 -11.327 1.00 16.45 339 ILE B N 1
ATOM 5785 C CA . ILE B 1 339 ? 21.667 -16.219 -10.493 1.00 16.03 339 ILE B CA 1
ATOM 5786 C C . ILE B 1 339 ? 20.305 -15.560 -10.637 1.00 16.90 339 ILE B C 1
ATOM 5787 O O . ILE B 1 339 ? 19.807 -15.388 -11.745 1.00 18.03 339 ILE B O 1
ATOM 5792 N N . TYR B 1 340 ? 19.710 -15.176 -9.516 1.00 14.03 340 TYR B N 1
ATOM 5793 C CA . TYR B 1 340 ? 18.389 -14.577 -9.553 1.00 14.93 340 TYR B CA 1
ATOM 5794 C C . TYR B 1 340 ? 18.487 -13.083 -9.814 1.00 15.63 340 TYR B C 1
ATOM 5795 O O . TYR B 1 340 ? 19.477 -12.445 -9.447 1.00 15.02 340 TYR B O 1
ATOM 5804 N N . GLY B 1 341 ? 17.468 -12.535 -10.469 1.00 15.97 341 GLY B N 1
ATOM 5805 C CA . GLY B 1 341 ? 17.463 -11.132 -10.835 1.00 16.55 341 GLY B CA 1
ATOM 5806 C C . GLY B 1 341 ? 17.917 -10.848 -12.255 1.00 17.56 341 GLY B C 1
ATOM 5807 O O . GLY B 1 341 ? 18.107 -11.762 -13.064 1.00 17.89 341 GLY B O 1
ATOM 5808 N N . PRO B 1 342 ? 18.089 -9.561 -12.576 1.00 20.91 342 PRO B N 1
ATOM 5809 C CA . PRO B 1 342 ? 18.400 -9.109 -13.931 1.00 22.19 342 PRO B CA 1
ATOM 5810 C C . PRO B 1 342 ? 19.866 -9.286 -14.298 1.00 21.96 342 PRO B C 1
ATOM 5811 O O . PRO B 1 342 ? 20.718 -9.365 -13.420 1.00 20.71 342 PRO B O 1
ATOM 5815 N N . ARG B 1 343 ? 20.139 -9.349 -15.597 1.00 26.12 343 ARG B N 1
ATOM 5816 C CA . ARG B 1 343 ? 21.503 -9.375 -16.100 1.00 26.56 343 ARG B CA 1
ATOM 5817 C C . ARG B 1 343 ? 22.032 -7.954 -16.176 1.00 26.83 343 ARG B C 1
ATOM 5818 O O . ARG B 1 343 ? 21.302 -7.040 -16.562 1.00 27.71 343 ARG B O 1
ATOM 5826 N N . PRO B 1 344 ? 23.308 -7.765 -15.817 1.00 36.26 344 PRO B N 1
ATOM 5827 C CA . PRO B 1 344 ? 23.969 -6.464 -15.930 1.00 37.09 344 PRO B CA 1
ATOM 5828 C C . PRO B 1 344 ? 23.897 -5.931 -17.353 1.00 38.37 344 PRO B C 1
ATOM 5829 O O . PRO B 1 344 ? 23.945 -6.705 -18.305 1.00 38.62 344 PRO B O 1
ATOM 5833 N N . SER B 1 345 ? 23.766 -4.618 -17.477 1.00 39.57 345 SER B N 1
ATOM 5834 C CA . SER B 1 345 ? 23.804 -3.937 -18.764 1.00 40.93 345 SER B CA 1
ATOM 5835 C C . SER B 1 345 ? 24.030 -2.463 -18.469 1.00 41.37 345 SER B C 1
ATOM 5836 O O . SER B 1 345 ? 24.139 -2.070 -17.308 1.00 40.87 345 SER B O 1
ATOM 5839 N N . GLU B 1 346 ? 24.106 -1.640 -19.503 1.00 49.52 346 GLU B N 1
ATOM 5840 C CA . GLU B 1 346 ? 24.250 -0.210 -19.277 1.00 50.35 346 GLU B CA 1
ATOM 5841 C C . GLU B 1 346 ? 22.904 0.375 -18.854 1.00 50.40 346 GLU B C 1
ATOM 5842 O O . GLU B 1 346 ? 22.840 1.401 -18.178 1.00 50.56 346 GLU B O 1
ATOM 5848 N N . SER B 1 347 ? 21.833 -0.310 -19.244 1.00 49.01 347 SER B N 1
ATOM 5849 C CA . SER B 1 347 ? 20.487 0.034 -18.812 1.00 49.52 347 SER B CA 1
ATOM 5850 C C . SER B 1 347 ? 20.234 -0.477 -17.396 1.00 48.43 347 SER B C 1
ATOM 5851 O O . SER B 1 347 ? 19.694 0.238 -16.556 1.00 48.72 347 SER B O 1
ATOM 5854 N N . VAL B 1 348 ? 20.636 -1.717 -17.134 1.00 35.46 348 VAL B N 1
ATOM 5855 C CA . VAL B 1 348 ? 20.357 -2.358 -15.855 1.00 34.00 348 VAL B CA 1
ATOM 5856 C C . VAL B 1 348 ? 21.587 -2.453 -14.965 1.00 32.55 348 VAL B C 1
ATOM 5857 O O . VAL B 1 348 ? 22.572 -3.106 -15.304 1.00 32.13 348 VAL B O 1
ATOM 5861 N N . HIS B 1 349 ? 21.524 -1.794 -13.818 1.00 39.04 349 HIS B N 1
ATOM 5862 C CA . HIS B 1 349 ? 22.620 -1.865 -12.871 1.00 38.57 349 HIS B CA 1
ATOM 5863 C C . HIS B 1 349 ? 22.231 -2.752 -11.701 1.00 36.84 349 HIS B C 1
ATOM 5864 O O . HIS B 1 349 ? 21.085 -2.730 -11.252 1.00 36.15 349 HIS B O 1
ATOM 5871 N N . ARG B 1 350 ? 23.180 -3.561 -11.239 1.00 22.28 350 ARG B N 1
ATOM 5872 C CA . ARG B 1 350 ? 22.945 -4.440 -10.094 1.00 20.35 350 ARG B CA 1
ATOM 5873 C C . ARG B 1 350 ? 23.797 -3.954 -8.947 1.00 18.60 350 ARG B C 1
ATOM 5874 O O . ARG B 1 350 ? 24.904 -3.463 -9.169 1.00 19.15 350 ARG B O 1
ATOM 5882 N N . GLY B 1 351 ? 23.289 -4.090 -7.724 1.00 17.64 351 GLY B N 1
ATOM 5883 C CA . GLY B 1 351 ? 24.125 -3.957 -6.547 1.00 16.95 351 GLY B CA 1
ATOM 5884 C C . GLY B 1 351 ? 25.150 -5.078 -6.565 1.00 15.79 351 GLY B C 1
ATOM 5885 O O . GLY B 1 351 ? 25.006 -6.049 -7.315 1.00 16.14 351 GLY B O 1
ATOM 5886 N N . ALA B 1 352 ? 26.186 -4.963 -5.742 1.00 16.13 352 ALA B N 1
ATOM 5887 C CA . ALA B 1 352 ? 27.282 -5.928 -5.789 1.00 15.24 352 ALA B CA 1
ATOM 5888 C C . ALA B 1 352 ? 26.993 -7.161 -4.952 1.00 13.44 352 ALA B C 1
ATOM 5889 O O . ALA B 1 352 ? 27.726 -7.475 -4.014 1.00 12.32 352 ALA B O 1
ATOM 5891 N N . LEU B 1 353 ? 25.908 -7.854 -5.280 1.00 12.45 353 LEU B N 1
ATOM 5892 C CA . LEU B 1 353 ? 25.633 -9.145 -4.676 1.00 11.29 353 LEU B CA 1
ATOM 5893 C C . LEU B 1 353 ? 24.992 -10.039 -5.715 1.00 12.27 353 LEU B C 1
ATOM 5894 O O . LEU B 1 353 ? 24.404 -9.547 -6.685 1.00 13.33 353 LEU B O 1
ATOM 5899 N N . CYS B 1 354 ? 25.108 -11.345 -5.498 1.00 12.50 354 CYS B N 1
ATOM 5900 C CA . CYS B 1 354 ? 24.405 -12.344 -6.305 1.00 13.03 354 CYS B CA 1
ATOM 5901 C C . CYS B 1 354 ? 23.769 -13.410 -5.415 1.00 12.71 354 CYS B C 1
ATOM 5902 O O . CYS B 1 354 ? 24.430 -14.010 -4.570 1.00 12.66 354 CYS B O 1
ATOM 5905 N N . SER B 1 355 ? 22.476 -13.633 -5.595 1.00 12.41 355 SER B N 1
ATOM 5906 C CA . SER B 1 355 ? 21.818 -14.737 -4.923 1.00 12.45 355 SER B CA 1
ATOM 5907 C C . SER B 1 355 ? 21.668 -15.788 -6.009 1.00 13.23 355 SER B C 1
ATOM 5908 O O . SER B 1 355 ? 21.331 -15.462 -7.155 1.00 13.95 355 SER B O 1
ATOM 5911 N N . PHE B 1 356 ? 21.956 -17.032 -5.665 1.00 12.01 356 PHE B N 1
ATOM 5912 C CA . PHE B 1 356 ? 22.054 -18.059 -6.696 1.00 12.47 356 PHE B CA 1
ATOM 5913 C C . PHE B 1 356 ? 21.795 -19.451 -6.154 1.00 12.65 356 PHE B C 1
ATOM 5914 O O . PHE B 1 356 ? 21.749 -19.672 -4.936 1.00 12.28 356 PHE B O 1
ATOM 5922 N N . ASN B 1 357 ? 21.624 -20.397 -7.067 1.00 13.32 357 ASN B N 1
ATOM 5923 C CA . ASN B 1 357 ? 21.609 -21.797 -6.690 1.00 13.62 357 ASN B CA 1
ATOM 5924 C C . ASN B 1 357 ? 22.348 -22.616 -7.735 1.00 14.22 357 ASN B C 1
ATOM 5925 O O . ASN B 1 357 ? 22.524 -22.175 -8.877 1.00 14.78 357 ASN B O 1
ATOM 5930 N N . VAL B 1 358 ? 22.797 -23.798 -7.327 1.00 16.02 358 VAL B N 1
ATOM 5931 C CA . VAL B 1 358 ? 23.500 -24.708 -8.229 1.00 16.31 358 VAL B CA 1
ATOM 5932 C C . VAL B 1 358 ? 22.651 -25.958 -8.397 1.00 17.41 358 VAL B C 1
ATOM 5933 O O . VAL B 1 358 ? 22.168 -26.522 -7.413 1.00 17.30 358 VAL B O 1
ATOM 5937 N N . GLU B 1 359 ? 22.459 -26.364 -9.651 1.00 19.45 359 GLU B N 1
ATOM 5938 C CA . GLU B 1 359 ? 21.540 -27.440 -10.000 1.00 20.99 359 GLU B CA 1
ATOM 5939 C C . GLU B 1 359 ? 21.761 -28.665 -9.133 1.00 20.84 359 GLU B C 1
ATOM 5940 O O . GLU B 1 359 ? 22.885 -29.176 -9.027 1.00 20.90 359 GLU B O 1
ATOM 5946 N N . GLY B 1 360 ? 20.687 -29.096 -8.483 1.00 20.72 360 GLY B N 1
ATOM 5947 C CA . GLY B 1 360 ? 20.686 -30.297 -7.677 1.00 21.25 360 GLY B CA 1
ATOM 5948 C C . GLY B 1 360 ? 21.367 -30.220 -6.327 1.00 20.37 360 GLY B C 1
ATOM 5949 O O . GLY B 1 360 ? 21.417 -31.222 -5.610 1.00 20.37 360 GLY B O 1
ATOM 5950 N N . LEU B 1 361 ? 21.893 -29.047 -5.968 1.00 20.05 361 LEU B N 1
ATOM 5951 C CA . LEU B 1 361 ? 22.561 -28.903 -4.683 1.00 19.54 361 LEU B CA 1
ATOM 5952 C C . LEU B 1 361 ? 21.841 -27.924 -3.775 1.00 19.54 361 LEU B C 1
ATOM 5953 O O . LEU B 1 361 ? 21.289 -26.927 -4.240 1.00 19.03 361 LEU B O 1
ATOM 5958 N N . HIS B 1 362 ? 21.876 -28.204 -2.478 1.00 18.06 362 HIS B N 1
ATOM 5959 C CA . HIS B 1 362 ? 21.268 -27.336 -1.489 1.00 17.86 362 HIS B CA 1
ATOM 5960 C C . HIS B 1 362 ? 22.254 -26.242 -1.091 1.00 16.61 362 HIS B C 1
ATOM 5961 O O . HIS B 1 362 ? 23.419 -26.513 -0.793 1.00 16.31 362 HIS B O 1
ATOM 5968 N N . PRO B 1 363 ? 21.789 -24.995 -1.101 1.00 16.62 363 PRO B N 1
ATOM 5969 C CA . PRO B 1 363 ? 22.659 -23.852 -0.821 1.00 15.92 363 PRO B CA 1
ATOM 5970 C C . PRO B 1 363 ? 23.280 -23.896 0.571 1.00 15.46 363 PRO B C 1
ATOM 5971 O O . PRO B 1 363 ? 24.355 -23.332 0.753 1.00 15.00 363 PRO B O 1
ATOM 5975 N N . THR B 1 364 ? 22.610 -24.528 1.530 1.00 14.49 364 THR B N 1
ATOM 5976 C CA . THR B 1 364 ? 23.160 -24.676 2.868 1.00 14.96 364 THR B CA 1
ATOM 5977 C C . THR B 1 364 ? 24.391 -25.584 2.850 1.00 14.81 364 THR B C 1
ATOM 5978 O O . THR B 1 364 ? 25.363 -25.339 3.565 1.00 14.78 364 THR B O 1
ATOM 5982 N N . ASP B 1 365 ? 24.366 -26.618 2.016 1.00 15.55 365 ASP B N 1
ATOM 5983 C CA . ASP B 1 365 ? 25.561 -27.435 1.842 1.00 15.64 365 ASP B CA 1
ATOM 5984 C C . ASP B 1 365 ? 26.709 -26.624 1.232 1.00 15.08 365 ASP B C 1
ATOM 5985 O O . ASP B 1 365 ? 27.849 -26.732 1.670 1.00 15.03 365 ASP B O 1
ATOM 5990 N N . LEU B 1 366 ? 26.409 -25.787 0.243 1.00 13.67 366 LEU B N 1
ATOM 5991 C CA . LEU B 1 366 ? 27.449 -24.980 -0.375 1.00 13.33 366 LEU B CA 1
ATOM 5992 C C . LEU B 1 366 ? 28.065 -24.046 0.662 1.00 12.47 366 LEU B C 1
ATOM 5993 O O . LEU B 1 366 ? 29.280 -23.953 0.768 1.00 12.31 366 LEU B O 1
ATOM 5998 N N . ALA B 1 367 ? 27.216 -23.369 1.431 1.00 12.56 367 ALA B N 1
ATOM 5999 C CA . ALA B 1 367 ? 27.700 -22.386 2.405 1.00 12.31 367 ALA B CA 1
ATOM 6000 C C . ALA B 1 367 ? 28.524 -23.016 3.526 1.00 12.71 367 ALA B C 1
ATOM 6001 O O . ALA B 1 367 ? 29.552 -22.463 3.936 1.00 12.30 367 ALA B O 1
ATOM 6003 N N . THR B 1 368 ? 28.071 -24.166 4.019 1.00 14.50 368 THR B N 1
ATOM 6004 C CA . THR B 1 368 ? 28.774 -24.878 5.084 1.00 15.29 368 THR B CA 1
ATOM 6005 C C . THR B 1 368 ? 30.161 -25.326 4.628 1.00 14.61 368 THR B C 1
ATOM 6006 O O . THR B 1 368 ? 31.161 -25.082 5.311 1.00 14.73 368 THR B O 1
ATOM 6010 N N . PHE B 1 369 ? 30.228 -25.952 3.456 1.00 12.89 369 PHE B N 1
ATOM 6011 C CA . PHE B 1 369 ? 31.497 -26.430 2.921 1.00 13.33 369 PHE B CA 1
ATOM 6012 C C . PHE B 1 369 ? 32.430 -25.268 2.581 1.00 12.76 369 PHE B C 1
ATOM 6013 O O . PHE B 1 369 ? 33.614 -25.317 2.896 1.00 12.58 369 PHE B O 1
ATOM 6021 N N . LEU B 1 370 ? 31.903 -24.206 1.976 1.00 11.72 370 LEU B N 1
ATOM 6022 C CA . LEU B 1 370 ? 32.724 -23.020 1.691 1.00 11.59 370 LEU B CA 1
ATOM 6023 C C . LEU B 1 370 ? 33.388 -22.463 2.948 1.00 11.41 370 LEU B C 1
ATOM 6024 O O . LEU B 1 370 ? 34.548 -22.053 2.928 1.00 11.40 370 LEU B O 1
ATOM 6029 N N . ASP B 1 371 ? 32.641 -22.444 4.042 1.00 11.74 371 ASP B N 1
ATOM 6030 C CA . ASP B 1 371 ? 33.167 -21.924 5.292 1.00 11.97 371 ASP B CA 1
ATOM 6031 C C . ASP B 1 371 ? 34.178 -22.878 5.902 1.00 12.20 371 ASP B C 1
ATOM 6032 O O . ASP B 1 371 ? 35.320 -22.494 6.199 1.00 12.45 371 ASP B O 1
ATOM 6037 N N . GLN B 1 372 ? 33.755 -24.123 6.097 1.00 13.75 372 GLN B N 1
ATOM 6038 C CA . GLN B 1 372 ? 34.598 -25.093 6.797 1.00 14.45 372 GLN B CA 1
ATOM 6039 C C . GLN B 1 372 ? 35.887 -25.460 6.065 1.00 14.54 372 GLN B C 1
ATOM 6040 O O . GLN B 1 372 ? 36.928 -25.662 6.695 1.00 14.94 372 GLN B O 1
ATOM 6046 N N . GLN B 1 373 ? 35.836 -25.518 4.739 1.00 15.66 373 GLN B N 1
ATOM 6047 C CA . GLN B 1 373 ? 36.983 -26.005 3.990 1.00 16.11 373 GLN B CA 1
ATOM 6048 C C . GLN B 1 373 ? 37.789 -24.904 3.315 1.00 15.92 373 GLN B C 1
ATOM 6049 O O . GLN B 1 373 ? 38.977 -25.086 3.032 1.00 16.13 373 GLN B O 1
ATOM 6055 N N . HIS B 1 374 ? 37.151 -23.759 3.088 1.00 13.36 374 HIS B N 1
ATOM 6056 C CA . HIS B 1 374 ? 37.753 -22.686 2.301 1.00 12.93 374 HIS B CA 1
ATOM 6057 C C . HIS B 1 374 ? 37.788 -21.318 2.999 1.00 12.41 374 HIS B C 1
ATOM 6058 O O . HIS B 1 374 ? 38.325 -20.348 2.452 1.00 12.35 374 HIS B O 1
ATOM 6065 N N . GLY B 1 375 ? 37.216 -21.238 4.195 1.00 14.00 375 GLY B N 1
ATOM 6066 C CA . GLY B 1 375 ? 37.195 -20.000 4.956 1.00 13.60 375 GLY B CA 1
ATOM 6067 C C . GLY B 1 375 ? 36.397 -18.898 4.283 1.00 13.39 375 GLY B C 1
ATOM 6068 O O . GLY B 1 375 ? 36.569 -17.711 4.594 1.00 12.93 375 GLY B O 1
ATOM 6069 N N . VAL B 1 376 ? 35.532 -19.293 3.354 1.00 13.68 376 VAL B N 1
ATOM 6070 C CA . VAL B 1 376 ? 34.707 -18.351 2.600 1.00 13.11 376 VAL B CA 1
ATOM 6071 C C . VAL B 1 376 ? 33.359 -18.170 3.286 1.00 13.48 376 VAL B C 1
ATOM 6072 O O . VAL B 1 376 ? 32.637 -19.146 3.507 1.00 13.92 376 VAL B O 1
ATOM 6076 N N . ALA B 1 377 ? 33.024 -16.917 3.615 1.00 9.70 377 ALA B N 1
ATOM 6077 C CA . ALA B 1 377 ? 31.775 -16.604 4.305 1.00 9.94 377 ALA B CA 1
ATOM 6078 C C . ALA B 1 377 ? 30.680 -16.079 3.383 1.00 10.06 377 ALA B C 1
ATOM 6079 O O . ALA B 1 377 ? 30.746 -14.938 2.929 1.00 9.63 377 ALA B O 1
ATOM 6081 N N . ILE B 1 378 ? 29.678 -16.916 3.118 1.00 10.84 378 ILE B N 1
ATOM 6082 C CA . ILE B 1 378 ? 28.452 -16.496 2.439 1.00 10.71 378 ILE B CA 1
ATOM 6083 C C . ILE B 1 378 ? 27.247 -16.911 3.266 1.00 10.88 378 ILE B C 1
ATOM 6084 O O . ILE B 1 378 ? 27.378 -17.513 4.334 1.00 11.40 378 ILE B O 1
ATOM 6089 N N . ARG B 1 379 ? 26.058 -16.589 2.777 1.00 13.04 379 ARG B N 1
ATOM 6090 C CA . ARG B 1 379 ? 24.854 -16.888 3.531 1.00 13.89 379 ARG B CA 1
ATOM 6091 C C . ARG B 1 379 ? 23.942 -17.753 2.692 1.00 14.37 379 ARG B C 1
ATOM 6092 O O . ARG B 1 379 ? 23.928 -17.637 1.466 1.00 14.90 379 ARG B O 1
ATOM 6100 N N . SER B 1 380 ? 23.223 -18.647 3.358 1.00 17.09 380 SER B N 1
ATOM 6101 C CA . SER B 1 380 ? 22.224 -19.488 2.719 1.00 17.49 380 SER B CA 1
ATOM 6102 C C . SER B 1 380 ? 20.917 -19.399 3.486 1.00 18.03 380 SER B C 1
ATOM 6103 O O . SER B 1 380 ? 20.883 -19.490 4.716 1.00 18.36 380 SER B O 1
ATOM 6106 N N . GLY B 1 381 ? 19.833 -19.214 2.756 1.00 14.73 381 GLY B N 1
ATOM 6107 C CA . GLY B 1 381 ? 18.532 -19.084 3.383 1.00 15.44 381 GLY B CA 1
ATOM 6108 C C . GLY B 1 381 ? 17.629 -18.261 2.496 1.00 15.23 381 GLY B C 1
ATOM 6109 O O . GLY B 1 381 ? 17.907 -18.113 1.304 1.00 15.30 381 GLY B O 1
ATOM 6110 N N . HIS B 1 382 ? 16.551 -17.727 3.060 1.00 14.13 382 HIS B N 1
ATOM 6111 C CA . HIS B 1 382 ? 15.644 -16.896 2.276 1.00 13.89 382 HIS B CA 1
ATOM 6112 C C . HIS B 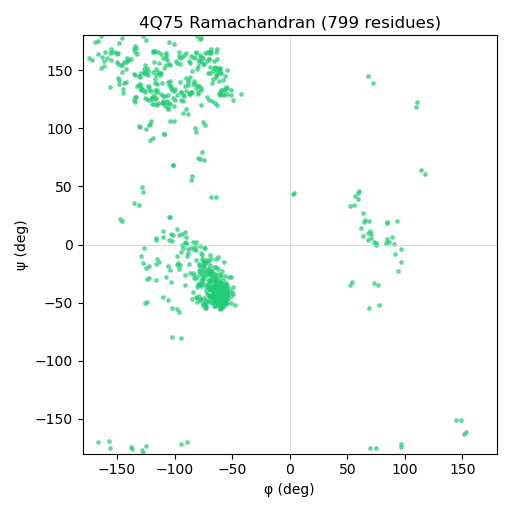1 382 ? 15.961 -15.408 2.376 1.00 13.36 382 HIS B C 1
ATOM 6113 O O . HIS B 1 382 ? 15.268 -14.593 1.767 1.00 13.54 382 HIS B O 1
ATOM 6120 N N . HIS B 1 383 ? 16.995 -15.078 3.151 1.00 12.35 383 HIS B N 1
ATOM 6121 C CA . HIS B 1 383 ? 17.495 -13.707 3.310 1.00 11.75 383 HIS B CA 1
ATOM 6122 C C . HIS B 1 383 ? 16.389 -12.699 3.688 1.00 13.24 383 HIS B C 1
ATOM 6123 O O . HIS B 1 383 ? 16.396 -11.544 3.246 1.00 12.30 383 HIS B O 1
ATOM 6137 N N . ALA B 1 385 ? 13.459 -12.812 2.693 1.00 13.91 385 ALA B N 1
ATOM 6138 C CA . ALA B 1 385 ? 12.610 -12.567 1.540 1.00 14.47 385 ALA B CA 1
ATOM 6139 C C . ALA B 1 385 ? 11.982 -13.896 1.116 1.00 15.26 385 ALA B C 1
ATOM 6140 O O . ALA B 1 385 ? 12.180 -14.397 0.007 1.00 15.38 385 ALA B O 1
ATOM 6142 N N . GLN B 1 386 ? 11.223 -14.467 2.041 1.00 13.61 386 GLN B N 1
ATOM 6143 C CA . GLN B 1 386 ? 10.618 -15.774 1.817 1.00 14.35 386 GLN B CA 1
ATOM 6144 C C . GLN B 1 386 ? 9.570 -15.785 0.701 1.00 15.15 386 GLN B C 1
ATOM 6145 O O . GLN B 1 386 ? 9.549 -16.726 -0.096 1.00 15.60 386 GLN B O 1
ATOM 6151 N N . PRO B 1 387 ? 8.692 -14.765 0.639 1.00 19.33 387 PRO B N 1
ATOM 6152 C CA . PRO B 1 387 ? 7.766 -14.812 -0.500 1.00 20.48 387 PRO B CA 1
ATOM 6153 C C . PRO B 1 387 ? 8.468 -14.737 -1.861 1.00 20.09 387 PRO B C 1
ATOM 6154 O O . PRO B 1 387 ? 7.978 -15.341 -2.823 1.00 20.65 387 PRO B O 1
ATOM 6158 N N . LEU B 1 388 ? 9.587 -14.014 -1.940 1.00 17.09 388 LEU B N 1
ATOM 6159 C CA . LEU B 1 388 ? 10.329 -13.906 -3.187 1.00 16.76 388 LEU B CA 1
ATOM 6160 C C . LEU B 1 388 ? 10.878 -15.264 -3.570 1.00 16.75 388 LEU B C 1
ATOM 6161 O O . LEU B 1 388 ? 10.846 -15.654 -4.736 1.00 17.53 388 LEU B O 1
ATOM 6166 N N . HIS B 1 389 ? 11.396 -15.989 -2.590 1.00 16.09 389 HIS B N 1
ATOM 6167 C CA . HIS B 1 389 ? 11.960 -17.301 -2.876 1.00 16.24 389 HIS B CA 1
ATOM 6168 C C . HIS B 1 389 ? 10.865 -18.273 -3.303 1.00 17.67 389 HIS B C 1
ATOM 6169 O O . HIS B 1 389 ? 11.025 -19.006 -4.281 1.00 18.08 389 HIS B O 1
ATOM 6176 N N . ARG B 1 390 ? 9.754 -18.250 -2.578 1.00 17.89 390 ARG B N 1
ATOM 6177 C CA . ARG B 1 390 ? 8.585 -19.053 -2.913 1.00 19.40 390 ARG B CA 1
ATOM 6178 C C . ARG B 1 390 ? 8.161 -18.785 -4.355 1.00 19.96 390 ARG B C 1
ATOM 6179 O O . ARG B 1 390 ? 7.846 -19.706 -5.118 1.00 20.25 390 ARG B O 1
ATOM 6187 N N . TYR B 1 391 ? 8.173 -17.515 -4.726 1.00 23.29 391 TYR B N 1
ATOM 6188 C CA . TYR B 1 391 ? 7.793 -17.097 -6.063 1.00 23.84 391 TYR B CA 1
ATOM 6189 C C . TYR B 1 391 ? 8.722 -17.734 -7.089 1.00 24.08 391 TYR B C 1
ATOM 6190 O O . TYR B 1 391 ? 8.276 -18.310 -8.085 1.00 24.73 391 TYR B O 1
ATOM 6199 N N . LEU B 1 392 ? 10.019 -17.626 -6.823 1.00 21.85 392 LEU B N 1
ATOM 6200 C CA . LEU B 1 392 ? 11.069 -18.161 -7.685 1.00 21.93 392 LEU B CA 1
ATOM 6201 C C . LEU B 1 392 ? 11.119 -19.685 -7.721 1.00 22.61 392 LEU B C 1
ATOM 6202 O O . LEU B 1 392 ? 11.811 -20.260 -8.561 1.00 23.15 392 LEU B O 1
ATOM 6207 N N . GLY B 1 393 ? 10.414 -20.334 -6.797 1.00 21.64 393 GLY B N 1
ATOM 6208 C CA . GLY B 1 393 ? 10.331 -21.791 -6.773 1.00 22.17 393 GLY B CA 1
ATOM 6209 C C . GLY B 1 393 ? 11.346 -22.511 -5.886 1.00 21.99 393 GLY B C 1
ATOM 6210 O O . GLY B 1 393 ? 11.601 -23.704 -6.072 1.00 22.15 393 GLY B O 1
ATOM 6211 N N . VAL B 1 394 ? 11.924 -21.796 -4.923 1.00 21.11 394 VAL B N 1
ATOM 6212 C CA . VAL B 1 394 ? 12.865 -22.394 -3.982 1.00 20.25 394 VAL B CA 1
ATOM 6213 C C . VAL B 1 394 ? 12.565 -21.969 -2.545 1.00 20.01 394 VAL B C 1
ATOM 6214 O O . VAL B 1 394 ? 11.817 -21.021 -2.319 1.00 20.28 394 VAL B O 1
ATOM 6218 N N . ASN B 1 395 ? 13.155 -22.667 -1.579 1.00 19.47 395 ASN B N 1
ATOM 6219 C CA . ASN B 1 395 ? 13.025 -22.295 -0.168 1.00 19.14 395 ASN B CA 1
ATOM 6220 C C . ASN B 1 395 ? 14.178 -21.434 0.313 1.00 17.56 395 ASN B C 1
ATOM 6221 O O . ASN B 1 395 ? 14.078 -20.758 1.345 1.00 17.42 395 ASN B O 1
ATOM 6226 N N . ALA B 1 396 ? 15.261 -21.462 -0.454 1.00 17.30 396 ALA B N 1
ATOM 6227 C CA . ALA B 1 396 ? 16.494 -20.791 -0.072 1.00 15.53 396 ALA B CA 1
ATOM 6228 C C . ALA B 1 396 ? 17.423 -20.611 -1.266 1.00 15.22 396 ALA B C 1
ATOM 6229 O O . ALA B 1 396 ? 17.268 -21.277 -2.295 1.00 16.21 396 ALA B O 1
ATOM 6231 N N . SER B 1 397 ? 18.377 -19.693 -1.120 1.00 13.95 397 SER B N 1
ATOM 6232 C CA . SER B 1 397 ? 19.427 -19.489 -2.117 1.00 13.47 397 SER B CA 1
ATOM 6233 C C . SER B 1 397 ? 20.728 -19.210 -1.380 1.00 12.49 397 SER B C 1
ATOM 6234 O O . SER B 1 397 ? 20.704 -18.827 -0.210 1.00 12.53 397 SER B O 1
ATOM 6237 N N . ALA B 1 398 ? 21.852 -19.392 -2.069 1.00 13.87 398 ALA B N 1
ATOM 6238 C CA . ALA B 1 398 ? 23.142 -18.910 -1.574 1.00 13.60 398 ALA B CA 1
ATOM 6239 C C . ALA B 1 398 ? 23.326 -17.472 -2.017 1.00 13.60 398 ALA B C 1
ATOM 6240 O O . ALA B 1 398 ? 22.927 -17.100 -3.127 1.00 13.55 398 ALA B O 1
ATOM 6242 N N . ARG B 1 399 ? 23.940 -16.660 -1.165 1.00 11.90 399 ARG B N 1
ATOM 6243 C CA . ARG B 1 399 ? 24.183 -15.275 -1.533 1.00 11.38 399 ARG B CA 1
ATOM 6244 C C . ARG B 1 399 ? 25.582 -14.817 -1.177 1.00 10.91 399 ARG B C 1
ATOM 6245 O O . ARG B 1 399 ? 25.994 -14.893 -0.015 1.00 11.02 399 ARG B O 1
ATOM 6253 N N . ALA B 1 400 ? 26.291 -14.322 -2.185 1.00 12.21 400 ALA B N 1
ATOM 6254 C CA . ALA B 1 400 ? 27.596 -13.698 -2.006 1.00 12.04 400 ALA B CA 1
ATOM 6255 C C . ALA B 1 400 ? 27.412 -12.201 -2.196 1.00 12.17 400 ALA B C 1
ATOM 6256 O O . ALA B 1 400 ? 26.942 -11.753 -3.243 1.00 12.43 400 ALA B O 1
ATOM 6258 N N . SER B 1 401 ? 27.756 -11.426 -1.180 1.00 11.36 401 SER B N 1
ATOM 6259 C CA . SER B 1 401 ? 27.511 -9.987 -1.225 1.00 11.61 401 SER B CA 1
ATOM 6260 C C . SER B 1 401 ? 28.768 -9.200 -0.868 1.00 12.07 401 SER B C 1
ATOM 6261 O O . SER B 1 401 ? 29.448 -9.507 0.111 1.00 11.60 401 SER B O 1
ATOM 6264 N N . LEU B 1 402 ? 29.071 -8.183 -1.664 1.00 11.93 402 LEU B N 1
ATOM 6265 C CA . LEU B 1 402 ? 30.349 -7.499 -1.559 1.00 11.57 402 LEU B CA 1
ATOM 6266 C C . LEU B 1 402 ? 30.189 -6.120 -0.948 1.00 12.04 402 LEU B C 1
ATOM 6267 O O . LEU B 1 402 ? 29.092 -5.559 -0.931 1.00 12.31 402 LEU B O 1
ATOM 6272 N N . TYR B 1 403 ? 31.302 -5.564 -0.482 1.00 9.64 403 TYR B N 1
ATOM 6273 C CA . TYR B 1 403 ? 31.348 -4.151 -0.123 1.00 9.88 403 TYR B CA 1
ATOM 6274 C C . TYR B 1 403 ? 32.673 -3.615 -0.657 1.00 10.52 403 TYR B C 1
ATOM 6275 O O . TYR B 1 403 ? 33.395 -4.335 -1.363 1.00 10.76 403 TYR B O 1
ATOM 6284 N N . PHE B 1 404 ? 33.006 -2.361 -0.356 1.00 10.91 404 PHE B N 1
ATOM 6285 C CA . PHE B 1 404 ? 34.151 -1.735 -1.022 1.00 11.58 404 PHE B CA 1
ATOM 6286 C C . PHE B 1 404 ? 35.499 -2.202 -0.472 1.00 11.82 404 PHE B C 1
ATOM 6287 O O . PHE B 1 404 ? 36.543 -1.874 -1.035 1.00 12.02 404 PHE B O 1
ATOM 6295 N N . TYR B 1 405 ? 35.478 -2.977 0.619 1.00 11.73 405 TYR B N 1
ATOM 6296 C CA . TYR B 1 405 ? 36.701 -3.611 1.123 1.00 11.31 405 TYR B CA 1
ATOM 6297 C C . TYR B 1 405 ? 36.993 -4.983 0.500 1.00 11.03 405 TYR B C 1
ATOM 6298 O O . TYR B 1 405 ? 38.008 -5.600 0.822 1.00 11.52 405 TYR B O 1
ATOM 6307 N N . ASN B 1 406 ? 36.082 -5.468 -0.340 1.00 10.74 406 ASN B N 1
ATOM 6308 C CA . ASN B 1 406 ? 36.330 -6.681 -1.130 1.00 10.91 406 ASN B CA 1
ATOM 6309 C C . ASN B 1 406 ? 37.095 -6.346 -2.403 1.00 11.83 406 ASN B C 1
ATOM 6310 O O . ASN B 1 406 ? 37.122 -5.201 -2.823 1.00 12.62 406 ASN B O 1
ATOM 6315 N N . THR B 1 407 ? 37.711 -7.354 -3.008 1.00 14.18 407 THR B N 1
ATOM 6316 C CA . THR B 1 407 ? 38.558 -7.151 -4.174 1.00 14.48 407 THR B CA 1
ATOM 6317 C C . THR B 1 407 ? 38.229 -8.181 -5.240 1.00 14.61 407 THR B C 1
ATOM 6318 O O . THR B 1 407 ? 37.531 -9.168 -4.968 1.00 14.50 407 THR B O 1
ATOM 6322 N N . LYS B 1 408 ? 38.766 -7.984 -6.440 1.00 17.49 408 LYS B N 1
ATOM 6323 C CA . LYS B 1 408 ? 38.626 -9.005 -7.474 1.00 17.59 408 LYS B CA 1
ATOM 6324 C C . LYS B 1 408 ? 39.302 -10.310 -7.046 1.00 17.93 408 LYS B C 1
ATOM 6325 O O . LYS B 1 408 ? 38.838 -11.389 -7.394 1.00 18.65 408 LYS B O 1
ATOM 6331 N N . ASP B 1 409 ? 40.388 -10.208 -6.284 1.00 14.11 409 ASP B N 1
ATOM 6332 C CA . ASP B 1 409 ? 41.046 -11.392 -5.713 1.00 14.05 409 ASP B CA 1
ATOM 6333 C C . ASP B 1 409 ? 40.082 -12.230 -4.850 1.00 14.09 409 ASP B C 1
ATOM 6334 O O . ASP B 1 409 ? 40.126 -13.466 -4.871 1.00 13.67 409 ASP B O 1
ATOM 6339 N N . ASP B 1 410 ? 39.252 -11.546 -4.062 1.00 16.00 410 ASP B N 1
ATOM 6340 C CA . ASP B 1 410 ? 38.243 -12.196 -3.225 1.00 14.87 410 ASP B CA 1
ATOM 6341 C C . ASP B 1 410 ? 37.257 -12.951 -4.100 1.00 14.75 410 ASP B C 1
ATOM 6342 O O . ASP B 1 410 ? 36.878 -14.082 -3.794 1.00 14.83 410 ASP B O 1
ATOM 6347 N N . VAL B 1 411 ? 36.811 -12.300 -5.173 1.00 12.84 411 VAL B N 1
ATOM 6348 C CA . VAL B 1 411 ? 35.888 -12.939 -6.096 1.00 12.86 411 VAL B CA 1
ATOM 6349 C C . VAL B 1 411 ? 36.548 -14.165 -6.714 1.00 13.52 411 VAL B C 1
ATOM 6350 O O . VAL B 1 411 ? 35.927 -15.217 -6.818 1.00 13.65 411 VAL B O 1
ATOM 6354 N N . ASP B 1 412 ? 37.806 -14.028 -7.120 1.00 15.64 412 ASP B N 1
ATOM 6355 C CA . ASP B 1 412 ? 38.538 -15.156 -7.689 1.00 16.45 412 ASP B CA 1
ATOM 6356 C C . ASP B 1 412 ? 38.601 -16.333 -6.720 1.00 16.28 412 ASP B C 1
ATOM 6357 O O . ASP B 1 412 ? 38.401 -17.478 -7.116 1.00 16.94 412 ASP B O 1
ATOM 6362 N N . ALA B 1 413 ? 38.865 -16.040 -5.449 1.00 15.76 413 ALA B N 1
ATOM 6363 C CA . ALA B 1 413 ? 38.993 -17.067 -4.422 1.00 15.74 413 ALA B CA 1
ATOM 6364 C C . ALA B 1 413 ? 37.656 -17.758 -4.195 1.00 15.22 413 ALA B C 1
ATOM 6365 O O . ALA B 1 413 ? 37.605 -18.980 -4.023 1.00 15.47 413 ALA B O 1
ATOM 6367 N N . PHE B 1 414 ? 36.585 -16.963 -4.167 1.00 11.44 414 PHE B N 1
ATOM 6368 C CA . PHE B 1 414 ? 35.225 -17.477 -4.055 1.00 11.15 414 PHE B CA 1
ATOM 6369 C C . PHE B 1 414 ? 34.915 -18.451 -5.182 1.00 11.54 414 PHE B C 1
ATOM 6370 O O . PHE B 1 414 ? 34.392 -19.545 -4.943 1.00 11.67 414 PHE B O 1
ATOM 6378 N N . ILE B 1 415 ? 35.224 -18.044 -6.411 1.00 12.81 415 ILE B N 1
ATOM 6379 C CA . ILE B 1 415 ? 34.883 -18.842 -7.592 1.00 13.09 415 ILE B CA 1
ATOM 6380 C C . ILE B 1 415 ? 35.666 -20.166 -7.601 1.00 13.39 415 ILE B C 1
ATOM 6381 O O . ILE B 1 415 ? 35.100 -21.235 -7.888 1.00 14.16 415 ILE B O 1
ATOM 6386 N N . VAL B 1 416 ? 36.943 -20.102 -7.236 1.00 13.19 416 VAL B N 1
ATOM 6387 C CA . VAL B 1 416 ? 37.766 -21.308 -7.112 1.00 14.24 416 VAL B CA 1
ATOM 6388 C C . VAL B 1 416 ? 37.169 -22.223 -6.039 1.00 13.43 416 VAL B C 1
ATOM 6389 O O . VAL B 1 416 ? 36.997 -23.421 -6.262 1.00 13.95 416 VAL B O 1
ATOM 6393 N N . ALA B 1 417 ? 36.837 -21.649 -4.890 1.00 13.07 417 ALA B N 1
ATOM 6394 C CA . ALA B 1 417 ? 36.261 -22.429 -3.788 1.00 12.71 417 ALA B CA 1
ATOM 6395 C C . ALA B 1 417 ? 34.871 -22.992 -4.126 1.00 12.43 417 ALA B C 1
ATOM 6396 O O . ALA B 1 417 ? 34.542 -24.119 -3.741 1.00 12.73 417 ALA B O 1
ATOM 6398 N N . LEU B 1 418 ? 34.053 -22.212 -4.834 1.00 11.32 418 LEU B N 1
ATOM 6399 C CA . LEU B 1 418 ? 32.714 -22.669 -5.184 1.00 11.48 418 LEU B CA 1
ATOM 6400 C C . LEU B 1 418 ? 32.777 -23.855 -6.155 1.00 12.20 418 LEU B C 1
ATOM 6401 O O . LEU B 1 418 ? 32.100 -24.866 -5.962 1.00 12.39 418 LEU B O 1
ATOM 6406 N N . ALA B 1 419 ? 33.616 -23.745 -7.179 1.00 13.78 419 ALA B N 1
ATOM 6407 C CA . ALA B 1 419 ? 33.819 -24.850 -8.115 1.00 14.41 419 ALA B CA 1
ATOM 6408 C C . ALA B 1 419 ? 34.279 -26.126 -7.397 1.00 14.04 419 ALA B C 1
ATOM 6409 O O . ALA B 1 419 ? 33.824 -27.219 -7.717 1.00 14.55 419 ALA B O 1
ATOM 6411 N N . ASP B 1 420 ? 35.191 -25.981 -6.440 1.00 13.18 420 ASP B N 1
ATOM 6412 C CA . ASP B 1 420 ? 35.612 -27.121 -5.625 1.00 14.11 420 ASP B CA 1
ATOM 6413 C C . ASP B 1 420 ? 34.457 -27.728 -4.844 1.00 13.56 420 ASP B C 1
ATOM 6414 O O . ASP B 1 420 ? 34.296 -28.954 -4.780 1.00 13.67 420 ASP B O 1
ATOM 6419 N N . THR B 1 421 ? 33.671 -26.851 -4.222 1.00 13.05 421 THR B N 1
ATOM 6420 C CA . THR B 1 421 ? 32.542 -27.268 -3.400 1.00 13.27 421 THR B CA 1
ATOM 6421 C C . THR B 1 421 ? 31.496 -28.011 -4.238 1.00 13.97 421 THR B C 1
ATOM 6422 O O . THR B 1 421 ? 31.008 -29.081 -3.848 1.00 14.10 421 THR B O 1
ATOM 6426 N N . VAL B 1 422 ? 31.181 -27.467 -5.409 1.00 14.33 422 VAL B N 1
ATOM 6427 C CA . VAL B 1 422 ? 30.277 -28.130 -6.333 1.00 14.76 422 VAL B CA 1
ATOM 6428 C C . VAL B 1 422 ? 30.830 -29.488 -6.753 1.00 15.41 422 VAL B C 1
ATOM 6429 O O . VAL B 1 422 ? 30.109 -30.489 -6.751 1.00 16.00 422 VAL B O 1
ATOM 6433 N N . SER B 1 423 ? 32.116 -29.516 -7.090 1.00 15.90 423 SER B N 1
ATOM 6434 C CA . SER B 1 423 ? 32.780 -30.764 -7.479 1.00 16.94 423 SER B CA 1
ATOM 6435 C C . SER B 1 423 ? 32.631 -31.807 -6.380 1.00 16.99 423 SER B C 1
ATOM 6436 O O . SER B 1 423 ? 32.381 -32.982 -6.659 1.00 17.78 423 SER B O 1
ATOM 6439 N N . PHE B 1 424 ? 32.792 -31.373 -5.133 1.00 15.25 424 PHE B N 1
ATOM 6440 C CA . PHE B 1 424 ? 32.733 -32.281 -3.993 1.00 15.35 424 PHE B CA 1
ATOM 6441 C C . PHE B 1 424 ? 31.360 -32.902 -3.846 1.00 16.03 424 PHE B C 1
ATOM 6442 O O . PHE B 1 424 ? 31.237 -34.120 -3.726 1.00 16.61 424 PHE B O 1
ATOM 6450 N N . PHE B 1 425 ? 30.313 -32.081 -3.861 1.00 15.79 425 PHE B N 1
ATOM 6451 C CA . PHE B 1 425 ? 28.983 -32.651 -3.662 1.00 16.71 425 PHE B CA 1
ATOM 6452 C C . PHE B 1 425 ? 28.521 -33.490 -4.853 1.00 17.52 425 PHE B C 1
ATOM 6453 O O . PHE B 1 425 ? 27.832 -34.505 -4.678 1.00 17.93 425 PHE B O 1
ATOM 6461 N N . ASN B 1 426 ? 28.923 -33.102 -6.059 1.00 16.16 426 ASN B N 1
ATOM 6462 C CA . ASN B 1 426 ? 28.529 -33.864 -7.235 1.00 16.74 426 ASN B CA 1
ATOM 6463 C C . ASN B 1 426 ? 29.309 -35.179 -7.409 1.00 17.59 426 ASN B C 1
ATOM 6464 O O . ASN B 1 426 ? 28.929 -36.019 -8.209 1.00 18.78 426 ASN B O 1
ATOM 6469 N N . SER B 1 427 ? 30.389 -35.351 -6.649 1.00 19.88 427 SER B N 1
ATOM 6470 C CA . SER B 1 427 ? 31.178 -36.578 -6.730 1.00 20.78 427 SER B CA 1
ATOM 6471 C C . SER B 1 427 ? 30.455 -37.787 -6.132 1.00 22.02 427 SER B C 1
ATOM 6472 O O . SER B 1 427 ? 30.778 -38.936 -6.456 1.00 23.12 427 SER B O 1
ATOM 6475 N N . PHE B 1 428 ? 29.486 -37.533 -5.257 1.00 38.01 428 PHE B N 1
ATOM 6476 C CA . PHE B 1 428 ? 28.696 -38.612 -4.664 1.00 39.49 428 PHE B CA 1
ATOM 6477 C C . PHE B 1 428 ? 27.469 -38.921 -5.511 1.00 40.51 428 PHE B C 1
ATOM 6478 O O . PHE B 1 428 ? 26.668 -39.789 -5.164 1.00 41.83 428 PHE B O 1
ATOM 6486 N N . LYS B 1 429 ? 27.324 -38.205 -6.621 1.00 40.74 429 LYS B N 1
ATOM 6487 C CA . LYS B 1 429 ? 26.222 -38.440 -7.545 1.00 41.96 429 LYS B CA 1
ATOM 6488 C C . LYS B 1 429 ? 26.690 -39.195 -8.784 1.00 43.06 429 LYS B C 1
ATOM 6489 O O . LYS B 1 429 ? 27.606 -40.014 -8.713 1.00 43.24 429 LYS B O 1
#

Nearest PDB structures (foldseek):
  1t3i-assembly1_A  TM=9.863E-01  e=1.121E-59  Synechocystis sp.
  1t3i-assembly1_B  TM=9.870E-01  e=2.202E-59  Synechocystis sp.
  6o12-assembly1_A  TM=9.792E-01  e=4.213E-52  Escherichia coli K-12
  6mrh-assembly1_A-2  TM=9.779E-01  e=7.823E-52  Escherichia coli K-12
  9d2d-assembly1_A-2  TM=9.798E-01  e=1.227E-51  Escherichia coli

Sequence (822 aa):
VSLGHRVRKDFRILHQEVNGSKLVYLDSAATSQKPAAVLDALQNYYEFYNSNVHRGIHYLSAKATDEFELARKKVARRFINASDSREIVFTRNATEAINLVAYSWGLSNLKPGDEVILTVAEHHSSCIVPWQIVSQKTGAVLKFVTLNEDEVPDINKLLRELISPKTKLVAVHHVSNVLASSLPIEEIVVWAHDVGAKVLVDACQSVPHMVVDVQKLNADFLVASSHMCGPTGIGFLYGKSDLLHSMPPFLGGGEMISDVFLDHSTYAEPPSRFEAGTPAIGEAIALGAAVDYLSGIGMPKIHEYEVEIGKYLYEKLSSLPDVRIYGPRPSESVHRGALCSFNVEGLHPTDLATFLDQQHGVAIRSGHHAQPLHRYLGVNASARASLYFYNTKDDVDAFIVALADTVSFFNSFKVSLGHRVRKDFRILHQEVNGSKLVYLDSAATSQKPAAVLDALQNYYEFYNSNVHRGIHYLSAKATDEFELARKKVARFINASDSREIVFTRNATEAINLVAYSWGLSNLKPGDEVILTVAEHHSSCCIVPWQIVSQKTGAVLKFVTTLNEDEVPDINKLRELISPKTKLVAVHHVSNVLASSLPIEEIVVWAHDVGAKVLVDACQSVPHMVVDVQKLNADFLVASSHMCGPTGIGFLYGKSDLLHSMPPFLGGGEMISDVFLDHSTYAEPPSSRFEAGTPAIGEAIALGAAVDYLSGIGMPKIHEYEVEIGKYLYEKLSSLPDVRIYGPRPSESVHRGALCSFNVEGLHPTDLATFLDQQHGVAIRSGHHAQPLHRYLGVNASARASLYFYNTKDDVDAFIVALADTVSFFNSFK

Organism: Arabidopsis thaliana (NCBI:txid3702)

B-factor: mean 22.37, std 11.16, range [4.89, 89.92]

Secondary structure (DSSP, 8-state):
--HHHHHGGG-GGGSSEETTEE-EE-BTTT-----HHHHHHHHHIIIII----SS--SHHHHHHHHHHHHHHHHHHHHTT-S-GGGEEEESSHHHHHHHIIIIIIHHH--TT-EEEEETT--HHHHHHHHHHHHHH--EEEEE-B-TTSSB-HHHHHTT--TTEEEEEEESB-TTT-BB--HHHHHHHHHTTT-EEEEE-TTTTTTS---HHHHT-SEEEEE----S-TT-EEEEE-HHHHHHPPPSS-SSSSEEEE-SS-EEEPPTTGGG--SS--HHHHHHHHHHHHHHHHH-HHHHHHHHHHHHHHHHHHHHTSTTEEE-SPPP-SS--B-SEEEEEETTB-HHHHHHHHHHHH-EE-EEE---HHHHHHTT-S-EEEEE--TT--HHHHHHHHHHHHHHHHHHHTT-/--HHHHHGGG-GGGS-EETTEE-EE-BTTT-----HHHHHHHHHHHHHT----SS--SHHHHHHHHHHHHHHHHHHHHTT-S-GGGEEEESSHHHHHHHIIIIIIHHH--TT-EEEEETT--HHHHHHHHHHHHHH--EEEEE-B-TTSSB-HHHHHHH--TTEEEEEEESB-TTT--B--HHHHHHHHHTTT-EEEEE-TTTTTTS---HHHHT-SEEEEE----PPTT-EEEEE-HHHHHHSPPSS-SSSSEEEE-SS-EEEPPTTGGG--SS--HHHHHHHHHHHHHHHHH-HHHHHHHHHHHHHHHHHHHHTSTTEEE-SPPP-SS----SEEEEEETT--HHHHHHHHHHHH-EE-EEE---HHHHHHHT-S-EEEEE--TT--HHHHHHHHHHHHHHHHHHHTT-